Protein 2D5F (pdb70)

Nearest PDB structures (foldseek):
  2d5f-assembly1_A  TM=1.003E+00  e=4.969E-84  Glycine max
  2d5f-assembly1_B  TM=1.002E+00  e=7.431E-80  Glycine max
  1od5-assembly1_A  TM=9.962E-01  e=3.475E-78  Glycine max
  3fz3-assembly1_E  TM=9.699E-01  e=1.375E-52  Prunus dulcis
  3c3v-assembly1_A  TM=9.722E-01  e=7.582E-51  Arachis hypogaea

CATH classification: 2.60.120.10 (+1 more: 2.60.120.10)

Organism: Glycine max (NCBI:txid3847)

Sequence (767 aa):
NECQLNNLNALEPDHRVESEGGLIETWNSQHPELQCAGVTVSKRTLNRNGLHLPSYSPYPQMIIVVQGKGAIGFAFPGCPETFEKPQLQDSHQKIRHFNEGDVLVIPPGVPYWTYNTGDEPVVAISLLDTSNFNNQLDQNPRVFYLAGNPDIEHPETMQEGGSVLSGFSKHFLAQSFNTNEDTAEKLRSPDDERKQIVTVEGGLSVISPKWGVEENICTMKLHENIARPSRADFYNPKAGRISTLNSLTLPALRQFGLSAQYVVLYRNGIYSPHWNLNANSVIYVTRGKGRVRVVNQGNAVFDGELRRGQLLVVPQNFVVAEQGGEQGLEYVVFKTHHNAVSSYIKDVFRAIPSEVLSNSYNLGQSQVRQLKYQGNSGPLVNPNECQLNNLNALEPDHRVESEGGLIETWNSQHPELQCAGVTVSKRTLNRNGLHLPSYSPYPQMIIVVQGKGAIGFAFPGCPETFEKPQQLQDSHQKIRHFNEGDVLVIPPGVPYWTYNTGDEPVVAISLLDTSNFNNQLDQNPRVFYLAGNPDIEHPETMQEGGSVLSGFSKHFLAQSFNTNEDTAEKLRSPDDERKQIVTVEGGLSVISPKWGVEENICTMKLHENIARPSRADFYNPKAGRISTLNSLTLPALRQFGLSAQYVVLYRNGIYSPHWNLNANSVIYVTRGKGRVRVVNQGNAVFDGELRRGQLLVVPQNFVVAEQGGEQGLEYVVFKTHHNAVSSYIKDVFRAIPSEVLSNSYNLGQSQVRQLKYQGNSGPLVNP

Solvent-accessible surface area: 32838 Å² total

Foldseek 3Di:
DLPPFLAWDWDFFDDKDDFAFWIKTWHACPDSLNVLQLWTKMKIKGAAQKKQAKKFWQAKKKKAWAAAKWKKDKADPPDDFPFFCDVTPDTHHDIGIDGHQKIFMGHHPIIMMMTGLDHGMIIMMMIGNQVWPRRPPHSDTDMAGQAAQADDSHVVVVCRDGHPLLVDQLVVQCVVVVHDSVVSVRSNNPPGRRHRMHHDVVHDDDGDPPSVCCVDPVDADGMDRAPDPVQFPDDDPQFWTKHWFFCVNRVVLQNRQKIKMKIWTAAFKKQAKKFWAPWKKKKAWSAAKWWKFWFDVRRGSDTGMHGHSIMIIHGHPIIMMITGHRGITIIMMMIRGRDIDMDHVLVVLQVDDQVVVCVVPVDDSVVSCCSHPDDDSHSIHND/DLPPFLAWDWDFFDDWFDFAFWIKTWRACPDSLNVLQLWTKMKIKGAAQKKQAKKFWQAKKKKAWAAAKWKKDKDDPPDDQPQFDPVVTPDTHHDIGIDGHQKIFMGHHPIIMMMTGLDHGMIIMMMIGNQNWPRRPPDSDTDMAGQAAFAQDNRVVVVCGGFHPLLVDQLVVQCVVVVHDSVVSVVSRNPPGPRHRMHHDPPHDDDGDPPSVCVVDVSPQDGMDRAGDPVQFPDDDPQFWTKHWFFCVNRVVLQNRQKIKM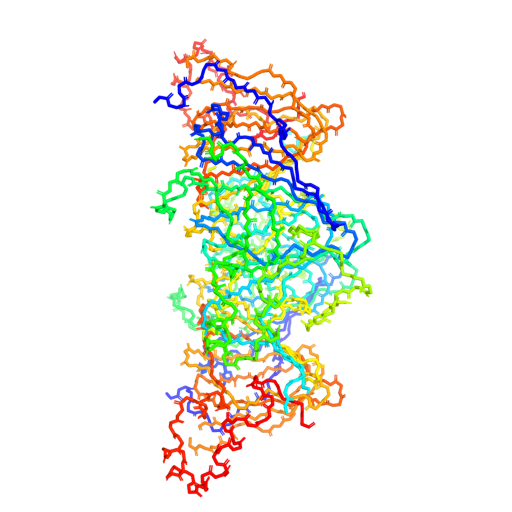KIWTAAFKKQAKKFWAPWKKKKAWSAAKWWKFWFDVRRTSDTGMHGHRIMTIHGHPIIMMITGHPHTTIIMMMIRGRDIDMDHVLVVLLVDDLVVVCVVPVDDSVRSVCSNDNDDRHSIDND

Structure (mmCIF, N/CA/C/O backbone):
data_2D5F
#
_entry.id   2D5F
#
_cell.length_a   112.334
_cell.length_b   112.334
_cell.length_c   191.410
_cell.angle_alpha   90.00
_cell.angle_beta   90.00
_cell.angle_gamma   120.00
#
_symmetry.space_group_name_H-M   'H 3'
#
loop_
_entity.id
_entity.type
_entity.pdbx_description
1 polymer 'glycinin A3B4 subunit'
2 non-polymer 'CARBONATE ION'
3 non-polymer 'MAGNESIUM ION'
4 water water
#
loop_
_atom_site.group_PDB
_atom_site.id
_atom_site.type_symbol
_atom_site.label_atom_id
_atom_site.label_alt_id
_atom_site.label_comp_id
_atom_site.label_asym_id
_atom_site.label_entity_id
_atom_site.label_seq_id
_atom_site.pdbx_PDB_ins_code
_atom_site.Cartn_x
_atom_site.Cartn_y
_atom_site.Cartn_z
_atom_site.occupancy
_atom_site.B_iso_or_equiv
_atom_site.auth_seq_id
_atom_site.auth_comp_id
_atom_site.auth_asym_id
_atom_site.auth_atom_id
_atom_site.pdbx_PDB_model_num
ATOM 1 N N . ASN A 1 7 ? 4.723 72.397 -58.196 1.00 48.10 7 ASN A N 1
ATOM 2 C CA . ASN A 1 7 ? 5.746 73.480 -58.114 1.00 47.54 7 ASN A CA 1
ATOM 3 C C . ASN A 1 7 ? 7.143 72.876 -58.160 1.00 44.41 7 ASN A C 1
ATOM 4 O O . ASN A 1 7 ? 8.089 73.424 -57.592 1.00 42.65 7 ASN A O 1
ATOM 9 N N . GLU A 1 8 ? 7.265 71.749 -58.849 1.00 39.41 8 GLU A N 1
ATOM 10 C CA . GLU A 1 8 ? 8.536 71.046 -58.966 1.00 39.95 8 GLU A CA 1
ATOM 11 C C . GLU A 1 8 ? 9.637 71.897 -59.592 1.00 31.59 8 GLU A C 1
ATOM 12 O O . GLU A 1 8 ? 10.818 71.650 -59.368 1.00 36.99 8 GLU A O 1
ATOM 18 N N . CYS A 1 9 ? 9.258 72.901 -60.373 1.00 30.31 9 CYS A N 1
ATOM 19 C CA . CYS A 1 9 ? 10.251 73.753 -61.011 1.00 28.65 9 CYS A CA 1
ATOM 20 C C . CYS A 1 9 ? 10.418 75.115 -60.354 1.00 34.98 9 CYS A C 1
ATOM 21 O O . CYS A 1 9 ? 11.203 75.946 -60.817 1.00 28.04 9 CYS A O 1
ATOM 24 N N . GLN A 1 10 ? 9.670 75.352 -59.285 1.00 32.75 10 GLN A N 1
ATOM 25 C CA . GLN A 1 10 ? 9.779 76.611 -58.568 1.00 44.43 10 GLN A CA 1
ATOM 26 C C . GLN A 1 10 ? 11.038 76.454 -57.727 1.00 45.15 10 GLN A C 1
ATOM 27 O O . GLN A 1 10 ? 10.977 76.371 -56.501 1.00 48.55 10 GLN A O 1
ATOM 33 N N . LEU A 1 11 ? 12.178 76.384 -58.412 1.00 39.63 11 LEU A N 1
ATOM 34 C CA . LEU A 1 11 ? 13.474 76.204 -57.771 1.00 41.78 11 LEU A CA 1
ATOM 35 C C . LEU A 1 11 ? 14.242 77.516 -57.661 1.00 44.59 11 LEU A C 1
ATOM 36 O O . LEU A 1 11 ? 14.465 78.200 -58.661 1.00 45.58 11 LEU A O 1
ATOM 41 N N . ASN A 1 12 ? 14.658 77.860 -56.449 1.00 44.21 12 ASN A N 1
ATOM 42 C CA . ASN A 1 12 ? 15.409 79.090 -56.249 1.00 43.83 12 ASN A CA 1
ATOM 43 C C . ASN A 1 12 ? 16.902 78.789 -56.314 1.00 38.05 12 ASN A C 1
ATOM 44 O O . ASN A 1 12 ? 17.738 79.685 -56.221 1.00 38.13 12 ASN A O 1
ATOM 49 N N . ASN A 1 13 ? 17.233 77.516 -56.481 1.00 38.05 13 ASN A N 1
ATOM 50 C CA . ASN A 1 13 ? 18.622 77.116 -56.558 1.00 34.85 13 ASN A CA 1
ATOM 51 C C . ASN A 1 13 ? 18.819 75.913 -57.467 1.00 32.73 13 ASN A C 1
ATOM 52 O O . ASN A 1 13 ? 17.994 75.000 -57.506 1.00 34.93 13 ASN A O 1
ATOM 57 N N . LEU A 1 14 ? 19.919 75.937 -58.209 1.00 23.62 14 LEU A N 1
ATOM 58 C CA . LEU A 1 14 ? 20.279 74.860 -59.117 1.00 27.33 14 LEU A CA 1
ATOM 59 C C . LEU A 1 14 ? 21.691 74.412 -58.747 1.00 28.75 14 LEU A C 1
ATOM 60 O O . LEU A 1 14 ? 22.569 75.240 -58.517 1.00 35.72 14 LEU A O 1
ATOM 65 N N . ASN A 1 15 ? 21.904 73.105 -58.680 1.00 32.31 15 ASN A N 1
ATOM 66 C CA . ASN A 1 15 ? 23.207 72.556 -58.331 1.00 22.45 15 ASN A CA 1
ATOM 67 C C . ASN A 1 15 ? 23.831 71.796 -59.489 1.00 28.43 15 ASN A C 1
ATOM 68 O O . ASN A 1 15 ? 23.130 71.245 -60.334 1.00 31.42 15 ASN A O 1
ATOM 73 N N . ALA A 1 16 ? 25.156 71.775 -59.528 1.00 27.97 16 ALA A N 1
ATOM 74 C CA . ALA A 1 16 ? 25.866 71.020 -60.546 1.00 26.60 16 ALA A CA 1
ATOM 75 C C . ALA A 1 16 ? 25.894 69.649 -59.884 1.00 28.35 16 ALA A C 1
ATOM 76 O O . ALA A 1 16 ? 26.329 69.529 -58.739 1.00 30.42 16 ALA A O 1
ATOM 78 N N . LEU A 1 17 ? 25.418 68.624 -60.579 1.00 22.63 17 LEU A N 1
ATOM 79 C CA . LEU A 1 17 ? 25.361 67.291 -59.995 1.00 22.08 17 LEU A CA 1
ATOM 80 C C . LEU A 1 17 ? 26.310 66.284 -60.618 1.00 23.73 17 LEU A C 1
ATOM 81 O O . LEU A 1 17 ? 26.625 66.349 -61.806 1.00 25.31 17 LEU A O 1
ATOM 86 N N . GLU A 1 18 ? 26.766 65.347 -59.793 1.00 27.42 18 GLU A N 1
ATOM 87 C CA . GLU A 1 18 ? 27.645 64.280 -60.247 1.00 26.97 18 GLU A CA 1
ATOM 88 C C . GLU A 1 18 ? 26.976 62.983 -59.804 1.00 23.36 18 GLU A C 1
ATOM 89 O O . GLU A 1 18 ? 26.137 62.997 -58.912 1.00 26.50 18 GLU A O 1
ATOM 95 N N . PRO A 1 19 ? 27.317 61.848 -60.440 1.00 30.98 19 PRO A N 1
ATOM 96 C CA . PRO A 1 19 ? 26.709 60.560 -60.074 1.00 29.83 19 PRO A CA 1
ATOM 97 C C . PRO A 1 19 ? 26.750 60.295 -58.565 1.00 33.97 19 PRO A C 1
ATOM 98 O O . PRO A 1 19 ? 27.704 60.689 -57.890 1.00 27.87 19 PRO A O 1
ATOM 102 N N . ASP A 1 20 ? 25.718 59.635 -58.040 1.00 33.03 20 ASP A N 1
ATOM 103 C CA . ASP A 1 20 ? 25.661 59.341 -56.605 1.00 41.48 20 ASP A CA 1
ATOM 104 C C . ASP A 1 20 ? 25.665 57.833 -56.331 1.00 37.08 20 ASP A C 1
ATOM 105 O O . ASP A 1 20 ? 25.909 57.401 -55.203 1.00 33.26 20 ASP A O 1
ATOM 114 N N . HIS A 1 21 ? 25.378 57.040 -57.359 1.00 33.81 21 HIS A N 1
ATOM 115 C CA . HIS A 1 21 ? 25.321 55.590 -57.218 1.00 29.40 21 HIS A CA 1
ATOM 116 C C . HIS A 1 21 ? 26.125 54.879 -58.298 1.00 37.63 21 HIS A C 1
ATOM 117 O O . HIS A 1 21 ? 26.274 55.384 -59.411 1.00 35.83 21 HIS A O 1
ATOM 124 N N . ARG A 1 22 ? 26.627 53.693 -57.974 1.00 35.09 22 ARG A N 1
ATOM 125 C CA . ARG A 1 22 ? 27.424 52.933 -58.927 1.00 38.69 22 ARG A CA 1
ATOM 126 C C . ARG A 1 22 ? 27.161 51.428 -58.861 1.00 38.58 22 ARG A C 1
ATOM 127 O O . ARG A 1 22 ? 26.882 50.877 -57.796 1.00 37.86 22 ARG A O 1
ATOM 135 N N . VAL A 1 23 ? 27.233 50.776 -60.016 1.00 34.66 23 VAL A N 1
ATOM 136 C CA . VAL A 1 23 ? 27.053 49.331 -60.102 1.00 32.58 23 VAL A CA 1
ATOM 137 C C . VAL A 1 23 ? 28.274 48.760 -60.810 1.00 34.96 23 VAL A C 1
ATOM 138 O O . VAL A 1 23 ? 28.516 49.044 -61.985 1.00 29.08 23 VAL A O 1
ATOM 142 N N . GLU A 1 24 ? 29.053 47.972 -60.078 1.00 38.73 24 GLU A N 1
ATOM 143 C CA . GLU A 1 24 ? 30.253 47.355 -60.623 1.00 35.57 24 GLU A CA 1
ATOM 144 C C . GLU A 1 24 ? 29.868 45.998 -61.192 1.00 35.80 24 GLU A C 1
ATOM 145 O O . GLU A 1 24 ? 29.236 45.193 -60.512 1.00 39.17 24 GLU A O 1
ATOM 151 N N . SER A 1 25 ? 30.235 45.744 -62.442 1.00 35.40 25 SER A N 1
ATOM 152 C CA . SER A 1 25 ? 29.934 44.458 -63.054 1.00 30.86 25 SER A CA 1
ATOM 153 C C . SER A 1 25 ? 31.236 43.909 -63.621 1.00 32.61 25 SER A C 1
ATOM 154 O O . SER A 1 25 ? 32.256 44.604 -63.632 1.00 30.21 25 SER A O 1
ATOM 157 N N . GLU A 1 26 ? 31.202 42.668 -64.089 1.00 25.14 26 GLU A N 1
ATOM 158 C CA . GLU A 1 26 ? 32.390 42.031 -64.633 1.00 30.68 26 GLU A CA 1
ATOM 159 C C . GLU A 1 26 ? 33.053 42.776 -65.787 1.00 33.24 26 GLU A C 1
ATOM 160 O O . GLU A 1 26 ? 34.273 42.946 -65.801 1.00 26.47 26 GLU A O 1
ATOM 166 N N . GLY A 1 27 ? 32.254 43.217 -66.756 1.00 33.28 27 GLY A N 1
ATOM 167 C CA . GLY A 1 27 ? 32.821 43.891 -67.910 1.00 27.23 27 GLY A CA 1
ATOM 168 C C . GLY A 1 27 ? 32.642 45.390 -67.999 1.00 30.56 27 GLY A C 1
ATOM 169 O O . GLY A 1 27 ? 32.990 45.998 -69.019 1.00 27.70 27 GLY A O 1
ATOM 170 N N . GLY A 1 28 ? 32.106 46.001 -66.948 1.00 30.08 28 GLY A N 1
ATOM 171 C CA . GLY A 1 28 ? 31.911 47.435 -66.994 1.00 25.51 28 GLY A CA 1
ATOM 172 C C . GLY A 1 28 ? 31.397 48.062 -65.722 1.00 32.73 28 GLY A C 1
ATOM 173 O O . GLY A 1 28 ? 31.345 47.427 -64.668 1.00 28.41 28 GLY A O 1
ATOM 174 N N . LEU A 1 29 ? 30.989 49.320 -65.839 1.00 30.26 29 LEU A N 1
ATOM 175 C CA . LEU A 1 29 ? 30.496 50.079 -64.706 1.00 30.81 29 LEU A CA 1
ATOM 176 C C . LEU A 1 29 ? 29.319 50.957 -65.121 1.00 33.20 29 LEU A C 1
ATOM 177 O O . LEU A 1 29 ? 29.283 51.473 -66.238 1.00 30.89 29 LEU A O 1
ATOM 182 N N . ILE A 1 30 ? 28.352 51.105 -64.222 1.00 28.65 30 ILE A N 1
ATOM 183 C CA . ILE A 1 30 ? 27.195 51.950 -64.472 1.00 27.61 30 ILE A CA 1
ATOM 184 C C . ILE A 1 30 ? 27.058 52.921 -63.311 1.00 32.14 30 ILE A C 1
ATOM 185 O O . ILE A 1 30 ? 26.878 52.506 -62.166 1.00 37.41 30 ILE A O 1
ATOM 190 N N . GLU A 1 31 ? 27.155 54.213 -63.608 1.00 32.66 31 GLU A N 1
ATOM 191 C CA . GLU A 1 31 ? 27.027 55.251 -62.592 1.00 27.48 31 GLU A CA 1
ATOM 192 C C . GLU A 1 31 ? 25.774 56.073 -62.872 1.00 32.49 31 GLU A C 1
ATOM 193 O O . GLU A 1 31 ? 25.566 56.524 -63.996 1.00 26.93 31 GLU A O 1
ATOM 199 N N . THR A 1 32 ? 24.944 56.273 -61.852 1.00 27.71 32 THR A N 1
ATOM 200 C CA . THR A 1 32 ? 23.706 57.023 -62.028 1.00 27.01 32 THR A CA 1
ATOM 201 C C . THR A 1 32 ? 23.533 58.223 -61.114 1.00 29.57 32 THR A C 1
ATOM 202 O O . THR A 1 32 ? 24.109 58.291 -60.024 1.00 31.40 32 THR A O 1
ATOM 206 N N . TRP A 1 33 ? 22.728 59.169 -61.587 1.00 25.03 33 TRP A N 1
ATOM 207 C CA . TRP A 1 33 ? 22.392 60.379 -60.848 1.00 26.75 33 TRP A CA 1
ATOM 208 C C . TRP A 1 33 ? 21.033 60.061 -60.230 1.00 29.31 33 TRP A C 1
ATOM 209 O O . TRP A 1 33 ? 20.160 59.508 -60.906 1.00 31.59 33 TRP A O 1
ATOM 220 N N . ASN A 1 34 ? 20.856 60.392 -58.954 1.00 30.76 34 ASN A N 1
ATOM 221 C CA . ASN A 1 34 ? 19.596 60.136 -58.247 1.00 26.64 34 ASN A CA 1
ATOM 222 C C . ASN A 1 34 ? 18.464 60.943 -58.882 1.00 27.01 34 ASN A C 1
ATOM 223 O O . ASN A 1 34 ? 18.507 62.173 -58.915 1.00 23.37 34 ASN A O 1
ATOM 228 N N . SER A 1 35 ? 17.447 60.245 -59.374 1.00 28.38 35 SER A N 1
ATOM 229 C CA . SER A 1 35 ? 16.311 60.897 -60.024 1.00 31.41 35 SER A CA 1
ATOM 230 C C . SER A 1 35 ? 15.516 61.827 -59.111 1.00 30.62 35 SER A C 1
ATOM 231 O O . SER A 1 35 ? 14.692 62.606 -59.586 1.00 27.99 35 SER A O 1
ATOM 234 N N . GLN A 1 36 ? 15.764 61.759 -57.807 1.00 28.81 36 GLN A N 1
ATOM 235 C CA . GLN A 1 36 ? 15.040 62.600 -56.863 1.00 25.17 36 GLN A CA 1
ATOM 236 C C . GLN A 1 36 ? 15.603 64.000 -56.618 1.00 23.99 36 GLN A C 1
ATOM 237 O O . GLN A 1 36 ? 15.012 64.780 -55.877 1.00 24.98 36 GLN A O 1
ATOM 243 N N . HIS A 1 37 ? 16.737 64.325 -57.229 1.00 25.02 37 HIS A N 1
ATOM 244 C CA . HIS A 1 37 ? 17.284 65.668 -57.084 1.00 26.69 37 HIS A CA 1
ATOM 245 C C . HIS A 1 37 ? 16.192 66.612 -57.585 1.00 24.85 37 HIS A C 1
ATOM 246 O O . HIS A 1 37 ? 15.587 66.361 -58.628 1.00 24.29 37 HIS A O 1
ATOM 253 N N . PRO A 1 38 ? 15.913 67.697 -56.845 1.00 23.49 38 PRO A N 1
ATOM 254 C CA . PRO A 1 38 ? 14.878 68.649 -57.260 1.00 21.66 38 PRO A CA 1
ATOM 255 C C . PRO A 1 38 ? 15.007 69.085 -58.720 1.00 24.75 38 PRO A C 1
ATOM 256 O O . PRO A 1 38 ? 14.006 69.218 -59.427 1.00 25.43 38 PRO A O 1
ATOM 260 N N . GLU A 1 39 ? 16.242 69.302 -59.162 1.00 21.46 39 GLU A N 1
ATOM 261 C CA . GLU A 1 39 ? 16.513 69.724 -60.535 1.00 25.94 39 GLU A CA 1
ATOM 262 C C . GLU A 1 39 ? 16.042 68.680 -61.561 1.00 24.59 39 GLU A C 1
ATOM 263 O O . GLU A 1 39 ? 15.358 69.004 -62.537 1.00 19.97 39 GLU A O 1
ATOM 269 N N . LEU A 1 40 ? 16.425 67.429 -61.336 1.00 19.55 40 LEU A N 1
ATOM 270 C CA . LEU A 1 40 ? 16.047 66.339 -62.225 1.00 21.13 40 LEU A CA 1
ATOM 271 C C . LEU A 1 40 ? 14.538 66.094 -62.225 1.00 22.15 40 LEU A C 1
ATOM 272 O O . LEU A 1 40 ? 13.965 65.719 -63.248 1.00 19.39 40 LEU A O 1
ATOM 277 N N . GLN A 1 41 ? 13.894 66.308 -61.082 1.00 20.29 41 GLN A N 1
ATOM 278 C CA . GLN A 1 41 ? 12.455 66.119 -61.001 1.00 18.36 41 GLN A CA 1
ATOM 279 C C . GLN A 1 41 ? 11.736 67.198 -61.794 1.00 21.16 41 GLN A C 1
ATOM 280 O O . GLN A 1 41 ? 10.718 66.929 -62.428 1.00 23.16 41 GLN A O 1
ATOM 286 N N . CYS A 1 42 ? 12.267 68.415 -61.769 1.00 19.84 42 CYS A N 1
ATOM 287 C CA . CYS A 1 42 ? 11.661 69.514 -62.520 1.00 24.47 42 CYS A CA 1
ATOM 288 C C . CYS A 1 42 ? 11.760 69.238 -64.022 1.00 24.65 42 CYS A C 1
ATOM 289 O O . CYS A 1 42 ? 10.824 69.492 -64.772 1.00 22.95 42 CYS A O 1
ATOM 292 N N . ALA A 1 43 ? 12.898 68.705 -64.454 1.00 25.08 43 ALA A N 1
ATOM 293 C CA . ALA A 1 43 ? 13.107 68.401 -65.866 1.00 28.27 43 ALA A CA 1
ATOM 294 C C . ALA A 1 43 ? 12.417 67.098 -66.281 1.00 25.02 43 ALA A C 1
ATOM 295 O O . ALA A 1 43 ? 12.252 66.838 -67.472 1.00 26.09 43 ALA A O 1
ATOM 297 N N . GLY A 1 44 ? 12.028 66.284 -65.299 1.00 25.18 44 GLY A N 1
ATOM 298 C CA . GLY A 1 44 ? 11.351 65.025 -65.583 1.00 23.66 44 GLY A CA 1
ATOM 299 C C . GLY A 1 44 ? 12.197 63.963 -66.267 1.00 29.30 44 GLY A C 1
ATOM 300 O O . GLY A 1 44 ? 11.715 63.226 -67.141 1.00 24.78 44 GLY A O 1
ATOM 301 N N . VAL A 1 45 ? 13.460 63.871 -65.870 1.00 22.60 45 VAL A N 1
ATOM 302 C CA . VAL A 1 45 ? 14.378 62.895 -66.452 1.00 24.35 45 VAL A CA 1
ATOM 303 C C . VAL A 1 45 ? 15.436 62.533 -65.424 1.00 25.71 45 VAL A C 1
ATOM 304 O O . VAL A 1 45 ? 15.450 63.065 -64.319 1.00 24.34 45 VAL A O 1
ATOM 308 N N . THR A 1 46 ? 16.316 61.615 -65.800 1.00 27.89 46 THR A N 1
ATOM 309 C CA . THR A 1 46 ? 17.442 61.252 -64.961 1.00 27.60 46 THR A CA 1
ATOM 310 C C . THR A 1 46 ? 18.562 60.881 -65.919 1.00 30.55 46 THR A C 1
ATOM 311 O O . THR A 1 46 ? 18.340 60.779 -67.129 1.00 23.30 46 THR A O 1
ATOM 315 N N . VAL A 1 47 ? 19.766 60.700 -65.394 1.00 28.84 47 VAL A N 1
ATOM 316 C CA . VAL A 1 47 ? 20.906 60.399 -66.243 1.00 25.04 47 VAL A CA 1
ATOM 317 C C . VAL A 1 47 ? 21.685 59.178 -65.779 1.00 25.12 47 VAL A C 1
ATOM 318 O O . VAL A 1 47 ? 21.682 58.826 -64.599 1.00 28.80 47 VAL A O 1
ATOM 322 N N . SER A 1 48 ? 22.359 58.535 -66.721 1.00 26.28 48 SER A N 1
ATOM 323 C CA . SER A 1 48 ? 23.143 57.351 -66.414 1.00 30.02 48 SER A CA 1
ATOM 324 C C . SER A 1 48 ? 24.431 57.332 -67.239 1.00 30.14 48 SER A C 1
ATOM 325 O O . SER A 1 48 ? 24.408 57.596 -68.441 1.00 35.42 48 SER A O 1
ATOM 328 N N . LYS A 1 49 ? 25.555 57.043 -66.593 1.00 21.27 49 LYS A N 1
ATOM 329 C CA . LYS A 1 49 ? 26.825 56.962 -67.305 1.00 21.15 49 LYS A CA 1
ATOM 330 C C . LYS A 1 49 ? 27.207 55.493 -67.348 1.00 26.14 49 LYS A C 1
ATOM 331 O O . LYS A 1 49 ? 27.277 54.836 -66.310 1.00 26.76 49 LYS A O 1
ATOM 337 N N . ARG A 1 50 ? 27.436 54.977 -68.549 1.00 23.60 50 ARG A N 1
ATOM 338 C CA . ARG A 1 50 ? 27.794 53.575 -68.718 1.00 28.08 50 ARG A CA 1
ATOM 339 C C . ARG A 1 50 ? 29.168 53.401 -69.336 1.00 27.28 50 ARG A C 1
ATOM 340 O O . ARG A 1 50 ? 29.499 54.020 -70.354 1.00 22.60 50 ARG A O 1
ATOM 348 N N . THR A 1 51 ? 29.964 52.549 -68.708 1.00 25.64 51 THR A N 1
ATOM 349 C CA . THR A 1 51 ? 31.313 52.279 -69.175 1.00 28.95 51 THR A CA 1
ATOM 350 C C . THR A 1 51 ? 31.462 50.814 -69.521 1.00 23.91 51 THR A C 1
ATOM 351 O O . THR A 1 51 ? 31.228 49.948 -68.684 1.00 31.15 51 THR A O 1
ATOM 355 N N . LEU A 1 52 ? 31.842 50.541 -70.761 1.00 23.99 52 LEU A N 1
ATOM 356 C CA . LEU A 1 52 ? 32.045 49.171 -71.200 1.00 25.93 52 LEU A CA 1
ATOM 357 C C . LEU A 1 52 ? 33.547 48.993 -71.374 1.00 27.38 52 LEU A C 1
ATOM 358 O O . LEU A 1 52 ? 34.156 49.619 -72.239 1.00 26.47 52 LEU A O 1
ATOM 363 N N . ASN A 1 53 ? 34.145 48.155 -70.539 1.00 27.05 53 ASN A N 1
ATOM 364 C CA . ASN A 1 53 ? 35.572 47.899 -70.638 1.00 28.18 53 ASN A CA 1
ATOM 365 C C . ASN A 1 53 ? 35.840 47.029 -71.858 1.00 32.96 53 ASN A C 1
ATOM 366 O O . ASN A 1 53 ? 34.904 46.599 -72.540 1.00 28.09 53 ASN A O 1
ATOM 371 N N . ARG A 1 54 ? 37.115 46.778 -72.139 1.00 30.38 54 ARG A N 1
ATOM 372 C CA . ARG A 1 54 ? 37.495 45.965 -73.286 1.00 34.13 54 ARG A CA 1
ATOM 373 C C . ARG A 1 54 ? 36.681 44.672 -73.345 1.00 29.22 54 ARG A C 1
ATOM 374 O O . ARG A 1 54 ? 36.515 43.982 -72.338 1.00 30.17 54 ARG A O 1
ATOM 382 N N . ASN A 1 55 ? 36.172 44.360 -74.534 1.00 30.94 55 ASN A N 1
ATOM 383 C CA . ASN A 1 55 ? 35.356 43.165 -74.759 1.00 31.81 55 ASN A CA 1
ATOM 384 C C . ASN A 1 55 ? 34.089 43.173 -73.911 1.00 29.44 55 ASN A C 1
ATOM 385 O O . ASN A 1 55 ? 33.472 42.127 -73.694 1.00 29.66 55 ASN A O 1
ATOM 390 N N . GLY A 1 56 ? 33.703 44.358 -73.443 1.00 24.83 56 GLY A N 1
ATOM 391 C CA . GLY A 1 56 ? 32.516 44.483 -72.615 1.00 22.48 56 GLY A CA 1
ATOM 392 C C . GLY A 1 56 ? 31.212 44.426 -73.391 1.00 27.45 56 GLY A C 1
ATOM 393 O O . GLY A 1 56 ? 31.093 45.012 -74.465 1.00 23.33 56 GLY A O 1
ATOM 394 N N . LEU A 1 57 ? 30.234 43.716 -72.834 1.00 25.01 57 LEU A N 1
ATOM 395 C CA . LEU A 1 57 ? 28.923 43.559 -73.450 1.00 27.54 57 LEU A CA 1
ATOM 396 C C . LEU A 1 57 ? 27.820 43.922 -72.456 1.00 26.65 57 LEU A C 1
ATOM 397 O O . LEU A 1 57 ? 27.743 43.359 -71.364 1.00 22.95 57 LEU A O 1
ATOM 402 N N . HIS A 1 58 ? 26.981 44.880 -72.831 1.00 24.16 58 HIS A N 1
ATOM 403 C CA . HIS A 1 58 ? 25.868 45.288 -71.980 1.00 21.41 58 HIS A CA 1
ATOM 404 C C . HIS A 1 58 ? 24.706 44.381 -72.385 1.00 25.72 58 HIS A C 1
ATOM 405 O O . HIS A 1 58 ? 24.182 44.502 -73.495 1.00 22.87 58 HIS A O 1
ATOM 412 N N . LEU A 1 59 ? 24.321 43.468 -71.494 1.00 19.21 59 LEU A N 1
ATOM 413 C CA . LEU A 1 59 ? 23.240 42.515 -71.767 1.00 24.74 59 LEU A CA 1
ATOM 414 C C . LEU A 1 59 ? 21.933 43.178 -72.217 1.00 20.70 59 LEU A C 1
ATOM 415 O O . LEU A 1 59 ? 21.629 44.302 -71.828 1.00 21.62 59 LEU A O 1
ATOM 420 N N . PRO A 1 60 ? 21.143 42.478 -73.044 1.00 21.65 60 PRO A N 1
ATOM 421 C CA . PRO A 1 60 ? 19.865 42.984 -73.566 1.00 23.61 60 PRO A CA 1
ATOM 422 C C . PRO A 1 60 ? 18.886 43.494 -72.509 1.00 26.79 60 PRO A C 1
ATOM 423 O O . PRO A 1 60 ? 18.640 42.826 -71.507 1.00 22.89 60 PRO A O 1
ATOM 427 N N . SER A 1 61 ? 18.325 44.678 -72.751 1.00 22.48 61 SER A N 1
ATOM 428 C CA . SER A 1 61 ? 17.363 45.282 -71.835 1.00 19.87 61 SER A CA 1
ATOM 429 C C . SER A 1 61 ? 16.494 46.301 -72.576 1.00 19.63 61 SER A C 1
ATOM 430 O O . SER A 1 61 ? 16.791 46.692 -73.701 1.00 18.39 61 SER A O 1
ATOM 433 N N . TYR A 1 62 ? 15.413 46.718 -71.935 1.00 21.00 62 TYR A N 1
ATOM 434 C CA . TYR A 1 62 ? 14.519 47.707 -72.518 1.00 21.07 62 TYR A CA 1
ATOM 435 C C . TYR A 1 62 ? 13.848 48.468 -71.380 1.00 24.33 62 TYR A C 1
ATOM 436 O O . TYR A 1 62 ? 13.749 47.966 -70.253 1.00 19.56 62 TYR A O 1
ATOM 445 N N . SER A 1 63 ? 13.412 49.688 -71.679 1.00 16.40 63 SER A N 1
ATOM 446 C CA . SER A 1 63 ? 12.760 50.556 -70.707 1.00 19.53 63 SER A CA 1
ATOM 447 C C . SER A 1 63 ? 11.537 51.221 -71.356 1.00 17.66 63 SER A C 1
ATOM 448 O O . SER A 1 63 ? 11.525 51.477 -72.561 1.00 21.57 63 SER A O 1
ATOM 451 N N . PRO A 1 64 ? 10.499 51.514 -70.557 1.00 17.98 64 PRO A N 1
ATOM 452 C CA . PRO A 1 64 ? 9.251 52.138 -71.012 1.00 20.14 64 PRO A CA 1
ATOM 453 C C . PRO A 1 64 ? 9.313 53.609 -71.416 1.00 24.34 64 PRO A C 1
ATOM 454 O O . PRO A 1 64 ? 8.301 54.311 -71.379 1.00 24.33 64 PRO A O 1
ATOM 458 N N . TYR A 1 65 ? 10.495 54.078 -71.794 1.00 18.42 65 TYR A N 1
ATOM 459 C CA . TYR A 1 65 ? 10.659 55.461 -72.215 1.00 17.89 65 TYR A CA 1
ATOM 460 C C . TYR A 1 65 ? 11.883 55.529 -73.111 1.00 19.25 65 TYR A C 1
ATOM 461 O O . TYR A 1 65 ? 12.708 54.615 -73.125 1.00 20.72 65 TYR A O 1
ATOM 470 N N . PRO A 1 66 ? 12.014 56.609 -73.880 1.00 18.86 66 PRO A N 1
ATOM 471 C CA . PRO A 1 66 ? 13.181 56.712 -74.756 1.00 18.74 66 PRO A CA 1
ATOM 472 C C . PRO A 1 66 ? 14.434 57.177 -74.014 1.00 18.07 66 PRO A C 1
ATOM 473 O O . PRO A 1 66 ? 14.355 57.829 -72.968 1.00 17.49 66 PRO A O 1
ATOM 477 N N . GLN A 1 67 ? 15.587 56.798 -74.549 1.00 17.60 67 GLN A N 1
ATOM 478 C CA . GLN A 1 67 ? 16.861 57.199 -73.986 1.00 23.06 67 GLN A CA 1
ATOM 479 C C . GLN A 1 67 ? 17.655 57.833 -75.110 1.00 14.85 67 GLN A C 1
ATOM 480 O O . GLN A 1 67 ? 17.624 57.343 -76.238 1.00 20.72 67 GLN A O 1
ATOM 486 N N . MET A 1 68 ? 18.347 58.926 -74.809 1.00 16.91 68 MET A N 1
ATOM 487 C CA . MET A 1 68 ? 19.207 59.568 -75.791 1.00 16.96 68 MET A CA 1
ATOM 488 C C . MET A 1 68 ? 20.594 59.437 -75.187 1.00 20.12 68 MET A C 1
ATOM 489 O O . MET A 1 68 ? 20.838 59.900 -74.073 1.00 24.35 68 MET A O 1
ATOM 494 N N . ILE A 1 69 ? 21.496 58.806 -75.926 1.00 24.76 69 ILE A N 1
ATOM 495 C CA . ILE A 1 69 ? 22.839 58.544 -75.433 1.00 25.65 69 ILE A CA 1
ATOM 496 C C . ILE A 1 69 ? 23.954 59.166 -76.259 1.00 24.00 69 ILE A C 1
ATOM 497 O O . ILE A 1 69 ? 23.989 59.010 -77.476 1.00 28.31 69 ILE A O 1
ATOM 502 N N . ILE A 1 70 ? 24.864 59.875 -75.599 1.00 20.88 70 ILE A N 1
ATOM 503 C CA . ILE A 1 70 ? 26.004 60.434 -76.308 1.00 23.65 70 ILE A CA 1
ATOM 504 C C . ILE A 1 70 ? 27.212 59.592 -75.913 1.00 22.09 70 ILE A C 1
ATOM 505 O O . ILE A 1 70 ? 27.424 59.314 -74.733 1.00 23.32 70 ILE A O 1
ATOM 510 N N . VAL A 1 71 ? 27.974 59.150 -76.907 1.00 22.82 71 VAL A N 1
ATOM 511 C CA . VAL A 1 71 ? 29.160 58.349 -76.650 1.00 24.59 71 VAL A CA 1
ATOM 512 C C . VAL A 1 71 ? 30.308 59.340 -76.548 1.00 24.34 71 VAL A C 1
ATOM 513 O O . VAL A 1 71 ? 30.619 60.032 -77.515 1.00 28.15 71 VAL A O 1
ATOM 517 N N . VAL A 1 72 ? 30.928 59.423 -75.375 1.00 27.25 72 VAL A N 1
ATOM 518 C CA . VAL A 1 72 ? 32.021 60.370 -75.182 1.00 25.98 72 VAL A CA 1
ATOM 519 C C . VAL A 1 72 ? 33.411 59.765 -75.362 1.00 31.38 72 VAL A C 1
ATOM 520 O O . VAL A 1 72 ? 34.395 60.491 -75.483 1.00 32.59 72 VAL A O 1
ATOM 524 N N . GLN A 1 73 ? 33.497 58.439 -75.389 1.00 28.94 73 GLN A N 1
ATOM 525 C CA . GLN A 1 73 ? 34.784 57.779 -75.563 1.00 24.77 73 GLN A CA 1
ATOM 526 C C . GLN A 1 73 ? 34.643 56.357 -76.080 1.00 25.60 73 GLN A C 1
ATOM 527 O O . GLN A 1 73 ? 33.720 55.638 -75.700 1.00 23.66 73 GLN A O 1
ATOM 533 N N . GLY A 1 74 ? 35.567 55.963 -76.952 1.00 29.17 74 GLY A N 1
ATOM 534 C CA . GLY A 1 74 ? 35.559 54.614 -77.484 1.00 25.32 74 GLY A CA 1
ATOM 535 C C . GLY A 1 74 ? 34.743 54.384 -78.737 1.00 31.49 74 GLY A C 1
ATOM 536 O O . GLY A 1 74 ? 34.210 55.318 -79.347 1.00 25.69 74 GLY A O 1
ATOM 537 N N . LYS A 1 75 ? 34.650 53.116 -79.116 1.00 24.86 75 LYS A N 1
ATOM 538 C CA . LYS A 1 75 ? 33.902 52.716 -80.293 1.00 30.87 75 LYS A CA 1
ATOM 539 C C . LYS A 1 75 ? 33.237 51.374 -80.000 1.00 34.10 75 LYS A C 1
ATOM 540 O O . LYS A 1 75 ? 33.770 50.551 -79.248 1.00 28.04 75 LYS A O 1
ATOM 546 N N . GLY A 1 76 ? 32.072 51.148 -80.593 1.00 30.96 76 GLY A N 1
ATOM 547 C CA . GLY A 1 76 ? 31.382 49.899 -80.347 1.00 26.09 76 GLY A CA 1
ATOM 548 C C . GLY A 1 76 ? 30.253 49.632 -81.314 1.00 27.04 76 GLY A C 1
ATOM 549 O O . GLY A 1 76 ? 30.143 50.258 -82.369 1.00 24.53 76 GLY A O 1
ATOM 550 N N . ALA A 1 77 ? 29.405 48.688 -80.938 1.00 25.05 77 ALA A N 1
ATOM 551 C CA . ALA A 1 77 ? 28.276 48.307 -81.760 1.00 23.34 77 ALA A CA 1
ATOM 552 C C . ALA A 1 77 ? 27.031 48.200 -80.899 1.00 21.39 77 ALA A C 1
ATOM 553 O O . ALA A 1 77 ? 27.097 47.805 -79.737 1.00 23.47 77 ALA A O 1
ATOM 555 N N . ILE A 1 78 ? 25.897 48.575 -81.472 1.00 25.45 78 ILE A N 1
ATOM 556 C CA . ILE A 1 78 ? 24.633 48.486 -80.766 1.00 21.04 78 ILE A CA 1
ATOM 557 C C . ILE A 1 78 ? 23.656 47.739 -81.660 1.00 23.21 78 ILE A C 1
ATOM 558 O O . ILE A 1 78 ? 23.603 47.964 -82.871 1.00 25.88 78 ILE A O 1
ATOM 563 N N . GLY A 1 79 ? 22.904 46.827 -81.060 1.00 23.06 79 GLY A N 1
ATOM 564 C CA . GLY A 1 79 ? 21.934 46.065 -81.814 1.00 21.23 79 GLY A CA 1
ATOM 565 C C . GLY A 1 79 ? 20.589 46.158 -81.128 1.00 24.09 79 GLY A C 1
ATOM 566 O O . GLY A 1 79 ? 20.513 46.132 -79.898 1.00 19.27 79 GLY A O 1
ATOM 567 N N . PHE A 1 80 ? 19.529 46.293 -81.917 1.00 21.04 80 PHE A N 1
ATOM 568 C CA . PHE A 1 80 ? 18.184 46.373 -81.369 1.00 19.36 80 PHE A CA 1
ATOM 569 C C . PHE A 1 80 ? 17.408 45.153 -81.824 1.00 19.89 80 PHE A C 1
ATOM 570 O O . PHE A 1 80 ? 17.824 44.453 -82.750 1.00 29.61 80 PHE A O 1
ATOM 578 N N . ALA A 1 81 ? 16.284 44.899 -81.164 1.00 20.87 81 ALA A N 1
ATOM 579 C CA . ALA A 1 81 ? 15.415 43.790 -81.532 1.00 22.77 81 ALA A CA 1
ATOM 580 C C . ALA A 1 81 ? 14.048 44.389 -81.836 1.00 16.64 81 ALA A C 1
ATOM 581 O O . ALA A 1 81 ? 13.229 44.591 -80.939 1.00 18.71 81 ALA A O 1
ATOM 583 N N . PHE A 1 82 ? 13.826 44.704 -83.105 1.00 22.71 82 PHE A N 1
ATOM 584 C CA . PHE A 1 82 ? 12.558 45.267 -83.545 1.00 23.69 82 PHE A CA 1
ATOM 585 C C . PHE A 1 82 ? 11.599 44.104 -83.738 1.00 22.36 82 PHE A C 1
ATOM 586 O O . PHE A 1 82 ? 11.890 43.168 -84.485 1.00 19.09 82 PHE A O 1
ATOM 594 N N . PRO A 1 83 ? 10.440 44.154 -83.058 1.00 18.77 83 PRO A N 1
ATOM 595 C CA . PRO A 1 83 ? 9.398 43.124 -83.102 1.00 19.73 83 PRO A CA 1
ATOM 596 C C . PRO A 1 83 ? 8.800 42.803 -84.461 1.00 22.72 83 PRO A C 1
ATOM 597 O O . PRO A 1 83 ? 8.320 43.691 -85.169 1.00 22.57 83 PRO A O 1
ATOM 601 N N . GLY A 1 84 ? 8.829 41.519 -84.811 1.00 19.45 84 GLY A N 1
ATOM 602 C CA . GLY A 1 84 ? 8.265 41.076 -86.071 1.00 21.02 84 GLY A CA 1
ATOM 603 C C . GLY A 1 84 ? 9.078 41.393 -87.313 1.00 25.75 84 GLY A C 1
ATOM 604 O O . GLY A 1 84 ? 8.682 41.030 -88.414 1.00 24.91 84 GLY A O 1
ATOM 605 N N . CYS A 1 85 ? 10.207 42.070 -87.149 1.00 20.57 85 CYS A N 1
ATOM 606 C CA . CYS A 1 85 ? 11.043 42.408 -88.291 1.00 21.91 85 CYS A CA 1
ATOM 607 C C . CYS A 1 85 ? 11.937 41.245 -88.713 1.00 24.81 85 CYS A C 1
ATOM 608 O O . CYS A 1 85 ? 12.394 40.459 -87.884 1.00 26.42 85 CYS A O 1
ATOM 611 N N . PRO A 1 86 ? 12.204 41.125 -90.020 1.00 26.31 86 PRO A N 1
ATOM 612 C CA . PRO A 1 86 ? 13.050 40.036 -90.520 1.00 27.07 86 PRO A CA 1
ATOM 613 C C . PRO A 1 86 ? 14.527 40.172 -90.152 1.00 25.60 86 PRO A C 1
ATOM 614 O O . PRO A 1 86 ? 15.023 41.276 -89.918 1.00 21.87 86 PRO A O 1
ATOM 618 N N . GLU A 1 87 ? 15.215 39.035 -90.087 1.00 18.77 87 GLU A N 1
ATOM 619 C CA . GLU A 1 87 ? 16.642 38.995 -89.775 1.00 23.24 87 GLU A CA 1
ATOM 620 C C . GLU A 1 87 ? 17.400 39.218 -91.087 1.00 27.30 87 GLU A C 1
ATOM 621 O O . GLU A 1 87 ? 17.688 38.264 -91.805 1.00 29.99 87 GLU A O 1
ATOM 627 N N . THR A 1 88 ? 17.736 40.471 -91.391 1.00 25.96 88 THR A N 1
ATOM 628 C CA . THR A 1 88 ? 18.406 40.795 -92.652 1.00 23.69 88 THR A CA 1
ATOM 629 C C . THR A 1 88 ? 19.912 40.542 -92.751 1.00 22.46 88 THR A C 1
ATOM 630 O O . THR A 1 88 ? 20.486 40.677 -93.832 1.00 19.88 88 THR A O 1
ATOM 634 N N . PHE A 1 89 ? 20.549 40.200 -91.635 1.00 23.12 89 PHE A N 1
ATOM 635 C CA . PHE A 1 89 ? 21.980 39.881 -91.632 1.00 23.33 89 PHE A CA 1
ATOM 636 C C . PHE A 1 89 ? 22.058 38.372 -91.455 1.00 27.42 89 PHE A C 1
ATOM 637 O O . PHE A 1 89 ? 21.613 37.847 -90.439 1.00 22.95 89 PHE A O 1
ATOM 645 N N . GLU A 1 90 ? 22.603 37.670 -92.444 1.00 29.80 90 GLU A N 1
ATOM 646 C CA . GLU A 1 90 ? 22.695 36.217 -92.355 1.00 35.39 90 GLU A CA 1
ATOM 647 C C . GLU A 1 90 ? 23.977 35.625 -92.931 1.00 33.82 90 GLU A C 1
ATOM 648 O O . GLU A 1 90 ? 24.505 36.110 -93.928 1.00 28.99 90 GLU A O 1
ATOM 654 N N . LYS A 1 91 ? 24.476 34.578 -92.282 1.00 38.77 91 LYS A N 1
ATOM 655 C CA . LYS A 1 91 ? 25.677 33.892 -92.746 1.00 40.72 91 LYS A CA 1
ATOM 656 C C . LYS A 1 91 ? 25.310 32.440 -93.010 1.00 41.01 91 LYS A C 1
ATOM 657 O O . LYS A 1 91 ? 24.894 31.721 -92.103 1.00 33.89 91 LYS A O 1
ATOM 663 N N . PRO A 1 92 ? 25.456 31.992 -94.265 1.00 44.22 92 PRO A N 1
ATOM 664 C CA . PRO A 1 92 ? 25.141 30.621 -94.677 1.00 49.55 92 PRO A CA 1
ATOM 665 C C . PRO A 1 92 ? 26.002 29.567 -93.986 1.00 54.53 92 PRO A C 1
ATOM 666 O O . PRO A 1 92 ? 25.595 28.409 -93.862 1.00 61.59 92 PRO A O 1
ATOM 670 N N . GLN A 1 106 ? 21.055 25.436 -94.598 1.00 59.86 106 GLN A N 1
ATOM 671 C CA . GLN A 1 106 ? 20.899 25.925 -93.233 1.00 63.95 106 GLN A CA 1
ATOM 672 C C . GLN A 1 106 ? 21.693 27.197 -92.982 1.00 61.60 106 GLN A C 1
ATOM 673 O O . GLN A 1 106 ? 22.713 27.449 -93.629 1.00 62.76 106 GLN A O 1
ATOM 679 N N . LEU A 1 107 ? 21.217 27.999 -92.035 1.00 60.17 107 LEU A N 1
ATOM 680 C CA . LEU A 1 107 ? 21.888 29.243 -91.688 1.00 59.64 107 LEU A CA 1
ATOM 681 C C . LEU A 1 107 ? 22.745 29.047 -90.449 1.00 55.98 107 LEU A C 1
ATOM 682 O O . LEU A 1 107 ? 22.272 28.535 -89.434 1.00 54.44 107 LEU A O 1
ATOM 687 N N . GLN A 1 108 ? 24.010 29.437 -90.537 1.00 51.92 108 GLN A N 1
ATOM 688 C CA . GLN A 1 108 ? 24.898 29.320 -89.390 1.00 52.77 108 GLN A CA 1
ATOM 689 C C . GLN A 1 108 ? 24.317 30.270 -88.341 1.00 53.20 108 GLN A C 1
ATOM 690 O O . GLN A 1 108 ? 24.322 29.983 -87.143 1.00 52.48 108 GLN A O 1
ATOM 696 N N . ASP A 1 109 ? 23.808 31.404 -88.816 1.00 45.14 109 ASP A N 1
ATOM 697 C CA . ASP A 1 109 ? 23.183 32.392 -87.954 1.00 40.00 109 ASP A CA 1
ATOM 698 C C . ASP A 1 109 ? 22.593 33.548 -88.755 1.00 36.13 109 ASP A C 1
ATOM 699 O O . ASP A 1 109 ? 22.999 33.821 -89.885 1.00 29.32 109 ASP A O 1
ATOM 704 N N . SER A 1 110 ? 21.624 34.215 -88.144 1.00 37.41 110 SER A N 1
ATOM 705 C CA . SER A 1 110 ? 20.963 35.364 -88.740 1.00 33.39 110 SER A CA 1
ATOM 706 C C . SER A 1 110 ? 20.451 36.236 -87.601 1.00 32.27 110 SER A C 1
ATOM 707 O O . SER A 1 110 ? 20.023 35.735 -86.559 1.00 34.94 110 SER A O 1
ATOM 710 N N . HIS A 1 111 ? 20.521 37.545 -87.789 1.00 25.74 111 HIS A N 1
ATOM 711 C CA . HIS A 1 111 ? 20.068 38.475 -86.771 1.00 26.52 111 HIS A CA 1
ATOM 712 C C . HIS A 1 111 ? 19.814 39.829 -87.406 1.00 27.41 111 HIS A C 1
ATOM 713 O O . HIS A 1 111 ? 20.154 40.052 -88.570 1.00 29.83 111 HIS A O 1
ATOM 720 N N . GLN A 1 112 ? 19.211 40.735 -86.651 1.00 22.62 112 GLN A N 1
ATOM 721 C CA . GLN A 1 112 ? 18.934 42.059 -87.187 1.00 25.87 112 GLN A CA 1
ATOM 722 C C . GLN A 1 112 ? 20.190 42.904 -87.377 1.00 22.69 112 GLN A C 1
ATOM 723 O O . GLN A 1 112 ? 21.270 42.546 -86.922 1.00 23.55 112 GLN A O 1
ATOM 729 N N . LYS A 1 113 ? 20.037 44.017 -88.079 1.00 24.82 113 LYS A N 1
ATOM 730 C CA . LYS A 1 113 ? 21.139 44.914 -88.385 1.00 24.60 113 LYS A CA 1
ATOM 731 C C . LYS A 1 113 ? 22.023 45.285 -87.200 1.00 25.25 113 LYS A C 1
ATOM 732 O O . LYS A 1 113 ? 21.538 45.481 -86.089 1.00 27.49 113 LYS A O 1
ATOM 738 N N . ILE A 1 114 ? 23.327 45.368 -87.445 1.00 22.72 114 ILE A N 1
ATOM 739 C CA . ILE A 1 114 ? 24.278 45.758 -86.411 1.00 23.57 114 ILE A CA 1
ATOM 740 C C . ILE A 1 114 ? 24.678 47.192 -86.728 1.00 24.11 114 ILE A C 1
ATOM 741 O O . ILE A 1 114 ? 25.080 47.491 -87.851 1.00 28.00 114 ILE A O 1
ATOM 746 N N . ARG A 1 115 ? 24.568 48.076 -85.743 1.00 22.55 115 ARG A N 1
ATOM 747 C CA . ARG A 1 115 ? 24.904 49.481 -85.943 1.00 29.77 115 ARG A CA 1
ATOM 748 C C . ARG A 1 115 ? 26.178 49.841 -85.192 1.00 29.15 115 ARG A C 1
ATOM 749 O O . ARG A 1 115 ? 26.301 49.581 -83.997 1.00 29.74 115 ARG A O 1
ATOM 757 N N . HIS A 1 116 ? 27.128 50.436 -85.903 1.00 25.61 116 HIS A N 1
ATOM 758 C CA . HIS A 1 116 ? 28.396 50.830 -85.304 1.00 25.42 116 HIS A CA 1
ATOM 759 C C . HIS A 1 116 ? 28.365 52.273 -84.833 1.00 28.81 116 HIS A C 1
ATOM 760 O O . HIS A 1 116 ? 27.712 53.122 -85.447 1.00 27.39 116 HIS A O 1
ATOM 767 N N . PHE A 1 117 ? 29.063 52.548 -83.736 1.00 25.15 117 PHE A N 1
ATOM 768 C CA . PHE A 1 117 ? 29.134 53.904 -83.215 1.00 24.34 117 PHE A CA 1
ATOM 769 C C . PHE A 1 117 ? 30.546 54.239 -82.749 1.00 28.63 117 PHE A C 1
ATOM 770 O O . PHE A 1 117 ? 31.356 53.347 -82.496 1.00 28.45 117 PHE A O 1
ATOM 778 N N . ASN A 1 118 ? 30.829 55.535 -82.653 1.00 27.44 118 ASN A N 1
ATOM 779 C CA . ASN A 1 118 ? 32.130 56.040 -82.222 1.00 29.56 118 ASN A CA 1
ATOM 780 C C . ASN A 1 118 ? 31.872 57.211 -81.287 1.00 27.51 118 ASN A C 1
ATOM 781 O O . ASN A 1 118 ? 30.725 57.643 -81.130 1.00 28.53 118 ASN A O 1
ATOM 786 N N . GLU A 1 119 ? 32.930 57.733 -80.673 1.00 28.72 119 GLU A N 1
ATOM 787 C CA . GLU A 1 119 ? 32.778 58.872 -79.776 1.00 27.54 119 GLU A CA 1
ATOM 788 C C . GLU A 1 119 ? 32.244 60.048 -80.575 1.00 28.01 119 GLU A C 1
ATOM 789 O O . GLU A 1 119 ? 32.641 60.260 -81.719 1.00 27.23 119 GLU A O 1
ATOM 795 N N . GLY A 1 120 ? 31.331 60.802 -79.973 1.00 32.35 120 GLY A N 1
ATOM 796 C CA . GLY A 1 120 ? 30.746 61.935 -80.664 1.00 24.71 120 GLY A CA 1
ATOM 797 C C . GLY A 1 120 ? 29.388 61.575 -81.240 1.00 27.97 120 GLY A C 1
ATOM 798 O O . GLY A 1 120 ? 28.647 62.448 -81.703 1.00 27.71 120 GLY A O 1
ATOM 799 N N . ASP A 1 121 ? 29.054 60.289 -81.217 1.00 20.15 121 ASP A N 1
ATOM 800 C CA . ASP A 1 121 ? 27.769 59.849 -81.741 1.00 24.89 121 ASP A CA 1
ATOM 801 C C . ASP A 1 121 ? 26.691 59.872 -80.671 1.00 24.32 121 ASP A C 1
ATOM 802 O O . ASP A 1 121 ? 26.964 59.680 -79.488 1.00 23.56 121 ASP A O 1
ATOM 807 N N . VAL A 1 122 ? 25.464 60.109 -81.108 1.00 24.14 122 VAL A N 1
ATOM 808 C CA . VAL A 1 122 ? 24.316 60.093 -80.221 1.00 19.97 122 VAL A CA 1
ATOM 809 C C . VAL A 1 122 ? 23.476 58.899 -80.654 1.00 23.62 122 VAL A C 1
ATOM 810 O O . VAL A 1 122 ? 23.223 58.709 -81.844 1.00 28.09 122 VAL A O 1
ATOM 814 N N . LEU A 1 123 ? 23.078 58.080 -79.690 1.00 21.87 123 LEU A N 1
ATOM 815 C CA . LEU A 1 123 ? 22.255 56.911 -79.963 1.00 20.95 123 LEU A CA 1
ATOM 816 C C . LEU A 1 123 ? 20.883 57.174 -79.347 1.00 20.25 123 LEU A C 1
ATOM 817 O O . LEU A 1 123 ? 20.769 57.869 -78.331 1.00 20.72 123 LEU A O 1
ATOM 822 N N . VAL A 1 124 ? 19.847 56.622 -79.964 1.00 19.42 124 VAL A N 1
ATOM 823 C CA . VAL A 1 124 ? 18.488 56.786 -79.464 1.00 19.12 124 VAL A CA 1
ATOM 824 C C . VAL A 1 124 ? 17.883 55.411 -79.223 1.00 19.02 124 VAL A C 1
ATOM 825 O O . VAL A 1 124 ? 17.896 54.567 -80.114 1.00 26.09 124 VAL A O 1
ATOM 829 N N . ILE A 1 125 ? 17.363 55.180 -78.022 1.00 20.50 125 ILE A N 1
ATOM 830 C CA . ILE A 1 125 ? 16.748 53.897 -77.709 1.00 17.92 125 ILE A CA 1
ATOM 831 C C . ILE A 1 125 ? 15.233 54.075 -77.645 1.00 17.14 125 ILE A C 1
ATOM 832 O O . ILE A 1 125 ? 14.733 54.804 -76.793 1.00 20.75 125 ILE A O 1
ATOM 837 N N . PRO A 1 126 ? 14.482 53.401 -78.536 1.00 21.36 126 PRO A N 1
ATOM 838 C CA . PRO A 1 126 ? 13.023 53.541 -78.510 1.00 14.42 126 PRO A CA 1
ATOM 839 C C . PRO A 1 126 ? 12.417 52.871 -77.283 1.00 18.05 126 PRO A C 1
ATOM 840 O O . PRO A 1 126 ? 12.989 51.921 -76.732 1.00 19.72 126 PRO A O 1
ATOM 844 N N . PRO A 1 127 ? 11.249 53.357 -76.837 1.00 15.24 127 PRO A N 1
ATOM 845 C CA . PRO A 1 127 ? 10.571 52.783 -75.671 1.00 19.78 127 PRO A CA 1
ATOM 846 C C . PRO A 1 127 ? 10.191 51.321 -75.943 1.00 20.13 127 PRO A C 1
ATOM 847 O O . PRO A 1 127 ? 9.693 50.989 -77.024 1.00 16.15 127 PRO A O 1
ATOM 851 N N . GLY A 1 128 ? 10.450 50.453 -74.970 1.00 20.35 128 GLY A N 1
ATOM 852 C CA . GLY A 1 128 ? 10.097 49.050 -75.106 1.00 16.03 128 GLY A CA 1
ATOM 853 C C . GLY A 1 128 ? 10.934 48.188 -76.027 1.00 17.00 128 GLY A C 1
ATOM 854 O O . GLY A 1 128 ? 10.753 46.979 -76.056 1.00 18.13 128 GLY A O 1
ATOM 855 N N . VAL A 1 129 ? 11.855 48.788 -76.769 1.00 16.03 129 VAL A N 1
ATOM 856 C CA . VAL A 1 129 ? 12.683 48.018 -77.689 1.00 18.20 129 VAL A CA 1
ATOM 857 C C . VAL A 1 129 ? 13.982 47.537 -77.042 1.00 17.07 129 VAL A C 1
ATOM 858 O O . VAL A 1 129 ? 14.766 48.329 -76.538 1.00 18.04 129 VAL A O 1
ATOM 862 N N . PRO A 1 130 ? 14.222 46.220 -77.055 1.00 20.42 130 PRO A N 1
ATOM 863 C CA . PRO A 1 130 ? 15.450 45.680 -76.459 1.00 19.95 130 PRO A CA 1
ATOM 864 C C . PRO A 1 130 ? 16.693 46.108 -77.245 1.00 19.50 130 PRO A C 1
ATOM 865 O O . PRO A 1 130 ? 16.656 46.207 -78.473 1.00 21.20 130 PRO A O 1
ATOM 869 N N . TYR A 1 131 ? 17.784 46.382 -76.536 1.00 19.90 131 TYR A N 1
ATOM 870 C CA . TYR A 1 131 ? 19.039 46.737 -77.193 1.00 22.31 131 TYR A CA 1
ATOM 871 C C . TYR A 1 131 ? 20.196 46.199 -76.364 1.00 20.17 131 TYR A C 1
ATOM 872 O O . TYR A 1 131 ? 20.055 45.967 -75.161 1.00 23.10 131 TYR A O 1
ATOM 881 N N . TRP A 1 132 ? 21.330 45.993 -77.024 1.00 20.62 132 TRP A N 1
ATOM 882 C CA . TRP A 1 132 ? 22.540 45.523 -76.369 1.00 23.89 132 TRP A CA 1
ATOM 883 C C . TRP A 1 132 ? 23.698 46.256 -77.026 1.00 24.56 132 TRP A C 1
ATOM 884 O O . TRP A 1 132 ? 23.610 46.666 -78.188 1.00 21.93 132 TRP A O 1
ATOM 895 N N . THR A 1 133 ? 24.779 46.429 -76.281 1.00 25.54 133 THR A N 1
ATOM 896 C CA . THR A 1 133 ? 25.938 47.129 -76.802 1.00 24.63 133 THR A CA 1
ATOM 897 C C . THR A 1 133 ? 27.214 46.360 -76.496 1.00 25.80 133 THR A C 1
ATOM 898 O O . THR A 1 133 ? 27.296 45.635 -75.504 1.00 24.54 133 THR A O 1
ATOM 902 N N . TYR A 1 134 ? 28.208 46.544 -77.354 1.00 27.80 134 TYR A N 1
ATOM 903 C CA . TYR A 1 134 ? 29.480 45.861 -77.221 1.00 28.58 134 TYR A CA 1
ATOM 904 C C . TYR A 1 134 ? 30.643 46.777 -77.600 1.00 32.15 134 TYR A C 1
ATOM 905 O O . TYR A 1 134 ? 30.578 47.492 -78.603 1.00 30.15 134 TYR A O 1
ATOM 914 N N . ASN A 1 135 ? 31.700 46.747 -76.793 1.00 24.85 135 ASN A N 1
ATOM 915 C CA . ASN A 1 135 ? 32.891 47.549 -77.042 1.00 27.12 135 ASN A CA 1
ATOM 916 C C . ASN A 1 135 ? 33.750 46.814 -78.075 1.00 28.40 135 ASN A C 1
ATOM 917 O O . ASN A 1 135 ? 34.168 45.681 -77.845 1.00 26.42 135 ASN A O 1
ATOM 922 N N . THR A 1 136 ? 34.004 47.455 -79.211 1.00 25.88 136 THR A N 1
ATOM 923 C CA . THR A 1 136 ? 34.808 46.841 -80.262 1.00 24.67 136 THR A CA 1
ATOM 924 C C . THR A 1 136 ? 36.256 47.330 -80.266 1.00 31.08 136 THR A C 1
ATOM 925 O O . THR A 1 136 ? 37.055 46.901 -81.100 1.00 34.22 136 THR A O 1
ATOM 929 N N . GLY A 1 137 ? 36.593 48.225 -79.345 1.00 28.93 137 GLY A N 1
ATOM 930 C CA . GLY A 1 137 ? 37.946 48.747 -79.299 1.00 31.19 137 GLY A CA 1
ATOM 931 C C . GLY A 1 137 ? 38.700 48.371 -78.041 1.00 38.37 137 GLY A C 1
ATOM 932 O O . GLY A 1 137 ? 38.217 47.579 -77.228 1.00 34.33 137 GLY A O 1
ATOM 933 N N . ASP A 1 138 ? 39.889 48.944 -77.872 1.00 36.33 138 ASP A N 1
ATOM 934 C CA . ASP A 1 138 ? 40.701 48.650 -76.700 1.00 39.59 138 ASP A CA 1
ATOM 935 C C . ASP A 1 138 ? 40.343 49.525 -75.509 1.00 40.52 138 ASP A C 1
ATOM 936 O O . ASP A 1 138 ? 40.147 49.013 -74.404 1.00 43.77 138 ASP A O 1
ATOM 941 N N . GLU A 1 139 ? 40.255 50.837 -75.714 1.00 29.81 139 GLU A N 1
ATOM 942 C CA . GLU A 1 139 ? 39.897 51.707 -74.604 1.00 27.85 139 GLU A CA 1
ATOM 943 C C . GLU A 1 139 ? 38.428 51.469 -74.266 1.00 32.06 139 GLU A C 1
ATOM 944 O O . GLU A 1 139 ? 37.653 51.001 -75.105 1.00 30.26 139 GLU A O 1
ATOM 950 N N . PRO A 1 140 ? 38.029 51.758 -73.022 1.00 30.45 140 PRO A N 1
ATOM 951 C CA . PRO A 1 140 ? 36.625 51.532 -72.692 1.00 32.14 140 PRO A CA 1
ATOM 952 C C . PRO A 1 140 ? 35.672 52.524 -73.352 1.00 34.03 140 PRO A C 1
ATOM 953 O O . PRO A 1 140 ? 36.054 53.642 -73.700 1.00 29.57 140 PRO A O 1
ATOM 957 N N . VAL A 1 141 ? 34.434 52.085 -73.539 1.00 29.29 141 VAL A N 1
ATOM 958 C CA . VAL A 1 141 ? 33.396 52.920 -74.116 1.00 26.83 141 VAL A CA 1
ATOM 959 C C . VAL A 1 141 ? 32.717 53.620 -72.950 1.00 26.27 141 VAL A C 1
ATOM 960 O O . VAL A 1 141 ? 32.339 52.983 -71.970 1.00 27.15 141 VAL A O 1
ATOM 964 N N . VAL A 1 142 ? 32.591 54.935 -73.043 1.00 23.21 142 VAL A N 1
ATOM 965 C CA . VAL A 1 142 ? 31.937 55.699 -71.996 1.00 27.89 142 VAL A CA 1
ATOM 966 C C . VAL A 1 142 ? 30.786 56.429 -72.665 1.00 23.35 142 VAL A C 1
ATOM 967 O O . VAL A 1 142 ? 30.973 57.120 -73.667 1.00 21.99 142 VAL A O 1
ATOM 971 N N . ALA A 1 143 ? 29.592 56.249 -72.118 1.00 24.51 143 ALA A N 1
ATOM 972 C CA . ALA A 1 143 ? 28.401 56.861 -72.681 1.00 23.38 143 ALA A CA 1
ATOM 973 C C . ALA A 1 143 ? 27.508 57.436 -71.595 1.00 22.61 143 ALA A C 1
ATOM 974 O O . ALA A 1 143 ? 27.351 56.839 -70.530 1.00 26.18 143 ALA A O 1
ATOM 976 N N . ILE A 1 144 ? 26.936 58.605 -71.875 1.00 18.63 144 ILE A N 1
ATOM 977 C CA . ILE A 1 144 ? 26.028 59.277 -70.957 1.00 18.20 144 ILE A CA 1
ATOM 978 C C . ILE A 1 144 ? 24.625 59.162 -71.541 1.00 21.69 144 ILE A C 1
ATOM 979 O O . ILE A 1 144 ? 24.370 59.586 -72.672 1.00 20.56 144 ILE A O 1
ATOM 984 N N . SER A 1 145 ? 23.712 58.601 -70.766 1.00 22.73 145 SER A N 1
ATOM 985 C CA . SER A 1 145 ? 22.354 58.423 -71.243 1.00 23.29 145 SER A CA 1
ATOM 986 C C . SER A 1 145 ? 21.313 59.255 -70.516 1.00 23.29 145 SER A C 1
ATOM 987 O O . SER A 1 145 ? 21.235 59.239 -69.289 1.00 22.49 145 SER A O 1
ATOM 990 N N . LEU A 1 146 ? 20.521 59.990 -71.294 1.00 21.50 146 LEU A N 1
ATOM 991 C CA . LEU A 1 146 ? 19.436 60.802 -70.765 1.00 17.70 146 L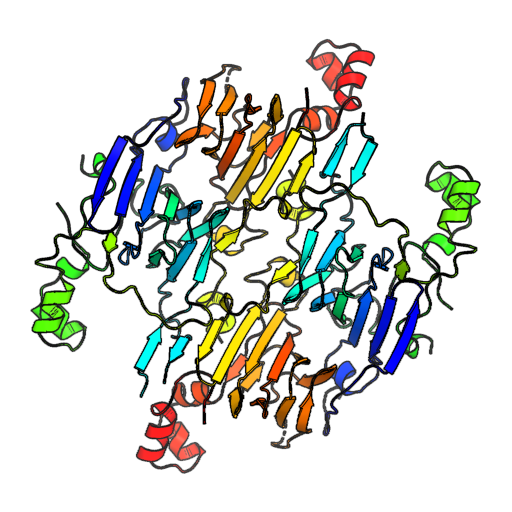EU A CA 1
ATOM 992 C C . LEU A 1 146 ? 18.218 59.870 -70.764 1.00 25.23 146 LEU A C 1
ATOM 993 O O . LEU A 1 146 ? 17.757 59.446 -71.832 1.00 20.04 146 LEU A O 1
ATOM 998 N N . LEU A 1 147 ? 17.728 59.520 -69.575 1.00 22.26 147 LEU A N 1
ATOM 999 C CA . LEU A 1 147 ? 16.566 58.646 -69.451 1.00 22.41 147 LEU A CA 1
ATOM 1000 C C . LEU A 1 147 ? 15.350 59.557 -69.316 1.00 19.02 147 LEU A C 1
ATOM 1001 O O . LEU A 1 147 ? 15.101 60.129 -68.256 1.00 21.01 147 LEU A O 1
ATOM 1006 N N . ASP A 1 148 ? 14.606 59.689 -70.410 1.00 23.17 148 ASP A N 1
ATOM 1007 C CA . ASP A 1 148 ? 13.433 60.553 -70.473 1.00 18.67 148 ASP A CA 1
ATOM 1008 C C . ASP A 1 148 ? 12.211 59.920 -69.807 1.00 22.74 148 ASP A C 1
ATOM 1009 O O . ASP A 1 148 ? 11.234 59.576 -70.461 1.00 19.82 148 ASP A O 1
ATOM 1014 N N . THR A 1 149 ? 12.284 59.788 -68.489 1.00 22.17 149 THR A N 1
ATOM 1015 C CA . THR A 1 149 ? 11.222 59.185 -67.696 1.00 28.48 149 THR A CA 1
ATOM 1016 C C . THR A 1 149 ? 9.865 59.877 -67.774 1.00 25.22 149 THR A C 1
ATOM 1017 O O . THR A 1 149 ? 8.833 59.219 -67.676 1.00 28.63 149 THR A O 1
ATOM 1021 N N . SER A 1 150 ? 9.858 61.195 -67.947 1.00 29.68 150 SER A N 1
ATOM 1022 C CA . SER A 1 150 ? 8.599 61.925 -68.021 1.00 29.01 150 SER A CA 1
ATOM 1023 C C . SER A 1 150 ? 7.966 61.868 -69.404 1.00 22.71 150 SER A C 1
ATOM 1024 O O . SER A 1 150 ? 6.892 62.422 -69.617 1.00 22.02 150 SER A O 1
ATOM 1027 N N . ASN A 1 151 ? 8.616 61.188 -70.341 1.00 22.01 151 ASN A N 1
ATOM 1028 C CA . ASN A 1 151 ? 8.076 61.107 -71.693 1.00 25.15 151 ASN A CA 1
ATOM 1029 C C . ASN A 1 151 ? 6.616 60.655 -71.735 1.00 26.86 151 ASN A C 1
ATOM 1030 O O . ASN A 1 151 ? 6.201 59.768 -70.993 1.00 19.77 151 ASN A O 1
ATOM 1035 N N . PHE A 1 152 ? 5.848 61.293 -72.613 1.00 25.21 152 PHE A N 1
ATOM 1036 C CA . PHE A 1 152 ? 4.431 60.994 -72.790 1.00 34.19 152 PHE A CA 1
ATOM 1037 C C . PHE A 1 152 ? 4.157 59.513 -73.072 1.00 24.68 152 PHE A C 1
ATOM 1038 O O . PHE A 1 152 ? 3.085 59.021 -72.756 1.00 27.30 152 PHE A O 1
ATOM 1046 N N . ASN A 1 153 ? 5.121 58.805 -73.656 1.00 24.78 153 ASN A N 1
ATOM 1047 C CA . ASN A 1 153 ? 4.926 57.387 -73.977 1.00 23.85 153 ASN A CA 1
ATOM 1048 C C . ASN A 1 153 ? 5.030 56.491 -72.746 1.00 26.44 153 ASN A C 1
ATOM 1049 O O . ASN A 1 153 ? 4.602 55.334 -72.774 1.00 25.02 153 ASN A O 1
ATOM 1058 N N . ASN A 1 154 ? 5.634 57.003 -71.682 1.00 21.42 154 ASN A N 1
ATOM 1059 C CA . ASN A 1 154 ? 5.778 56.226 -70.463 1.00 20.20 154 ASN A CA 1
ATOM 1060 C C . ASN A 1 154 ? 4.450 56.298 -69.711 1.00 22.64 154 ASN A C 1
ATOM 1061 O O . ASN A 1 154 ? 4.121 57.324 -69.132 1.00 18.41 154 ASN A O 1
ATOM 1066 N N . GLN A 1 155 ? 3.685 55.209 -69.736 1.00 21.92 155 GLN A N 1
ATOM 1067 C CA . GLN A 1 155 ? 2.389 55.190 -69.063 1.00 22.93 155 GLN A CA 1
ATOM 1068 C C . GLN A 1 155 ? 2.431 54.538 -67.681 1.00 21.89 155 GLN A C 1
ATOM 1069 O O . GLN A 1 155 ? 1.388 54.292 -67.073 1.00 20.95 155 GLN A O 1
ATOM 1075 N N . LEU A 1 156 ? 3.634 54.252 -67.188 1.00 22.28 156 LEU A N 1
ATOM 1076 C CA . LEU A 1 156 ? 3.781 53.654 -65.861 1.00 25.86 156 LEU A CA 1
ATOM 1077 C C . LEU A 1 156 ? 3.832 54.811 -64.863 1.00 26.99 156 LEU A C 1
ATOM 1078 O O . LEU A 1 156 ? 2.799 55.333 -64.449 1.00 29.98 156 LEU A O 1
ATOM 1083 N N . ASP A 1 157 ? 5.030 55.198 -64.456 1.00 29.05 157 ASP A N 1
ATOM 1084 C CA . ASP A 1 157 ? 5.176 56.338 -63.566 1.00 30.07 157 ASP A CA 1
ATOM 1085 C C . ASP A 1 157 ? 6.555 56.921 -63.788 1.00 27.29 157 ASP A C 1
ATOM 1086 O O . ASP A 1 157 ? 7.365 56.338 -64.506 1.00 31.15 157 ASP A O 1
ATOM 1091 N N . GLN A 1 158 ? 6.820 58.074 -63.186 1.00 32.25 158 GLN A N 1
ATOM 1092 C CA . GLN A 1 158 ? 8.096 58.747 -63.381 1.00 37.41 158 GLN A CA 1
ATOM 1093 C C . GLN A 1 158 ? 9.358 58.045 -62.904 1.00 33.92 158 GLN A C 1
ATOM 1094 O O . GLN A 1 158 ? 10.433 58.636 -62.940 1.00 40.27 158 GLN A O 1
ATOM 1100 N N . ASN A 1 159 ? 9.247 56.791 -62.475 1.00 34.02 159 ASN A N 1
ATOM 1101 C CA . ASN A 1 159 ? 10.419 56.056 -62.007 1.00 30.91 159 ASN A CA 1
ATOM 1102 C C . ASN A 1 159 ? 11.196 55.400 -63.141 1.00 34.65 159 ASN A C 1
ATOM 1103 O O . ASN A 1 159 ? 10.607 54.831 -64.064 1.00 35.15 159 ASN A O 1
ATOM 1108 N N . PRO A 1 160 ? 12.532 55.486 -63.102 1.00 28.44 160 PRO A N 1
ATOM 1109 C CA . PRO A 1 160 ? 13.279 54.838 -64.181 1.00 29.49 160 PRO A CA 1
ATOM 1110 C C . PRO A 1 160 ? 13.175 53.326 -63.965 1.00 29.29 160 PRO A C 1
ATOM 1111 O O . PRO A 1 160 ? 13.137 52.863 -62.826 1.00 30.04 160 PRO A O 1
ATOM 1115 N N . ARG A 1 161 ? 13.086 52.563 -65.050 1.00 31.11 161 ARG A N 1
ATOM 1116 C CA . ARG A 1 161 ? 12.985 51.108 -64.946 1.00 29.50 161 ARG A CA 1
ATOM 1117 C C . ARG A 1 161 ? 13.744 50.450 -66.078 1.00 27.35 161 ARG A C 1
ATOM 1118 O O . ARG A 1 161 ? 13.727 50.932 -67.212 1.00 26.42 161 ARG A O 1
ATOM 1126 N N . VAL A 1 162 ? 14.407 49.343 -65.768 1.00 23.52 162 VAL A N 1
ATOM 1127 C CA . VAL A 1 162 ? 15.158 48.611 -66.773 1.00 25.19 162 VAL A CA 1
ATOM 1128 C C . VAL A 1 162 ? 14.759 47.137 -66.724 1.00 26.15 162 VAL A C 1
ATOM 1129 O O . VAL A 1 162 ? 14.954 46.462 -65.712 1.00 23.28 162 VAL A O 1
ATOM 1133 N N . PHE A 1 163 ? 14.177 46.651 -67.814 1.00 21.98 163 PHE A N 1
ATOM 1134 C CA . PHE A 1 163 ? 13.761 45.259 -67.907 1.00 22.90 163 PHE A CA 1
ATOM 1135 C C . PHE A 1 163 ? 14.851 44.470 -68.633 1.00 24.57 163 PHE A C 1
ATOM 1136 O O . PHE A 1 163 ? 15.005 44.586 -69.851 1.00 21.78 163 PHE A O 1
ATOM 1144 N N . TYR A 1 164 ? 15.619 43.679 -67.890 1.00 20.34 164 TYR A N 1
ATOM 1145 C CA . TYR A 1 164 ? 16.670 42.887 -68.515 1.00 20.59 164 TYR A CA 1
ATOM 1146 C C . TYR A 1 164 ? 16.115 41.567 -69.025 1.00 16.80 164 TYR A C 1
ATOM 1147 O O . TYR A 1 164 ? 15.296 40.929 -68.367 1.00 22.30 164 TYR A O 1
ATOM 1156 N N . LEU A 1 165 ? 16.555 41.177 -70.213 1.00 18.12 165 LEU A N 1
ATOM 1157 C CA . LEU A 1 165 ? 16.119 39.935 -70.829 1.00 20.27 165 LEU A CA 1
ATOM 1158 C C . LEU A 1 165 ? 17.064 38.798 -70.460 1.00 23.42 165 LEU A C 1
ATOM 1159 O O . LEU A 1 165 ? 16.741 37.626 -70.651 1.00 21.78 165 LEU A O 1
ATOM 1164 N N . ALA A 1 166 ? 18.228 39.157 -69.928 1.00 21.53 166 ALA A N 1
ATOM 1165 C CA . ALA A 1 166 ? 19.236 38.173 -69.539 1.00 25.38 166 ALA A CA 1
ATOM 1166 C C . ALA A 1 166 ? 20.106 38.663 -68.384 1.00 28.47 166 ALA A C 1
ATOM 1167 O O . ALA A 1 166 ? 20.148 39.858 -68.075 1.00 29.34 166 ALA A O 1
ATOM 1169 N N . GLY A 1 167 ? 20.795 37.724 -67.744 1.00 24.99 167 GLY A N 1
ATOM 1170 C CA . GLY A 1 167 ? 21.667 38.071 -66.641 1.00 24.78 167 GLY A CA 1
ATOM 1171 C C . GLY A 1 167 ? 20.985 38.253 -65.300 1.00 27.42 167 GLY A C 1
ATOM 1172 O O . GLY A 1 167 ? 19.764 38.088 -65.155 1.00 31.87 167 GLY A O 1
ATOM 1173 N N . ASN A 1 168 ? 21.796 38.597 -64.309 1.00 25.64 168 ASN A N 1
ATOM 1174 C CA . ASN A 1 168 ? 21.327 38.815 -62.951 1.00 22.73 168 ASN A CA 1
ATOM 1175 C C . ASN A 1 168 ? 21.894 40.162 -62.539 1.00 30.00 168 ASN A C 1
ATOM 1176 O O . ASN A 1 168 ? 22.938 40.253 -61.893 1.00 27.43 168 ASN A O 1
ATOM 1181 N N . PRO A 1 169 ? 21.192 41.240 -62.910 1.00 30.90 169 PRO A N 1
ATOM 1182 C CA . PRO A 1 169 ? 21.598 42.612 -62.617 1.00 32.24 169 PRO A CA 1
ATOM 1183 C C . PRO A 1 169 ? 21.341 43.110 -61.207 1.00 31.46 169 PRO A C 1
ATOM 1184 O O . PRO A 1 169 ? 20.526 42.553 -60.472 1.00 26.32 169 PRO A O 1
ATOM 1188 N N . ASP A 1 170 ? 22.062 44.168 -60.850 1.00 25.87 170 ASP A N 1
ATOM 1189 C CA . ASP A 1 170 ? 21.893 44.839 -59.570 1.00 33.30 170 ASP A CA 1
ATOM 1190 C C . ASP A 1 170 ? 21.015 46.032 -59.954 1.00 35.10 170 ASP A C 1
ATOM 1191 O O . ASP A 1 170 ? 21.029 46.456 -61.110 1.00 30.32 170 ASP A O 1
ATOM 1196 N N . ILE A 1 171 ? 20.252 46.573 -59.012 1.00 37.29 171 ILE A N 1
ATOM 1197 C CA . ILE A 1 171 ? 19.394 47.712 -59.322 1.00 38.28 171 ILE A CA 1
ATOM 1198 C C . ILE A 1 171 ? 20.245 48.922 -59.709 1.00 36.49 171 ILE A C 1
ATOM 1199 O O . ILE A 1 171 ? 21.141 49.322 -58.967 1.00 35.29 171 ILE A O 1
ATOM 1204 N N . GLU A 1 172 ? 19.970 49.503 -60.872 1.00 32.26 172 GLU A N 1
ATOM 1205 C CA . GLU A 1 172 ? 20.737 50.662 -61.326 1.00 33.51 172 GLU A CA 1
ATOM 1206 C C . GLU A 1 172 ? 20.239 51.964 -60.715 1.00 27.34 172 GLU A C 1
ATOM 1207 O O . GLU A 1 172 ? 21.007 52.908 -60.546 1.00 32.03 172 GLU A O 1
ATOM 1213 N N . HIS A 1 173 ? 18.955 52.013 -60.382 1.00 26.81 173 HIS A N 1
ATOM 1214 C CA . HIS A 1 173 ? 18.376 53.201 -59.773 1.00 31.83 173 HIS A CA 1
ATOM 1215 C C . HIS A 1 173 ? 17.685 52.788 -58.486 1.00 33.41 173 HIS A C 1
ATOM 1216 O O . HIS A 1 173 ? 16.472 52.614 -58.444 1.00 37.25 173 HIS A O 1
ATOM 1223 N N . PRO A 1 174 ? 18.465 52.626 -57.411 1.00 34.43 174 PRO A N 1
ATOM 1224 C CA . PRO A 1 174 ? 17.967 52.224 -56.093 1.00 39.92 174 PRO A CA 1
ATOM 1225 C C . PRO A 1 174 ? 16.991 53.190 -55.424 1.00 40.15 174 PRO A C 1
ATOM 1226 O O . PRO A 1 174 ? 16.124 52.762 -54.662 1.00 45.03 174 PRO A O 1
ATOM 1230 N N . GLU A 1 175 ? 17.124 54.483 -55.704 1.00 40.55 175 GLU A N 1
ATOM 1231 C CA . GLU A 1 175 ? 16.241 55.472 -55.089 1.00 40.02 175 GLU A CA 1
ATOM 1232 C C . GLU A 1 175 ? 14.766 55.162 -55.325 1.00 42.40 175 GLU A C 1
ATOM 1233 O O . GLU A 1 175 ? 13.910 55.583 -54.547 1.00 41.13 175 GLU A O 1
ATOM 1239 N N . THR A 1 176 ? 14.470 54.422 -56.390 1.00 43.34 176 THR A N 1
ATOM 1240 C CA . THR A 1 176 ? 13.085 54.086 -56.714 1.00 48.02 176 THR A CA 1
ATOM 1241 C C . THR A 1 176 ? 12.466 53.065 -55.767 1.00 55.18 176 THR A C 1
ATOM 1242 O O . THR A 1 176 ? 11.264 53.108 -55.504 1.00 61.03 176 THR A O 1
ATOM 1246 N N . MET A 1 177 ? 13.283 52.148 -55.257 1.00 61.17 177 MET A N 1
ATOM 1247 C CA . MET A 1 177 ? 12.796 51.120 -54.341 1.00 65.72 177 MET A CA 1
ATOM 1248 C C . MET A 1 177 ? 12.117 51.736 -53.120 1.00 68.18 177 MET A C 1
ATOM 1249 O O . MET A 1 177 ? 11.134 51.198 -52.605 1.00 70.47 177 MET A O 1
ATOM 1254 N N . GLN A 1 178 ? 12.648 52.866 -52.664 1.00 69.66 178 GLN A N 1
ATOM 1255 C CA . GLN A 1 178 ? 12.103 53.571 -51.509 1.00 72.60 178 GLN A CA 1
ATOM 1256 C C . GLN A 1 178 ? 10.628 53.913 -51.724 1.00 76.94 178 GLN A C 1
ATOM 1257 O O . GLN A 1 178 ? 9.739 53.280 -51.145 1.00 78.58 178 GLN A O 1
ATOM 1263 N N . GLU A 1 200 ? 16.969 43.040 -54.218 1.00 60.30 200 GLU A N 1
ATOM 1264 C CA . GLU A 1 200 ? 17.686 42.371 -55.298 1.00 63.87 200 GLU A CA 1
ATOM 1265 C C . GLU A 1 200 ? 16.976 42.573 -56.638 1.00 61.97 200 GLU A C 1
ATOM 1266 O O . GLU A 1 200 ? 16.529 43.676 -56.953 1.00 67.84 200 GLU A O 1
ATOM 1272 N N . GLY A 1 201 ? 16.875 41.508 -57.424 1.00 58.67 201 GLY A N 1
ATOM 1273 C CA . GLY A 1 201 ? 16.219 41.609 -58.714 1.00 52.14 201 GLY A CA 1
ATOM 1274 C C . GLY A 1 201 ? 16.960 40.847 -59.793 1.00 46.76 201 GLY A C 1
ATOM 1275 O O . GLY A 1 201 ? 18.186 40.741 -59.762 1.00 38.60 201 GLY A O 1
ATOM 1276 N N . GLY A 1 202 ? 16.206 40.309 -60.747 1.00 38.93 202 GLY A N 1
ATOM 1277 C CA . GLY A 1 202 ? 16.803 39.557 -61.832 1.00 39.06 202 GLY A CA 1
ATOM 1278 C C . GLY A 1 202 ? 16.231 39.957 -63.177 1.00 31.45 202 GLY A C 1
ATOM 1279 O O . GLY A 1 202 ? 15.659 41.043 -63.322 1.00 28.24 202 GLY A O 1
ATOM 1280 N N . SER A 1 203 ? 16.390 39.078 -64.160 1.00 28.13 203 SER A N 1
ATOM 1281 C CA . SER A 1 203 ? 15.893 39.319 -65.509 1.00 29.69 203 SER A CA 1
ATOM 1282 C C . SER A 1 203 ? 14.408 38.991 -65.552 1.00 30.12 203 SER A C 1
ATOM 1283 O O . SER A 1 203 ? 13.886 38.343 -64.648 1.00 24.38 203 SER A O 1
ATOM 1286 N N . VAL A 1 204 ? 13.724 39.440 -66.598 1.00 24.37 204 VAL A N 1
ATOM 1287 C CA . VAL A 1 204 ? 12.305 39.156 -66.711 1.00 26.67 204 VAL A CA 1
ATOM 1288 C C . VAL A 1 204 ? 12.102 37.653 -66.891 1.00 24.68 204 VAL A C 1
ATOM 1289 O O . VAL A 1 204 ? 11.076 37.106 -66.487 1.00 23.85 204 VAL A O 1
ATOM 1293 N N . LEU A 1 205 ? 13.091 36.980 -67.474 1.00 23.75 205 LEU A N 1
ATOM 1294 C CA . LEU A 1 205 ? 12.981 35.539 -67.686 1.00 30.11 205 LEU A CA 1
ATOM 1295 C C . LEU A 1 205 ? 13.109 34.739 -66.390 1.00 28.20 205 LEU A C 1
ATOM 1296 O O . LEU A 1 205 ? 12.586 33.631 -66.292 1.00 26.33 205 LEU A O 1
ATOM 1301 N N . SER A 1 206 ? 13.797 35.300 -65.398 1.00 23.20 206 SER A N 1
ATOM 1302 C CA . SER A 1 206 ? 13.972 34.613 -64.119 1.00 22.89 206 SER A CA 1
ATOM 1303 C C . SER A 1 206 ? 12.649 34.559 -63.356 1.00 28.15 206 SER A C 1
ATOM 1304 O O . SER A 1 206 ? 12.520 33.829 -62.375 1.00 33.79 206 SER A O 1
ATOM 1307 N N . GLY A 1 207 ? 11.670 35.335 -63.813 1.00 26.12 207 GLY A N 1
ATOM 1308 C CA . GLY A 1 207 ? 10.366 35.351 -63.171 1.00 24.47 207 GLY A CA 1
ATOM 1309 C C . GLY A 1 207 ? 9.484 34.185 -63.600 1.00 29.09 207 GLY A C 1
ATOM 1310 O O . GLY A 1 207 ? 8.367 34.019 -63.097 1.00 28.47 207 GLY A O 1
ATOM 1311 N N . PHE A 1 208 ? 9.979 33.382 -64.539 1.00 25.97 208 PHE A N 1
ATOM 1312 C CA . PHE A 1 208 ? 9.251 32.209 -65.026 1.00 29.34 208 PHE A CA 1
ATOM 1313 C C . PHE A 1 208 ? 9.995 30.954 -64.578 1.00 27.58 208 PHE A C 1
ATOM 1314 O O . PHE A 1 208 ? 11.198 31.005 -64.335 1.00 27.58 208 PHE A O 1
ATOM 1322 N N . SER A 1 209 ? 9.288 29.832 -64.466 1.00 31.59 209 SER A N 1
ATOM 1323 C CA . SER A 1 209 ? 9.931 28.585 -64.058 1.00 27.17 209 SER A CA 1
ATOM 1324 C C . SER A 1 209 ? 10.653 28.029 -65.276 1.00 35.07 209 SER A C 1
ATOM 1325 O O . SER A 1 209 ? 10.303 28.360 -66.409 1.00 35.05 209 SER A O 1
ATOM 1328 N N . LYS A 1 210 ? 11.6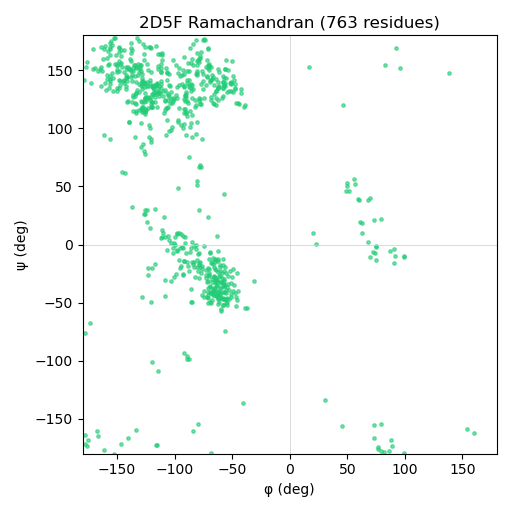59 27.187 -65.062 1.00 25.91 210 LYS A N 1
ATOM 1329 C CA . LYS A 1 210 ? 12.382 26.632 -66.197 1.00 32.20 210 LYS A CA 1
ATOM 1330 C C . LYS A 1 210 ? 11.457 25.696 -66.957 1.00 30.30 210 LYS A C 1
ATOM 1331 O O . LYS A 1 210 ? 11.577 25.537 -68.175 1.00 29.00 210 LYS A O 1
ATOM 1337 N N . HIS A 1 211 ? 10.521 25.084 -66.240 1.00 25.15 211 HIS A N 1
ATOM 1338 C CA . HIS A 1 211 ? 9.592 24.171 -66.883 1.00 29.94 211 HIS A CA 1
ATOM 1339 C C . HIS A 1 211 ? 8.746 24.892 -67.933 1.00 24.24 211 HIS A C 1
ATOM 1340 O O . HIS A 1 211 ? 8.649 24.451 -69.081 1.00 27.57 211 HIS A O 1
ATOM 1347 N N . PHE A 1 212 ? 8.133 26.000 -67.533 1.00 28.14 212 PHE A N 1
ATOM 1348 C CA . PHE A 1 212 ? 7.294 26.779 -68.442 1.00 28.25 212 PHE A CA 1
ATOM 1349 C C . PHE A 1 212 ? 8.130 27.398 -69.568 1.00 19.75 212 PHE A C 1
ATOM 1350 O O . PHE A 1 212 ? 7.694 27.473 -70.710 1.00 23.98 212 PHE A O 1
ATOM 1358 N N . LEU A 1 213 ? 9.338 27.843 -69.242 1.00 27.25 213 LEU A N 1
ATOM 1359 C CA . LEU A 1 213 ? 10.209 28.429 -70.251 1.00 25.73 213 LEU A CA 1
ATOM 1360 C C . LEU A 1 213 ? 10.528 27.353 -71.290 1.00 27.67 213 LEU A C 1
ATOM 1361 O O . LEU A 1 213 ? 10.546 27.620 -72.491 1.00 22.12 213 LEU A O 1
ATOM 1366 N N . ALA A 1 214 ? 10.751 26.128 -70.819 1.00 26.69 214 ALA A N 1
ATOM 1367 C CA . ALA A 1 214 ? 11.045 25.003 -71.702 1.00 27.77 214 ALA A CA 1
ATOM 1368 C C . ALA A 1 214 ? 9.869 24.721 -72.634 1.00 24.93 214 ALA A C 1
ATOM 1369 O O . ALA A 1 214 ? 10.055 24.432 -73.820 1.00 22.55 214 ALA A O 1
ATOM 1371 N N . GLN A 1 215 ? 8.654 24.802 -72.099 1.00 22.23 215 GLN A N 1
ATOM 1372 C CA . GLN A 1 215 ? 7.471 24.558 -72.912 1.00 24.81 215 GLN A CA 1
ATOM 1373 C C . GLN A 1 215 ? 7.234 25.714 -73.887 1.00 23.98 215 GLN A C 1
ATOM 1374 O O . GLN A 1 215 ? 6.955 25.495 -75.060 1.00 22.06 215 GLN A O 1
ATOM 1380 N N . SER A 1 216 ? 7.354 26.940 -73.381 1.00 26.28 216 SER A N 1
ATOM 1381 C CA . SER A 1 216 ? 7.140 28.154 -74.174 1.00 27.08 216 SER A CA 1
ATOM 1382 C C . SER A 1 216 ? 8.031 28.269 -75.399 1.00 30.28 216 SER A C 1
ATOM 1383 O O . SER A 1 216 ? 7.561 28.591 -76.492 1.00 36.10 216 SER A O 1
ATOM 1386 N N . PHE A 1 217 ? 9.317 28.006 -75.199 1.00 28.37 217 PHE A N 1
ATOM 1387 C CA . PHE A 1 217 ? 10.318 28.108 -76.246 1.00 25.59 217 PHE A CA 1
ATOM 1388 C C . PHE A 1 217 ? 10.640 26.780 -76.931 1.00 32.94 217 PHE A C 1
ATOM 1389 O O . PHE A 1 217 ? 11.601 26.692 -77.697 1.00 29.41 217 PHE A O 1
ATOM 1397 N N . ASN A 1 218 ? 9.847 25.748 -76.657 1.00 33.71 218 ASN A N 1
ATOM 1398 C CA . ASN A 1 218 ? 10.076 24.437 -77.264 1.00 38.85 218 ASN A CA 1
ATOM 1399 C C . ASN A 1 218 ? 11.534 24.016 -77.067 1.00 37.15 218 ASN A C 1
ATOM 1400 O O . ASN A 1 218 ? 12.192 23.565 -78.004 1.00 36.90 218 ASN A O 1
ATOM 1405 N N . THR A 1 219 ? 12.038 24.171 -75.848 1.00 32.45 219 THR A N 1
ATOM 1406 C CA . THR A 1 219 ? 13.420 23.813 -75.551 1.00 38.05 219 THR A CA 1
ATOM 1407 C C . THR A 1 219 ? 13.484 22.847 -74.364 1.00 39.76 219 THR A C 1
ATOM 1408 O O . THR A 1 219 ? 12.479 22.627 -73.684 1.00 37.55 219 THR A O 1
ATOM 1412 N N . ASN A 1 220 ? 14.656 22.268 -74.114 1.00 33.95 220 ASN A N 1
ATOM 1413 C CA . ASN A 1 220 ? 14.792 21.343 -72.995 1.00 37.50 220 ASN A CA 1
ATOM 1414 C C . ASN A 1 220 ? 15.094 22.086 -71.698 1.00 37.89 220 ASN A C 1
ATOM 1415 O O . ASN A 1 220 ? 15.615 23.202 -71.711 1.00 32.17 220 ASN A O 1
ATOM 1420 N N . GLU A 1 221 ? 14.757 21.449 -70.580 1.00 37.73 221 GLU A N 1
ATOM 1421 C CA . GLU A 1 221 ? 14.949 22.016 -69.249 1.00 36.91 221 GLU A CA 1
ATOM 1422 C C . GLU A 1 221 ? 16.346 22.587 -69.018 1.00 36.26 221 GLU A C 1
ATOM 1423 O O . GLU A 1 221 ? 16.509 23.580 -68.312 1.00 39.54 221 GLU A O 1
ATOM 1429 N N . ASP A 1 222 ? 17.350 21.947 -69.607 1.00 38.50 222 ASP A N 1
ATOM 1430 C CA . ASP A 1 222 ? 18.734 22.383 -69.465 1.00 41.55 222 ASP A CA 1
ATOM 1431 C C . ASP A 1 222 ? 18.912 23.814 -69.982 1.00 31.79 222 ASP A C 1
ATOM 1432 O O . ASP A 1 222 ? 19.390 24.693 -69.264 1.00 33.74 222 ASP A O 1
ATOM 1437 N N . THR A 1 223 ? 18.521 24.039 -71.230 1.00 33.97 223 THR A N 1
ATOM 1438 C CA . THR A 1 223 ? 18.618 25.361 -71.838 1.00 28.24 223 THR A CA 1
ATOM 1439 C C . THR A 1 223 ? 17.743 26.348 -71.071 1.00 23.43 223 THR A C 1
ATOM 1440 O O . THR A 1 223 ? 18.186 27.447 -70.727 1.00 31.34 223 THR A O 1
ATOM 1444 N N . ALA A 1 224 ? 16.508 25.936 -70.793 1.00 26.85 224 ALA A N 1
ATOM 1445 C CA . ALA A 1 224 ? 15.537 26.760 -70.071 1.00 23.59 224 ALA A CA 1
ATOM 1446 C C . ALA A 1 224 ? 16.065 27.232 -68.720 1.00 31.88 224 ALA A C 1
ATOM 1447 O O . ALA A 1 224 ? 15.820 28.368 -68.302 1.00 27.75 224 ALA A O 1
ATOM 1449 N N . GLU A 1 225 ? 16.786 26.354 -68.033 1.00 32.15 225 GLU A N 1
ATOM 1450 C CA . GLU A 1 225 ? 17.347 26.691 -66.738 1.00 28.46 225 GLU A CA 1
ATOM 1451 C C . GLU A 1 225 ? 18.327 27.844 -66.920 1.00 32.36 225 GLU A C 1
ATOM 1452 O O . GLU A 1 225 ? 18.321 28.809 -66.151 1.00 28.43 225 GLU A O 1
ATOM 1458 N N . LYS A 1 226 ? 19.157 27.737 -67.956 1.00 28.95 226 LYS A N 1
ATOM 1459 C CA . LYS A 1 226 ? 20.156 28.751 -68.266 1.00 31.71 226 LYS A CA 1
ATOM 1460 C C . LYS A 1 226 ? 19.545 30.097 -68.639 1.00 31.17 226 LYS A C 1
ATOM 1461 O O . LYS A 1 226 ? 20.121 31.144 -68.358 1.00 27.60 226 LYS A O 1
ATOM 1467 N N . LEU A 1 227 ? 18.379 30.066 -69.273 1.00 30.10 227 LEU A N 1
ATOM 1468 C CA . LEU A 1 227 ? 17.710 31.298 -69.676 1.00 33.08 227 LEU A CA 1
ATOM 1469 C C . LEU A 1 227 ? 17.340 32.165 -68.479 1.00 31.63 227 LEU A C 1
ATOM 1470 O O . LEU A 1 227 ? 17.033 33.351 -68.635 1.00 29.26 227 LEU A O 1
ATOM 1475 N N . ARG A 1 228 ? 17.392 31.574 -67.285 1.00 27.57 228 ARG A N 1
ATOM 1476 C CA . ARG A 1 228 ? 17.046 32.278 -66.057 1.00 24.63 228 ARG A CA 1
ATOM 1477 C C . ARG A 1 228 ? 18.244 32.883 -65.320 1.00 24.59 228 ARG A C 1
ATOM 1478 O O . ARG A 1 228 ? 18.078 33.563 -64.308 1.00 28.31 228 ARG A O 1
ATOM 1486 N N . SER A 1 229 ? 19.446 32.649 -65.843 1.00 31.76 229 SER A N 1
ATOM 1487 C CA . SER A 1 229 ? 20.679 33.179 -65.257 1.00 30.57 229 SER A CA 1
ATOM 1488 C C . SER A 1 229 ? 20.793 32.931 -63.752 1.00 34.10 229 SER A C 1
ATOM 1489 O O . SER A 1 229 ? 21.165 33.827 -62.992 1.00 32.15 229 SER A O 1
ATOM 1492 N N . PRO A 1 230 ? 20.503 31.698 -63.307 1.00 40.13 230 PRO A N 1
ATOM 1493 C CA . PRO A 1 230 ? 20.560 31.321 -61.889 1.00 44.30 230 PRO A CA 1
ATOM 1494 C C . PRO A 1 230 ? 21.897 31.453 -61.155 1.00 41.66 230 PRO A C 1
ATOM 1495 O O . PRO A 1 230 ? 21.921 31.835 -59.988 1.00 49.05 230 PRO A O 1
ATOM 1499 N N . ASP A 1 231 ? 23.006 31.146 -61.820 1.00 43.81 231 ASP A N 1
ATOM 1500 C CA . ASP A 1 231 ? 24.306 31.227 -61.160 1.00 50.15 231 ASP A CA 1
ATOM 1501 C C . ASP A 1 231 ? 25.219 32.261 -61.796 1.00 50.12 231 ASP A C 1
ATOM 1502 O O . ASP A 1 231 ? 26.443 32.128 -61.769 1.00 44.99 231 ASP A O 1
ATOM 1507 N N . ASP A 1 232 ? 24.617 33.303 -62.351 1.00 47.60 232 ASP A N 1
ATOM 1508 C CA . ASP A 1 232 ? 25.378 34.347 -63.009 1.00 36.92 232 ASP A CA 1
ATOM 1509 C C . ASP A 1 232 ? 25.732 35.459 -62.025 1.00 34.35 232 ASP A C 1
ATOM 1510 O O . ASP A 1 232 ? 24.851 36.124 -61.488 1.00 30.31 232 ASP A O 1
ATOM 1515 N N . GLU A 1 233 ? 27.029 35.651 -61.793 1.00 30.99 233 GLU A N 1
ATOM 1516 C CA . GLU A 1 233 ? 27.507 36.673 -60.859 1.00 34.53 233 GLU A CA 1
ATOM 1517 C C . GLU A 1 233 ? 28.204 37.825 -61.580 1.00 25.97 233 GLU A C 1
ATOM 1518 O O . GLU A 1 233 ? 28.825 38.672 -60.946 1.00 32.22 233 GLU A O 1
ATOM 1524 N N . ARG A 1 234 ? 28.097 37.854 -62.904 1.00 30.60 234 ARG A N 1
ATOM 1525 C CA . ARG A 1 234 ? 28.740 38.885 -63.715 1.00 33.18 234 ARG A CA 1
ATOM 1526 C C . ARG A 1 234 ? 28.015 40.239 -63.740 1.00 31.78 234 ARG A C 1
ATOM 1527 O O . ARG A 1 234 ? 28.608 41.253 -64.110 1.00 32.87 234 ARG A O 1
ATOM 1535 N N . LYS A 1 235 ? 26.744 40.250 -63.344 1.00 28.36 235 LYS A N 1
ATOM 1536 C CA . LYS A 1 235 ? 25.922 41.465 -63.343 1.00 31.86 235 LYS A CA 1
ATOM 1537 C C . LYS A 1 235 ? 25.537 41.851 -64.777 1.00 25.10 235 LYS A C 1
ATOM 1538 O O . LYS A 1 235 ? 25.729 41.054 -65.696 1.00 22.49 235 LYS A O 1
ATOM 1544 N N . GLN A 1 236 ? 25.022 43.067 -64.978 1.00 31.50 236 GLN A N 1
ATOM 1545 C CA . GLN A 1 236 ? 24.552 43.484 -66.306 1.00 27.37 236 GLN A CA 1
ATOM 1546 C C . GLN A 1 236 ? 25.544 43.736 -67.445 1.00 29.72 236 GLN A C 1
ATOM 1547 O O . GLN A 1 236 ? 25.152 43.721 -68.614 1.00 34.82 236 GLN A O 1
ATOM 1553 N N . ILE A 1 237 ? 26.809 43.984 -67.136 1.00 28.18 237 ILE A N 1
ATOM 1554 C CA . ILE A 1 237 ? 27.799 44.179 -68.196 1.00 26.79 237 ILE A CA 1
ATOM 1555 C C . ILE A 1 237 ? 28.854 43.094 -68.020 1.00 31.88 237 ILE A C 1
ATOM 1556 O O . ILE A 1 237 ? 29.526 43.042 -66.989 1.00 31.10 237 ILE A O 1
ATOM 1561 N N . VAL A 1 238 ? 28.995 42.234 -69.024 1.00 27.94 238 VAL A N 1
ATOM 1562 C CA . VAL A 1 238 ? 29.944 41.132 -68.955 1.00 31.58 238 VAL A CA 1
ATOM 1563 C C . VAL A 1 238 ? 31.133 41.269 -69.900 1.00 34.56 238 VAL A C 1
ATOM 1564 O O . VAL A 1 238 ? 31.115 42.071 -70.838 1.00 26.08 238 VAL A O 1
ATOM 1568 N N . THR A 1 239 ? 32.165 40.469 -69.644 1.00 27.93 239 THR A N 1
ATOM 1569 C CA . THR A 1 239 ? 33.363 40.473 -70.476 1.00 26.77 239 THR A CA 1
ATOM 1570 C C . THR A 1 239 ? 33.319 39.255 -71.392 1.00 31.04 239 THR A C 1
ATOM 1571 O O . THR A 1 239 ? 33.242 38.117 -70.924 1.00 30.58 239 THR A O 1
ATOM 1575 N N . VAL A 1 240 ? 33.354 39.492 -72.698 1.00 26.85 240 VAL A N 1
ATOM 1576 C CA . VAL A 1 240 ? 33.327 38.398 -73.657 1.00 30.08 240 VAL A CA 1
ATOM 1577 C C . VAL A 1 240 ? 34.753 37.921 -73.888 1.00 35.55 240 VAL A C 1
ATOM 1578 O O . VAL A 1 240 ? 35.513 38.551 -74.624 1.00 30.01 240 VAL A O 1
ATOM 1582 N N . GLU A 1 241 ? 35.117 36.809 -73.257 1.00 35.69 241 GLU A N 1
ATOM 1583 C CA . GLU A 1 241 ? 36.466 36.286 -73.405 1.00 40.98 241 GLU A CA 1
ATOM 1584 C C . GLU A 1 241 ? 36.687 35.832 -74.838 1.00 34.59 241 GLU A C 1
ATOM 1585 O O . GLU A 1 241 ? 35.880 35.094 -75.401 1.00 37.04 241 GLU A O 1
ATOM 1591 N N . GLY A 1 242 ? 37.785 36.289 -75.426 1.00 39.01 242 GLY A N 1
ATOM 1592 C CA . GLY A 1 242 ? 38.087 35.934 -76.799 1.00 43.89 242 GLY A CA 1
ATOM 1593 C C . GLY A 1 242 ? 37.499 36.949 -77.760 1.00 40.37 242 GLY A C 1
ATOM 1594 O O . GLY A 1 242 ? 37.878 37.015 -78.930 1.00 33.18 242 GLY A O 1
ATOM 1595 N N . GLY A 1 243 ? 36.568 37.753 -77.261 1.00 39.70 243 GLY A N 1
ATOM 1596 C CA . GLY A 1 243 ? 35.946 38.758 -78.099 1.00 31.94 243 GLY A CA 1
ATOM 1597 C C . GLY A 1 243 ? 34.643 38.260 -78.683 1.00 33.55 243 GLY A C 1
ATOM 1598 O O . GLY A 1 243 ? 34.457 37.057 -78.878 1.00 30.48 243 GLY A O 1
ATOM 1599 N N . LEU A 1 244 ? 33.737 39.193 -78.959 1.00 32.76 244 LEU A N 1
ATOM 1600 C CA . LEU A 1 244 ? 32.439 38.862 -79.524 1.00 33.47 244 LEU A CA 1
ATOM 1601 C C . LEU A 1 244 ? 32.524 38.853 -81.041 1.00 32.55 244 LEU A C 1
ATOM 1602 O O . LEU A 1 244 ? 33.207 39.691 -81.637 1.00 35.88 244 LEU A O 1
ATOM 1607 N N . SER A 1 245 ? 31.825 37.907 -81.658 1.00 29.67 245 SER A N 1
ATOM 1608 C CA . SER A 1 245 ? 31.800 37.788 -83.109 1.00 31.75 245 SER A CA 1
ATOM 1609 C C . SER A 1 245 ? 30.355 37.790 -83.627 1.00 38.36 245 SER A C 1
ATOM 1610 O O . SER A 1 245 ? 29.524 36.986 -83.188 1.00 32.08 245 SER A O 1
ATOM 1613 N N . VAL A 1 246 ? 30.058 38.704 -84.550 1.00 33.01 246 VAL A N 1
ATOM 1614 C CA . VAL A 1 246 ? 28.720 38.805 -85.126 1.00 32.40 246 VAL A CA 1
ATOM 1615 C C . VAL A 1 246 ? 28.799 39.038 -86.634 1.00 32.46 246 VAL A C 1
ATOM 1616 O O . VAL A 1 246 ? 29.868 39.318 -87.172 1.00 31.52 246 VAL A O 1
ATOM 1620 N N . ILE A 1 247 ? 27.664 38.921 -87.313 1.00 29.51 247 ILE A N 1
ATOM 1621 C CA . ILE A 1 247 ? 27.624 39.129 -88.752 1.00 31.08 247 ILE A CA 1
ATOM 1622 C C . ILE A 1 247 ? 27.613 40.629 -89.019 1.00 36.65 247 ILE A C 1
ATOM 1623 O O . ILE A 1 247 ? 26.771 41.351 -88.482 1.00 37.20 247 ILE A O 1
ATOM 1628 N N . SER A 1 248 ? 28.547 41.097 -89.841 1.00 35.98 248 SER A N 1
ATOM 1629 C CA . SER A 1 248 ? 28.637 42.519 -90.162 1.00 38.79 248 SER A CA 1
ATOM 1630 C C . SER A 1 248 ? 29.772 42.773 -91.148 1.00 38.81 248 SER A C 1
ATOM 1631 O O . SER A 1 248 ? 30.826 42.142 -91.068 1.00 37.85 248 SER A O 1
ATOM 1634 N N . PRO A 1 249 ? 29.565 43.697 -92.103 1.00 38.86 249 PRO A N 1
ATOM 1635 C CA . PRO A 1 249 ? 30.581 44.032 -93.110 1.00 42.97 249 PRO A CA 1
ATOM 1636 C C . PRO A 1 249 ? 31.951 44.361 -92.510 1.00 47.08 249 PRO A C 1
ATOM 1637 O O . PRO A 1 249 ? 32.980 43.891 -92.998 1.00 50.57 249 PRO A O 1
ATOM 1641 N N . LYS A 1 250 ? 31.970 45.175 -91.460 1.00 51.48 250 LYS A N 1
ATOM 1642 C CA . LYS A 1 250 ? 33.230 45.512 -90.806 1.00 59.70 250 LYS A CA 1
ATOM 1643 C C . LYS A 1 250 ? 33.153 45.026 -89.363 1.00 61.45 250 LYS A C 1
ATOM 1644 O O . LYS A 1 250 ? 32.134 45.213 -88.695 1.00 64.91 250 LYS A O 1
ATOM 1650 N N . TRP A 1 251 ? 34.222 44.397 -88.884 1.00 63.19 251 TRP A N 1
ATOM 1651 C CA . TRP A 1 251 ? 34.240 43.889 -87.517 1.00 65.42 251 TRP A CA 1
ATOM 1652 C C . TRP A 1 251 ? 35.579 43.245 -87.157 1.00 66.45 251 TRP A C 1
ATOM 1653 O O . TRP A 1 251 ? 36.604 43.510 -87.791 1.00 69.71 251 TRP A O 1
ATOM 1664 N N . GLY A 1 321 ? 10.611 45.759 -98.665 1.00 22.47 321 GLY A N 1
ATOM 1665 C CA . GLY A 1 321 ? 9.452 45.590 -97.801 1.00 26.77 321 GLY A CA 1
ATOM 1666 C C . GLY A 1 321 ? 9.607 46.350 -96.494 1.00 31.05 321 GLY A C 1
ATOM 1667 O O . GLY A 1 321 ? 10.363 47.324 -96.433 1.00 33.39 321 GLY A O 1
ATOM 1668 N N . VAL A 1 322 ? 8.903 45.917 -95.449 1.00 32.79 322 VAL A N 1
ATOM 1669 C CA . VAL A 1 322 ? 8.998 46.583 -94.150 1.00 31.71 322 VAL A CA 1
ATOM 1670 C C . VAL A 1 322 ? 10.457 46.711 -93.717 1.00 34.97 322 VAL A C 1
ATOM 1671 O O . VAL A 1 322 ? 10.796 47.575 -92.904 1.00 34.30 322 VAL A O 1
ATOM 1675 N N . GLU A 1 323 ? 11.317 45.852 -94.264 1.00 40.60 323 GLU A N 1
ATOM 1676 C CA . GLU A 1 323 ? 12.738 45.894 -93.940 1.00 43.43 323 GLU A CA 1
ATOM 1677 C C . GLU A 1 323 ? 13.261 47.289 -94.259 1.00 47.60 323 GLU A C 1
ATOM 1678 O O . GLU A 1 323 ? 13.508 48.102 -93.366 1.00 54.84 323 GLU A O 1
ATOM 1684 N N . GLU A 1 324 ? 13.408 47.540 -95.556 1.00 48.22 324 GLU A N 1
ATOM 1685 C CA . GLU A 1 324 ? 13.915 48.792 -96.115 1.00 47.55 324 GLU A CA 1
ATOM 1686 C C . GLU A 1 324 ? 13.634 50.065 -95.331 1.00 49.75 324 GLU A C 1
ATOM 1687 O O . GLU A 1 324 ? 14.431 51.002 -95.363 1.00 50.98 324 GLU A O 1
ATOM 1693 N N . ASN A 1 325 ? 12.508 50.108 -94.632 1.00 48.55 325 ASN A N 1
ATOM 1694 C CA . ASN A 1 325 ? 12.163 51.296 -93.869 1.00 50.06 325 ASN A CA 1
ATOM 1695 C C . ASN A 1 325 ? 12.120 51.107 -92.342 1.00 47.44 325 ASN A C 1
ATOM 1696 O O . ASN A 1 325 ? 13.167 50.956 -91.693 1.00 37.02 325 ASN A O 1
ATOM 1701 N N . ILE A 1 326 ? 10.908 51.122 -91.787 1.00 36.25 326 ILE A N 1
ATOM 1702 C CA . ILE A 1 326 ? 10.682 50.986 -90.349 1.00 43.27 326 ILE A CA 1
ATOM 1703 C C . ILE A 1 326 ? 11.618 50.011 -89.641 1.00 44.86 326 ILE A C 1
ATOM 1704 O O . ILE A 1 326 ? 12.281 50.366 -88.666 1.00 51.15 326 ILE A O 1
ATOM 1709 N N . CYS A 1 327 ? 11.665 48.780 -90.124 1.00 32.40 327 CYS A N 1
ATOM 1710 C CA . CYS A 1 327 ? 12.500 47.766 -89.514 1.00 39.46 327 CYS A CA 1
ATOM 1711 C C . CYS A 1 327 ? 13.985 48.097 -89.430 1.00 41.45 327 CYS A C 1
ATOM 1712 O O . CYS A 1 327 ? 14.737 47.416 -88.727 1.00 49.44 327 CYS A O 1
ATOM 1715 N N . THR A 1 328 ? 14.417 49.137 -90.132 1.00 43.16 328 THR A N 1
ATOM 1716 C CA . THR A 1 328 ? 15.825 49.501 -90.094 1.00 48.11 328 THR A CA 1
ATOM 1717 C C . THR A 1 328 ? 16.026 51.014 -89.963 1.00 48.49 328 THR A C 1
ATOM 1718 O O . THR A 1 328 ? 17.010 51.559 -90.462 1.00 47.39 328 THR A O 1
ATOM 1722 N N . MET A 1 329 ? 15.097 51.678 -89.269 1.00 47.75 329 MET A N 1
ATOM 1723 C CA . MET A 1 329 ? 15.157 53.126 -89.063 1.00 42.68 329 MET A CA 1
ATOM 1724 C C . MET A 1 329 ? 16.433 53.606 -88.372 1.00 44.81 329 MET A C 1
ATOM 1725 O O . MET A 1 329 ? 16.976 52.941 -87.485 1.00 30.94 329 MET A O 1
ATOM 1730 N N . LYS A 1 330 ? 16.885 54.786 -88.783 1.00 42.16 330 LYS A N 1
ATOM 1731 C CA . LYS A 1 330 ? 18.098 55.394 -88.260 1.00 38.39 330 LYS A CA 1
ATOM 1732 C C . LYS A 1 330 ? 17.954 55.746 -86.787 1.00 28.63 330 LYS A C 1
ATOM 1733 O O . LYS A 1 330 ? 17.071 56.515 -86.405 1.00 31.85 330 LYS A O 1
ATOM 1739 N N . LEU A 1 331 ? 18.832 55.179 -85.965 1.00 23.83 331 LEU A N 1
ATOM 1740 C CA . LEU A 1 331 ? 18.808 55.424 -84.527 1.00 25.63 331 LEU A CA 1
ATOM 1741 C C . LEU A 1 331 ? 20.125 55.963 -83.977 1.00 26.04 331 LEU A C 1
ATOM 1742 O O . LEU A 1 331 ? 20.387 55.881 -82.774 1.00 27.24 331 LEU A O 1
ATOM 1747 N N . HIS A 1 332 ? 20.964 56.505 -84.850 1.00 24.09 332 HIS A N 1
ATOM 1748 C CA . HIS A 1 332 ? 22.218 57.071 -84.385 1.00 27.42 332 HIS A CA 1
ATOM 1749 C C . HIS A 1 332 ? 22.738 58.113 -85.363 1.00 28.83 332 HIS A C 1
ATOM 1750 O O . HIS A 1 332 ? 22.552 58.002 -86.577 1.00 26.87 332 HIS A O 1
ATOM 1757 N N . GLU A 1 333 ? 23.366 59.146 -84.817 1.00 24.08 333 GLU A N 1
ATOM 1758 C CA . GLU A 1 333 ? 23.885 60.240 -85.622 1.00 26.65 333 GLU A CA 1
ATOM 1759 C C . GLU A 1 333 ? 25.014 60.944 -84.877 1.00 29.35 333 GLU A C 1
ATOM 1760 O O . GLU A 1 333 ? 24.923 61.177 -83.669 1.00 20.79 333 GLU A O 1
ATOM 1766 N N . ASN A 1 334 ? 26.079 61.281 -85.595 1.00 25.27 334 ASN A N 1
ATOM 1767 C CA . ASN A 1 334 ? 27.189 61.984 -84.966 1.00 26.67 334 ASN A CA 1
ATOM 1768 C C . ASN A 1 334 ? 26.765 63.416 -84.688 1.00 21.88 334 ASN A C 1
ATOM 1769 O O . ASN A 1 334 ? 26.142 64.050 -85.529 1.00 25.50 334 ASN A O 1
ATOM 1774 N N . ILE A 1 335 ? 27.108 63.942 -83.521 1.00 25.23 335 ILE A N 1
ATOM 1775 C CA . ILE A 1 335 ? 26.732 65.314 -83.224 1.00 22.30 335 ILE A CA 1
ATOM 1776 C C . ILE A 1 335 ? 27.923 66.197 -82.890 1.00 21.94 335 ILE A C 1
ATOM 1777 O O . ILE A 1 335 ? 27.833 67.420 -83.007 1.00 19.45 335 ILE A O 1
ATOM 1782 N N . ALA A 1 336 ? 29.042 65.581 -82.505 1.00 22.12 336 ALA A N 1
ATOM 1783 C CA . ALA A 1 336 ? 30.223 66.334 -82.086 1.00 21.93 336 ALA A CA 1
ATOM 1784 C C . ALA A 1 336 ? 31.303 66.716 -83.100 1.00 28.21 336 ALA A C 1
ATOM 1785 O O . ALA A 1 336 ? 32.140 67.558 -82.782 1.00 26.13 336 ALA A O 1
ATOM 1787 N N . ARG A 1 337 ? 31.308 66.124 -84.293 1.00 23.34 337 ARG A N 1
ATOM 1788 C CA . ARG A 1 337 ? 32.334 66.465 -85.286 1.00 26.58 337 ARG A CA 1
ATOM 1789 C C . ARG A 1 337 ? 32.350 67.954 -85.583 1.00 31.34 337 ARG A C 1
ATOM 1790 O O . ARG A 1 337 ? 31.302 68.580 -85.713 1.00 29.71 337 ARG A O 1
ATOM 1798 N N . PRO A 1 338 ? 33.550 68.537 -85.721 1.00 29.78 338 PRO A N 1
ATOM 1799 C CA . PRO A 1 338 ? 33.688 69.966 -86.012 1.00 27.14 338 PRO A CA 1
ATOM 1800 C C . PRO A 1 338 ? 32.871 70.390 -87.235 1.00 28.77 338 PRO A C 1
ATOM 1801 O O . PRO A 1 338 ? 32.151 71.387 -87.199 1.00 26.61 338 PRO A O 1
ATOM 1805 N N . SER A 1 339 ? 32.986 69.617 -88.311 1.00 24.58 339 SER A N 1
ATOM 1806 C CA . SER A 1 339 ? 32.293 69.911 -89.559 1.00 30.14 339 SER A CA 1
ATOM 1807 C C . SER A 1 339 ? 30.763 69.951 -89.490 1.00 33.65 339 SER A C 1
ATOM 1808 O O . SER A 1 339 ? 30.118 70.529 -90.363 1.00 31.34 339 SER A O 1
ATOM 1811 N N . ARG A 1 340 ? 30.173 69.352 -88.460 1.00 35.02 340 ARG A N 1
ATOM 1812 C CA . ARG A 1 340 ? 28.715 69.357 -88.340 1.00 36.25 340 ARG A CA 1
ATOM 1813 C C . ARG A 1 340 ? 28.119 70.603 -87.679 1.00 35.16 340 ARG A C 1
ATOM 1814 O O . ARG A 1 340 ? 26.903 70.701 -87.509 1.00 27.73 340 ARG A O 1
ATOM 1822 N N . ALA A 1 341 ? 28.971 71.559 -87.328 1.00 25.77 341 ALA A N 1
ATOM 1823 C CA . ALA A 1 341 ? 28.510 72.786 -86.685 1.00 32.38 341 ALA A CA 1
ATOM 1824 C C . ALA A 1 341 ? 27.448 73.536 -87.491 1.00 29.54 341 ALA A C 1
ATOM 1825 O O . ALA A 1 341 ? 27.567 73.692 -88.711 1.00 23.84 341 ALA A O 1
ATOM 1827 N N . ASP A 1 342 ? 26.414 73.999 -86.791 1.00 21.13 342 ASP A N 1
ATOM 1828 C CA . ASP A 1 342 ? 25.340 74.763 -87.404 1.00 23.01 342 ASP A CA 1
ATOM 1829 C C . ASP A 1 342 ? 25.582 76.254 -87.167 1.00 25.17 342 ASP A C 1
ATOM 1830 O O . ASP A 1 342 ? 25.123 77.100 -87.934 1.00 27.91 342 ASP A O 1
ATOM 1835 N N . PHE A 1 343 ? 26.307 76.553 -86.091 1.00 26.50 343 PHE A N 1
ATOM 1836 C CA . PHE A 1 343 ? 26.691 77.917 -85.708 1.00 25.30 343 PHE A CA 1
ATOM 1837 C C . PHE A 1 343 ? 28.215 77.889 -85.552 1.00 24.14 343 PHE A C 1
ATOM 1838 O O . PHE A 1 343 ? 28.766 76.932 -85.003 1.00 21.20 343 PHE A O 1
ATOM 1846 N N . TYR A 1 344 ? 28.902 78.926 -86.014 1.00 26.72 344 TYR A N 1
ATOM 1847 C CA . TYR A 1 344 ? 30.362 78.933 -85.906 1.00 26.97 344 TYR A CA 1
ATOM 1848 C C . TYR A 1 344 ? 31.006 80.307 -86.006 1.00 27.72 344 TYR A C 1
ATOM 1849 O O . TYR A 1 344 ? 30.685 81.106 -86.881 1.00 23.28 344 TYR A O 1
ATOM 1858 N N . ASN A 1 345 ? 31.917 80.559 -85.075 1.00 32.20 345 ASN A N 1
ATOM 1859 C CA . ASN A 1 345 ? 32.701 81.791 -85.002 1.00 25.11 345 ASN A CA 1
ATOM 1860 C C . ASN A 1 345 ? 34.064 81.223 -84.625 1.00 26.22 345 ASN A C 1
ATOM 1861 O O . ASN A 1 345 ? 34.267 80.805 -83.487 1.00 23.92 345 ASN A O 1
ATOM 1866 N N . PRO A 1 346 ? 35.008 81.181 -85.583 1.00 33.37 346 PRO A N 1
ATOM 1867 C CA . PRO A 1 346 ? 36.357 80.647 -85.352 1.00 28.64 346 PRO A CA 1
ATOM 1868 C C . PRO A 1 346 ? 37.083 81.172 -84.121 1.00 22.21 346 PRO A C 1
ATOM 1869 O O . PRO A 1 346 ? 38.006 80.534 -83.633 1.00 29.07 346 PRO A O 1
ATOM 1873 N N . LYS A 1 347 ? 36.669 82.323 -83.610 1.00 22.87 347 LYS A N 1
ATOM 1874 C CA . LYS A 1 347 ? 37.326 82.883 -82.440 1.00 27.85 347 LYS A CA 1
ATOM 1875 C C . LYS A 1 347 ? 36.550 82.657 -81.153 1.00 32.60 347 LYS A C 1
ATOM 1876 O O . LYS A 1 347 ? 37.048 82.958 -80.067 1.00 30.76 347 LYS A O 1
ATOM 1882 N N . ALA A 1 348 ? 35.333 82.131 -81.265 1.00 28.24 348 ALA A N 1
ATOM 1883 C CA . ALA A 1 348 ? 34.507 81.906 -80.085 1.00 21.56 348 ALA A CA 1
ATOM 1884 C C . ALA A 1 348 ? 34.097 80.451 -79.850 1.00 27.97 348 ALA A C 1
ATOM 1885 O O . ALA A 1 348 ? 34.230 79.937 -78.735 1.00 25.18 348 ALA A O 1
ATOM 1887 N N . GLY A 1 349 ? 33.584 79.788 -80.886 1.00 26.17 349 GLY A N 1
ATOM 1888 C CA . GLY A 1 349 ? 33.181 78.400 -80.721 1.00 23.35 349 GLY A CA 1
ATOM 1889 C C . GLY A 1 349 ? 32.196 77.898 -81.762 1.00 24.00 349 GLY A C 1
ATOM 1890 O O . GLY A 1 349 ? 32.040 78.500 -82.824 1.00 19.73 349 GLY A O 1
ATOM 1891 N N . ARG A 1 350 ? 31.528 76.789 -81.450 1.00 25.95 350 ARG A N 1
ATOM 1892 C CA . ARG A 1 350 ? 30.555 76.202 -82.367 1.00 25.09 350 ARG A CA 1
ATOM 1893 C C . ARG A 1 350 ? 29.374 75.550 -81.656 1.00 25.56 350 ARG A C 1
ATOM 1894 O O . ARG A 1 350 ? 29.482 75.099 -80.512 1.00 22.01 350 ARG A O 1
ATOM 1902 N N . ILE A 1 351 ? 28.245 75.505 -82.353 1.00 19.74 351 ILE A N 1
ATOM 1903 C CA . ILE A 1 351 ? 27.025 74.908 -81.830 1.00 20.14 351 ILE A CA 1
ATOM 1904 C C . ILE A 1 351 ? 26.438 74.001 -82.910 1.00 18.81 351 ILE A C 1
ATOM 1905 O O . ILE A 1 351 ? 26.309 74.403 -84.070 1.00 17.91 351 ILE A O 1
ATOM 1910 N N . SER A 1 352 ? 26.103 72.776 -82.528 1.00 18.39 352 SER A N 1
ATOM 1911 C CA . SER A 1 352 ? 25.511 71.828 -83.465 1.00 18.94 352 SER A CA 1
ATOM 1912 C C . SER A 1 352 ? 24.189 71.362 -82.881 1.00 20.80 352 SER A C 1
ATOM 1913 O O . SER A 1 352 ? 24.079 71.133 -81.679 1.00 21.77 352 SER A O 1
ATOM 1916 N N . THR A 1 353 ? 23.183 71.226 -83.736 1.00 21.33 353 THR A N 1
ATOM 1917 C CA . THR A 1 353 ? 21.864 70.811 -83.286 1.00 20.48 353 THR A CA 1
ATOM 1918 C C . THR A 1 353 ? 21.470 69.471 -83.889 1.00 21.65 353 THR A C 1
ATOM 1919 O O . THR A 1 353 ? 21.711 69.210 -85.067 1.00 22.44 353 THR A O 1
ATOM 1923 N N . LEU A 1 354 ? 20.894 68.612 -83.061 1.00 20.34 354 LEU A N 1
ATOM 1924 C CA . LEU A 1 354 ? 20.418 67.307 -83.506 1.00 18.41 354 LEU A CA 1
ATOM 1925 C C . LEU A 1 354 ? 18.946 67.229 -83.092 1.00 20.31 354 LEU A C 1
ATOM 1926 O O . LEU A 1 354 ? 18.628 67.252 -81.908 1.00 22.46 354 LEU A O 1
ATOM 1931 N N . ASN A 1 355 ? 18.053 67.166 -84.068 1.00 18.17 355 ASN A N 1
ATOM 1932 C CA . ASN A 1 355 ? 16.627 67.096 -83.781 1.00 18.67 355 ASN A CA 1
ATOM 1933 C C . ASN A 1 355 ? 15.914 66.245 -84.830 1.00 20.72 355 ASN A C 1
ATOM 1934 O O . ASN A 1 355 ? 16.560 65.607 -85.670 1.00 18.73 355 ASN A O 1
ATOM 1939 N N . SER A 1 356 ? 14.588 66.246 -84.780 1.00 17.23 356 SER A N 1
ATOM 1940 C CA . SER A 1 356 ? 13.777 65.459 -85.704 1.00 22.73 356 SER A CA 1
ATOM 1941 C C . SER A 1 356 ? 14.033 65.747 -87.189 1.00 24.97 356 SER A C 1
ATOM 1942 O O . SER A 1 356 ? 13.696 64.920 -88.043 1.00 20.73 356 SER A O 1
ATOM 1945 N N . LEU A 1 357 ? 14.627 66.899 -87.501 1.00 19.39 357 LEU A N 1
ATOM 1946 C CA . LEU A 1 357 ? 14.926 67.237 -88.892 1.00 21.50 357 LEU A CA 1
ATOM 1947 C C . LEU A 1 357 ? 16.165 66.495 -89.379 1.00 29.56 357 LEU A C 1
ATOM 1948 O O . LEU A 1 357 ? 16.386 66.359 -90.580 1.00 28.85 357 LEU A O 1
ATOM 1953 N N . THR A 1 358 ? 16.977 66.011 -88.446 1.00 24.83 358 THR A N 1
ATOM 1954 C CA . THR A 1 358 ? 18.174 65.286 -88.830 1.00 27.31 358 THR A CA 1
ATOM 1955 C C . THR A 1 358 ? 18.004 63.805 -88.519 1.00 29.05 358 THR A C 1
ATOM 1956 O O . THR A 1 358 ? 18.526 62.950 -89.224 1.00 38.42 358 THR A O 1
ATOM 1960 N N . LEU A 1 359 ? 17.234 63.505 -87.481 1.00 29.86 359 LEU A N 1
ATOM 1961 C CA . LEU A 1 359 ? 16.984 62.127 -87.077 1.00 22.71 359 LEU A CA 1
ATOM 1962 C C . LEU A 1 359 ? 15.475 62.026 -86.820 1.00 22.95 359 LEU A C 1
ATOM 1963 O O . LEU A 1 359 ? 15.004 62.305 -85.718 1.00 22.61 359 LEU A O 1
ATOM 1968 N N . PRO A 1 360 ? 14.700 61.627 -87.851 1.00 25.67 360 PRO A N 1
ATOM 1969 C CA . PRO A 1 360 ? 13.238 61.465 -87.865 1.00 25.56 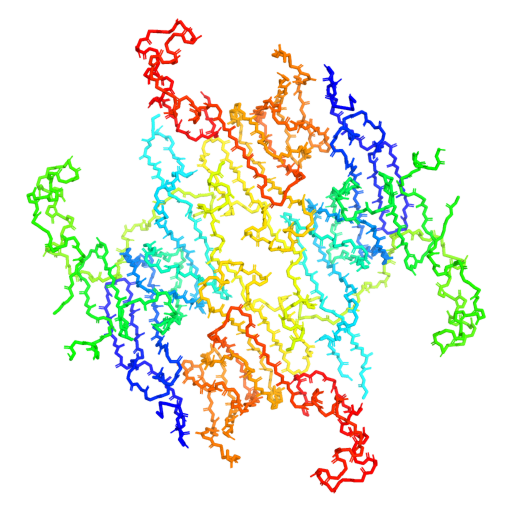360 PRO A CA 1
ATOM 1970 C C . PRO A 1 360 ? 12.567 60.763 -86.689 1.00 23.13 360 PRO A C 1
ATOM 1971 O O . PRO A 1 360 ? 11.487 61.165 -86.254 1.00 22.16 360 PRO A O 1
ATOM 1975 N N . ALA A 1 361 ? 13.191 59.702 -86.192 1.00 31.05 361 ALA A N 1
ATOM 1976 C CA . ALA A 1 361 ? 12.635 58.950 -85.071 1.00 30.22 361 ALA A CA 1
ATOM 1977 C C . ALA A 1 361 ? 12.390 59.825 -83.840 1.00 25.20 361 ALA A C 1
ATOM 1978 O O . ALA A 1 361 ? 11.484 59.554 -83.042 1.00 25.17 361 ALA A O 1
ATOM 1980 N N . LEU A 1 362 ? 13.193 60.874 -83.688 1.00 21.49 362 LEU A N 1
ATOM 1981 C CA . LEU A 1 362 ? 13.066 61.774 -82.543 1.00 22.85 362 LEU A CA 1
ATOM 1982 C C . LEU A 1 362 ? 11.683 62.410 -82.450 1.00 22.60 362 LEU A C 1
ATOM 1983 O O . LEU A 1 362 ? 11.219 62.748 -81.364 1.00 21.63 362 LEU A O 1
ATOM 1988 N N . ARG A 1 363 ? 11.032 62.579 -83.597 1.00 26.13 363 ARG A N 1
ATOM 1989 C CA . ARG A 1 363 ? 9.696 63.155 -83.632 1.00 26.84 363 ARG A CA 1
ATOM 1990 C C . ARG A 1 363 ? 8.776 62.397 -82.672 1.00 22.29 363 ARG A C 1
ATOM 1991 O O . ARG A 1 363 ? 7.971 63.001 -81.971 1.00 31.70 363 ARG A O 1
ATOM 2006 N N . GLN A 1 364 ? 8.919 61.077 -82.618 1.00 25.88 364 GLN A N 1
ATOM 2007 C CA . GLN A 1 364 ? 8.082 60.262 -81.741 1.00 28.92 364 GLN A CA 1
ATOM 2008 C C . GLN A 1 364 ? 8.572 60.167 -80.291 1.00 29.34 364 GLN A C 1
ATOM 2009 O O . GLN A 1 364 ? 7.805 59.787 -79.407 1.00 29.90 364 GLN A O 1
ATOM 2015 N N . PHE A 1 365 ? 9.834 60.510 -80.043 1.00 24.61 365 PHE A N 1
ATOM 2016 C CA . PHE A 1 365 ? 10.394 60.397 -78.693 1.00 26.64 365 PHE A CA 1
ATOM 2017 C C . PHE A 1 365 ? 10.500 61.687 -77.868 1.00 23.49 365 PHE A C 1
ATOM 2018 O O . PHE A 1 365 ? 10.911 61.648 -76.711 1.00 22.75 365 PHE A O 1
ATOM 2026 N N . GLY A 1 366 ? 10.140 62.820 -78.462 1.00 26.01 366 GLY A N 1
ATOM 2027 C CA . GLY A 1 366 ? 10.184 64.091 -77.751 1.00 24.92 366 GLY A CA 1
ATOM 2028 C C . GLY A 1 366 ? 11.548 64.511 -77.229 1.00 25.06 366 GLY A C 1
ATOM 2029 O O . GLY A 1 366 ? 11.658 65.089 -76.148 1.00 18.80 366 GLY A O 1
ATOM 2030 N N . LEU A 1 367 ? 12.592 64.248 -78.007 1.00 22.24 367 LEU A N 1
ATOM 2031 C CA . LEU A 1 367 ? 13.942 64.594 -77.586 1.00 23.72 367 LEU A CA 1
ATOM 2032 C C . LEU A 1 367 ? 14.809 65.158 -78.703 1.00 21.56 367 LEU A C 1
ATOM 2033 O O . LEU A 1 367 ? 14.631 64.835 -79.877 1.00 15.59 367 LEU A O 1
ATOM 2038 N N . SER A 1 368 ? 15.748 66.011 -78.312 1.00 20.75 368 SER A N 1
ATOM 2039 C CA . SER A 1 368 ? 16.707 66.607 -79.235 1.00 23.49 368 SER A CA 1
ATOM 2040 C C . SER A 1 368 ? 17.926 67.005 -78.414 1.00 20.15 368 SER A C 1
ATOM 2041 O O . SER A 1 368 ? 17.918 66.897 -77.183 1.00 16.24 368 SER A O 1
ATOM 2044 N N . ALA A 1 369 ? 18.978 67.454 -79.083 1.00 18.37 369 ALA A N 1
ATOM 2045 C CA . ALA A 1 369 ? 20.187 67.837 -78.364 1.00 22.14 369 ALA A CA 1
ATOM 2046 C C . ALA A 1 369 ? 21.038 68.818 -79.146 1.00 20.46 369 ALA A C 1
ATOM 2047 O O . ALA A 1 369 ? 20.778 69.093 -80.315 1.00 17.74 369 ALA A O 1
ATOM 2049 N N . GLN A 1 370 ? 22.047 69.361 -78.475 1.00 25.66 370 GLN A N 1
ATOM 2050 C CA . GLN A 1 370 ? 22.997 70.265 -79.109 1.00 22.74 370 GLN A CA 1
ATOM 2051 C C . GLN A 1 370 ? 24.367 69.951 -78.537 1.00 18.02 370 GLN A C 1
ATOM 2052 O O . GLN A 1 370 ? 24.480 69.468 -77.410 1.00 19.42 370 GLN A O 1
ATOM 2058 N N . TYR A 1 371 ? 25.408 70.181 -79.324 1.00 19.16 371 TYR A N 1
ATOM 2059 C CA . TYR A 1 371 ? 26.755 69.963 -78.826 1.00 19.44 371 TYR A CA 1
ATOM 2060 C C . TYR A 1 371 ? 27.443 71.307 -78.951 1.00 19.47 371 TYR A C 1
ATOM 2061 O O . TYR A 1 371 ? 27.530 71.875 -80.040 1.00 23.79 371 TYR A O 1
ATOM 2070 N N . VAL A 1 372 ? 27.904 71.826 -77.821 1.00 23.22 372 VAL A N 1
ATOM 2071 C CA . VAL A 1 372 ? 28.553 73.122 -77.798 1.00 20.88 372 VAL A CA 1
ATOM 2072 C C . VAL A 1 372 ? 30.039 73.032 -77.483 1.00 24.17 372 VAL A C 1
ATOM 2073 O O . VAL A 1 372 ? 30.455 72.304 -76.578 1.00 24.55 372 VAL A O 1
ATOM 2077 N N . VAL A 1 373 ? 30.831 73.766 -78.255 1.00 19.12 373 VAL A N 1
ATOM 2078 C CA . VAL A 1 373 ? 32.272 73.826 -78.046 1.00 23.47 373 VAL A CA 1
ATOM 2079 C C . VAL A 1 373 ? 32.657 75.296 -77.959 1.00 16.10 373 VAL A C 1
ATOM 2080 O O . VAL A 1 373 ? 32.498 76.037 -78.927 1.00 22.81 373 VAL A O 1
ATOM 2084 N N . LEU A 1 374 ? 33.132 75.724 -76.795 1.00 21.57 374 LEU A N 1
ATOM 2085 C CA . LEU A 1 374 ? 33.565 77.108 -76.624 1.00 19.90 374 LEU A CA 1
ATOM 2086 C C . LEU A 1 374 ? 35.084 77.136 -76.480 1.00 27.86 374 LEU A C 1
ATOM 2087 O O . LEU A 1 374 ? 35.668 76.361 -75.719 1.00 28.19 374 LEU A O 1
ATOM 2092 N N . TYR A 1 375 ? 35.724 78.019 -77.231 1.00 23.75 375 TYR A N 1
ATOM 2093 C CA . TYR A 1 375 ? 37.168 78.149 -77.172 1.00 25.49 375 TYR A CA 1
ATOM 2094 C C . TYR A 1 375 ? 37.494 79.023 -75.964 1.00 24.45 375 TYR A C 1
ATOM 2095 O O . TYR A 1 375 ? 36.590 79.522 -75.293 1.00 25.01 375 TYR A O 1
ATOM 2104 N N . ARG A 1 376 ? 38.781 79.197 -75.682 1.00 29.09 376 ARG A N 1
ATOM 2105 C CA . ARG A 1 376 ? 39.219 80.009 -74.549 1.00 29.53 376 ARG A CA 1
ATOM 2106 C C . ARG A 1 376 ? 38.479 81.345 -74.494 1.00 25.92 376 ARG A C 1
ATOM 2107 O O . ARG A 1 376 ? 38.505 82.121 -75.447 1.00 23.90 376 ARG A O 1
ATOM 2115 N N . ASN A 1 377 ? 37.809 81.588 -73.370 1.00 25.42 377 ASN A N 1
ATOM 2116 C CA . ASN A 1 377 ? 37.053 82.817 -73.142 1.00 30.97 377 ASN A CA 1
ATOM 2117 C C . ASN A 1 377 ? 35.882 83.034 -74.102 1.00 28.35 377 ASN A C 1
ATOM 2118 O O . ASN A 1 377 ? 35.280 84.110 -74.125 1.00 27.67 377 ASN A O 1
ATOM 2123 N N . GLY A 1 378 ? 35.560 82.013 -74.889 1.00 23.49 378 GLY A N 1
ATOM 2124 C CA . GLY A 1 378 ? 34.453 82.128 -75.818 1.00 24.73 378 GLY A CA 1
ATOM 2125 C C . GLY A 1 378 ? 33.153 82.209 -75.040 1.00 23.33 378 GLY A C 1
ATOM 2126 O O . GLY A 1 378 ? 32.989 81.524 -74.030 1.00 25.28 378 GLY A O 1
ATOM 2127 N N . ILE A 1 379 ? 32.226 83.042 -75.503 1.00 23.63 379 ILE A N 1
ATOM 2128 C CA . ILE A 1 379 ? 30.947 83.202 -74.822 1.00 22.76 379 ILE A CA 1
ATOM 2129 C C . ILE A 1 379 ? 29.735 82.797 -75.657 1.00 27.55 379 ILE A C 1
ATOM 2130 O O . ILE A 1 379 ? 29.646 83.119 -76.842 1.00 25.42 379 ILE A O 1
ATOM 2135 N N . TYR A 1 380 ? 28.811 82.077 -75.027 1.00 25.63 380 TYR A N 1
ATOM 2136 C CA . TYR A 1 380 ? 27.554 81.711 -75.667 1.00 24.98 380 TYR A CA 1
ATOM 2137 C C . TYR A 1 380 ? 26.657 82.700 -74.921 1.00 20.07 380 TYR A C 1
ATOM 2138 O O . TYR A 1 380 ? 26.268 82.452 -73.775 1.00 19.27 380 TYR A O 1
ATOM 2147 N N . SER A 1 381 ? 26.373 83.836 -75.559 1.00 21.17 381 SER A N 1
ATOM 2148 C CA . SER A 1 381 ? 25.598 84.902 -74.938 1.00 20.00 381 SER A CA 1
ATOM 2149 C C . SER A 1 381 ? 24.227 84.485 -74.416 1.00 23.18 381 SER A C 1
ATOM 2150 O O . SER A 1 381 ? 23.671 83.468 -74.836 1.00 17.93 381 SER A O 1
ATOM 2153 N N . PRO A 1 382 ? 23.670 85.269 -73.480 1.00 18.86 382 PRO A N 1
ATOM 2154 C CA . PRO A 1 382 ? 22.361 84.991 -72.879 1.00 22.44 382 PRO A CA 1
ATOM 2155 C C . PRO A 1 382 ? 21.309 84.472 -73.845 1.00 19.06 382 PRO A C 1
ATOM 2156 O O . PRO A 1 382 ? 20.930 85.158 -74.797 1.00 18.00 382 PRO A O 1
ATOM 2160 N N . HIS A 1 383 ? 20.842 83.256 -73.585 1.00 22.57 383 HIS A N 1
ATOM 2161 C CA . HIS A 1 383 ? 19.811 82.636 -74.406 1.00 20.10 383 HIS A CA 1
ATOM 2162 C C . HIS A 1 383 ? 18.872 81.791 -73.547 1.00 22.90 383 HIS A C 1
ATOM 2163 O O . HIS A 1 383 ? 19.150 81.529 -72.374 1.00 21.17 383 HIS A O 1
ATOM 2170 N N . TRP A 1 384 ? 17.747 81.385 -74.126 1.00 15.25 384 TRP A N 1
ATOM 2171 C CA . TRP A 1 384 ? 16.799 80.542 -73.412 1.00 19.26 384 TRP A CA 1
ATOM 2172 C C . TRP A 1 384 ? 16.095 79.621 -74.402 1.00 17.69 384 TRP A C 1
ATOM 2173 O O . TRP A 1 384 ? 16.070 79.888 -75.607 1.00 19.31 384 TRP A O 1
ATOM 2184 N N . ASN A 1 385 ? 15.558 78.519 -73.894 1.00 17.68 385 ASN A N 1
ATOM 2185 C CA . ASN A 1 385 ? 14.834 77.579 -74.736 1.00 16.33 385 ASN A CA 1
ATOM 2186 C C . ASN A 1 385 ? 13.355 77.886 -74.588 1.00 13.17 385 ASN A C 1
ATOM 2187 O O . ASN A 1 385 ? 12.823 77.915 -73.482 1.00 17.71 385 ASN A O 1
ATOM 2192 N N . LEU A 1 386 ? 12.690 78.110 -75.710 1.00 16.83 386 LEU A N 1
ATOM 2193 C CA . LEU A 1 386 ? 11.273 78.428 -75.690 1.00 19.89 386 LEU A CA 1
ATOM 2194 C C . LEU A 1 386 ? 10.343 77.283 -75.312 1.00 17.66 386 LEU A C 1
ATOM 2195 O O . LEU A 1 386 ? 9.380 77.485 -74.567 1.00 19.63 386 LEU A O 1
ATOM 2200 N N . ASN A 1 387 ? 10.636 76.084 -75.813 1.00 21.49 387 ASN A N 1
ATOM 2201 C CA . ASN A 1 387 ? 9.755 74.928 -75.614 1.00 21.27 387 ASN A CA 1
ATOM 2202 C C . ASN A 1 387 ? 10.312 73.651 -74.976 1.00 21.90 387 ASN A C 1
ATOM 2203 O O . ASN A 1 387 ? 9.824 72.558 -75.273 1.00 16.13 387 ASN A O 1
ATOM 2208 N N . ALA A 1 388 ? 11.306 73.759 -74.104 1.00 20.76 388 ALA A N 1
ATOM 2209 C CA . ALA A 1 388 ? 11.851 72.544 -73.514 1.00 23.71 388 ALA A CA 1
ATOM 2210 C C . ALA A 1 388 ? 12.789 72.769 -72.342 1.00 19.45 388 ALA A C 1
ATOM 2211 O O . ALA A 1 388 ? 13.442 73.801 -72.250 1.00 18.81 388 ALA A O 1
ATOM 2213 N N . ASN A 1 389 ? 12.840 71.784 -71.452 1.00 19.13 389 ASN A N 1
ATOM 2214 C CA . ASN A 1 389 ? 13.752 71.821 -70.327 1.00 19.57 389 ASN A CA 1
ATOM 2215 C C . ASN A 1 389 ? 15.042 71.294 -70.937 1.00 18.90 389 ASN A C 1
ATOM 2216 O O . ASN A 1 389 ? 14.998 70.547 -71.916 1.00 18.80 389 ASN A O 1
ATOM 2221 N N . SER A 1 390 ? 16.180 71.669 -70.364 1.00 20.06 390 SER A N 1
ATOM 2222 C CA . SER A 1 390 ? 17.476 71.234 -70.878 1.00 16.15 390 SER A CA 1
ATOM 2223 C C . SER A 1 390 ? 18.354 70.666 -69.778 1.00 20.37 390 SER A C 1
ATOM 2224 O O . SER A 1 390 ? 18.238 71.058 -68.614 1.00 23.61 390 SER A O 1
ATOM 2227 N N . VAL A 1 391 ? 19.240 69.751 -70.159 1.00 17.93 391 VAL A N 1
ATOM 2228 C CA . VAL A 1 391 ? 20.177 69.153 -69.219 1.00 18.80 391 VAL A CA 1
ATOM 2229 C C . VAL A 1 391 ? 21.560 69.172 -69.856 1.00 19.63 391 VAL A C 1
ATOM 2230 O O . VAL A 1 391 ? 21.815 68.500 -70.861 1.00 21.48 391 VAL A O 1
ATOM 2234 N N . ILE A 1 392 ? 22.450 69.958 -69.271 1.00 17.41 392 ILE A N 1
ATOM 2235 C CA . ILE A 1 392 ? 23.813 70.072 -69.770 1.00 18.41 392 ILE A CA 1
ATOM 2236 C C . ILE A 1 392 ? 24.718 69.019 -69.136 1.00 16.84 392 ILE A C 1
ATOM 2237 O O . ILE A 1 392 ? 24.607 68.729 -67.946 1.00 19.22 392 ILE A O 1
ATOM 2242 N N . TYR A 1 393 ? 25.592 68.428 -69.942 1.00 18.79 393 TYR A N 1
ATOM 2243 C CA . TYR A 1 393 ? 26.566 67.472 -69.435 1.00 19.40 393 TYR A CA 1
ATOM 2244 C C . TYR A 1 393 ? 27.898 67.874 -70.052 1.00 18.40 393 TYR A C 1
ATOM 2245 O O . TYR A 1 393 ? 28.072 67.811 -71.268 1.00 20.19 393 TYR A O 1
ATOM 2254 N N . VAL A 1 394 ? 28.835 68.292 -69.210 1.00 23.35 394 VAL A N 1
ATOM 2255 C CA . VAL A 1 394 ? 30.138 68.724 -69.693 1.00 22.02 394 VAL A CA 1
ATOM 2256 C C . VAL A 1 394 ? 31.014 67.541 -70.053 1.00 22.75 394 VAL A C 1
ATOM 2257 O O . VAL A 1 394 ? 31.311 66.690 -69.209 1.00 21.50 394 VAL A O 1
ATOM 2261 N N . THR A 1 395 ? 31.434 67.503 -71.311 1.00 20.34 395 THR A N 1
ATOM 2262 C CA . THR A 1 395 ? 32.267 66.420 -71.807 1.00 24.58 395 THR A CA 1
ATOM 2263 C C . THR A 1 395 ? 33.754 66.768 -71.761 1.00 26.98 395 THR A C 1
ATOM 2264 O O . THR A 1 395 ? 34.604 65.880 -71.763 1.00 22.34 395 THR A O 1
ATOM 2268 N N . ARG A 1 396 ? 34.070 68.058 -71.701 1.00 24.31 396 ARG A N 1
ATOM 2269 C CA . ARG A 1 396 ? 35.468 68.457 -71.670 1.00 28.52 396 ARG A CA 1
ATOM 2270 C C . ARG A 1 396 ? 35.669 69.885 -71.193 1.00 34.73 396 ARG A C 1
ATOM 2271 O O . ARG A 1 396 ? 34.817 70.753 -71.398 1.00 27.77 396 ARG A O 1
ATOM 2279 N N . GLY A 1 397 ? 36.806 70.126 -70.553 1.00 26.45 397 GLY A N 1
ATOM 2280 C CA . GLY A 1 397 ? 37.105 71.464 -70.101 1.00 26.39 397 GLY A CA 1
ATOM 2281 C C . GLY A 1 397 ? 36.341 71.991 -68.908 1.00 24.14 397 GLY A C 1
ATOM 2282 O O . GLY A 1 397 ? 35.826 71.243 -68.080 1.00 24.39 397 GLY A O 1
ATOM 2283 N N . LYS A 1 398 ? 36.255 73.311 -68.842 1.00 27.33 398 LYS A N 1
ATOM 2284 C CA . LYS A 1 398 ? 35.614 73.975 -67.726 1.00 29.86 398 LYS A CA 1
ATOM 2285 C C . LYS A 1 398 ? 35.181 75.371 -68.160 1.00 24.87 398 LYS A C 1
ATOM 2286 O O . LYS A 1 398 ? 35.754 75.947 -69.086 1.00 30.56 398 LYS A O 1
ATOM 2292 N N . GLY A 1 399 ? 34.168 75.912 -67.496 1.00 25.31 399 GLY A N 1
ATOM 2293 C CA . GLY A 1 399 ? 33.701 77.243 -67.842 1.00 26.94 399 GLY A CA 1
ATOM 2294 C C . GLY A 1 399 ? 32.697 77.809 -66.858 1.00 24.29 399 GLY A C 1
ATOM 2295 O O . GLY A 1 399 ? 32.173 77.097 -66.003 1.00 23.43 399 GLY A O 1
ATOM 2296 N N . ARG A 1 400 ? 32.423 79.102 -66.982 1.00 26.05 400 ARG A N 1
ATOM 2297 C CA . ARG A 1 400 ? 31.475 79.755 -66.098 1.00 29.51 400 ARG A CA 1
ATOM 2298 C C . ARG A 1 400 ? 30.076 79.689 -66.694 1.00 24.58 400 ARG A C 1
ATOM 2299 O O . ARG A 1 400 ? 29.869 80.081 -67.843 1.00 23.64 400 ARG A O 1
ATOM 2307 N N . VAL A 1 401 ? 29.122 79.197 -65.909 1.00 24.38 401 VAL A N 1
ATOM 2308 C CA . VAL A 1 401 ? 27.740 79.083 -66.363 1.00 19.39 401 VAL A CA 1
ATOM 2309 C C . VAL A 1 401 ? 26.813 79.850 -65.435 1.00 24.86 401 VAL A C 1
ATOM 2310 O O . VAL A 1 401 ? 26.954 79.783 -64.213 1.00 26.92 401 VAL A O 1
ATOM 2314 N N . ARG A 1 402 ? 25.870 80.584 -66.019 1.00 20.77 402 ARG A N 1
ATOM 2315 C CA . ARG A 1 402 ? 24.913 81.357 -65.240 1.00 19.65 402 ARG A CA 1
ATOM 2316 C C . ARG A 1 402 ? 23.483 81.098 -65.727 1.00 25.38 402 ARG A C 1
ATOM 2317 O O . ARG A 1 402 ? 23.216 81.126 -66.930 1.00 24.28 402 ARG A O 1
ATOM 2325 N N . VAL A 1 403 ? 22.579 80.822 -64.790 1.00 22.55 403 VAL A N 1
ATOM 2326 C CA . VAL A 1 403 ? 21.176 80.573 -65.115 1.00 25.02 403 VAL A CA 1
ATOM 2327 C C . VAL A 1 403 ? 20.296 81.506 -64.283 1.00 31.52 403 VAL A C 1
ATOM 2328 O O . VAL A 1 403 ? 20.346 81.484 -63.044 1.00 22.42 403 VAL A O 1
ATOM 2332 N N . VAL A 1 404 ? 19.484 82.305 -64.978 1.00 26.97 404 VAL A N 1
ATOM 2333 C CA . VAL A 1 404 ? 18.594 83.288 -64.362 1.00 24.44 404 VAL A CA 1
ATOM 2334 C C . VAL A 1 404 ? 17.106 82.972 -64.557 1.00 26.40 404 VAL A C 1
ATOM 2335 O O . VAL A 1 404 ? 16.673 82.696 -65.677 1.00 28.81 404 VAL A O 1
ATOM 2339 N N . ASN A 1 405 ? 16.326 83.022 -63.476 1.00 21.15 405 ASN A N 1
ATOM 2340 C CA . ASN A 1 405 ? 14.892 82.747 -63.557 1.00 19.00 405 ASN A CA 1
ATOM 2341 C C . ASN A 1 405 ? 14.062 83.994 -63.845 1.00 19.81 405 ASN A C 1
ATOM 2342 O O . ASN A 1 405 ? 14.603 85.059 -64.140 1.00 19.18 405 ASN A O 1
ATOM 2355 N N . GLN A 1 407 ? 12.540 85.922 -61.905 1.00 31.75 407 GLN A N 1
ATOM 2356 C CA . GLN A 1 407 ? 12.645 86.992 -60.918 1.00 31.76 407 GLN A CA 1
ATOM 2357 C C . GLN A 1 407 ? 13.957 87.751 -61.103 1.00 30.00 407 GLN A C 1
ATOM 2358 O O . GLN A 1 407 ? 14.251 88.691 -60.364 1.00 32.96 407 GLN A O 1
ATOM 2364 N N . GLY A 1 408 ? 14.742 87.338 -62.095 1.00 26.31 408 GLY A N 1
ATOM 2365 C CA . GLY A 1 408 ? 16.013 87.989 -62.360 1.00 25.32 408 GLY A CA 1
ATOM 2366 C C . GLY A 1 408 ? 17.086 87.519 -61.400 1.00 32.27 408 GLY A C 1
ATOM 2367 O O . GLY A 1 408 ? 18.087 88.200 -61.175 1.00 28.38 408 GLY A O 1
ATOM 2368 N N . ASN A 1 409 ? 16.867 86.342 -60.828 1.00 29.91 409 ASN A N 1
ATOM 2369 C CA . ASN A 1 409 ? 17.800 85.762 -59.880 1.00 29.84 409 ASN A CA 1
ATOM 2370 C C . ASN A 1 409 ? 18.636 84.665 -60.511 1.00 31.46 409 ASN A C 1
ATOM 2371 O O . ASN A 1 409 ? 18.109 83.765 -61.170 1.00 25.71 409 ASN A O 1
ATOM 2376 N N . ALA A 1 410 ? 19.942 84.740 -60.301 1.00 22.53 410 ALA A N 1
ATOM 2377 C CA . ALA A 1 410 ? 20.843 83.733 -60.829 1.00 26.04 410 ALA A CA 1
ATOM 2378 C C . ALA A 1 410 ? 20.732 82.463 -59.975 1.00 24.80 410 ALA A C 1
ATOM 2379 O O . ALA A 1 410 ? 21.444 82.321 -58.982 1.00 34.96 410 ALA A O 1
ATOM 2381 N N . VAL A 1 411 ? 19.840 81.547 -60.350 1.00 22.43 411 VAL A N 1
ATOM 2382 C CA . VAL A 1 411 ? 19.668 80.300 -59.602 1.00 20.84 411 VAL A CA 1
ATOM 2383 C C . VAL A 1 411 ? 20.912 79.428 -59.721 1.00 20.44 411 VAL A C 1
ATOM 2384 O O . VAL A 1 411 ? 21.064 78.427 -59.020 1.00 23.20 411 VAL A O 1
ATOM 2388 N N . PHE A 1 412 ? 21.796 79.805 -60.636 1.00 20.44 412 PHE A N 1
ATOM 2389 C CA . PHE A 1 412 ? 23.077 79.127 -60.773 1.00 23.71 412 PHE A CA 1
ATOM 2390 C C . PHE A 1 412 ? 24.075 80.136 -61.287 1.00 23.74 412 PHE A C 1
ATOM 2391 O O . PHE A 1 412 ? 23.799 80.873 -62.229 1.00 21.37 412 PHE A O 1
ATOM 2399 N N . ASP A 1 413 ? 25.229 80.186 -60.638 1.00 24.12 413 ASP A N 1
ATOM 2400 C CA . ASP A 1 413 ? 26.289 81.106 -61.028 1.00 33.20 413 ASP A CA 1
ATOM 2401 C C . ASP A 1 413 ? 27.595 80.532 -60.523 1.00 30.49 413 ASP A C 1
ATOM 2402 O O . ASP A 1 413 ? 28.000 80.792 -59.396 1.00 29.41 413 ASP A O 1
ATOM 2407 N N . GLY A 1 414 ? 28.242 79.727 -61.357 1.00 30.20 414 GLY A N 1
ATOM 2408 C CA . GLY A 1 414 ? 29.491 79.125 -60.944 1.00 32.13 414 GLY A CA 1
ATOM 2409 C C . GLY A 1 414 ? 30.142 78.319 -62.038 1.00 29.02 414 GLY A C 1
ATOM 2410 O O . GLY A 1 414 ? 29.678 78.314 -63.180 1.00 28.13 414 GLY A O 1
ATOM 2411 N N . GLU A 1 415 ? 31.221 77.633 -61.679 1.00 24.38 415 GLU A N 1
ATOM 2412 C CA . GLU A 1 415 ? 31.960 76.822 -62.626 1.00 25.95 415 GLU A CA 1
ATOM 2413 C C . GLU A 1 415 ? 31.282 75.483 -62.828 1.00 25.83 415 GLU A C 1
ATOM 2414 O O . GLU A 1 415 ? 30.636 74.954 -61.925 1.00 30.38 415 GLU A O 1
ATOM 2420 N N . LEU A 1 416 ? 31.430 74.946 -64.029 1.00 26.77 416 LEU A N 1
ATOM 2421 C CA . LEU A 1 416 ? 30.863 73.653 -64.370 1.00 29.64 416 LEU A CA 1
ATOM 2422 C C . LEU A 1 416 ? 31.986 72.972 -65.135 1.00 30.20 416 LEU A C 1
ATOM 2423 O O . LEU A 1 416 ? 32.486 73.510 -66.122 1.00 33.86 416 LEU A O 1
ATOM 2428 N N . ARG A 1 417 ? 32.408 71.805 -64.664 1.00 27.59 417 ARG A N 1
ATOM 2429 C CA . ARG A 1 417 ? 33.495 71.098 -65.321 1.00 25.54 417 ARG A CA 1
ATOM 2430 C C . ARG A 1 417 ? 33.090 69.707 -65.774 1.00 23.73 417 ARG A C 1
ATOM 2431 O O . ARG A 1 417 ? 32.022 69.203 -65.420 1.00 22.50 417 ARG A O 1
ATOM 2439 N N . ARG A 1 418 ? 33.972 69.099 -66.555 1.00 26.84 418 ARG A N 1
ATOM 2440 C CA . ARG A 1 418 ? 33.765 67.770 -67.101 1.00 26.68 418 ARG A CA 1
ATOM 2441 C C . ARG A 1 418 ? 33.176 66.774 -66.121 1.00 29.97 418 ARG A C 1
ATOM 2442 O O . ARG A 1 418 ? 33.633 66.658 -64.980 1.00 25.10 418 ARG A O 1
ATOM 2450 N N . GLY A 1 419 ? 32.169 66.037 -66.583 1.00 25.90 419 GLY A N 1
ATOM 2451 C CA . GLY A 1 419 ? 31.531 65.048 -65.738 1.00 20.24 419 GLY A CA 1
ATOM 2452 C C . GLY A 1 419 ? 30.400 65.597 -64.894 1.00 24.11 419 GLY A C 1
ATOM 2453 O O . GLY A 1 419 ? 29.711 64.834 -64.219 1.00 24.44 419 GLY A O 1
ATOM 2454 N N . GLN A 1 420 ? 30.197 66.913 -64.925 1.00 25.28 420 GLN A N 1
ATOM 2455 C CA . GLN A 1 420 ? 29.125 67.523 -64.142 1.00 22.96 420 GLN A CA 1
ATOM 2456 C C . GLN A 1 420 ? 27.859 67.733 -64.971 1.00 26.57 420 GLN A C 1
ATOM 2457 O O . GLN A 1 420 ? 27.918 67.921 -66.189 1.00 21.73 420 GLN A O 1
ATOM 2463 N N . LEU A 1 421 ? 26.722 67.722 -64.283 1.00 22.20 421 LEU A N 1
ATOM 2464 C CA . LEU A 1 421 ? 25.419 67.863 -64.906 1.00 28.46 421 LEU A CA 1
ATOM 2465 C C . LEU A 1 421 ? 24.688 69.092 -64.362 1.00 25.29 421 LEU A C 1
ATOM 2466 O O . LEU A 1 421 ? 24.690 69.341 -63.159 1.00 28.09 421 LEU A O 1
ATOM 2471 N N . LEU A 1 422 ? 24.059 69.854 -65.249 1.00 23.09 422 LEU A N 1
ATOM 2472 C CA . LEU A 1 422 ? 23.329 71.042 -64.836 1.00 21.91 422 LEU A CA 1
ATOM 2473 C C . LEU A 1 422 ? 22.044 71.183 -65.633 1.00 21.24 422 LEU A C 1
ATOM 2474 O O . LEU A 1 422 ? 22.065 71.240 -66.857 1.00 21.19 422 LEU A O 1
ATOM 2479 N N . VAL A 1 423 ? 20.928 71.239 -64.920 1.00 20.70 423 VAL A N 1
ATOM 2480 C CA . VAL A 1 423 ? 19.620 71.381 -65.538 1.00 20.08 423 VAL A CA 1
ATOM 2481 C C . VAL A 1 423 ? 19.320 72.847 -65.789 1.00 23.82 423 VAL A C 1
ATOM 2482 O O . VAL A 1 423 ? 19.559 73.690 -64.921 1.00 21.55 423 VAL A O 1
ATOM 2486 N N . VAL A 1 424 ? 18.815 73.153 -66.980 1.00 19.94 424 VAL A N 1
ATOM 2487 C CA . VAL A 1 424 ? 18.427 74.520 -67.308 1.00 19.80 424 VAL A CA 1
ATOM 2488 C C . VAL A 1 424 ? 16.949 74.431 -67.673 1.00 23.60 424 VAL A C 1
ATOM 2489 O O . VAL A 1 424 ? 16.592 73.966 -68.766 1.00 19.63 424 VAL A O 1
ATOM 2493 N N . PRO A 1 425 ? 16.067 74.846 -66.749 1.00 20.46 425 PRO A N 1
ATOM 2494 C CA . PRO A 1 425 ? 14.619 74.809 -66.972 1.00 23.79 425 PRO A CA 1
ATOM 2495 C C . PRO A 1 425 ? 14.147 75.663 -68.146 1.00 22.54 425 PRO A C 1
ATOM 2496 O O . PRO A 1 425 ? 14.728 76.701 -68.456 1.00 20.14 425 PRO A O 1
ATOM 2500 N N . GLN A 1 426 ? 13.076 75.209 -68.782 1.00 18.69 426 GLN A N 1
ATOM 2501 C CA . GLN A 1 426 ? 12.477 75.912 -69.899 1.00 20.12 426 GLN A CA 1
ATOM 2502 C C . GLN A 1 426 ? 12.298 77.401 -69.593 1.00 23.79 426 GLN A C 1
ATOM 2503 O O . GLN A 1 426 ? 11.833 77.772 -68.507 1.00 17.05 426 GLN A O 1
ATOM 2509 N N . ASN A 1 427 ? 12.675 78.237 -70.561 1.00 20.05 427 ASN A N 1
ATOM 2510 C CA . ASN A 1 427 ? 12.555 79.701 -70.472 1.00 17.60 427 ASN A CA 1
ATOM 2511 C C . ASN A 1 427 ? 13.559 80.421 -69.572 1.00 17.63 427 ASN A C 1
ATOM 2512 O O . ASN A 1 427 ? 13.669 81.649 -69.635 1.00 20.87 427 ASN A O 1
ATOM 2517 N N . PHE A 1 428 ? 14.279 79.684 -68.729 1.00 18.46 428 PHE A N 1
ATOM 2518 C CA . PHE A 1 428 ? 15.284 80.320 -67.876 1.00 23.64 428 PHE A CA 1
ATOM 2519 C C . PHE A 1 428 ? 16.420 80.775 -68.798 1.00 26.15 428 PHE A C 1
ATOM 2520 O O . PHE A 1 428 ? 16.800 80.062 -69.734 1.00 23.53 428 PHE A O 1
ATOM 2528 N N . VAL A 1 429 ? 16.964 81.956 -68.539 1.00 24.19 429 VAL A N 1
ATOM 2529 C CA . VAL A 1 429 ? 18.032 82.474 -69.379 1.00 19.50 429 VAL A CA 1
ATOM 2530 C C . VAL A 1 429 ? 19.382 81.961 -68.913 1.00 22.37 429 VAL A C 1
ATOM 2531 O O . VAL A 1 429 ? 19.705 82.004 -67.729 1.00 22.40 429 VAL A O 1
ATOM 2535 N N . VAL A 1 430 ? 20.172 81.476 -69.861 1.00 23.32 430 VAL A N 1
ATOM 2536 C CA . VAL A 1 430 ? 21.475 80.924 -69.547 1.00 19.66 430 VAL A CA 1
ATOM 2537 C C . VAL A 1 430 ? 22.553 81.483 -70.459 1.00 22.93 430 VAL A C 1
ATOM 2538 O O . VAL A 1 430 ? 22.278 81.932 -71.582 1.00 24.04 430 VAL A O 1
ATOM 2542 N N . ALA A 1 431 ? 23.782 81.460 -69.956 1.00 21.76 431 ALA A N 1
ATOM 2543 C CA . ALA A 1 431 ? 24.942 81.921 -70.700 1.00 20.73 431 ALA A CA 1
ATOM 2544 C C . ALA A 1 431 ? 26.140 81.113 -70.217 1.00 21.90 431 ALA A C 1
ATOM 2545 O O . ALA A 1 431 ? 26.176 80.664 -69.069 1.00 22.72 431 ALA A O 1
ATOM 2547 N N . GLU A 1 432 ? 27.107 80.905 -71.102 1.00 24.32 432 GLU A N 1
ATOM 2548 C CA . GLU A 1 432 ? 28.300 80.144 -70.754 1.00 24.81 432 GLU A CA 1
ATOM 2549 C C . GLU A 1 432 ? 29.562 80.823 -71.284 1.00 22.95 432 GLU A C 1
ATOM 2550 O O . GLU A 1 432 ? 29.528 81.523 -72.295 1.00 21.14 432 GLU A O 1
ATOM 2556 N N . GLN A 1 433 ? 30.678 80.616 -70.600 1.00 21.38 433 GLN A N 1
ATOM 2557 C CA . GLN A 1 433 ? 31.943 81.175 -71.063 1.00 22.60 433 GLN A CA 1
ATOM 2558 C C . GLN A 1 433 ? 33.052 80.165 -70.835 1.00 24.15 433 GLN A C 1
ATOM 2559 O O . GLN A 1 433 ? 33.260 79.700 -69.715 1.00 23.97 433 GLN A O 1
ATOM 2565 N N . GLY A 1 434 ? 33.749 79.819 -71.911 1.00 20.53 434 GLY A N 1
ATOM 2566 C CA . GLY A 1 434 ? 34.833 78.861 -71.814 1.00 25.62 434 GLY A CA 1
ATOM 2567 C C . GLY A 1 434 ? 35.985 79.357 -70.958 1.00 30.61 434 GLY A C 1
ATOM 2568 O O . GLY A 1 434 ? 36.323 80.545 -70.977 1.00 25.97 434 GLY A O 1
ATOM 2569 N N . GLY A 1 435 ? 36.578 78.438 -70.200 1.00 25.88 435 GLY A N 1
ATOM 2570 C CA . GLY A 1 435 ? 37.697 78.780 -69.343 1.00 30.41 435 GLY A CA 1
ATOM 2571 C C . GLY A 1 435 ? 39.002 78.757 -70.115 1.00 32.11 435 GLY A C 1
ATOM 2572 O O . GLY A 1 435 ? 39.002 78.824 -71.345 1.00 30.23 435 GLY A O 1
ATOM 2573 N N . GLU A 1 436 ? 40.116 78.647 -69.397 1.00 33.36 436 GLU A N 1
ATOM 2574 C CA . GLU A 1 436 ? 41.435 78.637 -70.023 1.00 35.23 436 GLU A CA 1
ATOM 2575 C C . GLU A 1 436 ? 41.644 77.556 -71.074 1.00 30.14 436 GLU A C 1
ATOM 2576 O O . GLU A 1 436 ? 42.341 77.773 -72.063 1.00 33.32 436 GLU A O 1
ATOM 2582 N N . GLN A 1 437 ? 41.053 76.390 -70.862 1.00 33.14 437 GLN A N 1
ATOM 2583 C CA . GLN A 1 437 ? 41.202 75.310 -71.822 1.00 34.05 437 GLN A CA 1
ATOM 2584 C C . GLN A 1 437 ? 39.904 75.042 -72.581 1.00 35.73 437 GLN A C 1
ATOM 2585 O O . GLN A 1 437 ? 39.695 73.952 -73.104 1.00 31.06 437 GLN A O 1
ATOM 2591 N N . GLY A 1 438 ? 39.042 76.049 -72.651 1.00 25.26 438 GLY A N 1
ATOM 2592 C CA . GLY A 1 438 ? 37.793 75.883 -73.364 1.00 27.96 438 GLY A CA 1
ATOM 2593 C C . GLY A 1 438 ? 36.766 75.080 -72.587 1.00 30.56 438 GLY A C 1
ATOM 2594 O O . GLY A 1 438 ? 36.990 74.688 -71.437 1.00 25.81 438 GLY A O 1
ATOM 2595 N N . LEU A 1 439 ? 35.634 74.830 -73.235 1.00 24.39 439 LEU A N 1
ATOM 2596 C CA . LEU A 1 439 ? 34.533 74.091 -72.638 1.00 19.59 439 LEU A CA 1
ATOM 2597 C C . LEU A 1 439 ? 33.712 73.407 -73.728 1.00 21.24 439 LEU A C 1
ATOM 2598 O O . LEU A 1 439 ? 33.359 74.029 -74.725 1.00 22.24 439 LEU A O 1
ATOM 2603 N N . GLU A 1 440 ? 33.428 72.124 -73.537 1.00 20.81 440 GLU A N 1
ATOM 2604 C CA . GLU A 1 440 ? 32.616 71.373 -74.488 1.00 24.70 440 GLU A CA 1
ATOM 2605 C C . GLU A 1 440 ? 31.525 70.683 -73.689 1.00 24.55 440 GLU A C 1
ATOM 2606 O O . GLU A 1 440 ? 31.789 70.143 -72.612 1.00 25.80 440 GLU A O 1
ATOM 2612 N N . TYR A 1 441 ? 30.306 70.699 -74.213 1.00 18.06 441 TYR A N 1
ATOM 2613 C CA . TYR A 1 441 ? 29.202 70.044 -73.541 1.00 20.24 441 TYR A CA 1
ATOM 2614 C C . TYR A 1 441 ? 28.050 69.678 -74.465 1.00 23.35 441 TYR A C 1
ATOM 2615 O O . TYR A 1 441 ? 27.854 70.276 -75.529 1.00 23.09 441 TYR A O 1
ATOM 2624 N N . VAL A 1 442 ? 27.295 68.678 -74.040 1.00 21.08 442 VAL A N 1
ATOM 2625 C CA . VAL A 1 442 ? 26.121 68.248 -74.771 1.00 21.00 442 VAL A CA 1
ATOM 2626 C C . VAL A 1 442 ? 24.944 68.776 -73.963 1.00 22.54 442 VAL A C 1
ATOM 2627 O O . VAL A 1 442 ? 25.020 68.878 -72.732 1.00 22.27 442 VAL A O 1
ATOM 2631 N N . VAL A 1 443 ? 23.869 69.137 -74.649 1.00 21.98 443 VAL A N 1
ATOM 2632 C CA . VAL A 1 443 ? 22.678 69.613 -73.968 1.00 23.08 443 VAL A CA 1
ATOM 2633 C C . VAL A 1 443 ? 21.513 68.767 -74.444 1.00 26.19 443 VAL A C 1
ATOM 2634 O O . VAL A 1 443 ? 21.176 68.816 -75.624 1.00 24.27 443 VAL A O 1
ATOM 2638 N N . PHE A 1 444 ? 20.916 67.982 -73.552 1.00 22.60 444 PHE A N 1
ATOM 2639 C CA . PHE A 1 444 ? 19.750 67.192 -73.939 1.00 23.81 444 PHE A CA 1
ATOM 2640 C C . PHE A 1 444 ? 18.550 68.114 -73.722 1.00 21.45 444 PHE A C 1
ATOM 2641 O O . PHE A 1 444 ? 18.517 68.882 -72.759 1.00 19.62 444 PHE A O 1
ATOM 2649 N N . LYS A 1 445 ? 17.574 68.048 -74.616 1.00 18.90 445 LYS A N 1
ATOM 2650 C CA . LYS A 1 445 ? 16.387 68.888 -74.506 1.00 20.14 445 LYS A CA 1
ATOM 2651 C C . LYS A 1 445 ? 15.143 68.034 -74.701 1.00 16.69 445 LYS A C 1
ATOM 2652 O O . LYS A 1 445 ? 15.076 67.235 -75.632 1.00 21.09 445 LYS A O 1
ATOM 2658 N N . THR A 1 446 ? 14.163 68.204 -73.818 1.00 14.31 446 THR A N 1
ATOM 2659 C CA . THR A 1 446 ? 12.945 67.407 -73.868 1.00 16.71 446 THR A CA 1
ATOM 2660 C C . THR A 1 446 ? 11.872 67.826 -74.866 1.00 17.68 446 THR A C 1
ATOM 2661 O O . THR A 1 446 ? 10.712 68.046 -74.509 1.00 18.55 446 THR A O 1
ATOM 2665 N N . HIS A 1 447 ? 12.280 67.925 -76.125 1.00 23.45 447 HIS A N 1
ATOM 2666 C CA . HIS A 1 447 ? 11.381 68.259 -77.221 1.00 22.71 447 HIS A CA 1
ATOM 2667 C C . HIS A 1 447 ? 12.074 67.803 -78.501 1.00 21.78 447 HIS A C 1
ATOM 2668 O O . HIS A 1 447 ? 13.287 67.976 -78.645 1.00 18.07 447 HIS A O 1
ATOM 2675 N N . HIS A 1 448 ? 11.311 67.223 -79.429 1.00 24.96 448 HIS A N 1
ATOM 2676 C CA . HIS A 1 448 ? 11.885 66.715 -80.677 1.00 22.39 448 HIS A CA 1
ATOM 2677 C C . HIS A 1 448 ? 12.490 67.799 -81.556 1.00 21.41 448 HIS A C 1
ATOM 2678 O O . HIS A 1 448 ? 13.337 67.508 -82.401 1.00 19.64 448 HIS A O 1
ATOM 2685 N N . ASN A 1 449 ? 12.047 69.039 -81.357 1.00 21.79 449 ASN A N 1
ATOM 2686 C CA . ASN A 1 449 ? 12.551 70.175 -82.125 1.00 22.52 449 ASN A CA 1
ATOM 2687 C C . ASN A 1 449 ? 12.649 71.418 -81.224 1.00 20.86 449 ASN A C 1
ATOM 2688 O O . ASN A 1 449 ? 11.987 72.427 -81.464 1.00 19.22 449 ASN A O 1
ATOM 2693 N N . ALA A 1 450 ? 13.481 71.320 -80.188 1.00 15.93 450 ALA A N 1
ATOM 2694 C CA . ALA A 1 450 ? 13.689 72.409 -79.237 1.00 17.68 450 ALA A CA 1
ATOM 2695 C C . ALA A 1 450 ? 14.171 73.657 -79.953 1.00 19.90 450 ALA A C 1
ATOM 2696 O O . ALA A 1 450 ? 15.061 73.594 -80.807 1.00 22.36 450 ALA A O 1
ATOM 2698 N N . VAL A 1 451 ? 13.575 74.791 -79.609 1.00 17.82 451 VAL A N 1
ATOM 2699 C CA . VAL A 1 451 ? 13.934 76.065 -80.218 1.00 22.10 451 VAL A CA 1
ATOM 2700 C C . VAL A 1 451 ? 14.478 77.009 -79.148 1.00 18.37 451 VAL A C 1
ATOM 2701 O O . VAL A 1 451 ? 13.938 77.080 -78.052 1.00 16.93 451 VAL A O 1
ATOM 2705 N N . SER A 1 452 ? 15.555 77.715 -79.468 1.00 15.90 452 SER A N 1
ATOM 2706 C CA . SER A 1 452 ? 16.137 78.662 -78.527 1.00 18.25 452 SER A CA 1
ATOM 2707 C C . SER A 1 452 ? 16.149 80.048 -79.156 1.00 18.53 452 SER A C 1
ATOM 2708 O O . SER A 1 452 ? 15.886 80.206 -80.344 1.00 19.51 452 SER A O 1
ATOM 2711 N N . SER A 1 453 ? 16.462 81.048 -78.346 1.00 17.77 453 SER A N 1
ATOM 2712 C CA . SER A 1 453 ? 16.531 82.421 -78.808 1.00 20.36 453 SER A CA 1
ATOM 2713 C C . SER A 1 453 ? 17.604 83.114 -77.972 1.00 20.09 453 SER A C 1
ATOM 2714 O O . SER A 1 453 ? 17.658 82.921 -76.761 1.00 23.59 453 SER A O 1
ATOM 2717 N N . TYR A 1 454 ? 18.483 83.879 -78.612 1.00 19.32 454 TYR A N 1
ATOM 2718 C CA . TYR A 1 454 ? 19.500 84.591 -77.857 1.00 18.77 454 TYR A CA 1
ATOM 2719 C C . TYR A 1 454 ? 19.126 86.068 -77.850 1.00 24.84 454 TYR A C 1
ATOM 2720 O O . TYR A 1 454 ? 18.623 86.601 -78.841 1.00 19.11 454 TYR A O 1
ATOM 2729 N N . ILE A 1 455 ? 19.357 86.716 -76.713 1.00 21.54 455 ILE A N 1
ATOM 2730 C CA . ILE A 1 455 ? 18.989 88.109 -76.537 1.00 19.81 455 ILE A CA 1
ATOM 2731 C C . ILE A 1 455 ? 19.521 89.095 -77.560 1.00 16.78 455 ILE A C 1
ATOM 2732 O O . ILE A 1 455 ? 18.809 90.023 -77.923 1.00 23.04 455 ILE A O 1
ATOM 2737 N N . LYS A 1 456 ? 20.744 88.906 -78.045 1.00 17.30 456 LYS A N 1
ATOM 2738 C CA . LYS A 1 456 ? 21.278 89.819 -79.061 1.00 25.39 456 LYS A CA 1
ATOM 2739 C C . LYS A 1 456 ? 20.311 89.880 -80.248 1.00 26.38 456 LYS A C 1
ATOM 2740 O O . LYS A 1 456 ? 19.965 90.960 -80.745 1.00 23.26 456 LYS A O 1
ATOM 2746 N N . ASP A 1 457 ? 19.876 88.704 -80.695 1.00 25.21 457 ASP A N 1
ATOM 2747 C CA . ASP A 1 457 ? 18.955 88.601 -81.819 1.00 20.68 457 ASP A CA 1
ATOM 2748 C C . ASP A 1 457 ? 17.625 89.269 -81.481 1.00 19.79 457 ASP A C 1
ATOM 2749 O O . ASP A 1 457 ? 16.985 89.878 -82.345 1.00 24.68 457 ASP A O 1
ATOM 2754 N N . VAL A 1 458 ? 17.216 89.169 -80.220 1.00 23.35 458 VAL A N 1
ATOM 2755 C CA . VAL A 1 458 ? 15.965 89.783 -79.773 1.00 20.28 458 VAL A CA 1
ATOM 2756 C C . VAL A 1 458 ? 16.018 91.303 -79.925 1.00 23.68 458 VAL A C 1
ATOM 2757 O O . VAL A 1 458 ? 15.035 91.930 -80.330 1.00 24.09 458 VAL A O 1
ATOM 2761 N N . PHE A 1 459 ? 17.158 91.899 -79.583 1.00 21.78 459 PHE A N 1
ATOM 2762 C CA . PHE A 1 459 ? 17.318 93.347 -79.701 1.00 21.76 459 PHE A CA 1
ATOM 2763 C C . PHE A 1 459 ? 17.111 93.765 -81.152 1.00 20.57 459 PHE A C 1
ATOM 2764 O O . PHE A 1 459 ? 16.470 94.782 -81.433 1.00 24.64 459 PHE A O 1
ATOM 2772 N N . ARG A 1 460 ? 17.658 92.978 -82.074 1.00 20.83 460 ARG A N 1
ATOM 2773 C CA . ARG A 1 460 ? 17.537 93.286 -83.496 1.00 26.43 460 ARG A CA 1
ATOM 2774 C C . ARG A 1 460 ? 16.088 93.282 -83.993 1.00 24.48 460 ARG A C 1
ATOM 2775 O O . ARG A 1 460 ? 15.731 94.053 -84.885 1.00 21.73 460 ARG A O 1
ATOM 2783 N N . ALA A 1 461 ? 15.251 92.442 -83.389 1.00 20.54 461 ALA A N 1
ATOM 2784 C CA . ALA A 1 461 ? 13.849 92.334 -83.784 1.00 22.68 461 ALA A CA 1
ATOM 2785 C C . ALA A 1 461 ? 12.929 93.416 -83.223 1.00 24.91 461 ALA A C 1
ATOM 2786 O O . ALA A 1 461 ? 11.833 93.635 -83.749 1.00 21.95 461 ALA A O 1
ATOM 2788 N N . ILE A 1 462 ? 13.363 94.083 -82.155 1.00 21.91 462 ILE A N 1
ATOM 2789 C CA . ILE A 1 462 ? 12.549 95.113 -81.514 1.00 23.26 462 ILE A CA 1
ATOM 2790 C C . ILE A 1 462 ? 12.890 96.524 -81.991 1.00 22.06 462 ILE A C 1
ATOM 2791 O O . ILE A 1 462 ? 14.060 96.869 -82.140 1.00 24.60 462 ILE A O 1
ATOM 2796 N N . PRO A 1 463 ? 11.865 97.357 -82.245 1.00 23.25 463 PRO A N 1
ATOM 2797 C CA . PRO A 1 463 ? 12.081 98.735 -82.708 1.00 25.39 463 PRO A CA 1
ATOM 2798 C C . PRO A 1 463 ? 12.963 99.552 -81.749 1.00 25.66 463 PRO A C 1
ATOM 2799 O O . PRO A 1 463 ? 12.873 99.400 -80.531 1.00 22.76 463 PRO A O 1
ATOM 2803 N N . SER A 1 464 ? 13.809 100.411 -82.314 1.00 26.83 464 SER A N 1
ATOM 2804 C CA . SER A 1 464 ? 14.712 101.264 -81.534 1.00 28.97 464 SER A CA 1
ATOM 2805 C C . SER A 1 464 ? 14.052 101.970 -80.360 1.00 21.77 464 SER A C 1
ATOM 2806 O O . SER A 1 464 ? 14.540 101.900 -79.238 1.00 29.54 464 SER A O 1
ATOM 2809 N N . GLU A 1 465 ? 12.955 102.671 -80.622 1.00 26.48 465 GLU A N 1
ATOM 2810 C CA . GLU A 1 465 ? 12.267 103.396 -79.562 1.00 30.42 465 GLU A CA 1
ATOM 2811 C C . GLU A 1 465 ? 11.648 102.522 -78.484 1.00 28.85 465 GLU A C 1
ATOM 2812 O O . GLU A 1 465 ? 11.482 102.965 -77.349 1.00 29.13 465 GLU A O 1
ATOM 2818 N N . VAL A 1 466 ? 11.296 101.286 -78.820 1.00 26.38 466 VAL A N 1
ATOM 2819 C CA . VAL A 1 466 ? 10.748 100.396 -77.805 1.00 28.29 466 VAL A CA 1
ATOM 2820 C C . VAL A 1 466 ? 11.907 100.077 -76.866 1.00 21.75 466 VAL A C 1
ATOM 2821 O O . VAL A 1 466 ? 11.751 100.046 -75.649 1.00 26.07 466 VAL A O 1
ATOM 2825 N N . LEU A 1 467 ? 13.077 99.860 -77.456 1.00 23.24 467 LEU A N 1
ATOM 2826 C CA . LEU A 1 467 ? 14.293 99.562 -76.710 1.00 23.53 467 LEU A CA 1
ATOM 2827 C C . LEU A 1 467 ? 14.727 100.793 -75.898 1.00 28.22 467 LEU A C 1
ATOM 2828 O O . LEU A 1 467 ? 15.026 100.684 -74.708 1.00 25.73 467 LEU A O 1
ATOM 2833 N N . SER A 1 468 ? 14.752 101.960 -76.545 1.00 23.13 468 SER A N 1
ATOM 2834 C CA . SER A 1 468 ? 15.157 103.199 -75.874 1.00 28.89 468 SER A CA 1
ATOM 2835 C C . SER A 1 468 ? 14.321 103.436 -74.635 1.00 28.31 468 SER A C 1
ATOM 2836 O O . SER A 1 468 ? 14.848 103.695 -73.560 1.00 26.27 468 SER A O 1
ATOM 2839 N N . ASN A 1 469 ? 13.005 103.359 -74.798 1.00 31.88 469 ASN A N 1
ATOM 2840 C CA . ASN A 1 469 ? 12.099 103.573 -73.688 1.00 23.49 469 ASN A CA 1
ATOM 2841 C C . ASN A 1 469 ? 12.138 102.440 -72.673 1.00 30.31 469 ASN A C 1
ATOM 2842 O O . ASN A 1 469 ? 11.838 102.649 -71.500 1.00 36.27 469 ASN A O 1
ATOM 2847 N N . SER A 1 470 ? 12.511 101.243 -73.118 1.00 26.61 470 SER A N 1
ATOM 2848 C CA . SER A 1 470 ? 12.579 100.095 -72.220 1.00 30.22 470 SER A CA 1
ATOM 2849 C C . SER A 1 470 ? 13.781 100.160 -71.291 1.00 26.06 470 SER A C 1
ATOM 2850 O O . SER A 1 470 ? 13.658 99.913 -70.093 1.00 31.99 470 SER A O 1
ATOM 2853 N N . TYR A 1 471 ? 14.939 100.499 -71.845 1.00 29.58 471 TYR A N 1
ATOM 2854 C CA . TYR A 1 471 ? 16.165 100.555 -71.062 1.00 28.24 471 TYR A CA 1
ATOM 2855 C C . TYR A 1 471 ? 16.695 101.959 -70.790 1.00 34.91 471 TYR A C 1
ATOM 2856 O O . TYR A 1 471 ? 17.789 102.108 -70.246 1.00 35.23 471 TYR A O 1
ATOM 2865 N N . ASN A 1 472 ? 15.930 102.981 -71.162 1.00 30.51 472 ASN A N 1
ATOM 2866 C CA . ASN A 1 472 ? 16.366 104.359 -70.966 1.00 39.04 472 ASN A CA 1
ATOM 2867 C C . ASN A 1 472 ? 17.708 104.576 -71.650 1.00 34.24 472 ASN A C 1
ATOM 2868 O O . ASN A 1 472 ? 18.659 105.045 -71.033 1.00 34.50 472 ASN A O 1
ATOM 2873 N N . LEU A 1 473 ? 17.777 104.220 -72.928 1.00 39.45 473 LEU A N 1
ATOM 2874 C CA . LEU A 1 473 ? 18.998 104.368 -73.709 1.00 34.47 473 LEU A CA 1
ATOM 2875 C C . LEU A 1 473 ? 18.818 105.450 -74.758 1.00 40.06 473 LEU A C 1
ATOM 2876 O O . LEU A 1 473 ? 17.690 105.795 -75.117 1.00 42.47 473 LEU A O 1
ATOM 2881 N N . GLY A 1 474 ? 19.933 105.990 -75.236 1.00 37.32 474 GLY A N 1
ATOM 2882 C CA . GLY A 1 474 ? 19.875 107.009 -76.263 1.00 36.75 474 GLY A CA 1
ATOM 2883 C C . GLY A 1 474 ? 19.880 106.291 -77.594 1.00 38.46 474 GLY A C 1
ATOM 2884 O O . GLY A 1 474 ? 20.336 105.150 -77.671 1.00 37.29 474 GLY A O 1
ATOM 2885 N N . GLN A 1 475 ? 19.367 106.938 -78.635 1.00 34.44 475 GLN A N 1
ATOM 2886 C CA . GLN A 1 475 ? 19.322 106.338 -79.965 1.00 39.86 475 GLN A CA 1
ATOM 2887 C C . GLN A 1 475 ? 20.665 105.719 -80.336 1.00 41.86 475 GLN A C 1
ATOM 2888 O O . GLN A 1 475 ? 20.725 104.626 -80.901 1.00 38.54 475 GLN A O 1
ATOM 2894 N N . SER A 1 476 ? 21.737 106.433 -80.011 1.00 42.27 476 SER A N 1
ATOM 2895 C CA . SER A 1 476 ? 23.102 105.994 -80.290 1.00 48.13 476 SER A CA 1
ATOM 2896 C C . SER A 1 476 ? 23.436 104.649 -79.643 1.00 43.97 476 SER A C 1
ATOM 2897 O O . SER A 1 476 ? 23.923 103.732 -80.308 1.00 42.74 476 SER A O 1
ATOM 2900 N N . GLN A 1 477 ? 23.189 104.546 -78.342 1.00 41.07 477 GLN A N 1
ATOM 2901 C CA . GLN A 1 477 ? 23.462 103.318 -77.609 1.00 39.50 477 GLN A CA 1
ATOM 2902 C C . GLN A 1 477 ? 22.639 102.163 -78.182 1.00 40.40 477 GLN A C 1
ATOM 2903 O O . GLN A 1 477 ? 23.133 101.046 -78.308 1.00 36.05 477 GLN A O 1
ATOM 2909 N N . VAL A 1 478 ? 21.384 102.437 -78.520 1.00 34.33 478 VAL A N 1
ATOM 2910 C CA . VAL A 1 478 ? 20.514 101.418 -79.093 1.00 36.11 478 VAL A CA 1
ATOM 2911 C C . VAL A 1 478 ? 21.132 100.928 -80.395 1.00 36.96 478 VAL A C 1
ATOM 2912 O O . VAL A 1 478 ? 21.180 99.724 -80.661 1.00 39.59 478 VAL A O 1
ATOM 2916 N N . ARG A 1 479 ? 21.603 101.872 -81.203 1.00 32.65 479 ARG A N 1
ATOM 2917 C CA . ARG A 1 479 ? 22.226 101.554 -82.479 1.00 36.42 479 ARG A CA 1
ATOM 2918 C C . ARG A 1 479 ? 23.394 100.610 -82.223 1.00 36.07 479 ARG A C 1
ATOM 2919 O O . ARG A 1 479 ? 23.690 99.725 -83.026 1.00 34.02 479 ARG A O 1
ATOM 2927 N N . GLN A 1 480 ? 24.061 100.824 -81.095 1.00 39.58 480 GLN A N 1
ATOM 2928 C CA . GLN A 1 480 ? 25.198 100.009 -80.692 1.00 43.66 480 GLN A CA 1
ATOM 2929 C C . GLN A 1 480 ? 24.796 98.546 -80.549 1.00 41.52 480 GLN A C 1
ATOM 2930 O O . GLN A 1 480 ? 25.383 97.666 -81.180 1.00 44.67 480 GLN A O 1
ATOM 2936 N N . LEU A 1 481 ? 23.800 98.299 -79.703 1.00 40.69 481 LEU A N 1
ATOM 2937 C CA . LEU A 1 481 ? 23.305 96.949 -79.451 1.00 44.87 481 LEU A CA 1
ATOM 2938 C C . LEU A 1 481 ? 22.896 96.206 -80.714 1.00 44.28 481 LEU A C 1
ATOM 2939 O O . LEU A 1 481 ? 23.246 95.043 -80.900 1.00 49.89 481 LEU A O 1
ATOM 2944 N N . LYS A 1 482 ? 22.153 96.887 -81.579 1.00 46.28 482 LYS A N 1
ATOM 2945 C CA . LYS A 1 482 ? 21.651 96.287 -82.807 1.00 44.70 482 LYS A CA 1
ATOM 2946 C C . LYS A 1 482 ? 22.635 95.971 -83.923 1.00 47.93 482 LYS A C 1
ATOM 2947 O O . LYS A 1 482 ? 22.648 94.853 -84.438 1.00 51.84 482 LYS A O 1
ATOM 2953 N N . TYR A 1 483 ? 23.454 96.947 -84.298 1.00 46.09 483 TYR A N 1
ATOM 2954 C CA . TYR A 1 483 ? 24.369 96.771 -85.418 1.00 46.52 483 TYR A CA 1
ATOM 2955 C C . TYR A 1 483 ? 25.864 96.595 -85.162 1.00 48.96 483 TYR A C 1
ATOM 2956 O O . TYR A 1 483 ? 26.615 96.366 -86.108 1.00 50.45 483 TYR A O 1
ATOM 2965 N N . GLN A 1 484 ? 26.314 96.694 -83.915 1.00 52.19 484 GLN A N 1
ATOM 2966 C CA . GLN A 1 484 ? 27.745 96.523 -83.650 1.00 60.02 484 GLN A CA 1
ATOM 2967 C C . GLN A 1 484 ? 28.130 95.180 -83.036 1.00 60.23 484 GLN A C 1
ATOM 2968 O O . GLN A 1 484 ? 27.472 94.682 -82.117 1.00 61.15 484 GLN A O 1
ATOM 2974 N N . GLY A 1 485 ? 29.218 94.612 -83.555 1.00 63.93 485 GLY A N 1
ATOM 2975 C CA . GLY A 1 485 ? 29.714 93.331 -83.083 1.00 59.53 485 GLY A CA 1
ATOM 2976 C C . GLY A 1 485 ? 29.260 92.220 -84.009 1.00 56.88 485 GLY A C 1
ATOM 2977 O O . GLY A 1 485 ? 28.606 92.482 -85.022 1.00 58.99 485 GLY A O 1
ATOM 2978 N N . ASN A 1 486 ? 29.623 90.982 -83.696 1.00 50.66 486 ASN A N 1
ATOM 2979 C CA . ASN A 1 486 ? 29.180 89.874 -84.524 1.00 43.64 486 ASN A CA 1
ATOM 2980 C C . ASN A 1 486 ? 27.699 89.737 -84.202 1.00 43.37 486 ASN A C 1
ATOM 2981 O O . ASN A 1 486 ? 27.258 90.108 -83.114 1.00 42.57 486 ASN A O 1
ATOM 2986 N N . SER A 1 487 ? 26.922 89.230 -85.147 1.00 39.28 487 SER A N 1
ATOM 2987 C CA . SER A 1 487 ? 25.491 89.090 -84.926 1.00 40.07 487 SER A CA 1
ATOM 2988 C C . SER A 1 487 ? 25.092 87.778 -84.251 1.00 34.20 487 SER A C 1
ATOM 2989 O O . SER A 1 487 ? 24.041 87.701 -83.614 1.00 38.02 487 SER A O 1
ATOM 2992 N N . GLY A 1 488 ? 25.942 86.763 -84.375 1.00 27.91 488 GLY A N 1
ATOM 2993 C CA . GLY A 1 488 ? 25.656 85.463 -83.791 1.00 27.22 488 GLY A CA 1
ATOM 2994 C C . GLY A 1 488 ? 25.718 85.347 -82.276 1.00 27.82 488 GLY A C 1
ATOM 2995 O O . GLY A 1 488 ? 26.206 86.250 -81.593 1.00 22.86 488 GLY A O 1
ATOM 2996 N N . PRO A 1 489 ? 25.244 84.218 -81.722 1.00 24.62 489 PRO A N 1
ATOM 2997 C CA . PRO A 1 489 ? 25.222 83.940 -80.282 1.00 26.83 489 PRO A CA 1
ATOM 2998 C C . PRO A 1 489 ? 26.596 83.635 -79.673 1.00 26.53 489 PRO A C 1
ATOM 2999 O O . PRO A 1 489 ? 26.788 83.770 -78.465 1.00 23.76 489 PRO A O 1
ATOM 3003 N N . LEU A 1 490 ? 27.539 83.215 -80.513 1.00 25.27 490 LEU A N 1
ATOM 3004 C CA . LEU A 1 490 ? 28.889 82.890 -80.065 1.00 21.92 490 LEU A CA 1
ATOM 3005 C C . LEU A 1 490 ? 29.738 84.160 -80.141 1.00 29.94 490 LEU A C 1
ATOM 3006 O O . LEU A 1 490 ? 29.993 84.687 -81.229 1.00 26.26 490 LEU A O 1
ATOM 3011 N N . VAL A 1 491 ? 30.171 84.637 -78.977 1.00 25.11 491 VAL A N 1
ATOM 3012 C CA . VAL A 1 491 ? 30.949 85.869 -78.877 1.00 29.47 491 VAL A CA 1
ATOM 3013 C C . VAL A 1 491 ? 32.396 85.741 -78.401 1.00 32.74 491 VAL A C 1
ATOM 3014 O O . VAL A 1 491 ? 32.695 85.046 -77.428 1.00 29.67 491 VAL A O 1
ATOM 3018 N N . ASN A 1 492 ? 33.291 86.436 -79.096 1.00 35.90 492 ASN A N 1
ATOM 3019 C CA . ASN A 1 492 ? 34.703 86.454 -78.733 1.00 39.79 492 ASN A CA 1
ATOM 3020 C C . ASN A 1 492 ? 34.944 87.809 -78.052 1.00 39.13 492 ASN A C 1
ATOM 3021 O O . ASN A 1 492 ? 35.114 88.835 -78.714 1.00 41.39 492 ASN A O 1
ATOM 3026 N N . PRO A 1 493 ? 34.943 87.826 -76.710 1.00 40.27 493 PRO A N 1
ATOM 3027 C CA . PRO A 1 493 ? 35.148 89.041 -75.915 1.00 40.25 493 PRO A CA 1
ATOM 3028 C C . PRO A 1 493 ? 36.509 89.705 -76.127 1.00 45.82 493 PRO A C 1
ATOM 3029 O O . PRO A 1 493 ? 36.557 90.955 -76.091 1.00 45.52 493 PRO A O 1
ATOM 3034 N N . ASN B 1 7 ? 1.835 55.998 -123.557 1.00 36.43 7 ASN B N 1
ATOM 3035 C CA . ASN B 1 7 ? 2.518 54.671 -123.603 1.00 35.95 7 ASN B CA 1
ATOM 3036 C C . ASN B 1 7 ? 4.020 54.848 -123.423 1.00 33.02 7 ASN B C 1
ATOM 3037 O O . ASN B 1 7 ? 4.815 54.066 -123.944 1.00 32.52 7 ASN B O 1
ATOM 3042 N N . GLU B 1 8 ? 4.399 55.875 -122.673 1.00 27.93 8 GLU B N 1
ATOM 3043 C CA . GLU B 1 8 ? 5.802 56.179 -122.427 1.00 31.68 8 GLU B CA 1
ATOM 3044 C C . GLU B 1 8 ? 6.610 55.045 -121.797 1.00 28.34 8 GLU B C 1
ATOM 3045 O O . GLU B 1 8 ? 7.831 55.009 -121.929 1.00 29.85 8 GLU B O 1
ATOM 3051 N N . CYS B 1 9 ? 5.949 54.119 -121.114 1.00 24.50 9 CYS B N 1
ATOM 3052 C CA . CYS B 1 9 ? 6.680 53.016 -120.500 1.00 18.18 9 CYS B CA 1
ATOM 3053 C C . CYS B 1 9 ? 6.433 51.656 -121.141 1.00 21.88 9 CYS B C 1
ATOM 3054 O O . CYS B 1 9 ? 6.785 50.623 -120.571 1.00 21.27 9 CYS B O 1
ATOM 3057 N N . GLN B 1 10 ? 5.812 51.646 -122.312 1.00 23.52 10 GLN B N 1
ATOM 3058 C CA . GLN B 1 10 ? 5.592 50.383 -123.006 1.00 29.34 10 GLN B CA 1
ATOM 3059 C C . GLN B 1 10 ? 6.858 50.174 -123.816 1.00 30.31 10 GLN B C 1
ATOM 3060 O O . GLN B 1 10 ? 6.880 50.378 -125.023 1.00 34.37 10 GLN B O 1
ATOM 3066 N N . LEU B 1 11 ? 7.925 49.788 -123.133 1.00 31.37 11 LEU B N 1
ATOM 3067 C CA . LEU B 1 11 ? 9.204 49.577 -123.789 1.00 34.05 11 LEU B CA 1
ATOM 3068 C C . LEU B 1 11 ? 9.521 48.095 -123.923 1.00 30.70 11 LEU B C 1
ATOM 3069 O O . LEU B 1 11 ? 9.540 47.362 -122.936 1.00 37.41 11 LEU B O 1
ATOM 3074 N N . ASN B 1 12 ? 9.770 47.658 -125.151 1.00 35.36 12 ASN B N 1
ATOM 3075 C CA . ASN B 1 12 ? 10.082 46.259 -125.407 1.00 35.67 12 ASN B CA 1
ATOM 3076 C C . ASN B 1 12 ? 11.576 46.020 -125.315 1.00 31.61 12 ASN B C 1
ATOM 3077 O O . ASN B 1 12 ? 12.040 44.881 -125.356 1.00 31.47 12 ASN B O 1
ATOM 3082 N N . ASN B 1 13 ? 12.329 47.105 -125.184 1.00 28.00 13 ASN B N 1
ATOM 3083 C CA . ASN B 1 13 ? 13.776 47.014 -125.068 1.00 24.07 13 ASN B CA 1
ATOM 3084 C C . ASN B 1 13 ? 14.302 48.138 -124.174 1.00 26.73 13 ASN B C 1
ATOM 3085 O O . ASN B 1 13 ? 13.811 49.265 -124.221 1.00 24.11 13 ASN B O 1
ATOM 3090 N N . LEU B 1 14 ? 15.291 47.817 -123.353 1.00 21.15 14 LEU B N 1
ATOM 3091 C CA . LEU B 1 14 ? 15.914 48.801 -122.480 1.00 25.07 14 LEU B CA 1
ATOM 3092 C C . LEU B 1 14 ? 17.401 48.746 -122.772 1.00 27.17 14 LEU B C 1
ATOM 3093 O O . LEU B 1 14 ? 17.986 47.672 -122.790 1.00 31.52 14 LEU B O 1
ATOM 3098 N N . ASN B 1 15 ? 18.014 49.897 -123.007 1.00 32.56 15 ASN B N 1
ATOM 3099 C CA . ASN B 1 15 ? 19.445 49.933 -123.280 1.00 29.68 15 ASN B CA 1
ATOM 3100 C C . ASN B 1 15 ? 20.254 50.489 -122.115 1.00 30.56 15 ASN B C 1
ATOM 3101 O O . ASN B 1 15 ? 19.778 51.335 -121.355 1.00 32.49 15 ASN B O 1
ATOM 3106 N N . ALA B 1 16 ? 21.477 49.991 -121.978 1.00 27.94 16 ALA B N 1
ATOM 3107 C CA . ALA B 1 16 ? 22.390 50.469 -120.952 1.00 32.18 16 ALA B CA 1
ATOM 3108 C C . ALA B 1 16 ? 22.869 51.770 -121.579 1.00 30.81 16 ALA B C 1
ATOM 3109 O O . ALA B 1 16 ? 23.430 51.751 -122.672 1.00 32.05 16 ALA B O 1
ATOM 3111 N N . LEU B 1 17 ? 22.646 52.891 -120.899 1.00 26.81 17 LEU B N 1
ATOM 3112 C CA . LEU B 1 17 ? 23.003 54.198 -121.438 1.00 19.60 17 LEU B CA 1
ATOM 3113 C C . LEU B 1 17 ? 24.222 54.886 -120.831 1.00 21.98 17 LEU B C 1
ATOM 3114 O O . LEU B 1 17 ? 24.508 54.743 -119.641 1.00 22.98 17 LEU B O 1
ATOM 3119 N N . GLU B 1 18 ? 24.918 55.655 -121.668 1.00 19.57 18 GLU B N 1
ATOM 3120 C CA . GLU B 1 18 ? 26.095 56.418 -121.262 1.00 19.72 18 GLU B CA 1
ATOM 3121 C C . GLU B 1 18 ? 25.875 57.868 -121.662 1.00 19.36 18 GLU B C 1
ATOM 3122 O O . GLU B 1 18 ? 25.005 58.160 -122.471 1.00 24.71 18 GLU B O 1
ATOM 3128 N N . PRO B 1 19 ? 26.665 58.801 -121.105 1.00 24.29 19 PRO B N 1
ATOM 3129 C CA . PRO B 1 19 ? 26.509 60.222 -121.432 1.00 26.18 19 PRO B CA 1
ATOM 3130 C C . PRO B 1 19 ? 26.485 60.543 -122.923 1.00 26.95 19 PRO B C 1
ATOM 3131 O O . PRO B 1 19 ? 27.249 59.972 -123.698 1.00 26.61 19 PRO B O 1
ATOM 3135 N N . ASP B 1 20 ? 25.610 61.470 -123.307 1.00 28.23 20 ASP B N 1
ATOM 3136 C CA . ASP B 1 20 ? 25.461 61.895 -124.701 1.00 31.71 20 ASP B CA 1
ATOM 3137 C C . ASP B 1 20 ? 26.105 63.243 -125.031 1.00 28.63 20 ASP B C 1
ATOM 3138 O O . ASP B 1 20 ? 26.541 63.462 -126.156 1.00 28.80 20 ASP B O 1
ATOM 3143 N N . HIS B 1 21 ? 26.144 64.148 -124.060 1.00 27.11 21 HIS B N 1
ATOM 3144 C CA . HIS B 1 21 ? 26.709 65.475 -124.281 1.00 30.48 21 HIS B CA 1
ATOM 3145 C C . HIS B 1 21 ? 27.761 65.833 -123.231 1.00 29.35 21 HIS B C 1
ATOM 3146 O O . HIS B 1 21 ? 27.659 65.431 -122.069 1.00 25.31 21 HIS B O 1
ATOM 3153 N N . ARG B 1 22 ? 28.766 66.597 -123.646 1.00 24.97 22 ARG B N 1
ATOM 3154 C CA . ARG B 1 22 ? 29.840 67.002 -122.746 1.00 33.20 22 ARG B CA 1
ATOM 3155 C C . ARG B 1 22 ? 30.050 68.510 -122.774 1.00 28.69 22 ARG B C 1
ATOM 3156 O O . ARG B 1 22 ? 29.920 69.146 -123.819 1.00 31.84 22 ARG B O 1
ATOM 3164 N N . VAL B 1 23 ? 30.362 69.072 -121.612 1.00 27.57 23 VAL B N 1
ATOM 3165 C CA . VAL B 1 23 ? 30.637 70.498 -121.475 1.00 27.09 23 VAL B CA 1
ATOM 3166 C C . VAL B 1 23 ? 31.961 70.601 -120.737 1.00 29.31 23 VAL B C 1
ATOM 3167 O O . VAL B 1 23 ? 32.025 70.367 -119.533 1.00 25.59 23 VAL B O 1
ATOM 3171 N N . GLU B 1 24 ? 33.020 70.934 -121.466 1.00 26.66 24 GLU B N 1
ATOM 3172 C CA . GLU B 1 24 ? 34.342 71.071 -120.872 1.00 29.14 24 GLU B CA 1
ATOM 3173 C C . GLU B 1 24 ? 34.552 72.495 -120.371 1.00 26.48 24 GLU B C 1
ATOM 3174 O O . GLU B 1 24 ? 34.445 73.452 -121.135 1.00 31.80 24 GLU B O 1
ATOM 3180 N N . SER B 1 25 ? 34.837 72.627 -119.080 1.00 27.52 25 SER B N 1
ATOM 3181 C CA . SER B 1 25 ? 35.056 73.933 -118.464 1.00 30.54 25 SER B CA 1
ATOM 3182 C C . SER B 1 25 ? 36.481 74.049 -117.951 1.00 28.74 25 SER B C 1
ATOM 3183 O O . SER B 1 25 ? 37.223 73.072 -117.902 1.00 27.84 25 SER B O 1
ATOM 3186 N N . GLU B 1 26 ? 36.847 75.254 -117.543 1.00 29.59 26 GLU B N 1
ATOM 3187 C CA . GLU B 1 26 ? 38.176 75.494 -117.016 1.00 29.66 26 GLU B CA 1
ATOM 3188 C C . GLU B 1 26 ? 38.513 74.562 -115.860 1.00 34.62 26 GLU B C 1
ATOM 3189 O O . GLU B 1 26 ? 39.552 73.901 -115.867 1.00 27.24 26 GLU B O 1
ATOM 3195 N N . GLY B 1 27 ? 37.625 74.511 -114.868 1.00 32.29 27 GLY B N 1
ATOM 3196 C CA . GLY B 1 27 ? 37.876 73.690 -113.698 1.00 29.08 27 GLY B CA 1
ATOM 3197 C C . GLY B 1 27 ? 37.208 72.334 -113.620 1.00 31.22 27 GLY B C 1
ATOM 3198 O O . GLY B 1 27 ? 37.308 71.662 -112.591 1.00 33.14 27 GLY B O 1
ATOM 3199 N N . GLY B 1 28 ? 36.537 71.916 -114.687 1.00 30.56 28 GLY B N 1
ATOM 3200 C CA . GLY B 1 28 ? 35.881 70.624 -114.649 1.00 23.47 28 GLY B CA 1
ATOM 3201 C C . GLY B 1 28 ? 35.175 70.181 -115.914 1.00 29.46 28 GLY B C 1
ATOM 3202 O O . GLY B 1 28 ? 35.388 70.725 -117.000 1.00 26.14 28 GLY B O 1
ATOM 3203 N N . LEU B 1 29 ? 34.314 69.182 -115.750 1.00 24.39 29 LEU B N 1
ATOM 3204 C CA . LEU B 1 29 ? 33.567 68.603 -116.851 1.00 26.34 29 LEU B CA 1
ATOM 3205 C C . LEU B 1 29 ? 32.142 68.253 -116.423 1.00 31.78 29 LEU B C 1
ATOM 3206 O O . LEU B 1 29 ? 31.903 67.847 -115.281 1.00 26.94 29 LEU B O 1
ATOM 3211 N N . ILE B 1 30 ? 31.201 68.427 -117.343 1.00 28.45 30 ILE B N 1
ATOM 3212 C CA . ILE B 1 30 ? 29.808 68.089 -117.089 1.00 25.78 30 ILE B CA 1
ATOM 3213 C C . ILE B 1 30 ? 29.352 67.212 -118.242 1.00 29.28 30 ILE B C 1
ATOM 3214 O O . ILE B 1 30 ? 29.455 67.594 -119.408 1.00 29.59 30 ILE B O 1
ATOM 3219 N N . GLU B 1 31 ? 28.874 66.021 -117.908 1.00 24.25 31 GLU B N 1
ATOM 3220 C CA . GLU B 1 31 ? 28.394 65.074 -118.900 1.00 23.12 31 GLU B CA 1
ATOM 3221 C C . GLU B 1 31 ? 26.929 64.795 -118.624 1.00 26.66 31 GLU B C 1
ATOM 3222 O O . GLU B 1 31 ? 26.555 64.490 -117.492 1.00 30.53 31 GLU B O 1
ATOM 3228 N N . THR B 1 32 ? 26.091 64.903 -119.646 1.00 25.79 32 THR B N 1
ATOM 3229 C CA . THR B 1 32 ? 24.674 64.641 -119.448 1.00 24.38 32 THR B CA 1
ATOM 3230 C C . THR B 1 32 ? 24.135 63.559 -120.362 1.00 21.82 32 THR B C 1
ATOM 3231 O O . THR B 1 32 ? 24.633 63.357 -121.468 1.00 20.37 32 THR B O 1
ATOM 3235 N N . TRP B 1 33 ? 23.126 62.847 -119.872 1.00 21.04 33 TRP B N 1
ATOM 3236 C CA . TRP B 1 33 ? 22.450 61.818 -120.657 1.00 18.05 33 TRP B CA 1
ATOM 3237 C C . TRP B 1 33 ? 21.294 62.585 -121.298 1.00 23.38 33 TRP B C 1
ATOM 3238 O O . TRP B 1 33 ? 20.660 63.406 -120.633 1.00 26.50 33 TRP B O 1
ATOM 3249 N N . ASN B 1 34 ? 21.039 62.356 -122.583 1.00 22.63 34 ASN B N 1
ATOM 3250 C CA . ASN B 1 34 ? 19.947 63.041 -123.273 1.00 23.57 34 ASN B CA 1
ATOM 3251 C C . ASN B 1 34 ? 18.632 62.643 -122.590 1.00 23.36 34 ASN B C 1
ATOM 3252 O O . ASN B 1 34 ? 18.319 61.455 -122.482 1.00 22.99 34 ASN B O 1
ATOM 3257 N N . SER B 1 35 ? 17.857 63.624 -122.144 1.00 19.73 35 SER B N 1
ATOM 3258 C CA . SER B 1 35 ? 16.602 63.320 -121.459 1.00 24.58 35 SER B CA 1
ATOM 3259 C C . SER B 1 35 ? 15.534 62.721 -122.381 1.00 24.53 35 SER B C 1
ATOM 3260 O O . SER B 1 35 ? 14.481 62.290 -121.917 1.00 27.75 35 SER B O 1
ATOM 3263 N N . GLN B 1 36 ? 15.812 62.671 -123.680 1.00 23.81 36 GLN B N 1
ATOM 3264 C CA . GLN B 1 36 ? 14.840 62.141 -124.623 1.00 23.75 36 GLN B CA 1
ATOM 3265 C C . GLN B 1 36 ? 14.930 60.649 -124.930 1.00 21.50 36 GLN B C 1
ATOM 3266 O O . GLN B 1 36 ? 14.166 60.136 -125.741 1.00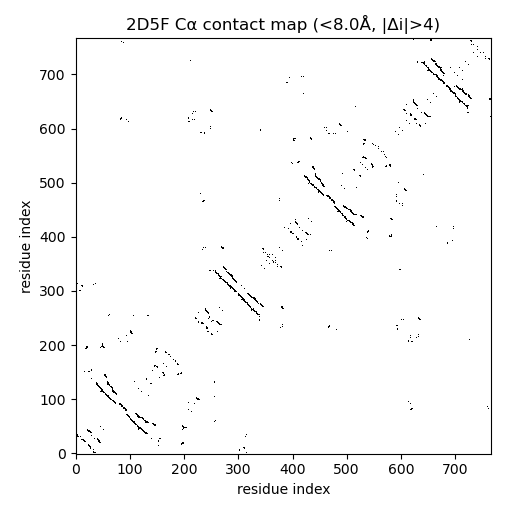 25.72 36 GLN B O 1
ATOM 3272 N N . HIS B 1 37 ? 15.861 59.949 -124.290 1.00 26.31 37 HIS B N 1
ATOM 3273 C CA . HIS B 1 37 ? 15.953 58.505 -124.473 1.00 25.78 37 HIS B CA 1
ATOM 3274 C C . HIS B 1 37 ? 14.621 57.970 -123.958 1.00 23.88 37 HIS B C 1
ATOM 3275 O O . HIS B 1 37 ? 14.158 58.381 -122.889 1.00 19.36 37 HIS B O 1
ATOM 3282 N N . PRO B 1 38 ? 13.985 57.056 -124.703 1.00 24.10 38 PRO B N 1
ATOM 3283 C CA . PRO B 1 38 ? 12.703 56.532 -124.223 1.00 24.52 38 PRO B CA 1
ATOM 3284 C C . PRO B 1 38 ? 12.711 55.966 -122.801 1.00 21.11 38 PRO B C 1
ATOM 3285 O O . PRO B 1 38 ? 11.718 56.086 -122.082 1.00 23.61 38 PRO B O 1
ATOM 3289 N N . GLU B 1 39 ? 13.823 55.366 -122.389 1.00 19.90 39 GLU B N 1
ATOM 3290 C CA . GLU B 1 39 ? 13.914 54.795 -121.044 1.00 22.46 39 GLU B CA 1
ATOM 3291 C C . GLU B 1 39 ? 13.795 55.894 -119.987 1.00 26.85 39 GLU B C 1
ATOM 3292 O O . GLU B 1 39 ? 13.068 55.749 -118.992 1.00 21.29 39 GLU B O 1
ATOM 3298 N N . LEU B 1 40 ? 14.505 56.996 -120.216 1.00 18.40 40 LEU B N 1
ATOM 3299 C CA . LEU B 1 40 ? 14.490 58.123 -119.295 1.00 19.03 40 LEU B CA 1
ATOM 3300 C C . LEU B 1 40 ? 13.154 58.866 -119.314 1.00 25.94 40 LEU B C 1
ATOM 3301 O O . LEU B 1 40 ? 12.729 59.412 -118.291 1.00 19.83 40 LEU B O 1
ATOM 3306 N N . GLN B 1 41 ? 12.487 58.881 -120.465 1.00 17.53 41 GLN B N 1
ATOM 3307 C CA . GLN B 1 41 ? 11.193 59.542 -120.553 1.00 24.01 41 GLN B CA 1
ATOM 3308 C C . GLN B 1 41 ? 10.184 58.741 -119.742 1.00 22.28 41 GLN B C 1
ATOM 3309 O O . GLN B 1 41 ? 9.297 59.308 -119.111 1.00 23.54 41 GLN B O 1
ATOM 3315 N N . CYS B 1 42 ? 10.329 57.420 -119.756 1.00 22.04 42 CYS B N 1
ATOM 3316 C CA . CYS B 1 42 ? 9.431 56.561 -118.999 1.00 23.29 42 CYS B CA 1
ATOM 3317 C C . CYS B 1 42 ? 9.645 56.807 -117.499 1.00 23.40 42 CYS B C 1
ATOM 3318 O O . CYS B 1 42 ? 8.690 56.881 -116.725 1.00 18.72 42 CYS B O 1
ATOM 3321 N N . ALA B 1 43 ? 10.904 56.968 -117.106 1.00 23.71 43 ALA B N 1
ATOM 3322 C CA . ALA B 1 43 ? 11.259 57.193 -115.706 1.00 24.50 43 ALA B CA 1
ATOM 3323 C C . ALA B 1 43 ? 10.973 58.617 -115.236 1.00 18.96 43 ALA B C 1
ATOM 3324 O O . ALA B 1 43 ? 10.846 58.865 -114.038 1.00 22.37 43 ALA B O 1
ATOM 3326 N N . GLY B 1 44 ? 10.871 59.547 -116.180 1.00 21.73 44 GLY B N 1
ATOM 3327 C CA . GLY B 1 44 ? 10.590 60.929 -115.830 1.00 17.62 44 GLY B CA 1
ATOM 3328 C C . GLY B 1 44 ? 11.757 61.602 -115.131 1.00 22.48 44 GLY B C 1
ATOM 3329 O O . GLY B 1 44 ? 11.570 62.370 -114.181 1.00 18.33 44 GLY B O 1
ATOM 3330 N N . VAL B 1 45 ? 12.967 61.318 -115.607 1.00 15.91 45 VAL B N 1
ATOM 3331 C CA . VAL B 1 45 ? 14.179 61.884 -115.023 1.00 17.67 45 VAL B CA 1
ATOM 3332 C C . VAL B 1 45 ? 15.284 61.905 -116.073 1.00 20.69 45 VAL B C 1
ATOM 3333 O O . VAL B 1 45 ? 15.112 61.420 -117.192 1.00 23.55 45 VAL B O 1
ATOM 3337 N N . THR B 1 46 ? 16.414 62.488 -115.701 1.00 23.11 46 THR B N 1
ATOM 3338 C CA . THR B 1 46 ? 17.593 62.478 -116.551 1.00 23.46 46 THR B CA 1
ATOM 3339 C C . THR B 1 46 ? 18.767 62.479 -115.586 1.00 24.43 46 THR B C 1
ATOM 3340 O O . THR B 1 46 ? 18.578 62.658 -114.380 1.00 23.05 46 THR B O 1
ATOM 3344 N N . VAL B 1 47 ? 19.971 62.256 -116.097 1.00 23.02 47 VAL B N 1
ATOM 3345 C CA . VAL B 1 47 ? 21.141 62.190 -115.240 1.00 21.35 47 VAL B CA 1
ATOM 3346 C C . VAL B 1 47 ? 22.282 63.058 -115.746 1.00 20.10 47 VAL B C 1
ATOM 3347 O O . VAL B 1 47 ? 22.450 63.250 -116.950 1.00 22.17 47 VAL B O 1
ATOM 3351 N N . SER B 1 48 ? 23.069 63.569 -114.808 1.00 22.59 48 SER B N 1
ATOM 3352 C CA . SER B 1 48 ? 24.203 64.423 -115.123 1.00 26.48 48 SER B CA 1
ATOM 3353 C C . SER B 1 48 ? 25.416 64.016 -114.287 1.00 27.37 48 SER B C 1
ATOM 3354 O O . SER B 1 48 ? 25.322 63.890 -113.069 1.00 33.67 48 SER B O 1
ATOM 3357 N N . LYS B 1 49 ? 26.548 63.799 -114.949 1.00 28.27 49 LYS B N 1
ATOM 3358 C CA . LYS B 1 49 ? 27.786 63.422 -114.269 1.00 28.38 49 LYS B CA 1
ATOM 3359 C C . LYS B 1 49 ? 28.684 64.653 -114.219 1.00 22.93 49 LYS B C 1
ATOM 3360 O O . LYS B 1 49 ? 29.018 65.221 -115.252 1.00 24.90 49 LYS B O 1
ATOM 3366 N N . ARG B 1 50 ? 29.069 65.067 -113.018 1.00 23.03 50 ARG B N 1
ATOM 3367 C CA . ARG B 1 50 ? 29.902 66.255 -112.873 1.00 24.23 50 ARG B CA 1
ATOM 3368 C C . ARG B 1 50 ? 31.276 65.953 -112.314 1.00 28.89 50 ARG B C 1
ATOM 3369 O O . ARG B 1 50 ? 31.427 65.150 -111.390 1.00 31.58 50 ARG B O 1
ATOM 3377 N N . THR B 1 51 ? 32.282 66.598 -112.889 1.00 27.38 51 THR B N 1
ATOM 3378 C CA . THR B 1 51 ? 33.647 66.408 -112.436 1.00 26.59 51 THR B CA 1
ATOM 3379 C C . THR B 1 51 ? 34.262 67.744 -112.077 1.00 23.17 51 THR B C 1
ATOM 3380 O O . THR B 1 51 ? 34.283 68.668 -112.886 1.00 29.24 51 THR B O 1
ATOM 3384 N N . LEU B 1 52 ? 34.730 67.849 -110.841 1.00 22.82 52 LEU B N 1
ATOM 3385 C CA . LEU B 1 52 ? 35.374 69.063 -110.375 1.00 22.71 52 LEU B CA 1
ATOM 3386 C C . LEU B 1 52 ? 36.843 68.715 -110.250 1.00 22.38 52 LEU B C 1
ATOM 3387 O O . LEU B 1 52 ? 37.217 67.857 -109.454 1.00 24.95 52 LEU B O 1
ATOM 3392 N N . ASN B 1 53 ? 37.672 69.361 -111.053 1.00 27.77 53 ASN B N 1
ATOM 3393 C CA . ASN B 1 53 ? 39.100 69.113 -110.988 1.00 33.30 53 ASN B CA 1
ATOM 3394 C C . ASN B 1 53 ? 39.653 69.791 -109.738 1.00 31.73 53 ASN B C 1
ATOM 3395 O O . ASN B 1 53 ? 38.914 70.450 -109.003 1.00 28.26 53 ASN B O 1
ATOM 3400 N N . ARG B 1 54 ? 40.947 69.611 -109.494 1.00 32.10 54 ARG B N 1
ATOM 3401 C CA . ARG B 1 54 ? 41.611 70.201 -108.336 1.00 31.99 54 ARG B CA 1
ATOM 3402 C C . ARG B 1 54 ? 41.271 71.689 -108.261 1.00 30.96 54 ARG B C 1
ATOM 3403 O O . ARG B 1 54 ? 41.366 72.409 -109.260 1.00 27.25 54 ARG B O 1
ATOM 3418 N N . ASN B 1 55 ? 40.866 72.139 -107.077 1.00 25.55 55 ASN B N 1
ATOM 3419 C CA . ASN B 1 55 ? 40.491 73.534 -106.861 1.00 30.15 55 ASN B CA 1
ATOM 3420 C C . ASN B 1 55 ? 39.284 73.926 -107.714 1.00 29.87 55 ASN B C 1
ATOM 3421 O O . ASN B 1 55 ? 39.029 75.111 -107.933 1.00 26.92 55 ASN B O 1
ATOM 3426 N N . GLY B 1 56 ? 38.543 72.930 -108.191 1.00 26.16 56 GLY B N 1
ATOM 3427 C CA . GLY B 1 56 ? 37.384 73.208 -109.022 1.00 28.27 56 GLY B CA 1
ATOM 3428 C C . GLY B 1 56 ? 36.181 73.729 -108.254 1.00 30.82 56 GLY B C 1
ATOM 3429 O O . GLY B 1 56 ? 35.815 73.182 -107.215 1.00 26.52 56 GLY B O 1
ATOM 3430 N N . LEU B 1 57 ? 35.568 74.790 -108.773 1.00 25.36 57 LEU B N 1
ATOM 3431 C CA . LEU B 1 57 ? 34.403 75.399 -108.149 1.00 27.87 57 LEU B CA 1
ATOM 3432 C C . LEU B 1 57 ? 33.225 75.444 -109.116 1.00 23.90 57 LEU B C 1
ATOM 3433 O O . LEU B 1 57 ? 33.289 76.078 -110.169 1.00 26.20 57 LEU B O 1
ATOM 3438 N N . HIS B 1 58 ? 32.149 74.756 -108.755 1.00 28.52 58 HIS B N 1
ATOM 3439 C CA . HIS B 1 58 ? 30.953 74.742 -109.580 1.00 25.41 58 HIS B CA 1
ATOM 3440 C C . HIS B 1 58 ? 30.155 75.979 -109.180 1.00 20.45 58 HIS B C 1
ATOM 3441 O O . HIS B 1 58 ? 29.639 76.057 -108.067 1.00 19.85 58 HIS B O 1
ATOM 3448 N N . LEU B 1 59 ? 30.067 76.944 -110.088 1.00 20.22 59 LEU B N 1
ATOM 3449 C CA . LEU B 1 59 ? 29.360 78.194 -109.825 1.00 20.98 59 LEU B CA 1
ATOM 3450 C C . LEU B 1 59 ? 27.912 77.992 -109.379 1.00 23.43 59 LEU B C 1
ATOM 3451 O O . LEU B 1 59 ? 27.211 77.098 -109.859 1.00 20.01 59 LEU B O 1
ATOM 3456 N N . PRO B 1 60 ? 27.444 78.838 -108.453 1.00 23.03 60 PRO B N 1
ATOM 3457 C CA . PRO B 1 60 ? 26.073 78.752 -107.927 1.00 21.21 60 PRO B CA 1
ATOM 3458 C C . PRO B 1 60 ? 24.955 78.701 -108.964 1.00 21.46 60 PRO B C 1
ATOM 3459 O O . PRO B 1 60 ? 24.923 79.490 -109.911 1.00 19.43 60 PRO B O 1
ATOM 3463 N N . SER B 1 61 ? 24.041 77.753 -108.772 1.00 22.35 61 SER B N 1
ATOM 3464 C CA . SER B 1 61 ? 22.904 77.581 -109.667 1.00 23.55 61 SER B CA 1
ATOM 3465 C C . SER B 1 61 ? 21.755 76.888 -108.940 1.00 24.53 61 SER B C 1
ATOM 3466 O O . SER B 1 61 ? 21.929 76.376 -107.834 1.00 21.87 61 SER B O 1
ATOM 3469 N N . TYR B 1 62 ? 20.582 76.890 -109.567 1.00 19.78 62 TYR B N 1
ATOM 3470 C CA . TYR B 1 62 ? 19.407 76.223 -109.016 1.00 18.75 62 TYR B CA 1
ATOM 3471 C C . TYR B 1 62 ? 18.536 75.691 -110.157 1.00 22.87 62 TYR B C 1
ATOM 3472 O O . TYR B 1 62 ? 18.606 76.183 -111.287 1.00 17.99 62 TYR B O 1
ATOM 3481 N N . SER B 1 63 ? 17.742 74.667 -109.858 1.00 16.72 63 SER B N 1
ATOM 3482 C CA . SER B 1 63 ? 16.843 74.054 -110.832 1.00 18.12 63 SER B CA 1
ATOM 3483 C C . SER B 1 63 ? 15.473 73.872 -110.171 1.00 18.96 63 SER B C 1
ATOM 3484 O O . SER B 1 63 ? 15.379 73.729 -108.949 1.00 18.48 63 SER B O 1
ATOM 3487 N N . PRO B 1 64 ? 14.397 73.868 -110.972 1.00 18.72 64 PRO B N 1
ATOM 3488 C CA . PRO B 1 64 ? 13.021 73.717 -110.480 1.00 15.51 64 PRO B CA 1
ATOM 3489 C C . PRO B 1 64 ? 12.550 72.308 -110.119 1.00 20.02 64 PRO B C 1
ATOM 3490 O O . PRO B 1 64 ? 11.366 71.999 -110.238 1.00 22.86 64 PRO B O 1
ATOM 3494 N N . TYR B 1 65 ? 13.471 71.458 -109.680 1.00 16.39 65 TYR B N 1
ATOM 3495 C CA . TYR B 1 65 ? 13.128 70.096 -109.275 1.00 17.96 65 TYR B CA 1
ATOM 3496 C C . TYR B 1 65 ? 14.245 69.616 -108.369 1.00 13.11 65 TYR B C 1
ATOM 3497 O O . TYR B 1 65 ? 15.325 70.190 -108.357 1.00 17.17 65 TYR B O 1
ATOM 3506 N N . PRO B 1 66 ? 13.993 68.579 -107.568 1.00 17.10 66 PRO B N 1
ATOM 3507 C CA . PRO B 1 66 ? 15.107 68.161 -106.720 1.00 20.31 66 PRO B CA 1
ATOM 3508 C C . PRO B 1 66 ? 16.131 67.321 -107.469 1.00 20.46 66 PRO B C 1
ATOM 3509 O O . PRO B 1 66 ? 15.849 66.781 -108.539 1.00 12.95 66 PRO B O 1
ATOM 3513 N N . GLN B 1 67 ? 17.339 67.267 -106.917 1.00 22.69 67 GLN B N 1
ATOM 3514 C CA . GLN B 1 67 ? 18.414 66.466 -107.486 1.00 21.62 67 GLN B CA 1
ATOM 3515 C C . GLN B 1 67 ? 18.938 65.604 -106.351 1.00 16.57 67 GLN B C 1
ATOM 3516 O O . GLN B 1 67 ? 19.020 66.056 -105.206 1.00 18.82 67 GLN B O 1
ATOM 3522 N N . MET B 1 68 ? 19.260 64.358 -106.661 1.00 19.13 68 MET B N 1
ATOM 3523 C CA . MET B 1 68 ? 19.848 63.469 -105.671 1.00 14.36 68 MET B CA 1
ATOM 3524 C C . MET B 1 68 ? 21.193 63.120 -106.287 1.00 15.88 68 MET B C 1
ATOM 3525 O O . MET B 1 68 ? 21.254 62.557 -107.373 1.00 17.60 68 MET B O 1
ATOM 3530 N N . ILE B 1 69 ? 22.266 63.478 -105.595 1.00 18.66 69 ILE B N 1
ATOM 3531 C CA . ILE B 1 69 ? 23.610 63.254 -106.102 1.00 22.60 69 ILE B CA 1
ATOM 3532 C C . ILE B 1 69 ? 24.420 62.275 -105.262 1.00 20.99 69 ILE B C 1
ATOM 3533 O O . ILE B 1 69 ? 24.362 62.297 -104.032 1.00 23.76 69 ILE B O 1
ATOM 3538 N N . ILE B 1 70 ? 25.161 61.401 -105.930 1.00 19.36 70 ILE B N 1
ATOM 3539 C CA . ILE B 1 70 ? 26.026 60.480 -105.217 1.00 19.95 70 ILE B CA 1
ATOM 3540 C C . ILE B 1 70 ? 27.448 60.826 -105.639 1.00 18.87 70 ILE B C 1
ATOM 3541 O O . ILE B 1 70 ? 27.747 60.925 -106.828 1.00 20.67 70 ILE B O 1
ATOM 3546 N N . VAL B 1 71 ? 28.304 61.062 -104.654 1.00 21.80 71 VAL B N 1
ATOM 3547 C CA . VAL B 1 71 ? 29.696 61.395 -104.911 1.00 24.26 71 VAL B CA 1
ATOM 3548 C C . VAL B 1 71 ? 30.427 60.077 -105.034 1.00 20.77 71 VAL B C 1
ATOM 3549 O O . VAL B 1 71 ? 30.515 59.331 -104.063 1.00 23.59 71 VAL B O 1
ATOM 3553 N N . VAL B 1 72 ? 30.946 59.782 -106.221 1.00 25.22 72 VAL B N 1
ATOM 3554 C CA . VAL B 1 72 ? 31.650 58.527 -106.424 1.00 27.84 72 VAL B CA 1
ATOM 3555 C C . VAL B 1 72 ? 33.170 58.650 -106.335 1.00 33.03 72 VAL B C 1
ATOM 3556 O O . VAL B 1 72 ? 33.869 57.644 -106.385 1.00 32.21 72 VAL B O 1
ATOM 3560 N N . GLN B 1 73 ? 33.684 59.869 -106.190 1.00 28.44 73 GLN B N 1
ATOM 3561 C CA . GLN B 1 73 ? 35.130 60.058 -106.089 1.00 28.69 73 GLN B CA 1
ATOM 3562 C C . GLN B 1 73 ? 35.521 61.426 -105.545 1.00 28.29 73 GLN B C 1
ATOM 3563 O O . GLN B 1 73 ? 34.957 62.448 -105.941 1.00 25.78 73 GLN B O 1
ATOM 3569 N N . GLY B 1 74 ? 36.496 61.437 -104.644 1.00 27.69 74 GLY B N 1
ATOM 3570 C CA . GLY B 1 74 ? 36.972 62.691 -104.089 1.00 28.57 74 GLY B CA 1
ATOM 3571 C C . GLY B 1 74 ? 36.255 63.221 -102.865 1.00 33.33 74 GLY B C 1
ATOM 3572 O O . GLY B 1 74 ? 35.453 62.525 -102.233 1.00 24.31 74 GLY B O 1
ATOM 3573 N N . LYS B 1 75 ? 36.557 64.473 -102.531 1.00 29.53 75 LYS B N 1
ATOM 3574 C CA . LYS B 1 75 ? 35.951 65.120 -101.383 1.00 28.32 75 LYS B CA 1
ATOM 3575 C C . LYS B 1 75 ? 35.855 66.622 -101.606 1.00 30.96 75 LYS B C 1
ATOM 3576 O O . LYS B 1 75 ? 36.690 67.222 -102.286 1.00 26.63 75 LYS B O 1
ATOM 3582 N N . GLY B 1 76 ? 34.829 67.230 -101.029 1.00 23.07 76 GLY B N 1
ATOM 3583 C CA . GLY B 1 76 ? 34.652 68.654 -101.191 1.00 24.66 76 GLY B CA 1
ATOM 3584 C C . GLY B 1 76 ? 33.635 69.227 -100.233 1.00 25.67 76 GLY B C 1
ATOM 3585 O O . GLY B 1 76 ? 33.304 68.632 -99.203 1.00 28.49 76 GLY B O 1
ATOM 3586 N N . ALA B 1 77 ? 33.129 70.397 -100.583 1.00 28.40 77 ALA B N 1
ATOM 3587 C CA . ALA B 1 77 ? 32.158 71.076 -99.754 1.00 25.24 77 ALA B CA 1
ATOM 3588 C C . ALA B 1 77 ? 31.061 71.634 -100.633 1.00 28.15 77 ALA B C 1
ATOM 3589 O O . ALA B 1 77 ? 31.305 72.037 -101.766 1.00 26.02 77 ALA B O 1
ATOM 3591 N N . ILE B 1 78 ? 29.847 71.648 -100.103 1.00 26.84 78 ILE B N 1
ATOM 3592 C CA . ILE B 1 78 ? 28.712 72.181 -100.827 1.00 23.13 78 ILE B CA 1
ATOM 3593 C C . ILE B 1 78 ? 28.043 73.207 -99.924 1.00 20.78 78 ILE B C 1
ATOM 3594 O O . ILE B 1 78 ? 27.954 73.015 -98.710 1.00 24.24 78 ILE B O 1
ATOM 3599 N N . GLY B 1 79 ? 27.592 74.303 -100.518 1.00 22.52 79 GLY B N 1
ATOM 3600 C CA . GLY B 1 79 ? 26.924 75.328 -99.750 1.00 21.72 79 GLY B CA 1
ATOM 3601 C C . GLY B 1 79 ? 25.628 75.713 -100.431 1.00 24.37 79 GLY B C 1
ATOM 3602 O O . GLY B 1 79 ? 25.579 75.819 -101.654 1.00 24.04 79 GLY B O 1
ATOM 3603 N N . PHE B 1 80 ? 24.571 75.896 -99.645 1.00 17.79 80 PHE B N 1
ATOM 3604 C CA . PHE B 1 80 ? 23.285 76.289 -100.197 1.00 20.47 80 PHE B CA 1
ATOM 3605 C C . PHE B 1 80 ? 22.940 77.697 -99.749 1.00 17.83 80 PHE B C 1
ATOM 3606 O O . PHE B 1 80 ? 23.525 78.219 -98.800 1.00 25.25 80 PHE B O 1
ATOM 3614 N N . ALA B 1 81 ? 21.980 78.306 -100.434 1.00 21.37 81 ALA B N 1
ATOM 3615 C CA . ALA B 1 81 ? 21.514 79.638 -100.078 1.00 22.93 81 ALA B CA 1
ATOM 3616 C C . ALA B 1 81 ? 20.018 79.531 -99.755 1.00 20.51 81 ALA B C 1
ATOM 3617 O O . ALA B 1 81 ? 19.179 79.692 -100.633 1.00 19.37 81 ALA B O 1
ATOM 3619 N N . PHE B 1 82 ? 19.698 79.235 -98.497 1.00 21.46 82 PHE B N 1
ATOM 3620 C CA . PHE B 1 82 ? 18.306 79.129 -98.075 1.00 19.04 82 PHE B CA 1
ATOM 3621 C C . PHE B 1 82 ? 17.773 80.539 -97.891 1.00 16.93 82 PHE B C 1
ATOM 3622 O O . PHE B 1 82 ? 18.335 81.335 -97.138 1.00 18.87 82 PHE B O 1
ATOM 3630 N N . PRO B 1 83 ? 16.668 80.863 -98.569 1.00 18.32 83 PRO B N 1
ATOM 3631 C CA . PRO B 1 83 ? 16.069 82.199 -98.492 1.00 18.89 83 PRO B CA 1
ATOM 3632 C C . PRO B 1 83 ? 15.662 82.681 -97.107 1.00 22.80 83 PRO B C 1
ATOM 3633 O O . PRO B 1 83 ? 14.958 81.987 -96.381 1.00 19.97 83 PRO B O 1
ATOM 3637 N N . GLY B 1 84 ? 16.122 83.876 -96.750 1.00 24.00 84 GLY B N 1
ATOM 3638 C CA . GLY B 1 84 ? 15.765 84.463 -95.474 1.00 23.67 84 GLY B CA 1
ATOM 3639 C C . GLY B 1 84 ? 16.435 83.913 -94.235 1.00 27.32 84 GLY B C 1
ATOM 3640 O O . GLY B 1 84 ? 16.202 84.411 -93.134 1.00 30.71 84 GLY B O 1
ATOM 3641 N N . CYS B 1 85 ? 17.267 82.894 -94.393 1.00 25.03 85 CYS B N 1
ATOM 3642 C CA . CYS B 1 85 ? 17.952 82.309 -93.246 1.00 25.46 85 CYS B CA 1
ATOM 3643 C C . CYS B 1 85 ? 19.183 83.101 -92.807 1.00 25.40 85 CYS B C 1
ATOM 3644 O O . CYS B 1 85 ? 19.870 83.701 -93.632 1.00 25.58 85 CYS B O 1
ATOM 3647 N N . PRO B 1 86 ? 19.485 83.099 -91.496 1.00 22.65 86 PRO B N 1
ATOM 3648 C CA . PRO B 1 86 ? 20.641 83.831 -90.963 1.00 23.31 86 PRO B CA 1
ATOM 3649 C C . PRO B 1 86 ? 21.973 83.228 -91.392 1.00 20.84 86 PRO B C 1
ATOM 3650 O O . PRO B 1 86 ? 22.064 82.031 -91.659 1.00 21.90 86 PRO B O 1
ATOM 3654 N N . GLU B 1 87 ? 23.005 84.063 -91.454 1.00 22.14 87 GLU B N 1
ATOM 3655 C CA . GLU B 1 87 ? 24.335 83.594 -91.824 1.00 21.54 87 GLU B CA 1
ATOM 3656 C C . GLU B 1 87 ? 24.965 83.204 -90.490 1.00 29.16 87 GLU B C 1
ATOM 3657 O O . GLU B 1 87 ? 25.517 84.057 -89.786 1.00 28.77 87 GLU B O 1
ATOM 3663 N N . THR B 1 88 ? 24.864 81.920 -90.143 1.00 22.50 88 THR B N 1
ATOM 3664 C CA . THR B 1 88 ? 25.372 81.407 -88.869 1.00 22.61 88 THR B CA 1
ATOM 3665 C C . THR B 1 88 ? 26.873 81.163 -88.784 1.00 21.78 88 THR B C 1
ATOM 3666 O O . THR B 1 88 ? 27.389 80.832 -87.716 1.00 20.07 88 THR B O 1
ATOM 3670 N N . PHE B 1 89 ? 27.565 81.292 -89.910 1.00 18.95 89 PHE B N 1
ATOM 3671 C CA . PHE B 1 89 ? 29.015 81.126 -89.945 1.00 18.38 89 PHE B CA 1
ATOM 3672 C C . PHE B 1 89 ? 29.581 82.535 -90.100 1.00 21.65 89 PHE B C 1
ATOM 3673 O O . PHE B 1 89 ? 29.463 83.147 -91.159 1.00 25.71 89 PHE B O 1
ATOM 3681 N N . GLU B 1 90 ? 30.164 83.075 -89.040 1.00 23.80 90 GLU B N 1
ATOM 3682 C CA . GLU B 1 90 ? 30.712 84.421 -89.140 1.00 34.69 90 GLU B CA 1
ATOM 3683 C C . GLU B 1 90 ? 32.149 84.490 -88.650 1.00 34.55 90 GLU B C 1
ATOM 3684 O O . GLU B 1 90 ? 32.564 83.734 -87.772 1.00 29.78 90 GLU B O 1
ATOM 3690 N N . LYS B 1 91 ? 32.907 85.399 -89.243 1.00 33.65 91 LYS B N 1
ATOM 3691 C CA . LYS B 1 91 ? 34.303 85.575 -88.889 1.00 39.58 91 LYS B CA 1
ATOM 3692 C C . LYS B 1 91 ? 34.577 87.042 -88.591 1.00 36.36 91 LYS B C 1
ATOM 3693 O O . LYS B 1 91 ? 34.467 87.890 -89.473 1.00 42.78 91 LYS B O 1
ATOM 3699 N N . PRO B 1 92 ? 34.906 87.364 -87.333 1.00 43.33 92 PRO B N 1
ATOM 3700 C CA . PRO B 1 92 ? 35.193 88.757 -86.968 1.00 50.09 92 PRO B CA 1
ATOM 3701 C C . PRO B 1 92 ? 36.484 89.229 -87.641 1.00 50.62 92 PRO B C 1
ATOM 3702 O O . PRO B 1 92 ? 37.417 88.446 -87.832 1.00 48.06 92 PRO B O 1
ATOM 3706 N N . GLN B 1 93 ? 36.532 90.507 -88.000 1.00 56.70 93 GLN B N 1
ATOM 3707 C CA . GLN B 1 93 ? 37.707 91.081 -88.652 1.00 61.96 93 GLN B CA 1
ATOM 3708 C C . GLN B 1 93 ? 38.904 91.141 -87.701 1.00 63.50 93 GLN B C 1
ATOM 3709 O O . GLN B 1 93 ? 38.746 91.136 -86.477 1.00 60.26 93 GLN B O 1
ATOM 3715 N N . GLN B 1 106 ? 33.509 93.506 -85.604 1.00 67.99 106 GLN B N 1
ATOM 3716 C CA . GLN B 1 106 ? 33.136 93.854 -86.972 1.00 65.28 106 GLN B CA 1
ATOM 3717 C C . GLN B 1 106 ? 33.403 92.680 -87.911 1.00 64.40 106 GLN B C 1
ATOM 3718 O O . GLN B 1 106 ? 34.538 92.218 -88.039 1.00 62.76 106 GLN B O 1
ATOM 3724 N N . LEU B 1 107 ? 32.346 92.203 -88.566 1.00 63.53 107 LEU B N 1
ATOM 3725 C CA . LEU B 1 107 ? 32.445 91.060 -89.471 1.00 61.60 107 LEU B CA 1
ATOM 3726 C C . LEU B 1 107 ? 33.316 91.267 -90.698 1.00 57.54 107 LEU B C 1
ATOM 3727 O O . LEU B 1 107 ? 33.199 92.274 -91.394 1.00 61.88 107 LEU B O 1
ATOM 3732 N N . GLN B 1 108 ? 34.187 90.292 -90.949 1.00 49.26 108 GLN B N 1
ATOM 3733 C CA . GLN B 1 108 ? 35.078 90.304 -92.102 1.00 46.92 108 GLN B CA 1
ATOM 3734 C C . GLN B 1 108 ? 34.355 89.543 -93.215 1.00 47.67 108 GLN B C 1
ATOM 3735 O O . GLN B 1 108 ? 34.594 89.758 -94.402 1.00 42.38 108 GLN B O 1
ATOM 3741 N N . ASP B 1 109 ? 33.468 88.644 -92.801 1.00 42.85 109 ASP B N 1
ATOM 3742 C CA . ASP B 1 109 ? 32.657 87.853 -93.716 1.00 38.91 109 ASP B CA 1
ATOM 3743 C C . ASP B 1 109 ? 31.707 86.977 -92.915 1.00 37.54 109 ASP B C 1
ATOM 3744 O O . ASP B 1 109 ? 31.978 86.628 -91.763 1.00 33.12 109 ASP B O 1
ATOM 3749 N N . SER B 1 110 ? 30.582 86.645 -93.531 1.00 34.62 110 SER B N 1
ATOM 3750 C CA . SER B 1 110 ? 29.595 85.773 -92.920 1.00 32.03 110 SER B CA 1
ATOM 3751 C C . SER B 1 110 ? 28.839 85.132 -94.072 1.00 34.13 110 SER B C 1
ATOM 3752 O O . SER B 1 110 ? 28.688 85.731 -95.140 1.00 31.27 110 SER B O 1
ATOM 3755 N N . HIS B 1 111 ? 28.404 83.897 -93.865 1.00 28.33 111 HIS B N 1
ATOM 3756 C CA . HIS B 1 111 ? 27.662 83.164 -94.880 1.00 26.84 111 HIS B CA 1
ATOM 3757 C C . HIS B 1 111 ? 26.937 82.013 -94.198 1.00 23.82 111 HIS B C 1
ATOM 3758 O O . HIS B 1 111 ? 26.987 81.891 -92.974 1.00 24.36 111 HIS B O 1
ATOM 3765 N N . GLN B 1 112 ? 26.256 81.178 -94.971 1.00 19.99 112 GLN B N 1
ATOM 3766 C CA . GLN B 1 112 ? 25.536 80.062 -94.374 1.00 27.51 112 GLN B CA 1
ATOM 3767 C C . GLN B 1 112 ? 26.430 78.843 -94.197 1.00 23.05 112 GLN B C 1
ATOM 3768 O O . GLN B 1 112 ? 27.553 78.804 -94.694 1.00 20.88 112 GLN B O 1
ATOM 3774 N N . LYS B 1 113 ? 25.922 77.859 -93.466 1.00 22.62 113 LYS B N 1
ATOM 3775 C CA . LYS B 1 113 ? 26.657 76.638 -93.173 1.00 21.66 113 LYS B CA 1
ATOM 3776 C C . LYS B 1 113 ? 27.335 75.976 -94.369 1.00 29.15 113 LYS B C 1
ATOM 3777 O O . LYS B 1 113 ? 26.766 75.887 -95.458 1.00 27.48 113 LYS B O 1
ATOM 3783 N N . ILE B 1 114 ? 28.563 75.515 -94.152 1.00 28.32 114 ILE B N 1
ATOM 3784 C CA . ILE B 1 114 ? 29.317 74.822 -95.185 1.00 28.14 114 ILE B CA 1
ATOM 3785 C C . ILE B 1 114 ? 29.241 73.346 -94.840 1.00 28.31 114 ILE B C 1
ATOM 3786 O O . ILE B 1 114 ? 29.569 72.950 -93.723 1.00 30.49 114 ILE B O 1
ATOM 3791 N N . ARG B 1 115 ? 28.792 72.536 -95.790 1.00 23.58 115 ARG B N 1
ATOM 3792 C CA . ARG B 1 115 ? 28.673 71.109 -95.553 1.00 24.59 115 ARG B CA 1
ATOM 3793 C C . ARG B 1 115 ? 29.741 70.365 -96.337 1.00 26.78 115 ARG B C 1
ATOM 3794 O O . ARG B 1 115 ? 29.957 70.629 -97.519 1.00 28.40 115 ARG B O 1
ATOM 3802 N N . HIS B 1 116 ? 30.411 69.436 -95.668 1.00 23.52 116 HIS B N 1
ATOM 3803 C CA . HIS B 1 116 ? 31.459 68.647 -96.291 1.00 25.62 116 HIS B CA 1
ATOM 3804 C C . HIS B 1 116 ? 30.918 67.309 -96.761 1.00 27.89 116 HIS B C 1
ATOM 3805 O O . HIS B 1 116 ? 30.008 66.754 -96.148 1.00 28.63 116 HIS B O 1
ATOM 3812 N N . PHE B 1 117 ? 31.475 66.798 -97.854 1.00 23.28 117 PHE B N 1
ATOM 3813 C CA . PHE B 1 117 ? 31.058 65.510 -98.378 1.00 26.55 117 PHE B CA 1
ATOM 3814 C C . PHE B 1 117 ? 32.266 64.703 -98.820 1.00 30.33 117 PHE B C 1
ATOM 3815 O O . PHE B 1 117 ? 33.334 65.259 -99.103 1.00 28.11 117 PHE B O 1
ATOM 3823 N N . ASN B 1 118 ? 32.082 63.390 -98.874 1.00 27.28 118 ASN B N 1
ATOM 3824 C CA . ASN B 1 118 ? 33.127 62.464 -99.282 1.00 29.97 118 ASN B CA 1
ATOM 3825 C C . ASN B 1 118 ? 32.513 61.427 -100.212 1.00 34.21 118 ASN B C 1
ATOM 3826 O O . ASN B 1 118 ? 31.286 61.319 -100.315 1.00 25.78 118 ASN B O 1
ATOM 3831 N N . GLU B 1 119 ? 33.369 60.668 -100.888 1.00 26.75 119 GLU B N 1
ATOM 3832 C CA . GLU B 1 119 ? 32.905 59.628 -101.791 1.00 32.42 119 GLU B CA 1
ATOM 3833 C C . GLU B 1 119 ? 32.025 58.674 -100.998 1.00 27.96 119 GLU B C 1
ATOM 3834 O O . GLU B 1 119 ? 32.350 58.320 -99.864 1.00 25.92 119 GLU B O 1
ATOM 3840 N N . GLY B 1 120 ? 30.908 58.269 -101.598 1.00 24.47 120 GLY B N 1
ATOM 3841 C CA . GLY B 1 120 ? 29.986 57.373 -100.924 1.00 23.38 120 GLY B CA 1
ATOM 3842 C C . GLY B 1 120 ? 28.817 58.140 -100.332 1.00 23.11 120 GLY B C 1
ATOM 3843 O O . GLY B 1 120 ? 27.828 57.548 -99.893 1.00 27.78 120 GLY B O 1
ATOM 3844 N N . ASP B 1 121 ? 28.934 59.464 -100.315 1.00 19.37 121 ASP B N 1
ATOM 3845 C CA . ASP B 1 121 ? 27.884 60.328 -99.782 1.00 24.13 121 ASP B CA 1
ATOM 3846 C C . ASP B 1 121 ? 26.854 60.694 -100.839 1.00 22.33 121 ASP B C 1
ATOM 3847 O O . ASP B 1 121 ? 27.163 60.799 -102.023 1.00 19.50 121 ASP B O 1
ATOM 3852 N N . VAL B 1 122 ? 25.624 60.887 -100.386 1.00 21.32 122 VAL B N 1
ATOM 3853 C CA . VAL B 1 122 ? 24.535 61.297 -101.253 1.00 19.36 122 VAL B CA 1
ATOM 3854 C C . VAL B 1 122 ? 24.207 62.714 -100.818 1.00 23.61 122 VAL B C 1
ATOM 3855 O O . VAL B 1 122 ? 24.193 63.010 -99.619 1.00 25.14 122 VAL B O 1
ATOM 3859 N N . LEU B 1 123 ? 23.974 63.589 -101.788 1.00 21.45 123 LEU B N 1
ATOM 3860 C CA . LEU B 1 123 ? 23.629 64.978 -101.506 1.00 25.29 123 LEU B CA 1
ATOM 3861 C C . LEU B 1 123 ? 22.261 65.209 -102.131 1.00 23.47 123 LEU B C 1
ATOM 3862 O O . LEU B 1 123 ? 21.930 64.601 -103.151 1.00 25.81 123 LEU B O 1
ATOM 3867 N N . VAL B 1 124 ? 21.468 66.085 -101.529 1.00 20.64 124 VAL B N 1
ATOM 3868 C CA . VAL B 1 124 ? 20.143 66.384 -102.058 1.00 15.49 124 VAL B CA 1
ATOM 3869 C C . VAL B 1 124 ? 20.013 67.882 -102.276 1.00 14.04 124 VAL B C 1
ATOM 3870 O O . VAL B 1 124 ? 20.275 68.663 -101.362 1.00 18.28 124 VAL B O 1
ATOM 3874 N N . ILE B 1 125 ? 19.623 68.287 -103.482 1.00 14.31 125 ILE B N 1
ATOM 3875 C CA . ILE B 1 125 ? 19.443 69.708 -103.786 1.00 15.11 125 ILE B CA 1
ATOM 3876 C C . ILE B 1 125 ? 17.946 70.022 -103.849 1.00 16.50 125 ILE B C 1
ATOM 3877 O O . ILE B 1 125 ? 17.232 69.463 -104.677 1.00 18.90 125 ILE B O 1
ATOM 3882 N N . PRO B 1 126 ? 17.450 70.914 -102.973 1.00 20.01 126 PRO B N 1
ATOM 3883 C CA . PRO B 1 126 ? 16.022 71.259 -102.988 1.00 15.76 126 PRO B CA 1
ATOM 3884 C C . PRO B 1 126 ? 15.659 72.087 -104.223 1.00 22.39 126 PRO B C 1
ATOM 3885 O O . PRO B 1 126 ? 16.495 72.818 -104.760 1.00 19.66 126 PRO B O 1
ATOM 3889 N N . PRO B 1 127 ? 14.405 71.984 -104.686 1.00 19.43 127 PRO B N 1
ATOM 3890 C CA . PRO B 1 127 ? 13.986 72.753 -105.861 1.00 19.96 127 PRO B CA 1
ATOM 3891 C C . PRO B 1 127 ? 14.108 74.252 -105.584 1.00 16.80 127 PRO B C 1
ATOM 3892 O O . PRO B 1 127 ? 13.755 74.724 -104.498 1.00 14.88 127 PRO B O 1
ATOM 3896 N N . GLY B 1 128 ? 14.634 74.982 -106.564 1.00 19.99 128 GLY B N 1
ATOM 3897 C CA . GLY B 1 128 ? 14.765 76.423 -106.451 1.00 17.95 128 GLY B CA 1
ATOM 3898 C C . GLY B 1 128 ? 15.826 76.955 -105.513 1.00 15.70 128 GLY B C 1
ATOM 3899 O O . GLY B 1 128 ? 16.057 78.157 -105.476 1.00 16.75 128 GLY B O 1
ATOM 3900 N N . VAL B 1 129 ? 16.470 76.075 -104.754 1.00 15.40 129 VAL B N 1
ATOM 3901 C CA . VAL B 1 129 ? 17.502 76.504 -103.816 1.00 20.78 129 VAL B CA 1
ATOM 3902 C C . VAL B 1 129 ? 18.880 76.537 -104.484 1.00 21.77 129 VAL B C 1
ATOM 3903 O O . VAL B 1 129 ? 19.345 75.526 -105.027 1.00 19.25 129 VAL B O 1
ATOM 3907 N N . PRO B 1 130 ? 19.549 77.704 -104.452 1.00 18.00 130 PRO B N 1
ATOM 3908 C CA . PRO B 1 130 ? 20.880 77.849 -105.058 1.00 19.81 130 PRO B CA 1
ATOM 3909 C C . PRO B 1 130 ? 21.917 77.009 -104.315 1.00 20.24 130 PRO B C 1
ATOM 3910 O O . PRO B 1 130 ? 21.855 76.875 -103.093 1.00 19.67 130 PRO B O 1
ATOM 3914 N N . TYR B 1 131 ? 22.868 76.445 -105.050 1.00 14.87 131 TYR B N 1
ATOM 3915 C CA . TYR B 1 131 ? 23.928 75.670 -104.421 1.00 21.38 131 TYR B CA 1
ATOM 3916 C C . TYR B 1 131 ? 25.199 75.773 -105.252 1.00 21.55 131 TYR B C 1
ATOM 3917 O O . TYR B 1 131 ? 25.141 75.998 -106.466 1.00 21.37 131 TYR B O 1
ATOM 3926 N N . TRP B 1 132 ? 26.338 75.615 -104.577 1.00 22.30 132 TRP B N 1
ATOM 3927 C CA . TRP B 1 132 ? 27.654 75.642 -105.211 1.00 23.11 132 TRP B CA 1
ATOM 3928 C C . TRP B 1 132 ? 28.494 74.563 -104.536 1.00 22.34 132 TRP B C 1
ATOM 3929 O O . TRP B 1 132 ? 28.248 74.208 -103.382 1.00 22.14 132 TRP B O 1
ATOM 3940 N N . THR B 1 133 ? 29.469 74.025 -105.260 1.00 23.10 133 THR B N 1
ATOM 3941 C CA . THR B 1 133 ? 30.336 72.988 -104.705 1.00 23.77 133 THR B CA 1
ATOM 3942 C C . THR B 1 133 ? 31.794 73.287 -105.034 1.00 26.24 133 THR B C 1
ATOM 3943 O O . THR B 1 133 ? 32.092 73.951 -106.027 1.00 23.16 133 THR B O 1
ATOM 3947 N N . TYR B 1 134 ? 32.696 72.782 -104.201 1.00 24.90 134 TYR B N 1
ATOM 3948 C CA . TYR B 1 134 ? 34.119 73.017 -104.379 1.00 26.33 134 TYR B CA 1
ATOM 3949 C C . TYR B 1 134 ? 34.920 71.782 -103.991 1.00 27.84 134 TYR B C 1
ATOM 3950 O O . TYR B 1 134 ? 34.621 71.126 -102.994 1.00 25.49 134 TYR B O 1
ATOM 3959 N N . ASN B 1 135 ? 35.936 71.477 -104.791 1.00 24.60 135 ASN B N 1
ATOM 3960 C CA . ASN B 1 135 ? 36.805 70.334 -104.552 1.00 25.85 135 ASN B CA 1
ATOM 3961 C C . ASN B 1 135 ? 37.849 70.757 -103.525 1.00 27.16 135 ASN B C 1
ATOM 3962 O O . ASN B 1 135 ? 38.625 71.680 -103.767 1.00 29.19 135 ASN B O 1
ATOM 3967 N N . THR B 1 136 ? 37.851 70.093 -102.376 1.00 25.77 136 THR B N 1
ATOM 3968 C CA . THR B 1 136 ? 38.793 70.406 -101.305 1.00 29.56 136 THR B CA 1
ATOM 3969 C C . THR B 1 136 ? 39.973 69.436 -101.260 1.00 32.78 136 THR B C 1
ATOM 3970 O O . THR B 1 136 ? 40.835 69.547 -100.388 1.00 33.42 136 THR B O 1
ATOM 3974 N N . GLY B 1 137 ? 40.008 68.484 -102.188 1.00 29.28 137 GLY B N 1
ATOM 3975 C CA . GLY B 1 137 ? 41.087 67.512 -102.202 1.00 32.42 137 GLY B CA 1
ATOM 3976 C C . GLY B 1 137 ? 41.955 67.577 -103.442 1.00 36.55 137 GLY B C 1
ATOM 3977 O O . GLY B 1 137 ? 41.802 68.476 -104.270 1.00 35.81 137 GLY B O 1
ATOM 3978 N N . ASP B 1 138 ? 42.861 66.615 -103.581 1.00 34.30 138 ASP B N 1
ATOM 3979 C CA . ASP B 1 138 ? 43.757 66.595 -104.728 1.00 41.52 138 ASP B CA 1
ATOM 3980 C C . ASP B 1 138 ? 43.160 65.927 -105.952 1.00 40.89 138 ASP B C 1
ATOM 3981 O O . ASP B 1 138 ? 43.207 66.485 -107.050 1.00 43.36 138 ASP B O 1
ATOM 3986 N N . GLU B 1 139 ? 42.602 64.735 -105.778 1.00 33.68 139 GLU B N 1
ATOM 3987 C CA . GLU B 1 139 ? 42.002 64.055 -106.911 1.00 31.89 139 GLU B CA 1
ATOM 3988 C C . GLU B 1 139 ? 40.708 64.776 -107.289 1.00 35.14 139 GLU B C 1
ATOM 3989 O O . GLU B 1 139 ? 40.128 65.507 -106.484 1.00 26.15 139 GLU B O 1
ATOM 3995 N N . PRO B 1 140 ? 40.246 64.594 -108.530 1.00 32.46 140 PRO B N 1
ATOM 3996 C CA . PRO B 1 140 ? 39.013 65.260 -108.947 1.00 35.20 140 PRO B CA 1
ATOM 3997 C C . PRO B 1 140 ? 37.773 64.684 -108.279 1.00 28.47 140 PRO B C 1
ATOM 3998 O O . PRO B 1 140 ? 37.736 63.512 -107.914 1.00 31.41 140 PRO B O 1
ATOM 4002 N N . VAL B 1 141 ? 36.766 65.526 -108.094 1.00 25.28 141 VAL B N 1
ATOM 4003 C CA . VAL B 1 141 ? 35.522 65.069 -107.502 1.00 24.30 141 VAL B CA 1
ATOM 4004 C C . VAL B 1 141 ? 34.625 64.639 -108.647 1.00 21.66 141 VAL B C 1
ATOM 4005 O O . VAL B 1 141 ? 34.442 65.384 -109.613 1.00 27.20 141 VAL B O 1
ATOM 4009 N N . VAL B 1 142 ? 34.093 63.427 -108.549 1.00 19.71 142 VAL B N 1
ATOM 4010 C CA . VAL B 1 142 ? 33.185 62.914 -109.562 1.00 21.93 142 VAL B CA 1
ATOM 4011 C C . VAL B 1 142 ? 31.847 62.607 -108.884 1.00 25.67 142 VAL B C 1
ATOM 4012 O O . VAL B 1 142 ? 31.787 61.842 -107.919 1.00 24.55 142 VAL B O 1
ATOM 4016 N N . ALA B 1 143 ? 30.779 63.222 -109.384 1.00 23.93 143 ALA B N 1
ATOM 4017 C CA . ALA B 1 143 ? 29.455 63.016 -108.813 1.00 26.13 143 ALA B CA 1
ATOM 4018 C C . ALA B 1 143 ? 28.420 62.725 -109.892 1.00 26.34 143 ALA B C 1
ATOM 4019 O O . ALA B 1 143 ? 28.501 63.249 -111.007 1.00 25.53 143 ALA B O 1
ATOM 4021 N N . ILE B 1 144 ? 27.452 61.876 -109.558 1.00 22.29 144 ILE B N 1
ATOM 4022 C CA . ILE B 1 144 ? 26.387 61.526 -110.493 1.00 22.94 144 ILE B CA 1
ATOM 4023 C C . ILE B 1 144 ? 25.067 62.036 -109.933 1.00 20.50 144 ILE B C 1
ATOM 4024 O O . ILE B 1 144 ? 24.629 61.619 -108.860 1.00 20.89 144 ILE B O 1
ATOM 4029 N N . SER B 1 145 ? 24.431 62.931 -110.677 1.00 20.02 145 SER B N 1
ATOM 4030 C CA . SER B 1 145 ? 23.186 63.523 -110.234 1.00 23.29 145 SER B CA 1
ATOM 4031 C C . SER B 1 145 ? 21.928 63.036 -110.935 1.00 20.90 145 SER B C 1
ATOM 4032 O O . SER B 1 145 ? 21.848 63.017 -112.159 1.00 21.65 145 SER B O 1
ATOM 4035 N N . LEU B 1 146 ? 20.945 62.635 -110.136 1.00 19.66 146 LEU B N 1
ATOM 4036 C CA . LEU B 1 146 ? 19.662 62.210 -110.662 1.00 17.59 146 LEU B CA 1
ATOM 4037 C C . LEU B 1 146 ? 18.819 63.486 -110.668 1.00 19.49 146 LEU B C 1
ATOM 4038 O O . LEU B 1 146 ? 18.537 64.052 -109.605 1.00 17.53 146 LEU B O 1
ATOM 4043 N N . LEU B 1 147 ? 18.466 63.958 -111.862 1.00 16.40 147 LEU B N 1
ATOM 4044 C CA . LEU B 1 147 ? 17.648 65.160 -112.015 1.00 21.99 147 LEU B CA 1
ATOM 4045 C C . LEU B 1 147 ? 16.185 64.717 -112.106 1.00 19.42 147 LEU B C 1
ATOM 4046 O O . LEU B 1 147 ? 15.723 64.272 -113.154 1.00 19.99 147 LEU B O 1
ATOM 4051 N N . ASP B 1 148 ? 15.466 64.832 -110.997 1.00 18.30 148 ASP B N 1
ATOM 4052 C CA . ASP B 1 148 ? 14.069 64.419 -110.938 1.00 13.83 148 ASP B CA 1
ATOM 4053 C C . ASP B 1 148 ? 13.135 65.431 -111.613 1.00 19.98 148 ASP B C 1
ATOM 4054 O O . ASP B 1 148 ? 12.315 66.067 -110.954 1.00 18.70 148 ASP B O 1
ATOM 4059 N N . THR B 1 149 ? 13.262 65.555 -112.933 1.00 21.53 149 THR B N 1
ATOM 4060 C CA . THR B 1 149 ? 12.460 66.488 -113.726 1.00 20.48 149 THR B CA 1
ATOM 4061 C C . THR B 1 149 ? 10.945 66.284 -113.640 1.00 23.82 149 THR B C 1
ATOM 4062 O O . THR B 1 149 ? 10.188 67.245 -113.731 1.00 25.55 149 THR B O 1
ATOM 4066 N N . SER B 1 150 ? 10.501 65.042 -113.475 1.00 18.88 150 SER B N 1
ATOM 4067 C CA . SER B 1 150 ? 9.073 64.765 -113.405 1.00 21.90 150 SER B CA 1
ATOM 4068 C C . SER B 1 150 ? 8.479 64.992 -112.017 1.00 21.15 150 SER B C 1
ATOM 4069 O O . SER B 1 150 ? 7.281 64.816 -111.821 1.00 19.87 150 SER B O 1
ATOM 4072 N N . ASN B 1 151 ? 9.311 65.383 -111.058 1.00 24.74 151 ASN B N 1
ATOM 4073 C CA . ASN B 1 151 ? 8.824 65.618 -109.699 1.00 22.40 151 ASN B CA 1
ATOM 4074 C C . ASN B 1 151 ? 7.627 66.567 -109.691 1.00 22.50 151 ASN B C 1
ATOM 4075 O O . ASN B 1 151 ? 7.597 67.554 -110.419 1.00 15.21 151 ASN B O 1
ATOM 4080 N N . PHE B 1 152 ? 6.647 66.252 -108.854 1.00 22.19 152 PHE B N 1
ATOM 4081 C CA . PHE B 1 152 ? 5.431 67.045 -108.730 1.00 28.29 152 PHE B CA 1
ATOM 4082 C C . PHE B 1 152 ? 5.698 68.535 -108.508 1.00 24.13 152 PHE B C 1
ATOM 4083 O O . PHE B 1 152 ? 4.924 69.374 -108.959 1.00 31.70 152 PHE B O 1
ATOM 4091 N N . ASN B 1 153 ? 6.790 68.858 -107.816 1.00 27.87 153 ASN B N 1
ATOM 4092 C CA . ASN B 1 153 ? 7.149 70.249 -107.518 1.00 29.33 153 ASN B CA 1
ATOM 4093 C C . ASN B 1 153 ? 7.576 71.071 -108.740 1.00 28.68 153 ASN B C 1
ATOM 4094 O O . ASN B 1 153 ? 7.640 72.299 -108.669 1.00 20.59 153 ASN B O 1
ATOM 4099 N N . ASN B 1 154 ? 7.885 70.398 -109.845 1.00 21.25 154 ASN B N 1
ATOM 4100 C CA . ASN B 1 154 ? 8.301 71.090 -111.064 1.00 19.90 154 ASN B CA 1
ATOM 4101 C C . ASN B 1 154 ? 7.042 71.475 -111.826 1.00 18.93 154 ASN B C 1
ATOM 4102 O O . ASN B 1 154 ? 6.396 70.632 -112.442 1.00 17.41 154 ASN B O 1
ATOM 4107 N N . GLN B 1 155 ? 6.695 72.755 -111.771 1.00 17.05 155 GLN B N 1
ATOM 4108 C CA . GLN B 1 155 ? 5.492 73.244 -112.426 1.00 18.55 155 GLN B CA 1
ATOM 4109 C C . GLN B 1 155 ? 5.721 73.806 -113.821 1.00 14.97 155 GLN B C 1
ATOM 4110 O O . GLN B 1 155 ? 4.817 74.391 -114.412 1.00 19.25 155 GLN B O 1
ATOM 4116 N N . LEU B 1 156 ? 6.923 73.617 -114.356 1.00 17.19 156 LEU B N 1
ATOM 4117 C CA . LEU B 1 156 ? 7.243 74.113 -115.695 1.00 16.94 156 LEU B CA 1
ATOM 4118 C C . LEU B 1 156 ? 6.887 73.038 -116.725 1.00 21.64 156 LEU B C 1
ATOM 4119 O O . LEU B 1 156 ? 5.730 72.922 -117.135 1.00 26.63 156 LEU B O 1
ATOM 4124 N N . ASP B 1 157 ? 7.874 72.269 -117.167 1.00 22.28 157 ASP B N 1
ATOM 4125 C CA . ASP B 1 157 ? 7.622 71.164 -118.085 1.00 26.17 157 ASP B CA 1
ATOM 4126 C C . ASP B 1 157 ? 8.720 70.138 -117.867 1.00 19.09 157 ASP B C 1
ATOM 4127 O O . ASP B 1 157 ? 9.593 70.346 -117.033 1.00 22.20 157 ASP B O 1
ATOM 4132 N N . GLN B 1 158 ? 8.679 69.042 -118.614 1.00 21.15 158 GLN B N 1
ATOM 4133 C CA . GLN B 1 158 ? 9.641 67.954 -118.441 1.00 32.21 158 GLN B CA 1
ATOM 4134 C C . GLN B 1 158 ? 11.108 68.255 -118.724 1.00 26.66 158 GLN B C 1
ATOM 4135 O O . GLN B 1 158 ? 11.977 67.468 -118.360 1.00 32.23 158 GLN B O 1
ATOM 4141 N N . ASN B 1 159 ? 11.396 69.381 -119.364 1.00 27.35 159 ASN B N 1
ATOM 4142 C CA . ASN B 1 159 ? 12.781 69.701 -119.685 1.00 25.81 159 ASN B CA 1
ATOM 4143 C C . ASN B 1 159 ? 13.654 70.028 -118.484 1.00 31.00 159 ASN B C 1
ATOM 4144 O O . ASN B 1 159 ? 13.212 70.670 -117.531 1.00 27.99 159 ASN B O 1
ATOM 4149 N N . PRO B 1 160 ? 14.911 69.567 -118.510 1.00 26.04 160 PRO B N 1
ATOM 4150 C CA . PRO B 1 160 ? 15.819 69.862 -117.403 1.00 25.16 160 PRO B CA 1
ATOM 4151 C C . PRO B 1 160 ? 16.205 71.329 -117.600 1.00 25.48 160 PRO B C 1
ATOM 4152 O O . PRO B 1 160 ? 16.271 71.811 -118.736 1.00 22.54 160 PRO B O 1
ATOM 4156 N N . ARG B 1 161 ? 16.425 72.049 -116.508 1.00 23.89 161 ARG B N 1
ATOM 4157 C CA . ARG B 1 161 ? 16.783 73.462 -116.597 1.00 25.84 161 ARG B CA 1
ATOM 4158 C C . ARG B 1 161 ? 17.755 73.810 -115.488 1.00 29.15 161 ARG B C 1
ATOM 4159 O O . ARG B 1 161 ? 17.588 73.356 -114.359 1.00 23.17 161 ARG B O 1
ATOM 4167 N N . VAL B 1 162 ? 18.749 74.636 -115.807 1.00 21.70 162 VAL B N 1
ATOM 4168 C CA . VAL B 1 162 ? 19.725 75.076 -114.818 1.00 27.28 162 VAL B CA 1
ATOM 4169 C C . VAL B 1 162 ? 19.825 76.600 -114.862 1.00 26.55 162 VAL B C 1
ATOM 4170 O O . VAL B 1 162 ? 20.210 77.182 -115.880 1.00 21.57 162 VAL B O 1
ATOM 4174 N N . PHE B 1 163 ? 19.453 77.245 -113.762 1.00 22.76 163 PHE B N 1
ATOM 4175 C CA . PHE B 1 163 ? 19.513 78.697 -113.674 1.00 21.24 163 PHE B CA 1
ATOM 4176 C C . PHE B 1 163 ? 20.811 79.092 -112.975 1.00 22.14 163 PHE B C 1
ATOM 4177 O O . PHE B 1 163 ? 20.946 78.907 -111.765 1.00 19.69 163 PHE B O 1
ATOM 4185 N N . TYR B 1 164 ? 21.775 79.622 -113.725 1.00 20.98 164 TYR B N 1
ATOM 4186 C CA . TYR B 1 164 ? 23.032 80.025 -113.105 1.00 22.30 164 TYR B CA 1
ATOM 4187 C C . TYR B 1 164 ? 22.952 81.445 -112.576 1.00 20.11 164 TYR B C 1
ATOM 4188 O O . TYR B 1 164 ? 22.420 82.338 -113.238 1.00 24.85 164 TYR B O 1
ATOM 4197 N N . LEU B 1 165 ? 23.461 81.640 -111.366 1.00 16.17 165 LEU B N 1
ATOM 4198 C CA . LEU B 1 165 ? 23.472 82.955 -110.748 1.00 20.96 165 LEU B CA 1
ATOM 4199 C C . LEU B 1 165 ? 24.753 83.698 -111.124 1.00 20.31 165 LEU B C 1
ATOM 4200 O O . LEU B 1 165 ? 24.852 84.912 -110.951 1.00 24.96 165 LEU B O 1
ATOM 4205 N N . ALA B 1 166 ? 25.734 82.963 -111.637 1.00 24.46 166 ALA B N 1
ATOM 4206 C CA . ALA B 1 166 ? 27.009 83.563 -112.022 1.00 26.41 166 ALA B CA 1
ATOM 4207 C C . ALA B 1 166 ? 27.657 82.850 -113.197 1.00 25.23 166 ALA B C 1
ATOM 4208 O O . ALA B 1 166 ? 27.275 81.736 -113.554 1.00 27.51 166 ALA B O 1
ATOM 4210 N N . GLY B 1 167 ? 28.645 83.510 -113.790 1.00 25.96 167 GLY B N 1
ATOM 4211 C CA . GLY B 1 167 ? 29.366 82.942 -114.910 1.00 26.42 167 GLY B CA 1
ATOM 4212 C C . GLY B 1 167 ? 28.663 83.037 -116.249 1.00 28.84 167 GLY B C 1
ATOM 4213 O O . GLY B 1 167 ? 27.588 83.625 -116.376 1.00 28.56 167 GLY B O 1
ATOM 4214 N N . ASN B 1 168 ? 29.306 82.465 -117.259 1.00 26.46 168 ASN B N 1
ATOM 4215 C CA . ASN B 1 168 ? 28.773 82.419 -118.610 1.00 29.27 168 ASN B CA 1
ATOM 4216 C C . ASN B 1 168 ? 28.834 80.947 -118.994 1.00 32.08 168 ASN B C 1
ATOM 4217 O O . ASN B 1 168 ? 29.800 80.485 -119.608 1.00 27.53 168 ASN B O 1
ATOM 4222 N N . PRO B 1 169 ? 27.789 80.188 -118.633 1.00 30.82 169 PRO B N 1
ATOM 4223 C CA . PRO B 1 169 ? 27.722 78.755 -118.921 1.00 25.58 169 PRO B CA 1
ATOM 4224 C C . PRO B 1 169 ? 27.346 78.372 -120.335 1.00 26.31 169 PRO B C 1
ATOM 4225 O O . PRO B 1 169 ? 26.816 79.175 -121.092 1.00 30.96 169 PRO B O 1
ATOM 4229 N N . ASP B 1 170 ? 27.641 77.126 -120.679 1.00 25.74 170 ASP B N 1
ATOM 4230 C CA . ASP B 1 170 ? 27.260 76.567 -121.966 1.00 25.81 170 ASP B CA 1
ATOM 4231 C C . ASP B 1 170 ? 26.031 75.724 -121.599 1.00 33.73 170 ASP B C 1
ATOM 4232 O O . ASP B 1 170 ? 25.855 75.361 -120.431 1.00 25.61 170 ASP B O 1
ATOM 4237 N N . ILE B 1 171 ? 25.185 75.417 -122.577 1.00 32.94 171 ILE B N 1
ATOM 4238 C CA . ILE B 1 171 ? 23.992 74.613 -122.319 1.00 32.46 171 ILE B CA 1
ATOM 4239 C C . ILE B 1 171 ? 24.415 73.216 -121.871 1.00 31.43 171 ILE B C 1
ATOM 4240 O O . ILE B 1 171 ? 25.272 72.590 -122.499 1.00 28.98 171 ILE B O 1
ATOM 4245 N N . GLU B 1 172 ? 23.821 72.723 -120.788 1.00 23.90 172 GLU B N 1
ATOM 4246 C CA . GLU B 1 172 ? 24.174 71.398 -120.289 1.00 24.11 172 GLU B CA 1
ATOM 4247 C C . GLU B 1 172 ? 23.267 70.317 -120.862 1.00 22.43 172 GLU B C 1
ATOM 4248 O O . GLU B 1 172 ? 23.655 69.152 -120.956 1.00 26.63 172 GLU B O 1
ATOM 4254 N N . HIS B 1 173 ? 22.059 70.711 -121.250 1.00 27.03 173 HIS B N 1
ATOM 4255 C CA . HIS B 1 173 ? 21.100 69.783 -121.830 1.00 26.40 173 HIS B CA 1
ATOM 4256 C C . HIS B 1 173 ? 20.668 70.378 -123.158 1.00 28.87 173 HIS B C 1
ATOM 4257 O O . HIS B 1 173 ? 19.593 70.963 -123.274 1.00 31.81 173 HIS B O 1
ATOM 4264 N N . PRO B 1 174 ? 21.524 70.238 -124.184 1.00 29.46 174 PRO B N 1
ATOM 4265 C CA . PRO B 1 174 ? 21.287 70.752 -125.534 1.00 29.99 174 PRO B CA 1
ATOM 4266 C C . PRO B 1 174 ? 20.017 70.249 -126.198 1.00 32.26 174 PRO B C 1
ATOM 4267 O O . PRO B 1 174 ? 19.402 70.964 -126.990 1.00 33.23 174 PRO B O 1
ATOM 4271 N N . GLU B 1 175 ? 19.616 69.026 -125.876 1.00 25.55 175 GLU B N 1
ATOM 4272 C CA . GLU B 1 175 ? 18.414 68.473 -126.474 1.00 30.31 175 GLU B CA 1
ATOM 4273 C C . GLU B 1 175 ? 17.187 69.342 -126.198 1.00 29.96 175 GLU B C 1
ATOM 4274 O O . GLU B 1 175 ? 16.180 69.223 -126.892 1.00 35.05 175 GLU B O 1
ATOM 4280 N N . THR B 1 176 ? 17.274 70.224 -125.203 1.00 28.66 176 THR B N 1
ATOM 4281 C CA . THR B 1 176 ? 16.145 71.093 -124.861 1.00 34.86 176 THR B CA 1
ATOM 4282 C C . THR B 1 176 ? 16.071 72.366 -125.702 1.00 41.54 176 THR B C 1
ATOM 4283 O O . THR B 1 176 ? 15.045 73.049 -125.709 1.00 39.09 176 THR B O 1
ATOM 4287 N N . MET B 1 177 ? 17.149 72.694 -126.405 1.00 46.31 177 MET B N 1
ATOM 4288 C CA . MET B 1 177 ? 17.154 73.905 -127.216 1.00 53.94 177 MET B CA 1
ATOM 4289 C C . MET B 1 177 ? 16.328 73.774 -128.484 1.00 57.59 177 MET B C 1
ATOM 4290 O O . MET B 1 177 ? 16.212 74.723 -129.261 1.00 62.48 177 MET B O 1
ATOM 4295 N N . GLN B 1 178 ? 15.746 72.598 -128.688 1.00 59.27 178 GLN B N 1
ATOM 4296 C CA . GLN B 1 178 ? 14.912 72.370 -129.856 1.00 65.09 178 GLN B CA 1
ATOM 4297 C C . GLN B 1 178 ? 13.438 72.559 -129.502 1.00 65.49 178 GLN B C 1
ATOM 4298 O O . GLN B 1 178 ? 12.995 73.672 -129.210 1.00 60.90 178 GLN B O 1
ATOM 4304 N N . GLU B 1 200 ? 22.881 80.045 -126.975 1.00 51.62 200 GLU B N 1
ATOM 4305 C CA . GLU B 1 200 ? 23.942 79.851 -125.991 1.00 60.14 200 GLU B CA 1
ATOM 4306 C C . GLU B 1 200 ? 23.483 80.091 -124.555 1.00 58.95 200 GLU B C 1
ATOM 4307 O O . GLU B 1 200 ? 22.343 80.491 -124.309 1.00 62.98 200 GLU B O 1
ATOM 4313 N N . GLY B 1 201 ? 24.382 79.844 -123.609 1.00 53.88 201 GLY B N 1
ATOM 4314 C CA . GLY B 1 201 ? 24.043 80.023 -122.209 1.00 48.64 201 GLY B CA 1
ATOM 4315 C C . GLY B 1 201 ? 24.360 81.398 -121.651 1.00 39.98 201 GLY B C 1
ATOM 4316 O O . GLY B 1 201 ? 25.140 82.154 -122.224 1.00 34.44 201 GLY B O 1
ATOM 4317 N N . GLY B 1 202 ? 23.734 81.713 -120.522 1.00 36.77 202 GLY B N 1
ATOM 4318 C CA . GLY B 1 202 ? 23.946 82.986 -119.855 1.00 28.28 202 GLY B CA 1
ATOM 4319 C C . GLY B 1 202 ? 23.409 82.876 -118.437 1.00 26.92 202 GLY B C 1
ATOM 4320 O O . GLY B 1 202 ? 22.510 82.075 -118.183 1.00 22.82 202 GLY B O 1
ATOM 4321 N N . SER B 1 203 ? 23.956 83.659 -117.511 1.00 26.06 203 SER B N 1
ATOM 4322 C CA . SER B 1 203 ? 23.487 83.633 -116.129 1.00 21.33 203 SER B CA 1
ATOM 4323 C C . SER B 1 203 ? 22.182 84.418 -116.067 1.00 21.86 203 SER B C 1
ATOM 4324 O O . SER B 1 203 ? 21.846 85.137 -117.004 1.00 23.46 203 SER B O 1
ATOM 4327 N N . VAL B 1 204 ? 21.438 84.285 -114.976 1.00 21.14 204 VAL B N 1
ATOM 4328 C CA . VAL B 1 204 ? 20.186 85.014 -114.866 1.00 18.93 204 VAL B CA 1
ATOM 4329 C C . VAL B 1 204 ? 20.464 86.500 -114.694 1.00 23.80 204 VAL B C 1
ATOM 4330 O O . VAL B 1 204 ? 19.661 87.348 -115.095 1.00 20.56 204 VAL B O 1
ATOM 4334 N N . LEU B 1 205 ? 21.623 86.812 -114.124 1.00 22.05 205 LEU B N 1
ATOM 4335 C CA . LEU B 1 205 ? 22.007 88.200 -113.904 1.00 26.95 205 LEU B CA 1
ATOM 4336 C C . LEU B 1 205 ? 22.383 88.901 -115.211 1.00 23.19 205 LEU B C 1
ATOM 4337 O O . LEU B 1 205 ? 22.196 90.109 -115.345 1.00 25.90 205 LEU B O 1
ATOM 4342 N N . SER B 1 206 ? 22.889 88.143 -116.180 1.00 25.17 206 SER B N 1
ATOM 4343 C CA . SER B 1 206 ? 23.268 88.730 -117.464 1.00 29.42 206 SER B CA 1
ATOM 4344 C C . SER B 1 206 ? 22.034 89.184 -118.245 1.00 32.43 206 SER B C 1
ATOM 4345 O O . SER B 1 206 ? 22.153 89.832 -119.284 1.00 34.40 206 SER B O 1
ATOM 4348 N N . GLY B 1 207 ? 20.852 88.847 -117.733 1.00 30.60 207 GLY B N 1
ATOM 4349 C CA . GLY B 1 207 ? 19.614 89.228 -118.393 1.00 25.56 207 GLY B CA 1
ATOM 4350 C C . GLY B 1 207 ? 19.133 90.612 -117.992 1.00 27.12 207 GLY B C 1
ATOM 4351 O O . GLY B 1 207 ? 18.163 91.123 -118.550 1.00 26.23 207 GLY B O 1
ATOM 4352 N N . PHE B 1 208 ? 19.814 91.210 -117.019 1.00 24.67 208 PHE B N 1
ATOM 4353 C CA . PHE B 1 208 ? 19.482 92.543 -116.526 1.00 28.51 208 PHE B CA 1
ATOM 4354 C C . PHE B 1 208 ? 20.599 93.512 -116.923 1.00 32.98 208 PHE B C 1
ATOM 4355 O O . PHE B 1 208 ? 21.753 93.110 -117.062 1.00 24.56 208 PHE B O 1
ATOM 4363 N N . SER B 1 209 ? 20.254 94.784 -117.094 1.00 25.84 209 SER B N 1
ATOM 4364 C CA . SER B 1 209 ? 21.239 95.799 -117.464 1.00 32.03 209 SER B CA 1
ATOM 4365 C C . SER B 1 209 ? 22.078 96.158 -116.244 1.00 32.10 209 SER B C 1
ATOM 4366 O O . SER B 1 209 ? 21.582 96.110 -115.116 1.00 28.94 209 SER B O 1
ATOM 4369 N N . LYS B 1 210 ? 23.340 96.529 -116.458 1.00 23.59 210 LYS B N 1
ATOM 4370 C CA . LYS B 1 210 ? 24.202 96.890 -115.334 1.00 27.84 210 LYS B CA 1
ATOM 4371 C C . LYS B 1 210 ? 23.628 98.069 -114.563 1.00 22.78 210 LYS B C 1
ATOM 4372 O O . LYS B 1 210 ? 23.788 98.166 -113.348 1.00 28.90 210 LYS B O 1
ATOM 4378 N N . HIS B 1 211 ? 22.954 98.965 -115.270 1.00 27.30 211 HIS B N 1
ATOM 4379 C CA . HIS B 1 211 ? 22.368 100.123 -114.618 1.00 31.44 211 HIS B CA 1
ATOM 4380 C C . HIS B 1 211 ? 21.319 99.706 -113.594 1.00 33.12 211 HIS B C 1
ATOM 4381 O O . HIS B 1 211 ? 21.293 100.223 -112.474 1.00 26.53 211 HIS B O 1
ATOM 4388 N N . PHE B 1 212 ? 20.449 98.780 -113.986 1.00 26.78 212 PHE B N 1
ATOM 4389 C CA . PHE B 1 212 ? 19.399 98.321 -113.084 1.00 30.89 212 PHE B CA 1
ATOM 4390 C C . PHE B 1 212 ? 19.969 97.480 -111.948 1.00 27.33 212 PHE B C 1
ATOM 4391 O O . PHE B 1 212 ? 19.496 97.565 -110.812 1.00 30.99 212 PHE B O 1
ATOM 4399 N N . LEU B 1 213 ? 20.980 96.670 -112.246 1.00 23.02 213 LEU B N 1
ATOM 4400 C CA . LEU B 1 213 ? 21.589 95.858 -111.203 1.00 28.44 213 LEU B CA 1
ATOM 4401 C C . LEU B 1 213 ? 22.269 96.807 -110.231 1.00 35.18 213 LEU B C 1
ATOM 4402 O O . LEU B 1 213 ? 22.231 96.600 -109.016 1.00 35.34 213 LEU B O 1
ATOM 4407 N N . ALA B 1 214 ? 22.879 97.858 -110.773 1.00 32.26 214 ALA B N 1
ATOM 4408 C CA . ALA B 1 214 ? 23.566 98.846 -109.952 1.00 32.24 214 ALA B CA 1
ATOM 4409 C C . ALA B 1 214 ? 22.593 99.451 -108.943 1.00 33.01 214 ALA B C 1
ATOM 4410 O O . ALA B 1 214 ? 22.911 99.563 -107.758 1.00 36.56 214 ALA B O 1
ATOM 4412 N N . GLN B 1 215 ? 21.405 99.828 -109.411 1.00 26.11 215 GLN B N 1
ATOM 4413 C CA . GLN B 1 215 ? 20.396 100.408 -108.530 1.00 29.65 215 GLN B CA 1
ATOM 4414 C C . GLN B 1 215 ? 19.804 99.359 -107.588 1.00 31.02 215 GLN B C 1
ATOM 4415 O O . GLN B 1 215 ? 19.664 99.599 -106.389 1.00 32.63 215 GLN B O 1
ATOM 4421 N N . SER B 1 216 ? 19.453 98.201 -108.143 1.00 31.20 216 SER B N 1
ATOM 4422 C CA . SER B 1 216 ? 18.866 97.108 -107.375 1.00 31.02 216 SER B CA 1
ATOM 4423 C C . SER B 1 216 ? 19.713 96.707 -106.179 1.00 32.35 216 SER B C 1
ATOM 4424 O O . SER B 1 216 ? 19.210 96.585 -105.056 1.00 34.25 216 SER B O 1
ATOM 4427 N N . PHE B 1 217 ? 21.000 96.498 -106.435 1.00 29.46 217 PHE B N 1
ATOM 4428 C CA . PHE B 1 217 ? 21.938 96.069 -105.410 1.00 26.62 217 PHE B CA 1
ATOM 4429 C C . PHE B 1 217 ? 22.682 97.207 -104.709 1.00 29.88 217 PHE B C 1
ATOM 4430 O O . PHE B 1 217 ? 23.595 96.959 -103.922 1.00 27.42 217 PHE B O 1
ATOM 4438 N N . ASN B 1 218 ? 22.288 98.447 -104.987 1.00 31.34 218 ASN B N 1
ATOM 4439 C CA . ASN B 1 218 ? 22.927 99.610 -104.372 1.00 36.95 218 ASN B CA 1
ATOM 4440 C C . ASN B 1 218 ? 24.443 99.527 -104.495 1.00 39.22 218 ASN B C 1
ATOM 4441 O O . ASN B 1 218 ? 25.168 99.640 -103.509 1.00 41.75 218 ASN B O 1
ATOM 4446 N N . THR B 1 219 ? 24.915 99.330 -105.718 1.00 39.76 219 THR B N 1
ATOM 4447 C CA . THR B 1 219 ? 26.340 99.226 -105.979 1.00 37.68 219 THR B CA 1
ATOM 4448 C C . THR B 1 219 ? 26.687 100.114 -107.170 1.00 36.32 219 THR B C 1
ATOM 4449 O O . THR B 1 219 ? 25.806 100.745 -107.752 1.00 35.44 219 THR B O 1
ATOM 4453 N N . ASN B 1 220 ? 27.967 100.176 -107.525 1.00 39.71 220 ASN B N 1
ATOM 4454 C CA . ASN B 1 220 ? 28.392 100.981 -108.667 1.00 44.48 220 ASN B CA 1
ATOM 4455 C C . ASN B 1 220 ? 28.226 100.152 -109.939 1.00 44.00 220 ASN B C 1
ATOM 4456 O O . ASN B 1 220 ? 28.159 98.924 -109.874 1.00 47.56 220 ASN B O 1
ATOM 4461 N N . GLU B 1 221 ? 28.161 100.814 -111.091 1.00 45.31 221 GLU B N 1
ATOM 4462 C CA . GLU B 1 221 ? 27.983 100.107 -112.358 1.00 45.70 221 GLU B CA 1
ATOM 4463 C C . GLU B 1 221 ? 29.160 99.224 -112.742 1.00 42.99 221 GLU B C 1
ATOM 4464 O O . GLU B 1 221 ? 29.020 98.321 -113.565 1.00 47.27 221 GLU B O 1
ATOM 4470 N N . ASP B 1 222 ? 30.321 99.482 -112.153 1.00 46.83 222 ASP B N 1
ATOM 4471 C CA . ASP B 1 222 ? 31.491 98.663 -112.439 1.00 48.45 222 ASP B CA 1
ATOM 4472 C C . ASP B 1 222 ? 31.247 97.281 -111.840 1.00 45.97 222 ASP B C 1
ATOM 4473 O O . ASP B 1 222 ? 31.426 96.260 -112.507 1.00 39.99 222 ASP B O 1
ATOM 4478 N N . THR B 1 223 ? 30.840 97.263 -110.573 1.00 43.56 223 THR B N 1
ATOM 4479 C CA . THR B 1 223 ? 30.553 96.015 -109.875 1.00 40.37 223 THR B CA 1
ATOM 4480 C C . THR B 1 223 ? 29.389 95.310 -110.570 1.00 34.65 223 THR B C 1
ATOM 4481 O O . THR B 1 223 ? 29.438 94.106 -110.816 1.00 37.70 223 THR B O 1
ATOM 4485 N N . ALA B 1 224 ? 28.354 96.077 -110.901 1.00 35.85 224 ALA B N 1
ATOM 4486 C CA . ALA B 1 224 ? 27.169 95.537 -111.558 1.00 37.31 224 ALA B CA 1
ATOM 4487 C C . ALA B 1 224 ? 27.484 94.895 -112.906 1.00 38.82 224 ALA B C 1
ATOM 4488 O O . ALA B 1 224 ? 26.889 93.876 -113.261 1.00 35.83 224 ALA B O 1
ATOM 4490 N N . GLU B 1 225 ? 28.406 95.484 -113.664 1.00 33.27 225 GLU B N 1
ATOM 4491 C CA . GLU B 1 225 ? 28.761 94.912 -114.957 1.00 31.82 225 GLU B CA 1
ATOM 4492 C C . GLU B 1 225 ? 29.428 93.556 -114.752 1.00 25.53 225 GLU B C 1
ATOM 4493 O O . GLU B 1 225 ? 29.163 92.611 -115.493 1.00 31.52 225 GLU B O 1
ATOM 4499 N N . LYS B 1 226 ? 30.289 93.460 -113.745 1.00 27.79 226 LYS B N 1
ATOM 4500 C CA . LYS B 1 226 ? 30.968 92.199 -113.470 1.00 31.40 226 LYS B CA 1
ATOM 4501 C C . LYS B 1 226 ? 29.974 91.135 -113.030 1.00 31.71 226 LYS B C 1
ATOM 4502 O O . LYS B 1 226 ? 30.196 89.943 -113.236 1.00 33.53 226 LYS B O 1
ATOM 4508 N N . LEU B 1 227 ? 28.872 91.573 -112.431 1.00 27.28 227 LEU B N 1
ATOM 4509 C CA . LEU B 1 227 ? 27.841 90.647 -111.979 1.00 33.19 227 LEU B CA 1
ATOM 4510 C C . LEU B 1 227 ? 27.165 89.970 -113.161 1.00 28.52 227 LEU B C 1
ATOM 4511 O O . LEU B 1 227 ? 26.512 88.940 -113.003 1.00 33.61 227 LEU B O 1
ATOM 4516 N N . ARG B 1 228 ? 27.336 90.550 -114.347 1.00 29.17 228 ARG B N 1
ATOM 4517 C CA . ARG B 1 228 ? 26.744 90.015 -115.567 1.00 27.62 228 ARG B CA 1
ATOM 4518 C C . ARG B 1 228 ? 27.691 89.067 -116.307 1.00 28.59 228 ARG B C 1
ATOM 4519 O O . ARG B 1 228 ? 27.318 88.483 -117.321 1.00 27.45 228 ARG B O 1
ATOM 4527 N N . SER B 1 229 ? 28.908 88.912 -115.792 1.00 26.82 229 SER B N 1
ATOM 4528 C CA . SER B 1 229 ? 29.911 88.033 -116.403 1.00 32.02 229 SER B CA 1
ATOM 4529 C C . SER B 1 229 ? 30.068 88.290 -117.903 1.00 32.50 229 SER B C 1
ATOM 4530 O O . SER B 1 229 ? 30.049 87.357 -118.703 1.00 36.21 229 SER B O 1
ATOM 4533 N N . PRO B 1 230 ? 30.253 89.557 -118.300 1.00 37.32 230 PRO B N 1
ATOM 4534 C CA . PRO B 1 230 ? 30.403 89.899 -119.718 1.00 43.49 230 PRO B CA 1
ATOM 4535 C C . PRO B 1 230 ? 31.615 89.330 -120.468 1.00 44.48 230 PRO B C 1
ATOM 4536 O O . PRO B 1 230 ? 31.499 88.985 -121.643 1.00 51.37 230 PRO B O 1
ATOM 4540 N N . ASP B 1 231 ? 32.764 89.220 -119.808 1.00 42.45 231 ASP B N 1
ATOM 4541 C CA . ASP B 1 231 ? 33.966 88.716 -120.478 1.00 42.12 231 ASP B CA 1
ATOM 4542 C C . ASP B 1 231 ? 34.444 87.349 -119.984 1.00 46.84 231 ASP B C 1
ATOM 4543 O O . ASP B 1 231 ? 35.498 86.858 -120.400 1.00 41.32 231 ASP B O 1
ATOM 4548 N N . ASP B 1 232 ? 33.661 86.735 -119.106 1.00 42.61 232 ASP B N 1
ATOM 4549 C CA . ASP B 1 232 ? 34.005 85.440 -118.535 1.00 34.10 232 ASP B CA 1
ATOM 4550 C C . ASP B 1 232 ? 33.943 84.323 -119.569 1.00 32.12 232 ASP B C 1
ATOM 4551 O O . ASP B 1 232 ? 32.908 84.114 -120.200 1.00 38.50 232 ASP B O 1
ATOM 4556 N N . GLU B 1 233 ? 35.044 83.594 -119.727 1.00 30.67 233 GLU B N 1
ATOM 4557 C CA . GLU B 1 233 ? 35.107 82.498 -120.689 1.00 30.10 233 GLU B CA 1
ATOM 4558 C C . GLU B 1 233 ? 35.443 81.173 -120.013 1.00 27.40 233 GLU B C 1
ATOM 4559 O O . GLU B 1 233 ? 35.780 80.198 -120.679 1.00 31.27 233 GLU B O 1
ATOM 4565 N N . ARG B 1 234 ? 35.342 81.137 -118.689 1.00 30.26 234 ARG B N 1
ATOM 4566 C CA . ARG B 1 234 ? 35.659 79.933 -117.928 1.00 26.84 234 ARG B CA 1
ATOM 4567 C C . ARG B 1 234 ? 34.542 78.885 -117.918 1.00 29.45 234 ARG B C 1
ATOM 4568 O O . ARG B 1 234 ? 34.796 77.698 -117.699 1.00 20.53 234 ARG B O 1
ATOM 4576 N N . LYS B 1 235 ? 33.314 79.336 -118.164 1.00 28.27 235 LYS B N 1
ATOM 4577 C CA . LYS B 1 235 ? 32.128 78.478 -118.161 1.00 33.44 235 LYS B CA 1
ATOM 4578 C C . LYS B 1 235 ? 31.704 78.160 -116.722 1.00 31.15 235 LYS B C 1
ATOM 4579 O O . LYS B 1 235 ? 32.282 78.707 -115.780 1.00 28.11 235 LYS B O 1
ATOM 4585 N N . GLN B 1 236 ? 30.708 77.285 -116.561 1.00 31.34 236 GLN B N 1
ATOM 4586 C CA . GLN B 1 236 ? 30.138 76.944 -115.246 1.00 25.70 236 GLN B CA 1
ATOM 4587 C C . GLN B 1 236 ? 30.992 76.320 -114.135 1.00 27.06 236 GLN B C 1
ATOM 4588 O O . GLN B 1 236 ? 30.581 76.311 -112.971 1.00 25.80 236 GLN B O 1
ATOM 4594 N N . ILE B 1 237 ? 32.146 75.764 -114.476 1.00 22.46 237 ILE B N 1
ATOM 4595 C CA . ILE B 1 237 ? 33.024 75.195 -113.458 1.00 25.15 237 ILE B CA 1
ATOM 4596 C C . ILE B 1 237 ? 34.377 75.870 -113.643 1.00 26.90 237 ILE B C 1
ATOM 4597 O O . ILE B 1 237 ? 35.022 75.723 -114.684 1.00 29.74 237 ILE B O 1
ATOM 4602 N N . VAL B 1 238 ? 34.791 76.622 -112.635 1.00 21.74 238 VAL B N 1
ATOM 4603 C CA . VAL B 1 238 ? 36.046 77.348 -112.703 1.00 30.22 238 VAL B CA 1
ATOM 4604 C C . VAL B 1 238 ? 37.119 76.807 -111.765 1.00 35.38 238 VAL B C 1
ATOM 4605 O O . VAL B 1 238 ? 36.830 76.056 -110.828 1.00 34.11 238 VAL B O 1
ATOM 4609 N N . THR B 1 239 ? 38.363 77.197 -112.030 1.00 28.53 239 THR B N 1
ATOM 4610 C CA . THR B 1 239 ? 39.481 76.788 -111.198 1.00 30.16 239 THR B CA 1
ATOM 4611 C C . THR B 1 239 ? 39.816 77.962 -110.287 1.00 32.85 239 THR B C 1
ATOM 4612 O O . THR B 1 239 ? 40.025 79.081 -110.759 1.00 32.69 239 THR B O 1
ATOM 4616 N N . VAL B 1 240 ? 39.850 77.706 -108.983 1.00 25.46 240 VAL B N 1
ATOM 4617 C CA . VAL B 1 240 ? 40.165 78.747 -108.016 1.00 31.67 240 VAL B CA 1
ATOM 4618 C C . VAL B 1 240 ? 41.672 78.718 -107.777 1.00 38.16 240 VAL B C 1
ATOM 4619 O O . VAL B 1 240 ? 42.186 77.836 -107.082 1.00 30.64 240 VAL B O 1
ATOM 4623 N N . GLU B 1 241 ? 42.375 79.678 -108.371 1.00 39.02 241 GLU B N 1
ATOM 4624 C CA . GLU B 1 241 ? 43.822 79.751 -108.233 1.00 41.17 241 GLU B CA 1
ATOM 4625 C C . GLU B 1 241 ? 44.183 80.113 -106.803 1.00 38.04 241 GLU B C 1
ATOM 4626 O O . GLU B 1 241 ? 43.684 81.097 -106.256 1.00 35.33 241 GLU B O 1
ATOM 4632 N N . GLY B 1 242 ? 45.050 79.305 -106.202 1.00 35.01 242 GLY B N 1
ATOM 4633 C CA . GLY B 1 242 ? 45.468 79.550 -104.836 1.00 40.53 242 GLY B CA 1
ATOM 4634 C C . GLY B 1 242 ? 44.580 78.844 -103.828 1.00 41.66 242 GLY B C 1
ATOM 4635 O O . GLY B 1 242 ? 44.837 78.890 -102.621 1.00 36.78 242 GLY B O 1
ATOM 4636 N N . GLY B 1 243 ? 43.535 78.185 -104.325 1.00 37.73 243 GLY B N 1
ATOM 4637 C CA . GLY B 1 243 ? 42.620 77.477 -103.449 1.00 30.13 243 GLY B CA 1
ATOM 4638 C C . GLY B 1 243 ? 41.580 78.408 -102.861 1.00 32.12 243 GLY B C 1
ATOM 4639 O O . GLY B 1 243 ? 41.818 79.609 -102.726 1.00 35.63 243 GLY B O 1
ATOM 4640 N N . LEU B 1 244 ? 40.425 77.859 -102.505 1.00 33.94 244 LEU B N 1
ATOM 4641 C CA . LEU B 1 244 ? 39.344 78.657 -101.933 1.00 36.38 244 LEU B CA 1
ATOM 4642 C C . LEU B 1 244 ? 39.361 78.633 -100.405 1.00 33.21 244 LEU B C 1
ATOM 4643 O O . LEU B 1 244 ? 39.700 77.620 -99.792 1.00 29.39 244 LEU B O 1
ATOM 4648 N N . SER B 1 245 ? 38.983 79.754 -99.800 1.00 30.70 245 SER B N 1
ATOM 4649 C CA . SER B 1 245 ? 38.919 79.863 -98.346 1.00 33.55 245 SER B CA 1
ATOM 4650 C C . SER B 1 245 ? 37.528 80.328 -97.928 1.00 31.92 245 SER B C 1
ATOM 4651 O O . SER B 1 245 ? 37.037 81.353 -98.411 1.00 31.32 245 SER B O 1
ATOM 4654 N N . VAL B 1 246 ? 36.898 79.569 -97.037 1.00 29.77 246 VAL B N 1
ATOM 4655 C CA . VAL B 1 246 ? 35.576 79.910 -96.522 1.00 27.53 246 VAL B CA 1
ATOM 4656 C C . VAL B 1 246 ? 35.602 79.635 -95.029 1.00 27.78 246 VAL B C 1
ATOM 4657 O O . VAL B 1 246 ? 36.495 78.952 -94.539 1.00 28.88 246 VAL B O 1
ATOM 4661 N N . ILE B 1 247 ? 34.625 80.162 -94.306 1.00 24.24 247 ILE B N 1
ATOM 4662 C CA . ILE B 1 247 ? 34.565 79.937 -92.871 1.00 29.26 247 ILE B CA 1
ATOM 4663 C C . ILE B 1 247 ? 34.090 78.511 -92.623 1.00 34.15 247 ILE B C 1
ATOM 4664 O O . ILE B 1 247 ? 33.049 78.101 -93.145 1.00 31.49 247 ILE B O 1
ATOM 4669 N N . SER B 1 248 ? 34.859 77.751 -91.847 1.00 27.53 248 SER B N 1
ATOM 4670 C CA . SER B 1 248 ? 34.494 76.374 -91.527 1.00 31.77 248 SER B CA 1
ATOM 4671 C C . SER B 1 248 ? 35.431 75.783 -90.481 1.00 33.91 248 SER B C 1
ATOM 4672 O O . SER B 1 248 ? 36.641 76.005 -90.523 1.00 37.21 248 SER B O 1
ATOM 4675 N N . PRO B 1 249 ? 34.877 75.027 -89.515 1.00 31.95 249 PRO B N 1
ATOM 4676 C CA . PRO B 1 249 ? 35.678 74.404 -88.454 1.00 35.36 249 PRO B CA 1
ATOM 4677 C C . PRO B 1 249 ? 36.703 73.435 -89.031 1.00 39.43 249 PRO B C 1
ATOM 4678 O O . PRO B 1 249 ? 37.750 73.186 -88.443 1.00 43.32 249 PRO B O 1
ATOM 4682 N N . LYS B 1 250 ? 36.379 72.893 -90.197 1.00 46.54 250 LYS B N 1
ATOM 4683 C CA . LYS B 1 250 ? 37.234 71.942 -90.891 1.00 50.28 250 LYS B CA 1
ATOM 4684 C C . LYS B 1 250 ? 37.452 72.486 -92.298 1.00 55.70 250 LYS B C 1
ATOM 4685 O O . LYS B 1 250 ? 36.484 72.788 -93.001 1.00 56.53 250 LYS B O 1
ATOM 4691 N N . TRP B 1 251 ? 38.710 72.629 -92.707 1.00 50.72 251 TRP B N 1
ATOM 4692 C CA . TRP B 1 251 ? 38.993 73.143 -94.042 1.00 54.15 251 TRP B CA 1
ATOM 4693 C C . TRP B 1 251 ? 40.476 73.086 -94.385 1.00 55.01 251 TRP B C 1
ATOM 4694 O O . TRP B 1 251 ? 40.882 72.358 -95.293 1.00 58.79 251 TRP B O 1
ATOM 4705 N N . GLY B 1 321 ? 16.474 79.519 -83.075 1.00 26.27 321 GLY B N 1
ATOM 4706 C CA . GLY B 1 321 ? 15.259 79.762 -83.829 1.00 29.72 321 GLY B CA 1
ATOM 4707 C C . GLY B 1 321 ? 15.235 78.945 -85.106 1.00 30.26 321 GLY B C 1
ATOM 4708 O O . GLY B 1 321 ? 15.542 77.752 -85.086 1.00 34.40 321 GLY B O 1
ATOM 4709 N N . VAL B 1 322 ? 14.873 79.583 -86.216 1.00 33.53 322 VAL B N 1
ATOM 4710 C CA . VAL B 1 322 ? 14.827 78.901 -87.506 1.00 35.92 322 VAL B CA 1
ATOM 4711 C C . VAL B 1 322 ? 16.201 78.359 -87.900 1.00 39.63 322 VAL B C 1
ATOM 4712 O O . VAL B 1 322 ? 16.297 77.428 -88.704 1.00 42.41 322 VAL B O 1
ATOM 4716 N N . GLU B 1 323 ? 17.259 78.936 -87.331 1.00 36.44 323 GLU B N 1
ATOM 4717 C CA . GLU B 1 323 ? 18.619 78.498 -87.637 1.00 41.82 323 GLU B CA 1
ATOM 4718 C C . GLU B 1 323 ? 18.871 77.071 -87.168 1.00 45.63 323 GLU B C 1
ATOM 4719 O O . GLU B 1 323 ? 19.678 76.351 -87.760 1.00 51.66 323 GLU B O 1
ATOM 4725 N N . GLU B 1 324 ? 18.191 76.670 -86.097 1.00 43.38 324 GLU B N 1
ATOM 4726 C CA . GLU B 1 324 ? 18.383 75.341 -85.523 1.00 47.94 324 GLU B CA 1
ATOM 4727 C C . GLU B 1 324 ? 17.705 74.202 -86.269 1.00 51.05 324 GLU B C 1
ATOM 4728 O O . GLU B 1 324 ? 18.127 73.050 -86.169 1.00 52.49 324 GLU B O 1
ATOM 4734 N N . ASN B 1 325 ? 16.655 74.517 -87.015 1.00 50.94 325 ASN B N 1
ATOM 4735 C CA . ASN B 1 325 ? 15.939 73.486 -87.746 1.00 50.59 325 ASN B CA 1
ATOM 4736 C C . ASN B 1 325 ? 15.924 73.703 -89.257 1.00 49.54 325 ASN B C 1
ATOM 4737 O O . ASN B 1 325 ? 16.909 73.410 -89.944 1.00 42.84 325 ASN B O 1
ATOM 4742 N N . ILE B 1 326 ? 14.798 74.208 -89.760 1.00 41.09 326 ILE B N 1
ATOM 4743 C CA . ILE B 1 326 ? 14.608 74.455 -91.188 1.00 46.92 326 ILE B CA 1
ATOM 4744 C C . ILE B 1 326 ? 15.835 75.001 -91.913 1.00 47.16 326 ILE B C 1
ATOM 4745 O O . ILE B 1 326 ? 16.285 74.433 -92.909 1.00 51.05 326 ILE B O 1
ATOM 4750 N N . CYS B 1 327 ? 16.371 76.104 -91.414 1.00 36.51 327 CYS B N 1
ATOM 4751 C CA . CYS B 1 327 ? 17.527 76.718 -92.033 1.00 36.77 327 CYS B CA 1
ATOM 4752 C C . CYS B 1 327 ? 18.772 75.820 -92.034 1.00 41.25 327 CYS B C 1
ATOM 4753 O O . CYS B 1 327 ? 19.801 76.167 -92.624 1.00 45.68 327 CYS B O 1
ATOM 4756 N N . THR B 1 328 ? 18.676 74.666 -91.378 1.00 49.68 328 THR B N 1
ATOM 4757 C CA . THR B 1 328 ? 19.786 73.712 -91.335 1.00 55.98 328 THR B CA 1
ATOM 4758 C C . THR B 1 328 ? 19.361 72.314 -91.811 1.00 57.93 328 THR B C 1
ATOM 4759 O O . THR B 1 328 ? 19.949 71.306 -91.408 1.00 57.56 328 THR B O 1
ATOM 4763 N N . MET B 1 329 ? 18.332 72.281 -92.664 1.00 52.62 329 MET B N 1
ATOM 4764 C CA . MET B 1 329 ? 17.787 71.060 -93.275 1.00 39.93 329 MET B CA 1
ATOM 4765 C C . MET B 1 329 ? 18.958 70.129 -93.632 1.00 44.67 329 MET B C 1
ATOM 4766 O O . MET B 1 329 ? 19.846 70.517 -94.396 1.00 34.32 329 MET B O 1
ATOM 4771 N N . LYS B 1 330 ? 18.978 68.922 -93.063 1.00 42.97 330 LYS B N 1
ATOM 4772 C CA . LYS B 1 330 ? 20.050 67.962 -93.345 1.00 32.31 330 LYS B CA 1
ATOM 4773 C C . LYS B 1 330 ? 19.911 67.552 -94.797 1.00 27.59 330 LYS B C 1
ATOM 4774 O O . LYS B 1 330 ? 18.871 67.030 -95.199 1.00 31.72 330 LYS B O 1
ATOM 4780 N N . LEU B 1 331 ?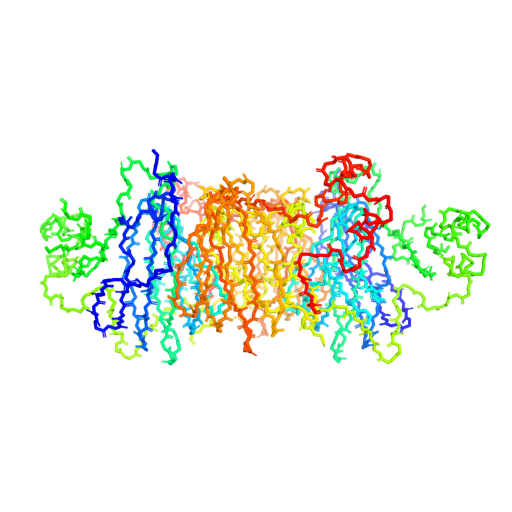 20.959 67.764 -95.587 1.00 18.33 331 LEU B N 1
ATOM 4781 C CA . LEU B 1 331 ? 20.880 67.450 -97.001 1.00 16.79 331 LEU B CA 1
ATOM 4782 C C . LEU B 1 331 ? 21.972 66.553 -97.553 1.00 23.33 331 LEU B C 1
ATOM 4783 O O . LEU B 1 331 ? 22.289 66.600 -98.748 1.00 25.82 331 LEU B O 1
ATOM 4788 N N . HIS B 1 332 ? 22.544 65.725 -96.691 1.00 25.07 332 HIS B N 1
ATOM 4789 C CA . HIS B 1 332 ? 23.575 64.806 -97.132 1.00 27.52 332 HIS B CA 1
ATOM 4790 C C . HIS B 1 332 ? 23.695 63.657 -96.144 1.00 31.29 332 HIS B C 1
ATOM 4791 O O . HIS B 1 332 ? 23.491 63.826 -94.939 1.00 28.72 332 HIS B O 1
ATOM 4798 N N . GLU B 1 333 ? 24.006 62.480 -96.671 1.00 29.08 333 GLU B N 1
ATOM 4799 C CA . GLU B 1 333 ? 24.126 61.281 -95.864 1.00 27.20 333 GLU B CA 1
ATOM 4800 C C . GLU B 1 333 ? 25.024 60.287 -96.592 1.00 27.42 333 GLU B C 1
ATOM 4801 O O . GLU B 1 333 ? 24.965 60.180 -97.818 1.00 24.83 333 GLU B O 1
ATOM 4807 N N . ASN B 1 334 ? 25.857 59.562 -95.853 1.00 21.70 334 ASN B N 1
ATOM 4808 C CA . ASN B 1 334 ? 26.691 58.564 -96.500 1.00 23.44 334 ASN B CA 1
ATOM 4809 C C . ASN B 1 334 ? 25.775 57.393 -96.815 1.00 20.71 334 ASN B C 1
ATOM 4810 O O . ASN B 1 334 ? 24.906 57.057 -96.013 1.00 22.71 334 ASN B O 1
ATOM 4815 N N . ILE B 1 335 ? 25.949 56.778 -97.979 1.00 21.55 335 ILE B N 1
ATOM 4816 C CA . ILE B 1 335 ? 25.111 55.633 -98.329 1.00 23.45 335 ILE B CA 1
ATOM 4817 C C . ILE B 1 335 ? 25.928 54.381 -98.638 1.00 19.25 335 ILE B C 1
ATOM 4818 O O . ILE B 1 335 ? 25.440 53.266 -98.470 1.00 22.66 335 ILE B O 1
ATOM 4823 N N . ALA B 1 336 ? 27.172 54.570 -99.072 1.00 22.32 336 ALA B N 1
ATOM 4824 C CA . ALA B 1 336 ? 28.023 53.456 -99.472 1.00 23.02 336 ALA B CA 1
ATOM 4825 C C . ALA B 1 336 ? 28.890 52.741 -98.440 1.00 26.17 336 ALA B C 1
ATOM 4826 O O . ALA B 1 336 ? 29.327 51.623 -98.703 1.00 27.07 336 ALA B O 1
ATOM 4828 N N . ARG B 1 337 ? 29.151 53.355 -97.286 1.00 26.66 337 ARG B N 1
ATOM 4829 C CA . ARG B 1 337 ? 29.980 52.703 -96.269 1.00 24.07 337 ARG B CA 1
ATOM 4830 C C . ARG B 1 337 ? 29.441 51.326 -95.902 1.00 28.58 337 ARG B C 1
ATOM 4831 O O . ARG B 1 337 ? 28.261 51.171 -95.601 1.00 27.95 337 ARG B O 1
ATOM 4839 N N . PRO B 1 338 ? 30.316 50.311 -95.896 1.00 31.16 338 PRO B N 1
ATOM 4840 C CA . PRO B 1 338 ? 29.958 48.927 -95.570 1.00 33.11 338 PRO B CA 1
ATOM 4841 C C . PRO B 1 338 ? 29.099 48.779 -94.317 1.00 25.81 338 PRO B C 1
ATOM 4842 O O . PRO B 1 338 ? 28.121 48.042 -94.318 1.00 27.21 338 PRO B O 1
ATOM 4846 N N . SER B 1 339 ? 29.470 49.488 -93.255 1.00 30.43 339 SER B N 1
ATOM 4847 C CA . SER B 1 339 ? 28.757 49.409 -91.981 1.00 29.58 339 SER B CA 1
ATOM 4848 C C . SER B 1 339 ? 27.308 49.909 -91.995 1.00 31.85 339 SER B C 1
ATOM 4849 O O . SER B 1 339 ? 26.564 49.670 -91.045 1.00 36.10 339 SER B O 1
ATOM 4852 N N . ARG B 1 340 ? 26.903 50.593 -93.060 1.00 28.95 340 ARG B N 1
ATOM 4853 C CA . ARG B 1 340 ? 25.534 51.102 -93.152 1.00 33.83 340 ARG B CA 1
ATOM 4854 C C . ARG B 1 340 ? 24.574 50.128 -93.835 1.00 30.98 340 ARG B C 1
ATOM 4855 O O . ARG B 1 340 ? 23.411 50.455 -94.080 1.00 30.92 340 ARG B O 1
ATOM 4863 N N . ALA B 1 341 ? 25.062 48.929 -94.123 1.00 25.41 341 ALA B N 1
ATOM 4864 C CA . ALA B 1 341 ? 24.257 47.907 -94.783 1.00 30.78 341 ALA B CA 1
ATOM 4865 C C . ALA B 1 341 ? 22.970 47.562 -94.032 1.00 27.78 341 ALA B C 1
ATOM 4866 O O . ALA B 1 341 ? 22.970 47.405 -92.807 1.00 24.77 341 ALA B O 1
ATOM 4868 N N . ASP B 1 342 ? 21.879 47.428 -94.780 1.00 22.26 342 ASP B N 1
ATOM 4869 C CA . ASP B 1 342 ? 20.586 47.085 -94.201 1.00 26.02 342 ASP B CA 1
ATOM 4870 C C . ASP B 1 342 ? 20.301 45.601 -94.405 1.00 26.49 342 ASP B C 1
ATOM 4871 O O . ASP B 1 342 ? 19.583 44.985 -93.618 1.00 28.17 342 ASP B O 1
ATOM 4876 N N . PHE B 1 343 ? 20.872 45.045 -95.471 1.00 28.40 343 PHE B N 1
ATOM 4877 C CA . PHE B 1 343 ? 20.767 43.620 -95.798 1.00 22.12 343 PHE B CA 1
ATOM 4878 C C . PHE B 1 343 ? 22.218 43.179 -95.989 1.00 25.33 343 PHE B C 1
ATOM 4879 O O . PHE B 1 343 ? 23.007 43.906 -96.591 1.00 19.80 343 PHE B O 1
ATOM 4887 N N . TYR B 1 344 ? 22.576 42.000 -95.492 1.00 25.32 344 TYR B N 1
ATOM 4888 C CA . TYR B 1 344 ? 23.954 41.544 -95.634 1.00 24.39 344 TYR B CA 1
ATOM 4889 C C . TYR B 1 344 ? 24.132 40.036 -95.535 1.00 28.88 344 TYR B C 1
ATOM 4890 O O . TYR B 1 344 ? 23.569 39.386 -94.654 1.00 27.83 344 TYR B O 1
ATOM 4899 N N . ASN B 1 345 ? 24.921 39.504 -96.469 1.00 30.76 345 ASN B N 1
ATOM 4900 C CA . ASN B 1 345 ? 25.270 38.084 -96.559 1.00 26.75 345 ASN B CA 1
ATOM 4901 C C . ASN B 1 345 ? 26.749 38.125 -96.931 1.00 30.29 345 ASN B C 1
ATOM 4902 O O . ASN B 1 345 ? 27.100 38.418 -98.078 1.00 27.52 345 ASN B O 1
ATOM 4907 N N . PRO B 1 346 ? 27.636 37.824 -95.969 1.00 34.64 346 PRO B N 1
ATOM 4908 C CA . PRO B 1 346 ? 29.086 37.841 -96.200 1.00 31.29 346 PRO B CA 1
ATOM 4909 C C . PRO B 1 346 ? 29.584 37.171 -97.479 1.00 24.16 346 PRO B C 1
ATOM 4910 O O . PRO B 1 346 ? 30.646 37.523 -97.989 1.00 27.91 346 PRO B O 1
ATOM 4914 N N . LYS B 1 347 ? 28.819 36.226 -98.009 1.00 22.56 347 LYS B N 1
ATOM 4915 C CA . LYS B 1 347 ? 29.240 35.528 -99.213 1.00 28.16 347 LYS B CA 1
ATOM 4916 C C . LYS B 1 347 ? 28.514 35.944 -100.493 1.00 34.50 347 LYS B C 1
ATOM 4917 O O . LYS B 1 347 ? 28.754 35.357 -101.553 1.00 31.41 347 LYS B O 1
ATOM 4923 N N . ALA B 1 348 ? 27.638 36.948 -100.404 1.00 27.87 348 ALA B N 1
ATOM 4924 C CA . ALA B 1 348 ? 26.887 37.410 -101.572 1.00 25.18 348 ALA B CA 1
ATOM 4925 C C . ALA B 1 348 ? 26.973 38.919 -101.822 1.00 22.85 348 ALA B C 1
ATOM 4926 O O . ALA B 1 348 ? 27.160 39.353 -102.959 1.00 25.90 348 ALA B O 1
ATOM 4928 N N . GLY B 1 349 ? 26.825 39.718 -100.768 1.00 24.56 349 GLY B N 1
ATOM 4929 C CA . GLY B 1 349 ? 26.893 41.160 -100.930 1.00 20.69 349 GLY B CA 1
ATOM 4930 C C . GLY B 1 349 ? 26.117 41.930 -99.877 1.00 27.79 349 GLY B C 1
ATOM 4931 O O . GLY B 1 349 ? 25.834 41.406 -98.800 1.00 24.85 349 GLY B O 1
ATOM 4932 N N . ARG B 1 350 ? 25.766 43.178 -100.184 1.00 24.29 350 ARG B N 1
ATOM 4933 C CA . ARG B 1 350 ? 25.025 44.000 -99.238 1.00 19.97 350 ARG B CA 1
ATOM 4934 C C . ARG B 1 350 ? 24.118 45.024 -99.916 1.00 23.42 350 ARG B C 1
ATOM 4935 O O . ARG B 1 350 ? 24.356 45.428 -101.053 1.00 18.60 350 ARG B O 1
ATOM 4943 N N . ILE B 1 351 ? 23.070 45.433 -99.208 1.00 17.86 351 ILE B N 1
ATOM 4944 C CA . ILE B 1 351 ? 22.128 46.417 -99.723 1.00 22.56 351 ILE B CA 1
ATOM 4945 C C . ILE B 1 351 ? 21.878 47.452 -98.637 1.00 23.01 351 ILE B C 1
ATOM 4946 O O . ILE B 1 351 ? 21.600 47.099 -97.485 1.00 22.80 351 ILE B O 1
ATOM 4951 N N . SER B 1 352 ? 21.982 48.723 -99.006 1.00 17.01 352 SER B N 1
ATOM 4952 C CA . SER B 1 352 ? 21.761 49.814 -98.060 1.00 23.85 352 SER B CA 1
ATOM 4953 C C . SER B 1 352 ? 20.681 50.733 -98.613 1.00 19.59 352 SER B C 1
ATOM 4954 O O . SER B 1 352 ? 20.685 51.057 -99.799 1.00 16.82 352 SER B O 1
ATOM 4957 N N . THR B 1 353 ? 19.755 51.144 -97.752 1.00 22.28 353 THR B N 1
ATOM 4958 C CA . THR B 1 353 ? 18.654 52.007 -98.175 1.00 21.24 353 THR B CA 1
ATOM 4959 C C . THR B 1 353 ? 18.713 53.395 -97.553 1.00 20.83 353 THR B C 1
ATOM 4960 O O . THR B 1 353 ? 18.975 53.546 -96.367 1.00 22.52 353 THR B O 1
ATOM 4964 N N . LEU B 1 354 ? 18.473 54.407 -98.378 1.00 21.05 354 LEU B N 1
ATOM 4965 C CA . LEU B 1 354 ? 18.457 55.797 -97.937 1.00 17.79 354 LEU B CA 1
ATOM 4966 C C . LEU B 1 354 ? 17.115 56.359 -98.387 1.00 18.36 354 LEU B C 1
ATOM 4967 O O . LEU B 1 354 ? 16.860 56.489 -99.578 1.00 17.21 354 LEU B O 1
ATOM 4972 N N . ASN B 1 355 ? 16.250 56.661 -97.429 1.00 15.62 355 ASN B N 1
ATOM 4973 C CA . ASN B 1 355 ? 14.933 57.190 -97.739 1.00 20.85 355 ASN B CA 1
ATOM 4974 C C . ASN B 1 355 ? 14.563 58.285 -96.743 1.00 22.50 355 ASN B C 1
ATOM 4975 O O . ASN B 1 355 ? 15.416 58.772 -95.998 1.00 20.91 355 ASN B O 1
ATOM 4980 N N . SER B 1 356 ? 13.287 58.658 -96.724 1.00 20.01 356 SER B N 1
ATOM 4981 C CA . SER B 1 356 ? 12.815 59.714 -95.844 1.00 21.10 356 SER B CA 1
ATOM 4982 C C . SER B 1 356 ? 12.913 59.387 -94.354 1.00 20.83 356 SER B C 1
ATOM 4983 O O . SER B 1 356 ? 12.823 60.286 -93.520 1.00 20.12 356 SER B O 1
ATOM 4986 N N . LEU B 1 357 ? 13.105 58.114 -94.016 1.00 22.50 357 LEU B N 1
ATOM 4987 C CA . LEU B 1 357 ? 13.233 57.736 -92.611 1.00 26.92 357 LEU B CA 1
ATOM 4988 C C . LEU B 1 357 ? 14.650 58.020 -92.121 1.00 23.59 357 LEU B C 1
ATOM 4989 O O . LEU B 1 357 ? 14.918 58.001 -90.918 1.00 25.29 357 LEU B O 1
ATOM 4994 N N . THR B 1 358 ? 15.560 58.273 -93.055 1.00 23.96 358 THR B N 1
ATOM 4995 C CA . THR B 1 358 ? 16.937 58.600 -92.699 1.00 28.29 358 THR B CA 1
ATOM 4996 C C . THR B 1 358 ? 17.204 60.073 -92.970 1.00 31.23 358 THR B C 1
ATOM 4997 O O . THR B 1 358 ? 17.806 60.769 -92.155 1.00 37.30 358 THR B O 1
ATOM 5001 N N . LEU B 1 359 ? 16.754 60.538 -94.127 1.00 22.62 359 LEU B N 1
ATOM 5002 C CA . LEU B 1 359 ? 16.925 61.927 -94.523 1.00 26.52 359 LEU B CA 1
ATOM 5003 C C . LEU B 1 359 ? 15.505 62.461 -94.735 1.00 27.95 359 LEU B C 1
ATOM 5004 O O . LEU B 1 359 ? 14.951 62.365 -95.830 1.00 23.38 359 LEU B O 1
ATOM 5009 N N . PRO B 1 360 ? 14.895 63.028 -93.675 1.00 26.67 360 PRO B N 1
ATOM 5010 C CA . PRO B 1 360 ? 13.533 63.571 -93.717 1.00 20.68 360 PRO B CA 1
ATOM 5011 C C . PRO B 1 360 ? 13.182 64.536 -94.841 1.00 20.06 360 PRO B C 1
ATOM 5012 O O . PRO B 1 360 ? 12.023 64.616 -95.245 1.00 22.25 360 PRO B O 1
ATOM 5016 N N . ALA B 1 361 ? 14.169 65.267 -95.346 1.00 25.49 361 ALA B N 1
ATOM 5017 C CA . ALA B 1 361 ? 13.921 66.209 -96.435 1.00 28.25 361 ALA B CA 1
ATOM 5018 C C . ALA B 1 361 ? 13.404 65.483 -97.685 1.00 25.55 361 ALA B C 1
ATOM 5019 O O . ALA B 1 361 ? 12.688 66.062 -98.504 1.00 26.46 361 ALA B O 1
ATOM 5021 N N . LEU B 1 362 ? 13.762 64.213 -97.822 1.00 19.82 362 LEU B N 1
ATOM 5022 C CA . LEU B 1 362 ? 13.347 63.428 -98.975 1.00 19.15 362 LEU B CA 1
ATOM 5023 C C . LEU B 1 362 ? 11.835 63.259 -99.071 1.00 23.72 362 LEU B C 1
ATOM 5024 O O . LEU B 1 362 ? 11.298 63.034 -100.154 1.00 21.71 362 LEU B O 1
ATOM 5029 N N . ARG B 1 363 ? 11.146 63.380 -97.943 1.00 22.74 363 ARG B N 1
ATOM 5030 C CA . ARG B 1 363 ? 9.699 63.234 -97.940 1.00 24.74 363 ARG B CA 1
ATOM 5031 C C . ARG B 1 363 ? 9.036 64.220 -98.902 1.00 26.58 363 ARG B C 1
ATOM 5032 O O . ARG B 1 363 ? 8.107 63.864 -99.622 1.00 25.98 363 ARG B O 1
ATOM 5040 N N . GLN B 1 364 ? 9.522 65.453 -98.936 1.00 20.61 364 GLN B N 1
ATOM 5041 C CA . GLN B 1 364 ? 8.942 66.438 -99.843 1.00 25.39 364 GLN B CA 1
ATOM 5042 C C . GLN B 1 364 ? 9.483 66.363 -101.270 1.00 26.86 364 GLN B C 1
ATOM 5043 O O . GLN B 1 364 ? 8.880 66.918 -102.184 1.00 27.94 364 GLN B O 1
ATOM 5049 N N . PHE B 1 365 ? 10.602 65.669 -101.469 1.00 23.73 365 PHE B N 1
ATOM 5050 C CA . PHE B 1 365 ? 11.199 65.584 -102.801 1.00 20.76 365 PHE B CA 1
ATOM 5051 C C . PHE B 1 365 ? 10.884 64.320 -103.597 1.00 24.65 365 PHE B C 1
ATOM 5052 O O . PHE B 1 365 ? 11.257 64.214 -104.767 1.00 22.90 365 PHE B O 1
ATOM 5060 N N . GLY B 1 366 ? 10.205 63.367 -102.967 1.00 19.89 366 GLY B N 1
ATOM 5061 C CA . GLY B 1 366 ? 9.844 62.133 -103.653 1.00 21.15 366 GLY B CA 1
ATOM 5062 C C . GLY B 1 366 ? 10.996 61.305 -104.206 1.00 25.36 366 GLY B C 1
ATOM 5063 O O . GLY B 1 366 ? 10.894 60.728 -105.296 1.00 20.12 366 GLY B O 1
ATOM 5064 N N . LEU B 1 367 ? 12.091 61.226 -103.460 1.00 19.71 367 LEU B N 1
ATOM 5065 C CA . LEU B 1 367 ? 13.241 60.453 -103.908 1.00 20.68 367 LEU B CA 1
ATOM 5066 C C . LEU B 1 367 ? 13.881 59.628 -102.807 1.00 17.49 367 LEU B C 1
ATOM 5067 O O . LEU B 1 367 ? 13.863 60.004 -101.645 1.00 19.70 367 LEU B O 1
ATOM 5072 N N . SER B 1 368 ? 14.445 58.492 -103.194 1.00 18.49 368 SER B N 1
ATOM 5073 C CA . SER B 1 368 ? 15.155 57.621 -102.269 1.00 16.44 368 SER B CA 1
ATOM 5074 C C . SER B 1 368 ? 16.192 56.869 -103.086 1.00 14.00 368 SER B C 1
ATOM 5075 O O . SER B 1 368 ? 16.274 57.031 -104.303 1.00 13.92 368 SER B O 1
ATOM 5078 N N . ALA B 1 369 ? 16.994 56.049 -102.425 1.00 19.54 369 ALA B N 1
ATOM 5079 C CA . ALA B 1 369 ? 18.015 55.304 -103.141 1.00 22.72 369 ALA B CA 1
ATOM 5080 C C . ALA B 1 369 ? 18.519 54.110 -102.362 1.00 19.52 369 ALA B C 1
ATOM 5081 O O . ALA B 1 369 ? 18.228 53.952 -101.179 1.00 16.06 369 ALA B O 1
ATOM 5083 N N . GLN B 1 370 ? 19.264 53.261 -103.058 1.00 20.40 370 GLN B N 1
ATOM 5084 C CA . GLN B 1 370 ? 19.880 52.102 -102.442 1.00 17.72 370 GLN B CA 1
ATOM 5085 C C . GLN B 1 370 ? 21.283 51.988 -103.015 1.00 22.48 370 GLN B C 1
ATOM 5086 O O . GLN B 1 370 ? 21.551 52.448 -104.127 1.00 17.07 370 GLN B O 1
ATOM 5092 N N . TYR B 1 371 ? 22.190 51.428 -102.227 1.00 14.77 371 TYR B N 1
ATOM 5093 C CA . TYR B 1 371 ? 23.543 51.205 -102.702 1.00 20.67 371 TYR B CA 1
ATOM 5094 C C . TYR B 1 371 ? 23.711 49.708 -102.561 1.00 19.59 371 TYR B C 1
ATOM 5095 O O . TYR B 1 371 ? 23.497 49.148 -101.481 1.00 22.43 371 TYR B O 1
ATOM 5104 N N . VAL B 1 372 ? 24.052 49.059 -103.663 1.00 19.28 372 VAL B N 1
ATOM 5105 C CA . VAL B 1 372 ? 24.200 47.618 -103.668 1.00 18.82 372 VAL B CA 1
ATOM 5106 C C . VAL B 1 372 ? 25.615 47.180 -104.021 1.00 24.76 372 VAL B C 1
ATOM 5107 O O . VAL B 1 372 ? 26.224 47.698 -104.962 1.00 21.05 372 VAL B O 1
ATOM 5111 N N . VAL B 1 373 ? 26.130 46.228 -103.250 1.00 24.02 373 VAL B N 1
ATOM 5112 C CA . VAL B 1 373 ? 27.456 45.677 -103.502 1.00 23.52 373 VAL B CA 1
ATOM 5113 C C . VAL B 1 373 ? 27.315 44.165 -103.604 1.00 22.92 373 VAL B C 1
ATOM 5114 O O . VAL B 1 373 ? 26.901 43.509 -102.650 1.00 20.87 373 VAL B O 1
ATOM 5118 N N . LEU B 1 374 ? 27.625 43.623 -104.777 1.00 23.17 374 LEU B N 1
ATOM 5119 C CA . LEU B 1 374 ? 27.558 42.184 -104.995 1.00 24.55 374 LEU B CA 1
ATOM 5120 C C . LEU B 1 374 ? 28.972 41.679 -105.203 1.00 27.60 374 LEU B C 1
ATOM 5121 O O . LEU B 1 374 ? 29.739 42.243 -105.986 1.00 25.30 374 LEU B O 1
ATOM 5126 N N . TYR B 1 375 ? 29.328 40.633 -104.470 1.00 30.16 375 TYR B N 1
ATOM 5127 C CA . TYR B 1 375 ? 30.652 40.059 -104.593 1.00 31.75 375 TYR B CA 1
ATOM 5128 C C . TYR B 1 375 ? 30.616 39.094 -105.767 1.00 34.39 375 TYR B C 1
ATOM 5129 O O . TYR B 1 375 ? 29.548 38.837 -1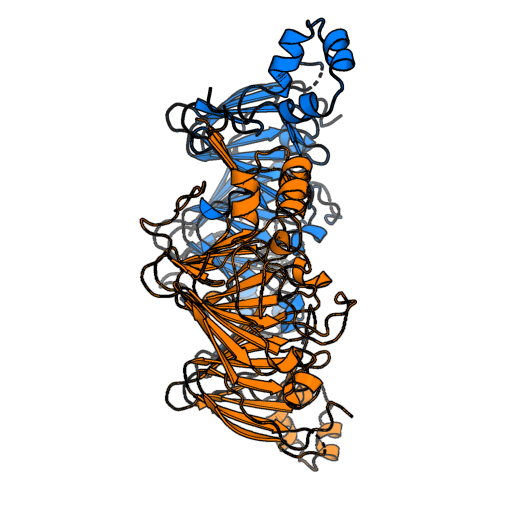06.334 1.00 29.29 375 TYR B O 1
ATOM 5138 N N . ARG B 1 376 ? 31.784 38.573 -106.132 1.00 36.71 376 ARG B N 1
ATOM 5139 C CA . ARG B 1 376 ? 31.909 37.639 -107.245 1.00 31.00 376 ARG B CA 1
ATOM 5140 C C . ARG B 1 376 ? 30.812 36.586 -107.194 1.00 23.85 376 ARG B C 1
ATOM 5141 O O . ARG B 1 376 ? 30.670 35.866 -106.205 1.00 28.01 376 ARG B O 1
ATOM 5149 N N . ASN B 1 377 ? 30.030 36.516 -108.267 1.00 24.26 377 ASN B N 1
ATOM 5150 C CA . ASN B 1 377 ? 28.936 35.561 -108.383 1.00 29.01 377 ASN B CA 1
ATOM 5151 C C . ASN B 1 377 ? 27.769 35.817 -107.434 1.00 26.41 377 ASN B C 1
ATOM 5152 O O . ASN B 1 377 ? 26.803 35.053 -107.414 1.00 28.90 377 ASN B O 1
ATOM 5157 N N . GLY B 1 378 ? 27.855 36.889 -106.655 1.00 26.47 378 GLY B N 1
ATOM 5158 C CA . GLY B 1 378 ? 26.784 37.207 -105.726 1.00 25.50 378 GLY B CA 1
ATOM 5159 C C . GLY B 1 378 ? 25.514 37.561 -106.470 1.00 23.46 378 GLY B C 1
ATOM 5160 O O . GLY B 1 378 ? 25.546 38.299 -107.457 1.00 24.33 378 GLY B O 1
ATOM 5161 N N . ILE B 1 379 ? 24.388 37.047 -105.995 1.00 27.77 379 ILE B N 1
ATOM 5162 C CA . ILE B 1 379 ? 23.114 37.303 -106.651 1.00 25.02 379 ILE B CA 1
ATOM 5163 C C . ILE B 1 379 ? 22.090 38.083 -105.831 1.00 26.68 379 ILE B C 1
ATOM 5164 O O . ILE B 1 379 ? 21.909 37.841 -104.637 1.00 23.37 379 ILE B O 1
ATOM 5169 N N . TYR B 1 380 ? 21.433 39.031 -106.493 1.00 29.88 380 TYR B N 1
ATOM 5170 C CA . TYR B 1 380 ? 20.359 39.808 -105.883 1.00 24.50 380 TYR B CA 1
ATOM 5171 C C . TYR B 1 380 ? 19.159 39.195 -106.616 1.00 22.27 380 TYR B C 1
ATOM 5172 O O . TYR B 1 380 ? 18.827 39.601 -107.733 1.00 18.65 380 TYR B O 1
ATOM 5181 N N . SER B 1 381 ? 18.542 38.194 -105.994 1.00 22.16 381 SER B N 1
ATOM 5182 C CA . SER B 1 381 ? 17.422 37.473 -106.598 1.00 24.31 381 SER B CA 1
ATOM 5183 C C . SER B 1 381 ? 16.294 38.344 -107.148 1.00 25.44 381 SER B C 1
ATOM 5184 O O . SER B 1 381 ? 16.130 39.496 -106.747 1.00 22.75 381 SER B O 1
ATOM 5187 N N . PRO B 1 382 ? 15.503 37.796 -108.090 1.00 24.75 382 PRO B N 1
ATOM 5188 C CA . PRO B 1 382 ? 14.385 38.512 -108.709 1.00 22.78 382 PRO B CA 1
ATOM 5189 C C . PRO B 1 382 ? 13.534 39.288 -107.708 1.00 24.45 382 PRO B C 1
ATOM 5190 O O . PRO B 1 382 ? 12.971 38.723 -106.769 1.00 21.27 382 PRO B O 1
ATOM 5194 N N . HIS B 1 383 ? 13.456 40.597 -107.926 1.00 26.28 383 HIS B N 1
ATOM 5195 C CA . HIS B 1 383 ? 12.691 41.493 -107.073 1.00 17.34 383 HIS B CA 1
ATOM 5196 C C . HIS B 1 383 ? 12.129 42.612 -107.940 1.00 19.44 383 HIS B C 1
ATOM 5197 O O . HIS B 1 383 ? 12.531 42.768 -109.094 1.00 24.87 383 HIS B O 1
ATOM 5204 N N . TRP B 1 384 ? 11.189 43.375 -107.390 1.00 17.96 384 TRP B N 1
ATOM 5205 C CA . TRP B 1 384 ? 10.611 44.507 -108.106 1.00 18.70 384 TRP B CA 1
ATOM 5206 C C . TRP B 1 384 ? 10.261 45.615 -107.122 1.00 16.16 384 TRP B C 1
ATOM 5207 O O . TRP B 1 384 ? 10.184 45.393 -105.913 1.00 19.13 384 TRP B O 1
ATOM 5218 N N . ASN B 1 385 ? 10.069 46.818 -107.644 1.00 20.10 385 ASN B N 1
ATOM 5219 C CA . ASN B 1 385 ? 9.718 47.946 -106.812 1.00 17.89 385 ASN B CA 1
ATOM 5220 C C . ASN B 1 385 ? 8.225 48.164 -106.976 1.00 14.83 385 ASN B C 1
ATOM 5221 O O . ASN B 1 385 ? 7.728 48.329 -108.087 1.00 17.22 385 ASN B O 1
ATOM 5226 N N . LEU B 1 386 ? 7.517 48.146 -105.856 1.00 12.54 386 LEU B N 1
ATOM 5227 C CA . LEU B 1 386 ? 6.075 48.303 -105.845 1.00 12.42 386 LEU B CA 1
ATOM 5228 C C . LEU B 1 386 ? 5.562 49.676 -106.230 1.00 15.18 386 LEU B C 1
ATOM 5229 O O . LEU B 1 386 ? 4.587 49.794 -106.965 1.00 13.83 386 LEU B O 1
ATOM 5234 N N . ASN B 1 387 ? 6.229 50.711 -105.732 1.00 18.48 387 ASN B N 1
ATOM 5235 C CA . ASN B 1 387 ? 5.770 52.077 -105.935 1.00 18.84 387 ASN B CA 1
ATOM 5236 C C . ASN B 1 387 ? 6.735 53.085 -106.545 1.00 21.56 387 ASN B C 1
ATOM 5237 O O . ASN B 1 387 ? 6.631 54.277 -106.251 1.00 22.55 387 ASN B O 1
ATOM 5242 N N . ALA B 1 388 ? 7.658 52.650 -107.391 1.00 17.56 388 ALA B N 1
ATOM 5243 C CA . ALA B 1 388 ? 8.575 53.619 -107.973 1.00 22.27 388 ALA B CA 1
ATOM 5244 C C . ALA B 1 388 ? 9.384 53.120 -109.153 1.00 18.00 388 ALA B C 1
ATOM 5245 O O . ALA B 1 388 ? 9.692 51.938 -109.246 1.00 18.31 388 ALA B O 1
ATOM 5247 N N . ASN B 1 389 ? 9.704 54.036 -110.062 1.00 17.46 389 ASN B N 1
ATOM 5248 C CA . ASN B 1 389 ? 10.558 53.711 -111.187 1.00 17.45 389 ASN B CA 1
ATOM 5249 C C . ASN B 1 389 ? 11.948 53.767 -110.565 1.00 19.75 389 ASN B C 1
ATOM 5250 O O . ASN B 1 389 ? 12.141 54.413 -109.530 1.00 19.93 389 ASN B O 1
ATOM 5255 N N . SER B 1 390 ? 12.918 53.111 -111.188 1.00 16.96 390 SER B N 1
ATOM 5256 C CA . SER B 1 390 ? 14.269 53.106 -110.645 1.00 21.56 390 SER B CA 1
ATOM 5257 C C . SER B 1 390 ? 15.291 53.350 -111.734 1.00 15.47 390 SER B C 1
ATOM 5258 O O . SER B 1 390 ? 15.036 53.068 -112.905 1.00 21.87 390 SER B O 1
ATOM 5261 N N . VAL B 1 391 ? 16.443 53.881 -111.343 1.00 16.56 391 VAL B N 1
ATOM 5262 C CA . VAL B 1 391 ? 17.527 54.128 -112.290 1.00 17.28 391 VAL B CA 1
ATOM 5263 C C . VAL B 1 391 ? 18.833 53.663 -111.654 1.00 19.39 391 VAL B C 1
ATOM 5264 O O . VAL B 1 391 ? 19.283 54.209 -110.638 1.00 16.73 391 VAL B O 1
ATOM 5268 N N . ILE B 1 392 ? 19.424 52.638 -112.250 1.00 17.86 392 ILE B N 1
ATOM 5269 C CA . ILE B 1 392 ? 20.670 52.083 -111.760 1.00 17.35 392 ILE B CA 1
ATOM 5270 C C . ILE B 1 392 ? 21.861 52.739 -112.438 1.00 16.42 392 ILE B C 1
ATOM 5271 O O . ILE B 1 392 ? 21.857 52.954 -113.648 1.00 19.28 392 ILE B O 1
ATOM 5276 N N . TYR B 1 393 ? 22.869 53.085 -111.648 1.00 16.84 393 TYR B N 1
ATOM 5277 C CA . TYR B 1 393 ? 24.100 53.641 -112.195 1.00 21.33 393 TYR B CA 1
ATOM 5278 C C . TYR B 1 393 ? 25.198 52.783 -111.576 1.00 22.95 393 TYR B C 1
ATOM 5279 O O . TYR B 1 393 ? 25.335 52.736 -110.354 1.00 20.29 393 TYR B O 1
ATOM 5288 N N . VAL B 1 394 ? 25.963 52.087 -112.410 1.00 19.51 394 VAL B N 1
ATOM 5289 C CA . VAL B 1 394 ? 27.024 51.230 -111.893 1.00 23.18 394 VAL B CA 1
ATOM 5290 C C . VAL B 1 394 ? 28.231 52.066 -111.512 1.00 20.66 394 VAL B C 1
ATOM 5291 O O . VAL B 1 394 ? 28.762 52.816 -112.326 1.00 23.54 394 VAL B O 1
ATOM 5295 N N . THR B 1 395 ? 28.649 51.936 -110.260 1.00 20.74 395 THR B N 1
ATOM 5296 C CA . THR B 1 395 ? 29.774 52.698 -109.750 1.00 26.87 395 THR B CA 1
ATOM 5297 C C . THR B 1 395 ? 31.084 51.926 -109.842 1.00 22.82 395 THR B C 1
ATOM 5298 O O . THR B 1 395 ? 32.159 52.513 -109.787 1.00 23.85 395 THR B O 1
ATOM 5302 N N . ARG B 1 396 ? 30.993 50.612 -109.986 1.00 27.85 396 ARG B N 1
ATOM 5303 C CA . ARG B 1 396 ? 32.198 49.807 -110.098 1.00 29.48 396 ARG B CA 1
ATOM 5304 C C . ARG B 1 396 ? 31.903 48.367 -110.468 1.00 27.92 396 ARG B C 1
ATOM 5305 O O . ARG B 1 396 ? 30.838 47.836 -110.159 1.00 27.72 396 ARG B O 1
ATOM 5313 N N . GLY B 1 397 ? 32.855 47.735 -111.144 1.00 24.54 397 GLY B N 1
ATOM 5314 C CA . GLY B 1 397 ? 32.677 46.345 -111.506 1.00 23.22 397 GLY B CA 1
ATOM 5315 C C . GLY B 1 397 ? 31.803 46.085 -112.711 1.00 26.57 397 GLY B C 1
ATOM 5316 O O . GLY B 1 397 ? 31.636 46.938 -113.588 1.00 29.50 397 GLY B O 1
ATOM 5317 N N . LYS B 1 398 ? 31.220 44.894 -112.736 1.00 25.51 398 LYS B N 1
ATOM 5318 C CA . LYS B 1 398 ? 30.396 44.490 -113.853 1.00 28.26 398 LYS B CA 1
ATOM 5319 C C . LYS B 1 398 ? 29.575 43.266 -113.461 1.00 27.01 398 LYS B C 1
ATOM 5320 O O . LYS B 1 398 ? 29.992 42.464 -112.624 1.00 35.72 398 LYS B O 1
ATOM 5326 N N . GLY B 1 399 ? 28.402 43.125 -114.062 1.00 28.17 399 GLY B N 1
ATOM 5327 C CA . GLY B 1 399 ? 27.570 41.983 -113.750 1.00 28.69 399 GLY B CA 1
ATOM 5328 C C . GLY B 1 399 ? 26.487 41.767 -114.780 1.00 22.34 399 GLY B C 1
ATOM 5329 O O . GLY B 1 399 ? 26.263 42.608 -115.645 1.00 29.82 399 GLY B O 1
ATOM 5330 N N . ARG B 1 400 ? 25.814 40.631 -114.680 1.00 23.17 400 ARG B N 1
ATOM 5331 C CA . ARG B 1 400 ? 24.739 40.292 -115.597 1.00 31.78 400 ARG B CA 1
ATOM 5332 C C . ARG B 1 400 ? 23.428 40.786 -114.986 1.00 28.02 400 ARG B C 1
ATOM 5333 O O . ARG B 1 400 ? 23.109 40.465 -113.841 1.00 28.47 400 ARG B O 1
ATOM 5341 N N . VAL B 1 401 ? 22.689 41.586 -115.746 1.00 27.69 401 VAL B N 1
ATOM 5342 C CA . VAL B 1 401 ? 21.418 42.128 -115.281 1.00 24.87 401 VAL B CA 1
ATOM 5343 C C . VAL B 1 401 ? 20.297 41.705 -116.219 1.00 26.45 401 VAL B C 1
ATOM 5344 O O . VAL B 1 401 ? 20.476 41.650 -117.442 1.00 24.72 401 VAL B O 1
ATOM 5348 N N . ARG B 1 402 ? 19.140 41.400 -115.640 1.00 22.82 402 ARG B N 1
ATOM 5349 C CA . ARG B 1 402 ? 17.978 40.978 -116.410 1.00 21.31 402 ARG B CA 1
ATOM 5350 C C . ARG B 1 402 ? 16.729 41.683 -115.895 1.00 22.61 402 ARG B C 1
ATOM 5351 O O . ARG B 1 402 ? 16.452 41.670 -114.695 1.00 25.37 402 ARG B O 1
ATOM 5359 N N . VAL B 1 403 ? 16.000 42.320 -116.806 1.00 23.31 403 VAL B N 1
ATOM 5360 C CA . VAL B 1 403 ? 14.766 43.024 -116.471 1.00 20.43 403 VAL B CA 1
ATOM 5361 C C . VAL B 1 403 ? 13.648 42.385 -117.293 1.00 23.54 403 VAL B C 1
ATOM 5362 O O . VAL B 1 403 ? 13.754 42.275 -118.513 1.00 26.08 403 VAL B O 1
ATOM 5366 N N . VAL B 1 404 ? 12.583 41.966 -116.614 1.00 23.06 404 VAL B N 1
ATOM 5367 C CA . VAL B 1 404 ? 11.443 41.305 -117.244 1.00 20.18 404 VAL B CA 1
ATOM 5368 C C . VAL B 1 404 ? 10.165 42.123 -117.051 1.00 21.26 404 VAL B C 1
ATOM 5369 O O . VAL B 1 404 ? 9.899 42.582 -115.942 1.00 22.12 404 VAL B O 1
ATOM 5373 N N . ASN B 1 405 ? 9.383 42.305 -118.120 1.00 14.93 405 ASN B N 1
ATOM 5374 C CA . ASN B 1 405 ? 8.138 43.078 -118.036 1.00 17.68 405 ASN B CA 1
ATOM 5375 C C . ASN B 1 405 ? 6.900 42.229 -117.732 1.00 19.59 405 ASN B C 1
ATOM 5376 O O . ASN B 1 405 ? 7.019 41.041 -117.417 1.00 21.34 405 ASN B O 1
ATOM 5389 N N . GLN B 1 407 ? 4.814 40.897 -119.611 1.00 27.13 407 GLN B N 1
ATOM 5390 C CA . GLN B 1 407 ? 4.517 39.858 -120.587 1.00 27.57 407 GLN B CA 1
ATOM 5391 C C . GLN B 1 407 ? 5.539 38.731 -120.490 1.00 26.80 407 GLN B C 1
ATOM 5392 O O . GLN B 1 407 ? 5.583 37.847 -121.344 1.00 32.25 407 GLN B O 1
ATOM 5398 N N . GLY B 1 408 ? 6.357 38.772 -119.443 1.00 23.66 408 GLY B N 1
ATOM 5399 C CA . GLY B 1 408 ? 7.363 37.745 -119.237 1.00 25.71 408 GLY B CA 1
ATOM 5400 C C . GLY B 1 408 ? 8.537 37.839 -120.193 1.00 30.26 408 GLY B C 1
ATOM 5401 O O . GLY B 1 408 ? 9.257 36.864 -120.407 1.00 30.03 408 GLY B O 1
ATOM 5402 N N . ASN B 1 409 ? 8.736 39.016 -120.773 1.00 23.64 409 ASN B N 1
ATOM 5403 C CA . ASN B 1 409 ? 9.829 39.219 -121.708 1.00 22.01 409 ASN B CA 1
ATOM 5404 C C . ASN B 1 409 ? 10.953 40.014 -121.065 1.00 25.73 409 ASN B C 1
ATOM 5405 O O . ASN B 1 409 ? 10.713 40.992 -120.350 1.00 21.53 409 ASN B O 1
ATOM 5410 N N . ALA B 1 410 ? 12.182 39.578 -121.308 1.00 22.78 410 ALA B N 1
ATOM 5411 C CA . ALA B 1 410 ? 13.348 40.252 -120.759 1.00 27.09 410 ALA B CA 1
ATOM 5412 C C . ALA B 1 410 ? 13.701 41.458 -121.629 1.00 27.20 410 ALA B C 1
ATOM 5413 O O . ALA B 1 410 ? 14.403 41.320 -122.629 1.00 38.39 410 ALA B O 1
ATOM 5415 N N . VAL B 1 411 ? 13.211 42.635 -121.248 1.00 23.60 411 VAL B N 1
ATOM 5416 C CA . VAL B 1 411 ? 13.467 43.853 -122.005 1.00 21.59 411 VAL B CA 1
ATOM 5417 C C . VAL B 1 411 ? 14.931 44.241 -121.926 1.00 27.04 411 VAL B C 1
ATOM 5418 O O . VAL B 1 411 ? 15.411 45.093 -122.683 1.00 29.13 411 VAL B O 1
ATOM 5422 N N . PHE B 1 412 ? 15.634 43.631 -120.979 1.00 22.75 412 PHE B N 1
ATOM 5423 C CA . PHE B 1 412 ? 17.064 43.829 -120.853 1.00 20.90 412 PHE B CA 1
ATOM 5424 C C . PHE B 1 412 ? 17.647 42.531 -120.340 1.00 29.40 412 PHE B C 1
ATOM 5425 O O . PHE B 1 412 ? 17.085 41.894 -119.446 1.00 24.34 412 PHE B O 1
ATOM 5433 N N . ASP B 1 413 ? 18.775 42.138 -120.918 1.00 25.02 413 ASP B N 1
ATOM 5434 C CA . ASP B 1 413 ? 19.441 40.908 -120.523 1.00 31.06 413 ASP B CA 1
ATOM 5435 C C . ASP B 1 413 ? 20.869 41.000 -121.016 1.00 27.53 413 ASP B C 1
ATOM 5436 O O . ASP B 1 413 ? 21.154 40.680 -122.168 1.00 32.60 413 ASP B O 1
ATOM 5441 N N . GLY B 1 414 ? 21.767 41.454 -120.155 1.00 31.31 414 GLY B N 1
ATOM 5442 C CA . GLY B 1 414 ? 23.149 41.570 -120.571 1.00 32.50 414 GLY B CA 1
ATOM 5443 C C . GLY B 1 414 ? 24.054 42.058 -119.469 1.00 26.82 414 GLY B C 1
ATOM 5444 O O . GLY B 1 414 ? 23.651 42.157 -118.315 1.00 28.50 414 GLY B O 1
ATOM 5445 N N . GLU B 1 415 ? 25.292 42.353 -119.838 1.00 33.23 415 GLU B N 1
ATOM 5446 C CA . GLU B 1 415 ? 26.280 42.835 -118.894 1.00 35.93 415 GLU B CA 1
ATOM 5447 C C . GLU B 1 415 ? 26.044 44.317 -118.670 1.00 37.11 415 GLU B C 1
ATOM 5448 O O . GLU B 1 415 ? 25.634 45.029 -119.583 1.00 33.85 415 GLU B O 1
ATOM 5454 N N . LEU B 1 416 ? 26.303 44.769 -117.451 1.00 30.25 416 LEU B N 1
ATOM 5455 C CA . LEU B 1 416 ? 26.157 46.171 -117.096 1.00 27.80 416 LEU B CA 1
ATOM 5456 C C . LEU B 1 416 ? 27.431 46.484 -116.321 1.00 27.34 416 LEU B C 1
ATOM 5457 O O . LEU B 1 416 ? 27.777 45.761 -115.384 1.00 29.08 416 LEU B O 1
ATOM 5462 N N . ARG B 1 417 ? 28.141 47.537 -116.716 1.00 22.96 417 ARG B N 1
ATOM 5463 C CA . ARG B 1 417 ? 29.384 47.877 -116.038 1.00 23.42 417 ARG B CA 1
ATOM 5464 C C . ARG B 1 417 ? 29.506 49.339 -115.637 1.00 25.02 417 ARG B C 1
ATOM 5465 O O . ARG B 1 417 ? 28.661 50.177 -115.971 1.00 24.50 417 ARG B O 1
ATOM 5473 N N . ARG B 1 418 ? 30.587 49.632 -114.927 1.00 23.11 418 ARG B N 1
ATOM 5474 C CA . ARG B 1 418 ? 30.853 50.973 -114.443 1.00 26.07 418 ARG B CA 1
ATOM 5475 C C . ARG B 1 418 ? 30.571 52.072 -115.462 1.00 27.19 418 ARG B C 1
ATOM 5476 O O . ARG B 1 418 ? 31.010 52.003 -116.613 1.00 24.17 418 ARG B O 1
ATOM 5484 N N . GLY B 1 419 ? 29.827 53.083 -115.021 1.00 19.19 419 GLY B N 1
ATOM 5485 C CA . GLY B 1 419 ? 29.504 54.210 -115.873 1.00 14.84 419 GLY B CA 1
ATOM 5486 C C . GLY B 1 419 ? 28.215 54.099 -116.656 1.00 18.65 419 GLY B C 1
ATOM 5487 O O . GLY B 1 419 ? 27.772 55.072 -117.258 1.00 22.09 419 GLY B O 1
ATOM 5488 N N . GLN B 1 420 ? 27.604 52.920 -116.659 1.00 22.23 420 GLN B N 1
ATOM 5489 C CA . GLN B 1 420 ? 26.367 52.738 -117.397 1.00 25.09 420 GLN B CA 1
ATOM 5490 C C . GLN B 1 420 ? 25.128 52.974 -116.546 1.00 20.46 420 GLN B C 1
ATOM 5491 O O . GLN B 1 420 ? 25.130 52.737 -115.342 1.00 20.00 420 GLN B O 1
ATOM 5497 N N . LEU B 1 421 ? 24.074 53.430 -117.210 1.00 23.03 421 LEU B N 1
ATOM 5498 C CA . LEU B 1 421 ? 22.801 53.755 -116.581 1.00 23.97 421 LEU B CA 1
ATOM 5499 C C . LEU B 1 421 ? 21.719 52.821 -117.117 1.00 23.36 421 LEU B C 1
ATOM 5500 O O . LEU B 1 421 ? 21.582 52.677 -118.327 1.00 25.97 421 LEU B O 1
ATOM 5505 N N . LEU B 1 422 ? 20.947 52.198 -116.228 1.00 20.41 422 LEU B N 1
ATOM 5506 C CA . LEU B 1 422 ? 19.883 51.292 -116.660 1.00 16.11 422 LEU B CA 1
ATOM 5507 C C . LEU B 1 422 ? 18.599 51.565 -115.893 1.00 21.79 422 LEU B C 1
ATOM 5508 O O . LEU B 1 422 ? 18.565 51.490 -114.661 1.00 19.86 422 LEU B O 1
ATOM 5513 N N . VAL B 1 423 ? 17.542 51.882 -116.630 1.00 22.99 423 VAL B N 1
ATOM 5514 C CA . VAL B 1 423 ? 16.248 52.161 -116.025 1.00 22.00 423 VAL B CA 1
ATOM 5515 C C . VAL B 1 423 ? 15.477 50.879 -115.763 1.00 25.22 423 VAL B C 1
ATOM 5516 O O . VAL B 1 423 ? 15.403 50.003 -116.633 1.00 27.46 423 VAL B O 1
ATOM 5520 N N . VAL B 1 424 ? 14.909 50.765 -114.565 1.00 19.72 424 VAL B N 1
ATOM 5521 C CA . VAL B 1 424 ? 14.096 49.610 -114.231 1.00 18.49 424 VAL B CA 1
ATOM 5522 C C . VAL B 1 424 ? 12.724 50.171 -113.865 1.00 19.34 424 VAL B C 1
ATOM 5523 O O . VAL B 1 424 ? 12.515 50.678 -112.762 1.00 17.08 424 VAL B O 1
ATOM 5527 N N . PRO B 1 425 ? 11.771 50.099 -114.807 1.00 21.09 425 PRO B N 1
ATOM 5528 C CA . PRO B 1 425 ? 10.408 50.602 -114.600 1.00 14.39 425 PRO B CA 1
ATOM 5529 C C . PRO B 1 425 ? 9.703 49.994 -113.396 1.00 18.66 425 PRO B C 1
ATOM 5530 O O . PRO B 1 425 ? 9.973 48.858 -113.009 1.00 18.23 425 PRO B O 1
ATOM 5534 N N . GLN B 1 426 ? 8.795 50.770 -112.811 1.00 18.67 426 GLN B N 1
ATOM 5535 C CA . GLN B 1 426 ? 8.015 50.330 -111.672 1.00 13.39 426 GLN B CA 1
ATOM 5536 C C . GLN B 1 426 ? 7.380 48.976 -111.999 1.00 18.65 426 GLN B C 1
ATOM 5537 O O . GLN B 1 426 ? 6.903 48.758 -113.116 1.00 18.81 426 GLN B O 1
ATOM 5543 N N . ASN B 1 427 ? 7.395 48.079 -111.016 1.00 17.45 427 ASN B N 1
ATOM 5544 C CA . ASN B 1 427 ? 6.827 46.736 -111.130 1.00 16.16 427 ASN B CA 1
ATOM 5545 C C . ASN B 1 427 ? 7.555 45.752 -112.055 1.00 24.00 427 ASN B C 1
ATOM 5546 O O . ASN B 1 427 ? 7.239 44.561 -112.041 1.00 18.59 427 ASN B O 1
ATOM 5551 N N . PHE B 1 428 ? 8.511 46.217 -112.861 1.00 17.56 428 PHE B N 1
ATOM 5552 C CA . PHE B 1 428 ? 9.239 45.272 -113.706 1.00 15.84 428 PHE B CA 1
ATOM 5553 C C . PHE B 1 428 ? 10.139 44.467 -112.765 1.00 20.22 428 PHE B C 1
ATOM 5554 O O . PHE B 1 428 ? 10.648 44.990 -111.775 1.00 20.03 428 PHE B O 1
ATOM 5562 N N . VAL B 1 429 ? 10.332 43.194 -113.070 1.00 18.88 429 VAL B N 1
ATOM 5563 C CA . VAL B 1 429 ? 11.157 42.343 -112.231 1.00 14.52 429 VAL B CA 1
ATOM 5564 C C . VAL B 1 429 ? 12.611 42.373 -112.685 1.00 21.75 429 VAL B C 1
ATOM 5565 O O . VAL B 1 429 ? 12.906 42.228 -113.874 1.00 22.73 429 VAL B O 1
ATOM 5569 N N . VAL B 1 430 ? 13.517 42.578 -111.733 1.00 15.85 430 VAL B N 1
ATOM 5570 C CA . VAL B 1 430 ? 14.935 42.643 -112.044 1.00 16.15 430 VAL B CA 1
ATOM 5571 C C . VAL B 1 430 ? 15.783 41.736 -111.148 1.00 20.12 430 VAL B C 1
ATOM 5572 O O . VAL B 1 430 ? 15.402 41.413 -110.020 1.00 20.50 430 VAL B O 1
ATOM 5576 N N . ALA B 1 431 ? 16.933 41.323 -111.667 1.00 18.19 431 ALA B N 1
ATOM 5577 C CA . ALA B 1 431 ? 17.862 40.481 -110.923 1.00 18.77 431 ALA B CA 1
ATOM 5578 C C . ALA B 1 431 ? 19.278 40.819 -111.375 1.00 23.01 431 ALA B C 1
ATOM 5579 O O . ALA B 1 431 ? 19.490 41.210 -112.524 1.00 20.04 431 ALA B O 1
ATOM 5581 N N . GLU B 1 432 ? 20.236 40.684 -110.465 1.00 21.42 432 GLU B N 1
ATOM 5582 C CA . GLU B 1 432 ? 21.629 40.997 -110.767 1.00 22.76 432 GLU B CA 1
ATOM 5583 C C . GLU B 1 432 ? 22.599 39.966 -110.188 1.00 23.71 432 GLU B C 1
ATOM 5584 O O . GLU B 1 432 ? 22.373 39.434 -109.102 1.00 19.56 432 GLU B O 1
ATOM 5590 N N . GLN B 1 433 ? 23.674 39.685 -110.921 1.00 23.81 433 GLN B N 1
ATOM 5591 C CA . GLN B 1 433 ? 24.700 38.757 -110.447 1.00 29.62 433 GLN B CA 1
ATOM 5592 C C . GLN B 1 433 ? 26.075 39.367 -110.675 1.00 25.62 433 GLN B C 1
ATOM 5593 O O . GLN B 1 433 ? 26.441 39.694 -111.804 1.00 29.25 433 GLN B O 1
ATOM 5599 N N . GLY B 1 434 ? 26.824 39.524 -109.590 1.00 23.25 434 GLY B N 1
ATOM 5600 C CA . GLY B 1 434 ? 28.150 40.103 -109.678 1.00 27.22 434 GLY B CA 1
ATOM 5601 C C . GLY B 1 434 ? 29.064 39.329 -110.611 1.00 32.40 434 GLY B C 1
ATOM 5602 O O . GLY B 1 434 ? 29.050 38.096 -110.638 1.00 27.81 434 GLY B O 1
ATOM 5603 N N . GLY B 1 435 ? 29.857 40.061 -111.383 1.00 30.93 435 GLY B N 1
ATOM 5604 C CA . GLY B 1 435 ? 30.769 39.421 -112.307 1.00 30.86 435 GLY B CA 1
ATOM 5605 C C . GLY B 1 435 ? 32.024 38.930 -111.613 1.00 28.67 435 GLY B C 1
ATOM 5606 O O . GLY B 1 435 ? 32.039 38.666 -110.412 1.00 27.56 435 GLY B O 1
ATOM 5607 N N . GLU B 1 436 ? 33.090 38.826 -112.389 1.00 34.17 436 GLU B N 1
ATOM 5608 C CA . GLU B 1 436 ? 34.373 38.361 -111.894 1.00 40.68 436 GLU B CA 1
ATOM 5609 C C . GLU B 1 436 ? 34.945 39.281 -110.815 1.00 36.04 436 GLU B C 1
ATOM 5610 O O . GLU B 1 436 ? 35.471 38.812 -109.806 1.00 31.61 436 GLU B O 1
ATOM 5616 N N . GLN B 1 437 ? 34.840 40.590 -111.034 1.00 36.52 437 GLN B N 1
ATOM 5617 C CA . GLN B 1 437 ? 35.364 41.569 -110.080 1.00 35.98 437 GLN B CA 1
ATOM 5618 C C . GLN B 1 437 ? 34.276 42.115 -109.166 1.00 33.02 437 GLN B C 1
ATOM 5619 O O . GLN B 1 437 ? 34.500 43.070 -108.425 1.00 30.29 437 GLN B O 1
ATOM 5625 N N . GLY B 1 438 ? 33.103 41.498 -109.209 1.00 26.80 438 GLY B N 1
ATOM 5626 C CA . GLY B 1 438 ? 32.011 41.964 -108.381 1.00 26.89 438 GLY B CA 1
ATOM 5627 C C . GLY B 1 438 ? 31.263 43.070 -109.096 1.00 21.98 438 GLY B C 1
ATOM 5628 O O . GLY B 1 438 ? 31.581 43.415 -110.235 1.00 21.70 438 GLY B O 1
ATOM 5629 N N . LEU B 1 439 ? 30.266 43.629 -108.422 1.00 21.97 439 LEU B N 1
ATOM 5630 C CA . LEU B 1 439 ? 29.453 44.694 -108.993 1.00 24.59 439 LEU B CA 1
ATOM 5631 C C . LEU B 1 439 ? 28.932 45.619 -107.904 1.00 24.98 439 LEU B C 1
ATOM 5632 O O . LEU B 1 439 ? 28.448 45.154 -106.878 1.00 26.95 439 LEU B O 1
ATOM 5637 N N . GLU B 1 440 ? 29.036 46.925 -108.136 1.00 23.91 440 GLU B N 1
ATOM 5638 C CA . GLU B 1 440 ? 28.547 47.916 -107.184 1.00 26.47 440 GLU B CA 1
ATOM 5639 C C . GLU B 1 440 ? 27.749 48.959 -107.947 1.00 24.22 440 GLU B C 1
ATOM 5640 O O . GLU B 1 440 ? 28.142 49.376 -109.037 1.00 21.60 440 GLU B O 1
ATOM 5646 N N . TYR B 1 441 ? 26.640 49.394 -107.366 1.00 18.04 441 TYR B N 1
ATOM 5647 C CA . TYR B 1 441 ? 25.836 50.407 -108.014 1.00 18.97 441 TYR B CA 1
ATOM 5648 C C . TYR B 1 441 ? 24.875 51.095 -107.058 1.00 21.15 441 TYR B C 1
ATOM 5649 O O . TYR B 1 441 ? 24.559 50.584 -105.982 1.00 20.96 441 TYR B O 1
ATOM 5658 N N . VAL B 1 442 ? 24.435 52.280 -107.455 1.00 20.60 442 VAL B N 1
ATOM 5659 C CA . VAL B 1 442 ? 23.460 53.013 -106.672 1.00 20.73 442 VAL B CA 1
ATOM 5660 C C . VAL B 1 442 ? 22.193 52.897 -107.503 1.00 22.41 442 VAL B C 1
ATOM 5661 O O . VAL B 1 442 ? 22.262 52.734 -108.726 1.00 21.62 442 VAL B O 1
ATOM 5665 N N . VAL B 1 443 ? 21.042 52.948 -106.849 1.00 24.51 443 VAL B N 1
ATOM 5666 C CA . VAL B 1 443 ? 19.778 52.876 -107.563 1.00 26.59 443 VAL B CA 1
ATOM 5667 C C . VAL B 1 443 ? 18.927 54.012 -107.067 1.00 20.33 443 VAL B C 1
ATOM 5668 O O . VAL B 1 443 ? 18.573 54.048 -105.893 1.00 25.12 443 VAL B O 1
ATOM 5672 N N . PHE B 1 444 ? 18.605 54.943 -107.952 1.00 22.52 444 PHE B N 1
ATOM 5673 C CA . PHE B 1 444 ? 17.757 56.054 -107.569 1.00 20.60 444 PHE B CA 1
ATOM 5674 C C . PHE B 1 444 ? 16.314 55.591 -107.775 1.00 17.75 444 PHE B C 1
ATOM 5675 O O . PHE B 1 444 ? 16.006 54.936 -108.768 1.00 19.54 444 PHE B O 1
ATOM 5683 N N . LYS B 1 445 ? 15.432 55.902 -106.834 1.00 18.40 445 LYS B N 1
ATOM 5684 C CA . LYS B 1 445 ? 14.030 55.512 -106.964 1.00 15.87 445 LYS B CA 1
ATOM 5685 C C . LYS B 1 445 ? 13.170 56.754 -106.759 1.00 14.96 445 LYS B C 1
ATOM 5686 O O . LYS B 1 445 ? 13.398 57.529 -105.824 1.00 15.01 445 LYS B O 1
ATOM 5692 N N . THR B 1 446 ? 12.189 56.939 -107.641 1.00 13.85 446 THR B N 1
ATOM 5693 C CA . THR B 1 446 ? 11.320 58.112 -107.599 1.00 16.79 446 THR B CA 1
ATOM 5694 C C . THR B 1 446 ? 10.158 58.110 -106.599 1.00 18.09 446 THR B C 1
ATOM 5695 O O . THR B 1 446 ? 9.004 58.378 -106.947 1.00 18.50 446 THR B O 1
ATOM 5699 N N . HIS B 1 447 ? 10.490 57.809 -105.351 1.00 22.24 447 HIS B N 1
ATOM 5700 C CA . HIS B 1 447 ? 9.536 57.820 -104.256 1.00 22.73 447 HIS B CA 1
ATOM 5701 C C . HIS B 1 447 ? 10.375 58.021 -102.998 1.00 17.23 447 HIS B C 1
ATOM 5702 O O . HIS B 1 447 ? 11.474 57.471 -102.894 1.00 18.43 447 HIS B O 1
ATOM 5709 N N . HIS B 1 448 ? 9.863 58.817 -102.054 1.00 20.84 448 HIS B N 1
ATOM 5710 C CA . HIS B 1 448 ? 10.572 59.132 -100.808 1.00 17.54 448 HIS B CA 1
ATOM 5711 C C . HIS B 1 448 ? 10.796 57.925 -99.905 1.00 18.84 448 HIS B C 1
ATOM 5712 O O . HIS B 1 448 ? 11.672 57.938 -99.043 1.00 19.02 448 HIS B O 1
ATOM 5719 N N . ASN B 1 449 ? 9.995 56.888 -100.107 1.00 19.20 449 ASN B N 1
ATOM 5720 C CA . ASN B 1 449 ? 10.093 55.662 -99.319 1.00 18.78 449 ASN B CA 1
ATOM 5721 C C . ASN B 1 449 ? 9.738 54.485 -100.235 1.00 18.13 449 ASN B C 1
ATOM 5722 O O . ASN B 1 449 ? 8.754 53.782 -100.020 1.00 16.92 449 ASN B O 1
ATOM 5727 N N . ALA B 1 450 ? 10.551 54.296 -101.270 1.00 16.90 450 ALA B N 1
ATOM 5728 C CA . ALA B 1 450 ? 10.339 53.232 -102.238 1.00 15.82 450 ALA B CA 1
ATOM 5729 C C . ALA B 1 450 ? 10.435 51.870 -101.559 1.00 21.13 450 ALA B C 1
ATOM 5730 O O . ALA B 1 450 ? 11.326 51.631 -100.748 1.00 26.83 450 ALA B O 1
ATOM 5732 N N . VAL B 1 451 ? 9.506 50.979 -101.877 1.00 16.41 451 VAL B N 1
ATOM 5733 C CA . VAL B 1 451 ? 9.518 49.657 -101.273 1.00 24.79 451 VAL B CA 1
ATOM 5734 C C . VAL B 1 451 ? 9.614 48.600 -102.352 1.00 21.87 451 VAL B C 1
ATOM 5735 O O . VAL B 1 451 ? 8.984 48.708 -103.397 1.00 18.47 451 VAL B O 1
ATOM 5739 N N . SER B 1 452 ? 10.418 47.581 -102.095 1.00 19.40 452 SER B N 1
ATOM 5740 C CA . SER B 1 452 ? 10.580 46.505 -103.052 1.00 20.03 452 SER B CA 1
ATOM 5741 C C . SER B 1 452 ? 10.176 45.180 -102.425 1.00 16.17 452 SER B C 1
ATOM 5742 O O . SER B 1 452 ? 9.966 45.071 -101.217 1.00 17.23 452 SER B O 1
ATOM 5745 N N . SER B 1 453 ? 10.064 44.167 -103.263 1.00 21.59 453 SER B N 1
ATOM 5746 C CA . SER B 1 453 ? 9.709 42.844 -102.795 1.00 21.50 453 SER B CA 1
ATOM 5747 C C . SER B 1 453 ? 10.543 41.858 -103.596 1.00 18.99 453 SER B C 1
ATOM 5748 O O . SER B 1 453 ? 10.775 42.074 -104.783 1.00 18.99 453 SER B O 1
ATOM 5751 N N . TYR B 1 454 ? 11.034 40.805 -102.949 1.00 18.54 454 TYR B N 1
ATOM 5752 C CA . TYR B 1 454 ? 11.799 39.799 -103.677 1.00 20.77 454 TYR B CA 1
ATOM 5753 C C . TYR B 1 454 ? 10.964 38.513 -103.708 1.00 17.94 454 TYR B C 1
ATOM 5754 O O . TYR B 1 454 ? 10.283 38.173 -102.738 1.00 19.04 454 TYR B O 1
ATOM 5763 N N . ILE B 1 455 ? 10.985 37.822 -104.841 1.00 18.08 455 ILE B N 1
ATOM 5764 C CA . ILE B 1 455 ? 10.164 36.635 -105.001 1.00 17.44 455 ILE B CA 1
ATOM 5765 C C . ILE B 1 455 ? 10.365 35.514 -103.982 1.00 16.62 455 ILE B C 1
ATOM 5766 O O . ILE B 1 455 ? 9.405 34.837 -103.628 1.00 21.83 455 ILE B O 1
ATOM 5771 N N . LYS B 1 456 ? 11.581 35.315 -103.492 1.00 19.56 456 LYS B N 1
ATOM 5772 C CA . LYS B 1 456 ? 11.790 34.271 -102.482 1.00 24.96 456 LYS B CA 1
ATOM 5773 C C . LYS B 1 456 ? 10.849 34.535 -101.299 1.00 26.58 456 LYS B C 1
ATOM 5774 O O . LYS B 1 456 ? 10.171 33.632 -100.810 1.00 23.45 456 LYS B O 1
ATOM 5780 N N . ASP B 1 457 ? 10.813 35.785 -100.850 1.00 25.91 457 ASP B N 1
ATOM 5781 C CA . ASP B 1 457 ? 9.967 36.177 -99.732 1.00 21.06 457 ASP B CA 1
ATOM 5782 C C . ASP B 1 457 ? 8.488 36.012 -100.076 1.00 22.55 457 ASP B C 1
ATOM 5783 O O . ASP B 1 457 ? 7.663 35.740 -99.202 1.00 24.82 457 ASP B O 1
ATOM 5788 N N . VAL B 1 458 ? 8.154 36.180 -101.351 1.00 25.06 458 VAL B N 1
ATOM 5789 C CA . VAL B 1 458 ? 6.772 36.035 -101.796 1.00 23.29 458 VAL B CA 1
ATOM 5790 C C . VAL B 1 458 ? 6.334 34.581 -101.640 1.00 27.75 458 VAL B C 1
ATOM 5791 O O . VAL B 1 458 ? 5.225 34.307 -101.181 1.00 22.25 458 VAL B O 1
ATOM 5795 N N . PHE B 1 459 ? 7.205 33.648 -102.018 1.00 21.57 459 PHE B N 1
ATOM 5796 C CA . PHE B 1 459 ? 6.881 32.226 -101.887 1.00 28.32 459 PHE B CA 1
ATOM 5797 C C . PHE B 1 459 ? 6.545 31.906 -100.428 1.00 26.34 459 PHE B C 1
ATOM 5798 O O . PHE B 1 459 ? 5.611 31.157 -100.145 1.00 25.01 459 PHE B O 1
ATOM 5806 N N . ARG B 1 460 ? 7.303 32.491 -99.506 1.00 23.10 460 ARG B N 1
ATOM 5807 C CA . ARG B 1 460 ? 7.085 32.243 -98.086 1.00 22.72 460 ARG B CA 1
ATOM 5808 C C . ARG B 1 460 ? 5.733 32.740 -97.585 1.00 21.83 460 ARG B C 1
ATOM 5809 O O . ARG B 1 460 ? 5.170 32.179 -96.642 1.00 22.02 460 ARG B O 1
ATOM 5817 N N . ALA B 1 461 ? 5.207 33.779 -98.227 1.00 21.28 461 ALA B N 1
ATOM 5818 C CA . ALA B 1 461 ? 3.932 34.362 -97.823 1.00 17.21 461 ALA B CA 1
ATOM 5819 C C . ALA B 1 461 ? 2.705 33.646 -98.381 1.00 18.28 461 ALA B C 1
ATOM 5820 O O . ALA B 1 461 ? 1.602 33.790 -97.850 1.00 19.91 461 ALA B O 1
ATOM 5822 N N . ILE B 1 462 ? 2.900 32.870 -99.441 1.00 18.38 462 ILE B N 1
ATOM 5823 C CA . ILE B 1 462 ? 1.810 32.156 -100.102 1.00 17.39 462 ILE B CA 1
ATOM 5824 C C . ILE B 1 462 ? 1.638 30.731 -99.579 1.00 23.33 462 ILE B C 1
ATOM 5825 O O . ILE B 1 462 ? 2.618 30.016 -99.364 1.00 22.24 462 ILE B O 1
ATOM 5830 N N . PRO B 1 463 ? 0.381 30.295 -99.378 1.00 22.22 463 PRO B N 1
ATOM 5831 C CA . PRO B 1 463 ? 0.118 28.944 -98.872 1.00 23.46 463 PRO B CA 1
ATOM 5832 C C . PRO B 1 463 ? 0.712 27.866 -99.769 1.00 24.03 463 PRO B C 1
ATOM 5833 O O . PRO B 1 463 ? 0.667 27.964 -100.995 1.00 19.23 463 PRO B O 1
ATOM 5837 N N . SER B 1 464 ? 1.263 26.837 -99.141 1.00 26.71 464 SER B N 1
ATOM 5838 C CA . SER B 1 464 ? 1.874 25.734 -99.859 1.00 30.36 464 SER B CA 1
ATOM 5839 C C . SER B 1 464 ? 1.029 25.215 -101.018 1.00 21.42 464 SER B C 1
ATOM 5840 O O . SER B 1 464 ? 1.535 25.034 -102.122 1.00 27.36 464 SER B O 1
ATOM 5843 N N . GLU B 1 465 ? -0.254 24.978 -100.776 1.00 26.44 465 GLU B N 1
ATOM 5844 C CA . GLU B 1 465 ? -1.118 24.464 -101.831 1.00 23.15 465 GLU B CA 1
ATOM 5845 C C . GLU B 1 465 ? -1.438 25.469 -102.925 1.00 32.56 465 GLU B C 1
ATOM 5846 O O . GLU B 1 465 ? -1.841 25.079 -104.030 1.00 27.40 465 GLU B O 1
ATOM 5852 N N . VAL B 1 466 ? -1.275 26.758 -102.639 1.00 26.31 466 VAL B N 1
ATOM 5853 C CA . VAL B 1 466 ? -1.529 27.747 -103.679 1.00 23.41 466 VAL B CA 1
ATOM 5854 C C . VAL B 1 466 ? -0.340 27.635 -104.621 1.00 21.06 466 VAL B C 1
ATOM 5855 O O . VAL B 1 466 ? -0.496 27.675 -105.835 1.00 26.18 466 VAL B O 1
ATOM 5859 N N . LEU B 1 467 ? 0.844 27.467 -104.043 1.00 20.42 467 LEU B N 1
ATOM 5860 C CA . LEU B 1 467 ? 2.075 27.325 -104.814 1.00 23.03 467 LEU B CA 1
ATOM 5861 C C . LEU B 1 467 ? 2.058 26.027 -105.639 1.00 27.55 467 LEU B C 1
ATOM 5862 O O . LEU B 1 467 ? 2.438 26.023 -106.810 1.00 25.46 467 LEU B O 1
ATOM 5867 N N . SER B 1 468 ? 1.616 24.932 -105.026 1.00 30.00 468 SER B N 1
ATOM 5868 C CA . SER B 1 468 ? 1.560 23.643 -105.723 1.00 35.62 468 SER B CA 1
ATOM 5869 C C . SER B 1 468 ? 0.699 23.722 -106.969 1.00 30.74 468 SER B C 1
ATOM 5870 O O . SER B 1 468 ? 1.121 23.333 -108.053 1.00 31.71 468 SER B O 1
ATOM 5873 N N . ASN B 1 469 ? -0.516 24.226 -106.802 1.00 29.78 469 ASN B N 1
ATOM 5874 C CA . ASN B 1 469 ? -1.449 24.359 -107.909 1.00 29.13 469 ASN B CA 1
ATOM 5875 C C . ASN B 1 469 ? -1.040 25.436 -108.915 1.00 33.79 469 ASN B C 1
ATOM 5876 O O . ASN B 1 469 ? -1.430 25.384 -110.083 1.00 31.54 469 ASN B O 1
ATOM 5881 N N . SER B 1 470 ? -0.251 26.409 -108.469 1.00 23.79 470 SER B N 1
ATOM 5882 C CA . SER B 1 470 ? 0.187 27.472 -109.358 1.00 30.53 470 SER B CA 1
ATOM 5883 C C . SER B 1 470 ? 1.285 27.008 -110.303 1.00 25.61 470 SER B C 1
ATOM 5884 O O . SER B 1 470 ? 1.251 27.312 -111.494 1.00 27.57 470 SER B O 1
ATOM 5887 N N . TYR B 1 471 ? 2.250 26.266 -109.768 1.00 27.89 471 TYR B N 1
ATOM 5888 C CA . TYR B 1 471 ? 3.385 25.792 -110.555 1.00 30.11 471 TYR B CA 1
ATOM 5889 C C . TYR B 1 471 ? 3.414 24.284 -110.799 1.00 34.23 471 TYR B C 1
ATOM 5890 O O . TYR B 1 471 ? 4.383 23.763 -111.358 1.00 33.48 471 TYR B O 1
ATOM 5899 N N . ASN B 1 472 ? 2.362 23.585 -110.389 1.00 33.26 472 ASN B N 1
ATOM 5900 C CA . ASN B 1 472 ? 2.312 22.139 -110.564 1.00 36.95 472 ASN B CA 1
ATOM 5901 C C . ASN B 1 472 ? 3.554 21.553 -109.898 1.00 36.10 472 ASN B C 1
ATOM 5902 O O . ASN B 1 472 ? 4.355 20.871 -110.536 1.00 36.38 472 ASN B O 1
ATOM 5907 N N . LEU B 1 473 ? 3.718 21.845 -108.613 1.00 36.38 473 LEU B N 1
ATOM 5908 C CA . LEU B 1 473 ? 4.859 21.356 -107.854 1.00 38.90 473 LEU B CA 1
ATOM 5909 C C . LEU B 1 473 ? 4.412 20.398 -106.759 1.00 41.25 473 LEU B C 1
ATOM 5910 O O . LEU B 1 473 ? 3.283 20.474 -106.276 1.00 40.89 473 LEU B O 1
ATOM 5915 N N . GLY B 1 474 ? 5.305 19.495 -106.371 1.00 41.33 474 GLY B N 1
ATOM 5916 C CA . GLY B 1 474 ? 4.979 18.558 -105.316 1.00 33.26 474 GLY B CA 1
ATOM 5917 C C . GLY B 1 474 ? 5.147 19.216 -103.959 1.00 41.50 474 GLY B C 1
ATOM 5918 O O . GLY B 1 474 ? 5.868 20.207 -103.825 1.00 43.36 474 GLY B O 1
ATOM 5919 N N . GLN B 1 475 ? 4.472 18.671 -102.953 1.00 39.50 475 GLN B N 1
ATOM 5920 C CA . GLN B 1 475 ? 4.549 19.193 -101.599 1.00 44.52 475 GLN B CA 1
ATOM 5921 C C . GLN B 1 475 ? 5.999 19.355 -101.139 1.00 43.82 475 GLN B C 1
ATOM 5922 O O . GLN B 1 475 ? 6.351 20.367 -100.533 1.00 40.50 475 GLN B O 1
ATOM 5928 N N . SER B 1 476 ? 6.842 18.369 -101.435 1.00 43.71 476 SER B N 1
ATOM 5929 C CA . SER B 1 476 ? 8.244 18.438 -101.031 1.00 45.26 476 SER B CA 1
ATOM 5930 C C . SER B 1 476 ? 8.975 19.546 -101.783 1.00 41.57 476 SER B C 1
ATOM 5931 O O . SER B 1 476 ? 9.769 20.276 -101.196 1.00 45.81 476 SER B O 1
ATOM 5934 N N . GLN B 1 477 ? 8.710 19.670 -103.081 1.00 45.21 477 GLN B N 1
ATOM 5935 C CA . GLN B 1 477 ? 9.350 20.711 -103.883 1.00 43.60 477 GLN B CA 1
ATOM 5936 C C . GLN B 1 477 ? 8.994 22.090 -103.323 1.00 38.52 477 GLN B C 1
ATOM 5937 O O . GLN B 1 477 ? 9.865 22.940 -103.160 1.00 35.69 477 GLN B O 1
ATOM 5943 N N . VAL B 1 478 ? 7.713 22.302 -103.032 1.00 32.32 478 VAL B N 1
ATOM 5944 C CA . VAL B 1 478 ? 7.250 23.575 -102.483 1.00 31.93 478 VAL B CA 1
ATOM 5945 C C . VAL B 1 478 ? 7.942 23.854 -101.158 1.00 36.09 478 VAL B C 1
ATOM 5946 O O . VAL B 1 478 ? 8.425 24.963 -100.910 1.00 33.18 478 VAL B O 1
ATOM 5950 N N . ARG B 1 479 ? 7.990 22.834 -100.310 1.00 35.15 479 ARG B N 1
ATOM 5951 C CA . ARG B 1 479 ? 8.625 22.947 -99.007 1.00 39.39 479 ARG B CA 1
ATOM 5952 C C . ARG B 1 479 ? 10.073 23.411 -99.114 1.00 38.17 479 ARG B C 1
ATOM 5953 O O . ARG B 1 479 ? 10.523 24.248 -98.333 1.00 37.61 479 ARG B O 1
ATOM 5961 N N . GLN B 1 480 ? 10.798 22.868 -100.085 1.00 40.52 480 GLN B N 1
ATOM 5962 C CA . GLN B 1 480 ? 12.196 23.229 -100.276 1.00 43.43 480 GLN B CA 1
ATOM 5963 C C . GLN B 1 480 ? 12.324 24.682 -100.743 1.00 40.93 480 GLN B C 1
ATOM 5964 O O . GLN B 1 480 ? 13.297 25.360 -100.420 1.00 44.11 480 GLN B O 1
ATOM 5970 N N . LEU B 1 481 ? 11.338 25.154 -101.502 1.00 45.01 481 LEU B N 1
ATOM 5971 C CA . LEU B 1 481 ? 11.343 26.530 -101.993 1.00 42.93 481 LEU B CA 1
ATOM 5972 C C . LEU B 1 481 ? 11.086 27.516 -100.864 1.00 43.08 481 LEU B C 1
ATOM 5973 O O . LEU B 1 481 ? 11.750 28.548 -100.767 1.00 43.66 481 LEU B O 1
ATOM 5978 N N . LYS B 1 482 ? 10.121 27.188 -100.011 1.00 42.69 482 LYS B N 1
ATOM 5979 C CA . LYS B 1 482 ? 9.749 28.052 -98.899 1.00 40.91 482 LYS B CA 1
ATOM 5980 C C . LYS B 1 482 ? 10.664 28.010 -97.690 1.00 42.53 482 LYS B C 1
ATOM 5981 O O . LYS B 1 482 ? 10.781 29.005 -96.973 1.00 51.32 482 LYS B O 1
ATOM 5987 N N . TYR B 1 483 ? 11.327 26.883 -97.454 1.00 43.35 483 TYR B N 1
ATOM 5988 C CA . TYR B 1 483 ? 12.164 26.781 -96.264 1.00 42.14 483 TYR B CA 1
ATOM 5989 C C . TYR B 1 483 ? 13.658 26.513 -96.415 1.00 41.65 483 TYR B C 1
ATOM 5990 O O . TYR B 1 483 ? 14.426 26.788 -95.496 1.00 50.07 483 TYR B O 1
ATOM 5999 N N . GLN B 1 484 ? 14.090 25.988 -97.553 1.00 47.30 484 GLN B N 1
ATOM 6000 C CA . GLN B 1 484 ? 15.511 25.699 -97.717 1.00 57.38 484 GLN B CA 1
ATOM 6001 C C . GLN B 1 484 ? 16.324 26.825 -98.346 1.00 59.04 484 GLN B C 1
ATOM 6002 O O . GLN B 1 484 ? 15.830 27.578 -99.188 1.00 60.52 484 GLN B O 1
ATOM 6008 N N . GLY B 1 485 ? 17.580 26.931 -97.919 1.00 64.40 485 GLY B N 1
ATOM 6009 C CA . GLY B 1 485 ? 18.471 27.954 -98.440 1.00 63.83 485 GLY B CA 1
ATOM 6010 C C . GLY B 1 485 ? 18.462 29.223 -97.610 1.00 64.24 485 GLY B C 1
ATOM 6011 O O . GLY B 1 485 ? 17.626 29.380 -96.718 1.00 63.15 485 GLY B O 1
ATOM 6012 N N . ASN B 1 486 ? 19.406 30.121 -97.888 1.00 60.90 486 ASN B N 1
ATOM 6013 C CA . ASN B 1 486 ? 19.479 31.390 -97.175 1.00 51.34 486 ASN B CA 1
ATOM 6014 C C . ASN B 1 486 ? 18.133 32.081 -97.352 1.00 45.24 486 ASN B C 1
ATOM 6015 O O . ASN B 1 486 ? 17.452 31.874 -98.354 1.00 37.95 486 ASN B O 1
ATOM 6020 N N . SER B 1 487 ? 17.751 32.896 -96.377 1.00 37.39 487 SER B N 1
ATOM 6021 C CA . SER B 1 487 ? 16.459 33.569 -96.411 1.00 38.91 487 SER B CA 1
ATOM 6022 C C . SER B 1 487 ? 16.375 34.897 -97.176 1.00 35.05 487 SER B C 1
ATOM 6023 O O . SER B 1 487 ? 15.376 35.168 -97.846 1.00 30.60 487 SER B O 1
ATOM 6026 N N . GLY B 1 488 ? 17.418 35.714 -97.080 1.00 33.70 488 GLY B N 1
ATOM 6027 C CA . GLY B 1 488 ? 17.413 37.012 -97.736 1.00 27.08 488 GLY B CA 1
ATOM 6028 C C . GLY B 1 488 ? 17.455 37.080 -99.254 1.00 28.39 488 GLY B C 1
ATOM 6029 O O . GLY B 1 488 ? 17.481 36.055 -99.936 1.00 26.68 488 GLY B O 1
ATOM 6030 N N . PRO B 1 489 ? 17.460 38.305 -99.810 1.00 22.56 489 PRO B N 1
ATOM 6031 C CA . PRO B 1 489 ? 17.500 38.584 -101.250 1.00 22.79 489 PRO B CA 1
ATOM 6032 C C . PRO B 1 489 ? 18.891 38.421 -101.861 1.00 22.46 489 PRO B C 1
ATOM 6033 O O . PRO B 1 489 ? 19.039 38.352 -103.081 1.00 27.72 489 PRO B O 1
ATOM 6037 N N . LEU B 1 490 ? 19.911 38.370 -101.014 1.00 24.94 490 LEU B N 1
ATOM 6038 C CA . LEU B 1 490 ? 21.278 38.217 -101.500 1.00 25.61 490 LEU B CA 1
ATOM 6039 C C . LEU B 1 490 ? 21.649 36.742 -101.433 1.00 28.6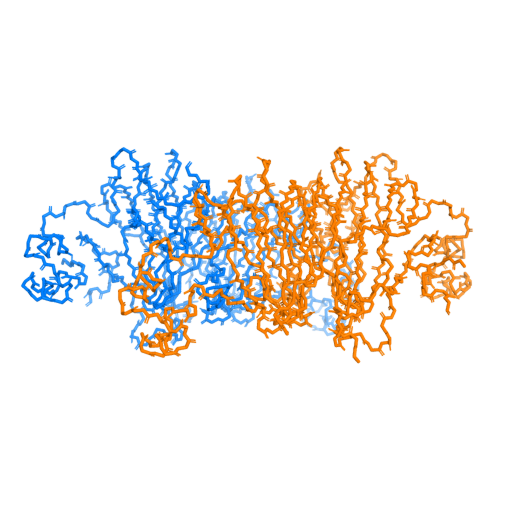0 490 LEU B C 1
ATOM 6040 O O . LEU B 1 490 ? 21.692 36.152 -100.354 1.00 25.31 490 LEU B O 1
ATOM 6045 N N . VAL B 1 491 ? 21.924 36.161 -102.599 1.00 31.38 491 VAL B N 1
ATOM 6046 C CA . VAL B 1 491 ? 22.244 34.741 -102.706 1.00 30.60 491 VAL B CA 1
ATOM 6047 C C . VAL B 1 491 ? 23.643 34.377 -103.194 1.00 27.31 491 VAL B C 1
ATOM 6048 O O . VAL B 1 491 ? 24.128 34.895 -104.200 1.00 23.68 491 VAL B O 1
ATOM 6052 N N . ASN B 1 492 ? 24.291 33.473 -102.470 1.00 28.03 492 ASN B N 1
ATOM 6053 C CA . ASN B 1 492 ? 25.610 33.003 -102.867 1.00 37.10 492 ASN B CA 1
ATOM 6054 C C . ASN B 1 492 ? 25.365 31.635 -103.499 1.00 38.35 492 ASN B C 1
ATOM 6055 O O . ASN B 1 492 ? 25.161 30.644 -102.802 1.00 39.53 492 ASN B O 1
ATOM 6060 N N . PRO B 1 493 ? 25.353 31.570 -104.839 1.00 40.97 493 PRO B N 1
ATOM 6061 C CA . PRO B 1 493 ? 25.114 30.287 -105.502 1.00 42.41 493 PRO B CA 1
ATOM 6062 C C . PRO B 1 493 ? 26.227 29.266 -105.255 1.00 47.37 493 PRO B C 1
ATOM 6063 O O . PRO B 1 493 ? 27.339 29.677 -104.848 1.00 46.86 493 PRO B O 1
#

InterPro domains:
  IPR006044 11-S seed storage protein, plant [PR00439] (356-373)
  IPR006044 11-S seed storage protein, plant [PR00439] (379-399)
  IPR006044 11-S seed storage protein, plant [PR00439] (424-440)
  IPR006044 11-S seed storage protein, plant [PR00439] (442-457)
  IPR006044 11-S seed storage protein, plant [PR00439] (460-478)
  IPR006044 11-S seed storage protein, plant [PR00439] (479-496)
  IPR006045 Cupin 1 [PF00190] (38-193)
  IPR006045 Cupin 1 [PF00190] (358-501)
  IPR006045 Cupin 1 [SM00835] (38-249)
  IPR006045 Cupin 1 [SM00835] (357-502)
  IPR011051 RmlC-like cupin domain superfamily [SSF51182] (14-506)
  IPR014710 RmlC-like jelly roll fold [G3DSA:2.60.120.10] (25-284)
  IPR014710 RmlC-like jelly roll fold [G3DSA:2.60.120.10] (360-516)
  IPR022379 11-S seed storage protein, conserved site [PS00305] (344-366)
  IPR050253 Seed Storage and Functional Proteins [PTHR31189] (12-510)

B-factor: mean 31.32, std 12.26, range [12.15, 89.22]

GO terms:
  GO:0000326 protein storage vacuole (C, IDA)
  GO:0005783 endoplasmic reticulum (C, IDA)

Secondary structure (DSSP, 8-state):
-TT--S----B---EEEE-SSEEEEE--TTSHHHHHHT-EEEEEEE-TTEEEEEEE-SS-EEEEEEE-EEEEEE--TT----EEE---SEEES-EEEEETTEEEEE-TT--EEEEE-SSSPEEEEEEE-TT-TT--S-SS---EESSS-PPPS-GGGT-----GGGGS-HHHHHHHTT--HHHHHHTT-TT--S-SEEE-TT------S---TTTTGGG---EEE---GGG-SEEETTTEEEEEESTTTSTTHHHHT-EEEEEEE-TT-EEEEEEESS--EEEEEEEEEEEEEEE----EEEEEEEETT-EEEE-TT-EEEEEEEEEEEEEEEEESSTT--EEEHHHHHHHS-HHHHHHHHT--HHHHHHHHHSS-SSSEE--/-TT--S----B---EEEE-SSEEEEE--TTSHHHHHHT-EEEEEEE-TTEEEEEEE-SS-EEEEEEE-EEEEEE--TT----EEEE--EEEEESPEEEEETTEEEEE-TT--EEEEE-SSSPEEEEEEE-TT-TT--S-SS---EESSS-PPPS-GGGG-----SGGGS-HHHHHHHTT--HHHHHHTT-SS--S-SEEE-TT------S---TTTTGGG---EEE---GGG-SEEETTTEEEEEESTTTSTTHHHHT-EEEEEEE-TT-EEEEEEESS--EEEEEEEEEEEEEEE----EEEEEEEETT-EEEE-TT-EEEEEEEEEEEEEEEEESSTT--EEEHHHHHHHS-HHHHHHHHT--HHHHHHHHHSS--SSEE--

Radius of gyration: 28.79 Å; Cα contacts (8 Å, |Δi|>4): 2139; chains: 2; bounding box: 47×89×78 Å